Protein AF-0000000065792569 (afdb_homodimer)

Radius of gyration: 38.01 Å; Cα contacts (8 Å, |Δi|>4): 1623; chains: 2; bounding box: 101×122×130 Å

Secondary structure (DSSP, 8-state):
----------------------------------HHHHHTT----SSSS-HHHHHHT---------------------------------------TTSSTT-----------------------------EEE--SS-TTSPPEEE-TTSHHHHHHHHHHHHHHTT--HHHHHHHHHHHHHTT-PPPGGGS-GGG-------HHHHHHHHHHHHHTHHHHS--S-HHHHHHHHHHHBPSSTTPPBPP-HHHHHHHHHHHHHHHHHHHTTS---S--S-S-GGGTTHHHHHHHHHHHHHTTT---HHHHHHHHHHHHHHHHTT-HHHHHHHHHHHHHHHHHHTTTS--SSS-SSHHHHHHHHHHHHHHHHHHHHHHHHTPPPSS----S---SSSSHHHHHHHTSTTS-EETTEETTHHHHHHHHHHHHHHHHHHHHHHHHHHHHHTS--S-GGG-HHHHHHHHHHHHHHHHHHHHHHHHS-GGGSPPBTTSPPTT----PPBP--TTS-HHHHHHHHHHHHHHHHHHHHHHGGG-----GGG-------SSS--HHHHHHHHHHHHHHHHHHHHHHHHHH-SSSTT-HHHHHHHHHHHHHHHHHHHH-TT-THHHHHHHHHHHHHHHHHHHHHTT-TTHHHHHHHHHHHHHHHHHHHHHS--/----------------------------------HHHHHTT----SSSS-HHHHHHT--------------------------------------------------------------------------EEE--SS-TTSPPEEE-TTSHHHHHHHHHHHHHHTT--HHHHHHHHHHHHHTT-PPPGGGS-GGG-------HHHHHHHHHHHHHTHHHHS--S-HHHHHHHHHHHBPSSTTPPBPP-HHHHHHHHHHHHHHHHHHHTTS---S--SSS-GGGTTHHHHHHHHHHHHHTTT---HHHHHHHHHHHHHHHHTT-HHHHHHHHHHHHHHHHHHTTTS--SSS-SSHHHHHHHHHHHHHHHHHHHHHHHHTPPPSS----S----SSSHHHHHHHTSTTS-EETTEETTHHHHHHHHHHHHHHHHHHHHHHHHHHHHHTS--S-GGG-HHHHHHHHHHHHHHHHHHHHHHHHS-GGGSPPBTTSPPTTS---PPBP--TTS-HHHHHHHHHHHHHHHHHHHHHHGGG-----GGG-------SSS--HHHHHHHHHHHHHHHHHHHHHHHHHH-SSSTT-HHHHHHHHHHHHHHHHHHHH-TT-THHHHHHHHHHHHHHHHHHHHHTT-TTHHHHHHHHHHHHHHHHHHHHHS--

GO terms:
  GO:0043455 regulation of secondary metabolic process (P, IMP)

Nearest PDB structures (foldseek):
  8fbj-assembly1_A  TM=2.696E-01  e=1.514E+00  synthetic construct
  8fbj-assembly1_A  TM=2.697E-01  e=1.796E+00  synthetic construct

Solvent-accessible surface area (backbone atoms only — not comparable to full-atom values): 76244 Å² total; per-residue (Å²): 134,90,77,79,81,78,82,79,80,87,82,83,78,87,78,83,74,80,78,76,83,73,79,76,77,83,80,78,83,78,76,83,56,38,53,64,30,57,75,67,72,43,92,46,53,92,47,94,54,17,64,67,29,59,77,68,71,49,86,58,50,63,88,74,87,89,92,78,92,71,88,94,84,92,84,89,82,90,89,84,84,88,88,92,82,85,93,78,85,88,82,88,80,82,86,72,92,70,69,67,102,58,47,92,87,87,72,94,73,83,74,81,75,68,82,71,73,66,72,79,60,77,74,71,84,71,47,64,80,71,54,43,73,43,71,44,78,75,45,78,85,24,49,45,36,40,22,17,52,47,6,60,63,34,51,40,47,52,50,21,50,39,28,32,72,66,68,67,34,48,67,60,17,49,50,52,40,45,54,56,44,50,49,32,52,30,80,53,69,68,57,54,65,76,84,70,58,69,75,78,83,76,54,71,68,55,49,53,52,34,50,54,50,32,66,59,43,53,42,54,64,56,63,57,68,58,66,68,62,49,52,53,52,55,57,68,34,45,50,90,65,92,87,53,60,65,56,89,44,39,49,59,28,34,53,46,14,43,28,36,27,37,46,34,16,39,27,55,60,63,74,42,94,78,68,86,68,87,44,84,33,20,51,56,29,34,42,56,35,40,43,53,20,50,52,48,46,53,54,43,62,85,49,43,44,71,60,59,40,47,32,31,50,48,46,19,51,44,29,42,49,40,20,11,38,58,61,13,51,52,36,40,52,51,26,51,52,50,39,50,39,54,31,48,91,51,78,64,89,74,57,62,82,37,73,66,45,38,44,42,47,40,40,51,49,48,49,54,41,52,36,48,50,52,21,44,49,43,23,44,80,62,86,63,80,87,75,87,64,80,82,54,64,70,68,39,66,36,43,51,53,57,57,66,37,88,84,48,67,69,52,93,92,39,46,60,63,50,56,46,52,53,51,39,54,50,45,53,50,50,51,51,51,50,54,52,29,50,51,46,23,16,55,47,36,52,78,39,93,64,92,48,64,85,78,31,64,68,26,50,35,50,21,45,54,46,48,60,60,50,46,53,59,54,50,50,48,63,67,66,48,57,70,82,57,50,51,48,34,53,85,80,48,65,59,86,52,59,63,84,55,56,70,51,82,62,84,82,51,55,66,59,53,53,42,50,17,52,51,50,45,46,49,50,33,52,52,53,23,41,66,27,50,63,50,43,71,71,67,58,65,90,60,62,67,81,70,63,89,51,90,70,89,66,50,57,46,56,52,28,40,50,51,22,35,38,25,21,46,30,45,36,51,52,51,36,50,41,55,73,72,42,71,75,50,62,46,38,53,63,56,56,52,52,40,50,56,21,46,51,48,35,51,51,46,38,65,62,34,60,84,42,81,62,33,59,60,40,51,52,41,50,52,49,41,40,53,39,28,52,54,40,37,52,23,26,40,74,62,22,60,55,50,39,52,54,51,50,53,48,51,51,52,48,51,51,53,52,66,64,51,78,128,139,84,86,77,88,89,79,82,76,78,87,86,77,90,82,79,81,77,82,75,85,75,78,78,76,82,79,78,83,77,68,80,51,39,52,63,29,55,75,69,70,43,91,44,52,87,47,96,55,18,63,65,30,60,76,68,71,47,86,60,50,61,89,74,86,84,89,82,90,74,87,91,84,91,82,77,91,77,81,90,91,79,88,78,88,81,92,77,84,87,81,87,77,82,86,83,78,88,88,66,92,76,83,77,91,78,72,93,58,86,74,81,78,68,83,74,71,69,69,82,59,75,74,73,83,71,47,64,80,70,54,41,72,45,70,44,80,75,45,78,84,24,48,44,35,40,20,18,50,47,6,61,64,34,49,41,48,53,50,22,49,38,28,32,73,65,68,68,33,49,68,60,18,49,50,52,39,45,53,56,42,49,48,32,51,29,81,52,70,67,57,54,66,74,84,70,59,68,74,78,82,77,52,71,69,57,49,52,52,34,50,53,50,31,65,61,44,54,42,55,65,56,64,59,69,58,66,66,63,49,52,53,51,56,57,67,34,45,50,89,65,92,86,54,60,66,56,89,46,38,47,60,28,33,53,46,15,42,28,37,25,36,45,34,16,41,25,56,61,64,74,43,90,74,68,87,69,84,45,84,32,21,51,55,29,34,42,57,35,39,43,53,18,52,53,48,45,54,54,43,63,86,51,42,45,71,60,58,38,48,31,30,49,48,44,18,51,43,29,42,49,40,21,11,39,57,61,14,52,52,38,40,52,52,27,51,52,50,40,52,41,56,31,47,91,50,78,64,90,74,57,64,82,40,74,65,45,40,42,43,46,41,39,50,48,49,50,53,40,52,37,49,51,51,21,43,49,44,23,45,79,62,84,62,80,86,76,86,65,78,80,54,62,69,70,39,64,39,45,51,53,56,56,64,37,90,83,48,67,68,54,92,93,38,48,59,64,51,57,45,54,51,52,37,54,50,46,54,50,50,51,50,50,51,53,52,28,51,50,48,24,15,56,46,36,54,78,40,93,65,93,49,64,85,78,31,64,69,25,48,38,50,20,45,55,45,48,61,60,50,45,52,59,55,50,52,48,62,68,66,48,55,70,82,55,48,51,51,35,56,86,80,48,66,59,88,52,58,63,84,56,56,71,51,82,62,84,81,51,55,68,58,53,53,42,48,19,52,50,50,45,46,49,50,32,51,52,53,23,40,66,27,50,61,52,43,70,71,67,57,62,90,62,60,66,80,69,63,88,51,91,70,89,64,51,58,44,57,52,28,40,50,51,22,35,38,26,20,46,31,44,36,52,52,52,34,50,42,55,74,74,41,72,74,52,64,47,38,54,62,57,56,51,52,40,50,55,22,46,51,48,35,51,52,45,39,66,62,35,60,85,42,80,62,32,58,59,39,53,50,43,51,52,48,40,40,52,39,26,52,52,41,36,52,23,27,39,73,63,22,60,56,50,38,52,53,51,51,52,49,50,50,52,48,51,51,54,53,66,64,51,77,127

pLDDT: mean 73.78, std 26.46, range [13.7, 98.31]

Structure (mmCIF, N/CA/C/O backbone):
data_AF-0000000065792569-model_v1
#
loop_
_entity.id
_entity.type
_entity.pdbx_description
1 polymer 'Terreic acid cluster-specific transcription factor atF'
#
loop_
_atom_site.group_PDB
_atom_site.id
_atom_site.type_symbol
_atom_site.label_atom_id
_atom_site.label_alt_id
_atom_site.label_comp_id
_atom_site.label_asym_id
_atom_site.label_entity_id
_atom_site.label_seq_id
_atom_site.pdbx_PDB_ins_code
_atom_site.Cartn_x
_atom_site.Cartn_y
_atom_site.Cartn_z
_atom_site.occupancy
_atom_site.B_iso_or_equiv
_atom_site.auth_seq_id
_atom_site.auth_comp_id
_atom_site.auth_asym_id
_atom_site.auth_atom_id
_atom_site.pdbx_PDB_model_num
ATOM 1 N N . MET A 1 1 ? 28.578 -5.18 -49.312 1 19.94 1 MET A N 1
ATOM 2 C CA . MET A 1 1 ? 28.141 -3.828 -49.625 1 19.94 1 MET A CA 1
ATOM 3 C C . MET A 1 1 ? 26.625 -3.783 -49.812 1 19.94 1 MET A C 1
ATOM 5 O O . MET A 1 1 ? 26 -4.816 -50.031 1 19.94 1 MET A O 1
ATOM 9 N N . PHE A 1 2 ? 25.922 -2.504 -49.969 1 20.98 2 PHE A N 1
ATOM 10 C CA . PHE A 1 2 ? 24.656 -1.798 -49.781 1 20.98 2 PHE A CA 1
ATOM 11 C C . PHE A 1 2 ? 23.672 -2.152 -50.875 1 20.98 2 PHE A C 1
ATOM 13 O O . PHE A 1 2 ? 23.734 -1.607 -52 1 20.98 2 PHE A O 1
ATOM 20 N N . ALA A 1 3 ? 23.219 -3.445 -50.969 1 20.72 3 ALA A N 1
ATOM 21 C CA . ALA A 1 3 ? 22.578 -4.105 -52.094 1 20.72 3 ALA A CA 1
ATOM 22 C C . ALA A 1 3 ? 21.203 -3.498 -52.375 1 20.72 3 ALA A C 1
ATOM 24 O O . ALA A 1 3 ? 20.391 -3.322 -51.469 1 20.72 3 ALA A O 1
ATOM 25 N N . THR A 1 4 ? 21.031 -2.635 -53.375 1 19.55 4 THR A N 1
ATOM 26 C CA . THR A 1 4 ? 20.172 -1.611 -53.938 1 19.55 4 THR A CA 1
ATOM 27 C C . THR A 1 4 ? 18.828 -2.209 -54.375 1 19.55 4 THR A C 1
ATOM 29 O O . THR A 1 4 ? 18.734 -2.871 -55.406 1 19.55 4 THR A O 1
ATOM 32 N N . PHE A 1 5 ? 17.969 -2.754 -53.344 1 19.48 5 PHE A N 1
ATOM 33 C CA . PHE A 1 5 ? 16.781 -3.57 -53.531 1 19.48 5 PHE A CA 1
ATOM 34 C C . PHE A 1 5 ? 15.664 -2.75 -54.188 1 19.48 5 PHE A C 1
ATOM 36 O O . PHE A 1 5 ? 15.086 -1.87 -53.531 1 19.48 5 PHE A O 1
ATOM 43 N N . ASN A 1 6 ? 15.617 -2.553 -55.469 1 17.84 6 ASN A N 1
ATOM 44 C CA . ASN A 1 6 ? 14.867 -1.628 -56.312 1 17.84 6 ASN A CA 1
ATOM 45 C C . ASN A 1 6 ? 13.406 -2.061 -56.438 1 17.84 6 ASN A C 1
ATOM 47 O O . ASN A 1 6 ? 13.117 -3.115 -57 1 17.84 6 ASN A O 1
ATOM 51 N N . SER A 1 7 ? 12.484 -1.766 -55.469 1 19.08 7 SER A N 1
ATOM 52 C CA . SER A 1 7 ? 11.062 -2.08 -55.312 1 19.08 7 SER A CA 1
ATOM 53 C C . SER A 1 7 ? 10.234 -1.409 -56.406 1 19.08 7 SER A C 1
ATOM 55 O O . SER A 1 7 ? 10.023 -0.195 -56.375 1 19.08 7 SER A O 1
ATOM 57 N N . SER A 1 8 ? 10.273 -1.88 -57.594 1 18.06 8 SER A N 1
ATOM 58 C CA . SER A 1 8 ? 9.516 -1.286 -58.688 1 18.06 8 SER A CA 1
ATOM 59 C C . SER A 1 8 ? 8.016 -1.491 -58.5 1 18.06 8 SER A C 1
ATOM 61 O O . SER A 1 8 ? 7.57 -2.592 -58.188 1 18.06 8 SER A O 1
ATOM 63 N N . MET A 1 9 ? 7.102 -0.462 -58.344 1 18.52 9 MET A N 1
ATOM 64 C CA . MET A 1 9 ? 5.77 -0.004 -57.969 1 18.52 9 MET A CA 1
ATOM 65 C C . MET A 1 9 ? 4.742 -0.391 -59.031 1 18.52 9 MET A C 1
ATOM 67 O O . MET A 1 9 ? 3.617 0.116 -59.031 1 18.52 9 MET A O 1
ATOM 71 N N . ASP A 1 10 ? 4.926 -1.433 -59.844 1 17.25 10 ASP A N 1
ATOM 72 C CA . ASP A 1 10 ? 4.133 -1.307 -61.062 1 17.25 10 ASP A CA 1
ATOM 73 C C . ASP A 1 10 ? 2.643 -1.438 -60.781 1 17.25 10 ASP A C 1
ATOM 75 O O . ASP A 1 10 ? 2.246 -2.182 -59.875 1 17.25 10 ASP A O 1
ATOM 79 N N . ASN A 1 11 ? 1.707 -0.72 -61.438 1 17.38 11 ASN A N 1
ATOM 80 C CA . ASN A 1 11 ? 0.417 -0.049 -61.562 1 17.38 11 ASN A CA 1
ATOM 81 C C . ASN A 1 11 ? -0.718 -1.049 -61.75 1 17.38 11 ASN A C 1
ATOM 83 O O . ASN A 1 11 ? -1.735 -0.988 -61.062 1 17.38 11 ASN A O 1
ATOM 87 N N . ARG A 1 12 ? -0.943 -1.542 -63.031 1 17.31 12 ARG A N 1
ATOM 88 C CA . ARG A 1 12 ? -2.139 -1.245 -63.812 1 17.31 12 ARG A CA 1
ATOM 89 C C . ARG A 1 12 ? -3.225 -2.287 -63.594 1 17.31 12 ARG A C 1
ATOM 91 O O . ARG A 1 12 ? -4.402 -1.944 -63.469 1 17.31 12 ARG A O 1
ATOM 98 N N . SER A 1 13 ? -3.031 -3.631 -63.969 1 16.39 13 SER A N 1
ATOM 99 C CA . SER A 1 13 ? -3.873 -4.215 -65 1 16.39 13 SER A CA 1
ATOM 100 C C . SER A 1 13 ? -5.16 -4.781 -64.438 1 16.39 13 SER A C 1
ATOM 102 O O . SER A 1 13 ? -6.25 -4.523 -64.938 1 16.39 13 SER A O 1
ATOM 104 N N . SER A 1 14 ? -5.215 -6.047 -63.875 1 16.84 14 SER A N 1
ATOM 105 C CA . SER A 1 14 ? -5.988 -7.098 -64.562 1 16.84 14 SER A CA 1
ATOM 106 C C . SER A 1 14 ? -7.445 -7.07 -64.062 1 16.84 14 SER A C 1
ATOM 108 O O . SER A 1 14 ? -7.738 -6.785 -62.938 1 16.84 14 SER A O 1
ATOM 110 N N . ALA A 1 15 ? -8.445 -7.285 -65 1 20.02 15 ALA A N 1
ATOM 111 C CA . ALA A 1 15 ? -9.828 -7.156 -65.5 1 20.02 15 ALA A CA 1
ATOM 112 C C . ALA A 1 15 ? -10.734 -8.164 -64.812 1 20.02 15 ALA A C 1
ATOM 114 O O . ALA A 1 15 ? -11.883 -8.352 -65.188 1 20.02 15 ALA A O 1
ATOM 115 N N . ASN A 1 16 ? -10.25 -8.859 -63.625 1 18.08 16 ASN A N 1
ATOM 116 C CA . ASN A 1 16 ? -10.891 -10.148 -63.406 1 18.08 16 ASN A CA 1
ATOM 117 C C . ASN A 1 16 ? -12.398 -10 -63.219 1 18.08 16 ASN A C 1
ATOM 119 O O . ASN A 1 16 ? -12.859 -9.062 -62.562 1 18.08 16 ASN A O 1
ATOM 123 N N . SER A 1 17 ? -13.164 -10.789 -63.969 1 20.69 17 SER A N 1
ATOM 124 C CA . SER A 1 17 ? -14.531 -11.055 -64.438 1 20.69 17 SER A CA 1
ATOM 125 C C . SER A 1 17 ? -15.453 -11.32 -63.219 1 20.69 17 SER A C 1
ATOM 127 O O . SER A 1 17 ? -15.023 -11.883 -62.219 1 20.69 17 SER A O 1
ATOM 129 N N . PRO A 1 18 ? -16.672 -10.828 -63.312 1 23.5 18 PRO A N 1
ATOM 130 C CA . PRO A 1 18 ? -17.781 -10.57 -62.375 1 23.5 18 PRO A CA 1
ATOM 131 C C . PRO A 1 18 ? -18.453 -11.852 -61.906 1 23.5 18 PRO A C 1
ATOM 133 O O . PRO A 1 18 ? -19.531 -11.805 -61.312 1 23.5 18 PRO A O 1
ATOM 136 N N . VAL A 1 19 ? -17.656 -12.977 -61.688 1 23.66 19 VAL A N 1
ATOM 137 C CA . VAL A 1 19 ? -18.453 -14.203 -61.656 1 23.66 19 VAL A CA 1
ATOM 138 C C . VAL A 1 19 ? -19.625 -14.062 -60.688 1 23.66 19 VAL A C 1
ATOM 140 O O . VAL A 1 19 ? -19.453 -13.5 -59.594 1 23.66 19 VAL A O 1
ATOM 143 N N . ALA A 1 20 ? -20.828 -14.414 -61.125 1 25.33 20 ALA A N 1
ATOM 144 C CA . ALA A 1 20 ? -22.25 -14.305 -60.781 1 25.33 20 ALA A CA 1
ATOM 145 C C . ALA A 1 20 ? -22.547 -14.992 -59.438 1 25.33 20 ALA A C 1
ATOM 147 O O . ALA A 1 20 ? -22.094 -16.109 -59.219 1 25.33 20 ALA A O 1
ATOM 148 N N . PRO A 1 21 ? -22.891 -14.266 -58.375 1 23.06 21 PRO A N 1
ATOM 149 C CA . PRO A 1 21 ? -23.047 -14.719 -56.969 1 23.06 21 PRO A CA 1
ATOM 150 C C . PRO A 1 21 ? -24.109 -15.805 -56.844 1 23.06 21 PRO A C 1
ATOM 152 O O . PRO A 1 21 ? -25.266 -15.602 -57.219 1 23.06 21 PRO A O 1
ATOM 155 N N . SER A 1 22 ? -23.719 -17.078 -57.156 1 21.92 22 SER A N 1
ATOM 156 C CA . SER A 1 22 ? -24.672 -18.172 -57.125 1 21.92 22 SER A CA 1
ATOM 157 C C . SER A 1 22 ? -25.469 -18.188 -55.844 1 21.92 22 SER A C 1
ATOM 159 O O . SER A 1 22 ? -24.938 -17.844 -54.781 1 21.92 22 SER A O 1
ATOM 161 N N . SER A 1 23 ? -26.812 -18.344 -55.906 1 23.36 23 SER A N 1
ATOM 162 C CA . SER A 1 23 ? -27.922 -18.234 -55 1 23.36 23 SER A CA 1
ATOM 163 C C . SER A 1 23 ? -27.828 -19.266 -53.875 1 23.36 23 SER A C 1
ATOM 165 O O . SER A 1 23 ? -27.875 -20.469 -54.125 1 23.36 23 SER A O 1
ATOM 167 N N . ARG A 1 24 ? -26.969 -19.125 -52.906 1 25.19 24 ARG A N 1
ATOM 168 C CA . ARG A 1 24 ? -26.719 -20.234 -52 1 25.19 24 ARG A CA 1
ATOM 169 C C . ARG A 1 24 ? -28.016 -20.75 -51.406 1 25.19 24 ARG A C 1
ATOM 171 O O . ARG A 1 24 ? -28.859 -19.969 -50.938 1 25.19 24 ARG A O 1
ATOM 178 N N . PRO A 1 25 ? -28.406 -22 -51.656 1 24.66 25 PRO A N 1
ATOM 179 C CA . PRO A 1 25 ? -29.672 -22.641 -51.281 1 24.66 25 PRO A CA 1
ATOM 180 C C . PRO A 1 25 ? -29.969 -22.531 -49.781 1 24.66 25 PRO A C 1
ATOM 182 O O . PRO A 1 25 ? -29.047 -22.344 -48.969 1 24.66 25 PRO A O 1
ATOM 185 N N . LYS A 1 26 ? -31.25 -22.406 -49.375 1 25.08 26 LYS A N 1
ATOM 186 C CA . LYS A 1 26 ? -31.969 -22.188 -48.125 1 25.08 26 LYS A CA 1
ATOM 187 C C . LYS A 1 26 ? -31.641 -23.266 -47.094 1 25.08 26 LYS A C 1
ATOM 189 O O . LYS A 1 26 ? -31.891 -24.453 -47.344 1 25.08 26 LYS A O 1
ATOM 194 N N . ARG A 1 27 ? -30.547 -23.297 -46.375 1 24.81 27 ARG A N 1
ATOM 195 C CA . ARG A 1 27 ? -30.156 -24.406 -45.5 1 24.81 27 ARG A CA 1
ATOM 196 C C . ARG A 1 27 ? -31.297 -24.797 -44.562 1 24.81 27 ARG A C 1
ATOM 198 O O . ARG A 1 27 ? -31.969 -23.922 -44 1 24.81 27 ARG A O 1
ATOM 205 N N . THR A 1 28 ? -31.859 -26.031 -44.625 1 27.84 28 THR A N 1
ATOM 206 C CA . THR A 1 28 ? -32.906 -26.734 -43.875 1 27.84 28 THR A CA 1
ATOM 207 C C . THR A 1 28 ? -32.688 -26.641 -42.375 1 27.84 28 THR A C 1
ATOM 209 O O . THR A 1 28 ? -31.547 -26.703 -41.906 1 27.84 28 THR A O 1
ATOM 212 N N . THR A 1 29 ? -33.719 -26.266 -41.562 1 30.5 29 THR A N 1
ATOM 213 C CA . THR A 1 29 ? -33.969 -25.938 -40.156 1 30.5 29 THR A CA 1
ATOM 214 C C . THR A 1 29 ? -33.625 -27.141 -39.281 1 30.5 29 THR A C 1
ATOM 216 O O . THR A 1 29 ? -34.25 -28.188 -39.375 1 30.5 29 THR A O 1
ATOM 219 N N . VAL A 1 30 ? -32.375 -27.453 -38.969 1 35.5 30 VAL A N 1
ATOM 220 C CA . VAL A 1 30 ? -31.969 -28.625 -38.219 1 35.5 30 VAL A CA 1
ATOM 221 C C . VAL A 1 30 ? -32.781 -28.719 -36.938 1 35.5 30 VAL A C 1
ATOM 223 O O . VAL A 1 30 ? -33.031 -27.703 -36.281 1 35.5 30 VAL A O 1
ATOM 226 N N . ALA A 1 31 ? -33.375 -29.828 -36.688 1 42.56 31 ALA A N 1
ATOM 227 C CA . ALA A 1 31 ? -34.25 -30.391 -35.656 1 42.56 31 ALA A CA 1
ATOM 228 C C . ALA A 1 31 ? -33.656 -30.141 -34.25 1 42.56 31 ALA A C 1
ATOM 230 O O . ALA A 1 31 ? -32.438 -30.047 -34.094 1 42.56 31 ALA A O 1
ATOM 231 N N . ARG A 1 32 ? -34.531 -29.734 -33.312 1 49.5 32 ARG A N 1
ATOM 232 C CA . ARG A 1 32 ? -34.312 -29.297 -31.953 1 49.5 32 ARG A CA 1
ATOM 233 C C . ARG A 1 32 ? -33.625 -30.375 -31.125 1 49.5 32 ARG A C 1
ATOM 235 O O . ARG A 1 32 ? -34.094 -31.516 -31.094 1 49.5 32 ARG A O 1
ATOM 242 N N . ALA A 1 33 ? -32.406 -30.328 -30.703 1 59.56 33 ALA A N 1
ATOM 243 C CA . ALA A 1 33 ? -31.609 -31.25 -29.906 1 59.56 33 ALA A CA 1
ATOM 244 C C . ALA A 1 33 ? -32.281 -31.562 -28.578 1 59.56 33 ALA A C 1
ATOM 246 O O . ALA A 1 33 ? -33.031 -30.734 -28.047 1 59.56 33 ALA A O 1
ATOM 247 N N . CYS A 1 34 ? -32.281 -32.781 -28.078 1 63.69 34 CYS A N 1
ATOM 248 C CA . CYS A 1 34 ? -32.875 -33.188 -26.812 1 63.69 34 CYS A CA 1
ATOM 249 C C . CYS A 1 34 ? -32.219 -32.469 -25.641 1 63.69 34 CYS A C 1
ATOM 251 O O . CYS A 1 34 ? -31.156 -31.891 -25.781 1 63.69 34 CYS A O 1
ATOM 253 N N . ASP A 1 35 ? -32.75 -32.406 -24.484 1 63.09 35 ASP A N 1
ATOM 254 C CA . ASP A 1 35 ? -32.312 -31.625 -23.328 1 63.09 35 ASP A CA 1
ATOM 255 C C . ASP A 1 35 ? -30.891 -31.984 -22.891 1 63.09 35 ASP A C 1
ATOM 257 O O . ASP A 1 35 ? -30.094 -31.109 -22.578 1 63.09 35 ASP A O 1
ATOM 261 N N . TRP A 1 36 ? -30.406 -33.25 -22.906 1 65.69 36 TRP A N 1
ATOM 262 C CA . TRP A 1 36 ? -29.062 -33.688 -22.531 1 65.69 36 TRP A CA 1
ATOM 263 C C . TRP A 1 36 ? -28.047 -33.25 -23.562 1 65.69 36 TRP A C 1
ATOM 265 O O . TRP A 1 36 ? -26.984 -32.719 -23.219 1 65.69 36 TRP A O 1
ATOM 275 N N . CYS A 1 37 ? -28.234 -33.5 -24.766 1 66.44 37 CYS A N 1
ATOM 276 C CA . CYS A 1 37 ? -27.328 -33.062 -25.828 1 66.44 37 CYS A CA 1
ATOM 277 C C . CYS A 1 37 ? -27.172 -31.562 -25.859 1 66.44 37 CYS A C 1
ATOM 279 O O . CYS A 1 37 ? -26.078 -31.047 -26.125 1 66.44 37 CYS A O 1
ATOM 281 N N . ARG A 1 38 ? -28.188 -30.828 -25.516 1 65.69 38 ARG A N 1
ATOM 282 C CA . ARG A 1 38 ? -28.188 -29.375 -25.406 1 65.69 38 ARG A CA 1
ATOM 283 C C . ARG A 1 38 ? -27.312 -28.922 -24.25 1 65.69 38 ARG A C 1
ATOM 285 O O . ARG A 1 38 ? -26.516 -27.984 -24.375 1 65.69 38 ARG A O 1
ATOM 292 N N . LEU A 1 39 ? -27.484 -29.594 -23.188 1 60.34 39 LEU A N 1
ATOM 293 C CA . LEU A 1 39 ? -26.766 -29.234 -21.969 1 60.34 39 LEU A CA 1
ATOM 294 C C . LEU A 1 39 ? -25.281 -29.578 -22.109 1 60.34 39 LEU A C 1
ATOM 296 O O . LEU A 1 39 ? -24.422 -28.859 -21.594 1 60.34 39 LEU A O 1
ATOM 300 N N . ASN A 1 40 ? -24.906 -30.609 -22.906 1 63.25 40 ASN A N 1
ATOM 301 C CA . ASN A 1 40 ? -23.547 -31.109 -23.094 1 63.25 40 ASN A CA 1
ATOM 302 C C . ASN A 1 40 ? -23 -30.719 -24.453 1 63.25 40 ASN A C 1
ATOM 304 O O . ASN A 1 40 ? -21.922 -31.188 -24.859 1 63.25 40 ASN A O 1
ATOM 308 N N . ARG A 1 41 ? -23.781 -29.797 -25.172 1 55.34 41 ARG A N 1
ATOM 309 C CA . ARG A 1 41 ? -23.547 -29.203 -26.484 1 55.34 41 ARG A CA 1
ATOM 310 C C . ARG A 1 41 ? -22.938 -30.203 -27.453 1 55.34 41 ARG A C 1
ATOM 312 O O . ARG A 1 41 ? -22 -29.891 -28.172 1 55.34 41 ARG A O 1
ATOM 319 N N . VAL A 1 42 ? -23.422 -31.422 -27.328 1 67.31 42 VAL A N 1
ATOM 320 C CA . VAL A 1 42 ? -23.062 -32.406 -28.344 1 67.31 42 VAL A CA 1
ATOM 321 C C . VAL A 1 42 ? -24.172 -32.5 -29.391 1 67.31 42 VAL A C 1
ATOM 323 O O . VAL A 1 42 ? -25.312 -32.125 -29.125 1 67.31 42 VAL A O 1
ATOM 326 N N . LYS A 1 43 ? -23.797 -32.75 -30.609 1 65.25 43 LYS A N 1
ATOM 327 C CA . LYS A 1 43 ? -24.719 -32.906 -31.734 1 65.25 43 LYS A CA 1
ATOM 328 C C . LYS A 1 43 ? -25.719 -34 -31.469 1 65.25 43 LYS A C 1
ATOM 330 O O . LYS A 1 43 ? -25.344 -35.156 -31.25 1 65.25 43 LYS A O 1
ATOM 335 N N . CYS A 1 44 ? -27 -33.688 -31.125 1 64.56 44 CYS A N 1
ATOM 336 C CA . CYS A 1 44 ? -28.094 -34.594 -30.891 1 64.56 44 CYS A CA 1
ATOM 337 C C . CYS A 1 44 ? -28.609 -35.188 -32.188 1 64.56 44 CYS A C 1
ATOM 339 O O . CYS A 1 44 ? -28.766 -34.469 -33.188 1 64.56 44 CYS A O 1
ATOM 341 N N . ASP A 1 45 ? -28.594 -36.406 -32.438 1 66 45 ASP A N 1
ATOM 342 C CA . ASP A 1 45 ? -29.219 -37 -33.625 1 66 45 ASP A CA 1
ATOM 343 C C . ASP A 1 45 ? -30.734 -37.031 -33.469 1 66 45 ASP A C 1
ATOM 345 O O . ASP A 1 45 ? -31.266 -36.938 -32.375 1 66 45 ASP A O 1
ATOM 349 N N . ASP A 1 46 ? -31.859 -36.625 -34.219 1 59.38 46 ASP A N 1
ATOM 350 C CA . ASP A 1 46 ? -33.312 -36.469 -34.25 1 59.38 46 ASP A CA 1
ATOM 351 C C . ASP A 1 46 ? -34 -37.719 -33.719 1 59.38 46 ASP A C 1
ATOM 353 O O . ASP A 1 46 ? -35.219 -37.844 -33.844 1 59.38 46 ASP A O 1
ATOM 357 N N . GLY A 1 47 ? -33.312 -38.719 -33.188 1 64.38 47 GLY A N 1
ATOM 358 C CA . GLY A 1 47 ? -33.969 -39.906 -32.688 1 64.38 47 GLY A CA 1
ATOM 359 C C . GLY A 1 47 ? -34.438 -39.812 -31.25 1 64.38 47 GLY A C 1
ATOM 360 O O . GLY A 1 47 ? -33.906 -38.969 -30.5 1 64.38 47 GLY A O 1
ATOM 361 N N . GLN A 1 48 ? -35.688 -40.094 -30.859 1 63.31 48 GLN A N 1
ATOM 362 C CA . GLN A 1 48 ? -36.156 -40.281 -29.484 1 63.31 48 GLN A CA 1
ATOM 363 C C . GLN A 1 48 ? -36.094 -41.75 -29.078 1 63.31 48 GLN A C 1
ATOM 365 O O . GLN A 1 48 ? -36.906 -42.562 -29.516 1 63.31 48 GLN A O 1
ATOM 370 N N . PRO A 1 49 ? -34.938 -42.188 -28.391 1 65 49 PRO A N 1
ATOM 371 C CA . PRO A 1 49 ? -33.875 -41.406 -27.75 1 65 49 PRO A CA 1
ATOM 372 C C . PRO A 1 49 ? -32.688 -41.125 -28.672 1 65 49 PRO A C 1
ATOM 374 O O . PRO A 1 49 ? -32.438 -41.938 -29.594 1 65 49 PRO A O 1
ATOM 377 N N . CYS A 1 50 ? -32.031 -40 -28.578 1 69.38 50 CYS A N 1
ATOM 378 C CA . CYS A 1 50 ? -30.953 -39.688 -29.516 1 69.38 50 CYS A CA 1
ATOM 379 C C . CYS A 1 50 ? -29.781 -40.656 -29.297 1 69.38 50 CYS A C 1
ATOM 381 O O . CYS A 1 50 ? -29.656 -41.25 -28.25 1 69.38 50 CYS A O 1
ATOM 383 N N . LYS A 1 51 ? -29 -41.031 -30.344 1 72.12 51 LYS A N 1
ATOM 384 C CA . LYS A 1 51 ? -27.922 -42 -30.281 1 72.12 51 LYS A CA 1
ATOM 385 C C . LYS A 1 51 ? -27.016 -41.781 -29.078 1 72.12 51 LYS A C 1
ATOM 387 O O . LYS A 1 51 ? -26.516 -42.719 -28.484 1 72.12 51 LYS A O 1
ATOM 392 N N . ASN A 1 52 ? -26.828 -40.531 -28.75 1 70.25 52 ASN A N 1
ATOM 393 C CA . ASN A 1 52 ? -25.969 -40.188 -27.641 1 70.25 52 ASN A CA 1
ATOM 394 C C . ASN A 1 52 ? -26.578 -40.594 -26.297 1 70.25 52 ASN A C 1
ATOM 396 O O . ASN A 1 52 ? -25.906 -41.156 -25.438 1 70.25 52 ASN A O 1
ATOM 400 N N . CYS A 1 53 ? -27.766 -40.25 -26.156 1 69 53 CYS A N 1
ATOM 401 C CA . CYS A 1 53 ? -28.484 -40.688 -24.953 1 69 53 CYS A CA 1
ATOM 402 C C . CYS A 1 53 ? -28.578 -42.188 -24.875 1 69 53 CYS A C 1
ATOM 404 O O . CYS A 1 53 ? -28.438 -42.781 -23.797 1 69 53 CYS A O 1
ATOM 406 N N . ARG A 1 54 ? -28.75 -42.938 -25.984 1 71.19 54 ARG A N 1
ATOM 407 C CA . ARG A 1 54 ? -28.844 -44.406 -26.047 1 71.19 54 ARG A CA 1
ATOM 408 C C . ARG A 1 54 ? -27.531 -45.062 -25.625 1 71.19 54 ARG A C 1
ATOM 410 O O . ARG A 1 54 ? -27.531 -46.031 -24.875 1 71.19 54 ARG A O 1
ATOM 417 N N . THR A 1 55 ? -26.406 -44.562 -26.172 1 68.25 55 THR A N 1
ATOM 418 C CA . THR A 1 55 ? -25.125 -45.188 -25.875 1 68.25 55 THR A CA 1
ATOM 419 C C . THR A 1 55 ? -24.766 -45 -24.406 1 68.25 55 THR A C 1
ATOM 421 O O . THR A 1 55 ? -24.094 -45.844 -23.812 1 68.25 55 THR A O 1
ATOM 424 N N . ARG A 1 56 ? -25.219 -43.906 -23.844 1 60.62 56 ARG A N 1
ATOM 425 C CA . ARG A 1 56 ? -24.797 -43.594 -22.484 1 60.62 56 ARG A CA 1
ATOM 426 C C . ARG A 1 56 ? -25.875 -43.969 -21.469 1 60.62 56 ARG A C 1
ATOM 428 O O . ARG A 1 56 ? -25.656 -43.875 -20.266 1 60.62 56 ARG A O 1
ATOM 435 N N . GLY A 1 57 ? -26.906 -44.469 -21.75 1 65.25 57 GLY A N 1
ATOM 436 C CA . GLY A 1 57 ? -28 -45 -20.969 1 65.25 57 GLY A CA 1
ATOM 437 C C . GLY A 1 57 ? -28.797 -43.906 -20.25 1 65.25 57 GLY A C 1
ATOM 438 O O . GLY A 1 57 ? -29.344 -44.156 -19.172 1 65.25 57 GLY A O 1
ATOM 439 N N . VAL A 1 58 ? -28.672 -42.656 -20.703 1 62.94 58 VAL A N 1
ATOM 440 C CA . VAL A 1 58 ? -29.438 -41.594 -20.031 1 62.94 58 VAL A CA 1
ATOM 441 C C . VAL A 1 58 ? -30.75 -41.375 -20.766 1 62.94 58 VAL A C 1
ATOM 443 O O . VAL A 1 58 ? -30.891 -41.719 -21.938 1 62.94 58 VAL A O 1
ATOM 446 N N . ARG A 1 59 ? -31.781 -40.969 -19.938 1 61.75 59 ARG A N 1
ATOM 447 C CA . ARG A 1 59 ? -33.125 -40.719 -20.453 1 61.75 59 ARG A CA 1
ATOM 448 C C . ARG A 1 59 ? -33.125 -39.469 -21.359 1 61.75 59 ARG A C 1
ATOM 450 O O . ARG A 1 59 ? -32.781 -38.375 -20.938 1 61.75 59 ARG A O 1
ATOM 457 N N . CYS A 1 60 ? -33.469 -39.562 -22.625 1 64.19 60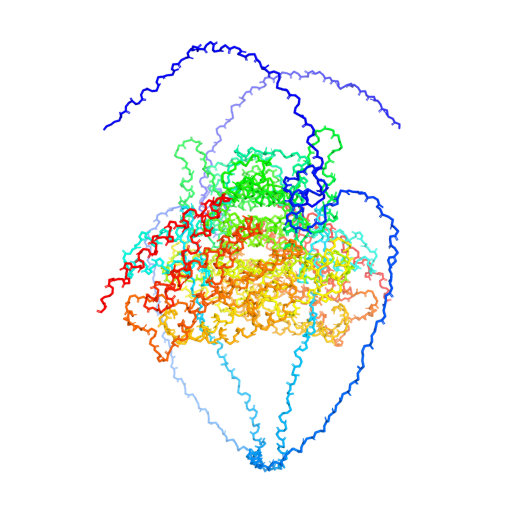 CYS A N 1
ATOM 458 C CA . CYS A 1 60 ? -33.562 -38.562 -23.672 1 64.19 60 CYS A CA 1
ATOM 459 C C . CYS A 1 60 ? -34.906 -37.844 -23.578 1 64.19 60 CYS A C 1
ATOM 461 O O . CYS A 1 60 ? -35.969 -38.406 -23.844 1 64.19 60 CYS A O 1
ATOM 463 N N . ARG A 1 61 ? -35.094 -36.719 -22.594 1 57.88 61 ARG A N 1
ATOM 464 C CA . ARG A 1 61 ? -36.344 -36 -22.5 1 57.88 61 ARG A CA 1
ATOM 465 C C . ARG A 1 61 ? -36.344 -34.719 -23.359 1 57.88 61 ARG A C 1
ATOM 467 O O . ARG A 1 61 ? -35.375 -33.969 -23.328 1 57.88 61 ARG A O 1
ATOM 474 N N . LYS A 1 62 ? -37.125 -34.562 -24.219 1 52.53 62 LYS A N 1
ATOM 475 C CA . LYS A 1 62 ? -37.562 -33.281 -24.797 1 52.53 62 LYS A CA 1
ATOM 476 C C . LYS A 1 62 ? -38.688 -32.656 -23.938 1 52.53 62 LYS A C 1
ATOM 478 O O . LYS A 1 62 ? -39.375 -33.375 -23.219 1 52.53 62 LYS A O 1
ATOM 483 N N . GLY A 1 63 ? -39.125 -31.438 -23.641 1 38.72 63 GLY A N 1
ATOM 484 C CA . GLY A 1 63 ? -39.938 -30.641 -22.734 1 38.72 63 GLY A CA 1
ATOM 485 C C . GLY A 1 63 ? -41.344 -31.188 -22.562 1 38.72 63 GLY A C 1
ATOM 486 O O . GLY A 1 63 ? -42.25 -30.5 -22.078 1 38.72 63 GLY A O 1
ATOM 487 N N . SER A 1 64 ? -41.719 -32.375 -22.516 1 27.11 64 SER A N 1
ATOM 488 C CA . SER A 1 64 ? -43.156 -32.469 -22.281 1 27.11 64 SER A CA 1
ATOM 489 C C . SER A 1 64 ? -43.469 -32.219 -20.812 1 27.11 64 SER A C 1
ATOM 491 O O . SER A 1 64 ? -42.594 -32.344 -19.938 1 27.11 64 SER A O 1
ATOM 493 N N . LYS A 1 65 ? -44.781 -31.594 -20.391 1 29.12 65 LYS A N 1
ATOM 494 C CA . LYS A 1 65 ? -45.625 -31.25 -19.234 1 29.12 65 LYS A CA 1
ATOM 495 C C . LYS A 1 65 ? -45.844 -32.469 -18.344 1 29.12 65 LYS A C 1
ATOM 497 O O . LYS A 1 65 ? -46.562 -32.375 -17.328 1 29.12 65 LYS A O 1
ATOM 502 N N . SER A 1 66 ? -45.469 -33.938 -18.438 1 19.34 66 SER A N 1
ATOM 503 C CA . SER A 1 66 ? -46.312 -35.062 -18.031 1 19.34 66 SER A CA 1
ATOM 504 C C . SER A 1 66 ? -46.438 -35.125 -16.5 1 19.34 66 SER A C 1
ATOM 506 O O . SER A 1 66 ? -45.531 -34.688 -15.789 1 19.34 66 SER A O 1
ATOM 508 N N . GLY A 1 67 ? -47.812 -35.594 -15.719 1 20.02 67 GLY A N 1
ATOM 509 C CA . GLY A 1 67 ? -48.781 -35.875 -14.688 1 20.02 67 GLY A CA 1
ATOM 510 C C . GLY A 1 67 ? -48.312 -36.875 -13.664 1 20.02 67 GLY A C 1
ATOM 511 O O . GLY A 1 67 ? -47.656 -36.531 -12.68 1 20.02 67 GLY A O 1
ATOM 512 N N . GLU A 1 68 ? -49.094 -38.188 -13.477 1 18.45 68 GLU A N 1
ATOM 513 C CA . GLU A 1 68 ? -49.844 -39 -12.531 1 18.45 68 GLU A CA 1
ATOM 514 C C . GLU A 1 68 ? -48.969 -40.062 -11.906 1 18.45 68 GLU A C 1
ATOM 516 O O . GLU A 1 68 ? -49.312 -40.656 -10.875 1 18.45 68 GLU A O 1
ATOM 521 N N . HIS A 1 69 ? -47.875 -40.625 -12.234 1 17 69 HIS A N 1
ATOM 522 C CA . HIS A 1 69 ? -47.875 -42.062 -12.062 1 17 69 HIS A CA 1
ATOM 523 C C . HIS A 1 69 ? -47.719 -42.438 -10.594 1 17 69 HIS A C 1
ATOM 525 O O . HIS A 1 69 ? -46.938 -41.844 -9.867 1 17 69 HIS A O 1
ATOM 531 N N . ASN A 1 70 ? -48.625 -43.5 -10.062 1 17.42 70 ASN A N 1
ATOM 532 C CA . ASN A 1 70 ? -49.188 -44.312 -8.992 1 17.42 70 ASN A CA 1
ATOM 533 C C . ASN A 1 70 ? -48.156 -45.312 -8.484 1 17.42 70 ASN A C 1
ATOM 535 O O . ASN A 1 70 ? -48.469 -46.156 -7.637 1 17.42 70 ASN A O 1
ATOM 539 N N . ARG A 1 71 ? -47.062 -45.5 -8.711 1 16.86 71 ARG A N 1
ATOM 540 C CA . ARG A 1 71 ? -46.812 -46.906 -8.523 1 16.86 71 ARG A CA 1
ATOM 541 C C . ARG A 1 71 ? -47.031 -47.344 -7.074 1 16.86 71 ARG A C 1
ATOM 543 O O . ARG A 1 71 ? -46.938 -46.5 -6.164 1 16.86 71 ARG A O 1
ATOM 550 N N . PRO A 1 72 ? -46.844 -48.875 -6.805 1 16.81 72 PRO A N 1
ATOM 551 C CA . PRO A 1 72 ? -47.281 -50.156 -6.227 1 16.81 72 PRO A CA 1
ATOM 552 C C . PRO A 1 72 ? -46.812 -50.312 -4.777 1 16.81 72 PRO A C 1
ATOM 554 O O . PRO A 1 72 ? -46 -49.531 -4.281 1 16.81 72 PRO A O 1
ATOM 557 N N . SER A 1 73 ? -46.562 -51.75 -4.461 1 15.73 73 SER A N 1
ATOM 558 C CA . SER A 1 73 ? -46.906 -52.812 -3.535 1 15.73 73 SER A CA 1
ATOM 559 C C . SER A 1 73 ? -45.969 -52.844 -2.33 1 15.73 73 SER A C 1
ATOM 561 O O . SER A 1 73 ? -46.406 -52.812 -1.184 1 15.73 73 SER A O 1
ATOM 563 N N . SER A 1 74 ? -45.031 -53.875 -2.336 1 15.31 74 SER A N 1
ATOM 564 C CA . SER A 1 74 ? -44.938 -55.062 -1.524 1 15.31 74 SER A CA 1
ATOM 565 C C . SER A 1 74 ? -44.25 -54.812 -0.187 1 15.31 74 SER A C 1
ATOM 567 O O . SER A 1 74 ? -43.594 -53.781 -0.022 1 15.31 74 SER A O 1
ATOM 569 N N . SER A 1 75 ? -43.875 -56.062 0.51 1 14.97 75 SER A N 1
ATOM 570 C CA . SER A 1 75 ? -44.031 -56.938 1.67 1 14.97 75 SER A CA 1
ATOM 571 C C . SER A 1 75 ? -42.875 -56.75 2.645 1 14.97 75 SER A C 1
ATOM 573 O O . SER A 1 75 ? -43.062 -56.531 3.842 1 14.97 75 SER A O 1
ATOM 575 N N . ALA A 1 76 ? -41.719 -57.5 2.408 1 15.14 76 ALA A N 1
ATOM 576 C CA . ALA A 1 76 ? -41.312 -58.625 3.234 1 15.14 76 ALA A CA 1
ATOM 577 C C . ALA A 1 76 ? -40.656 -58.156 4.535 1 15.14 76 ALA A C 1
ATOM 579 O O . ALA A 1 76 ? -40.281 -56.969 4.652 1 15.14 76 ALA A O 1
ATOM 580 N N . ALA A 1 77 ? -39.75 -59.094 5.129 1 15.19 77 ALA A N 1
ATOM 581 C CA . ALA A 1 77 ? -39.594 -60.062 6.211 1 15.19 77 ALA A CA 1
ATOM 582 C C . ALA A 1 77 ? -38.719 -59.531 7.32 1 15.19 77 ALA A C 1
ATOM 584 O O . ALA A 1 77 ? -39.094 -59.562 8.5 1 15.19 77 ALA A O 1
ATOM 585 N N . ALA A 1 78 ? -37.344 -59.656 7.195 1 14.85 78 ALA A N 1
ATOM 586 C CA . ALA A 1 78 ? -36.594 -60.594 8.039 1 14.85 78 ALA A CA 1
ATOM 587 C C . ALA A 1 78 ? -36.312 -59.969 9.398 1 14.85 78 ALA A C 1
ATOM 589 O O . ALA A 1 78 ? -36.156 -58.75 9.508 1 14.85 78 ALA A O 1
ATOM 590 N N . SER A 1 79 ? -35.938 -60.906 10.461 1 14.34 79 SER A N 1
ATOM 591 C CA . SER A 1 79 ? -35.906 -61.469 11.805 1 14.34 79 SER A CA 1
ATOM 592 C C . SER A 1 79 ? -34.844 -60.781 12.672 1 14.34 79 SER A C 1
ATOM 594 O O . SER A 1 79 ? -34.062 -60 12.18 1 14.34 79 SER A O 1
ATOM 596 N N . GLU A 1 80 ? -33.969 -61.719 13.258 1 14.55 80 GLU A N 1
ATOM 597 C CA . GLU A 1 80 ? -33.781 -62.25 14.602 1 14.55 80 GLU A CA 1
ATOM 598 C C . GLU A 1 80 ? -32.656 -61.5 15.328 1 14.55 80 GLU A C 1
ATOM 600 O O . GLU A 1 80 ? -32.844 -61 16.453 1 14.55 80 GLU A O 1
ATOM 605 N N . ARG A 1 81 ? -31.391 -62.219 15.531 1 14.48 81 ARG A N 1
ATOM 606 C CA . ARG A 1 81 ? -30.922 -62.906 16.734 1 14.48 81 ARG A CA 1
ATOM 607 C C . ARG A 1 81 ? -30.094 -61.969 17.609 1 14.48 81 ARG A C 1
ATOM 609 O O . ARG A 1 81 ? -30.391 -61.781 18.797 1 14.48 81 ARG A O 1
ATOM 616 N N . ALA A 1 82 ? -28.75 -62.375 17.75 1 14.58 82 ALA A N 1
ATOM 617 C CA . ALA A 1 82 ? -28.078 -63.031 18.859 1 14.58 82 ALA A CA 1
ATOM 618 C C . ALA A 1 82 ? -27.422 -62.031 19.797 1 14.58 82 ALA A C 1
ATOM 620 O O . ALA A 1 82 ? -27.203 -60.875 19.422 1 14.58 82 ALA A O 1
ATOM 621 N N . ARG A 1 83 ? -26.172 -62.469 20.469 1 14.38 83 ARG A N 1
ATOM 622 C CA . ARG A 1 83 ? -25.656 -63 21.734 1 14.38 83 ARG A CA 1
ATOM 623 C C . ARG A 1 83 ? -24.844 -61.969 22.484 1 14.38 83 ARG A C 1
ATOM 625 O O . ARG A 1 83 ? -24.5 -60.938 21.922 1 14.38 83 ARG A O 1
ATOM 632 N N . SER A 1 84 ? -23.594 -62.469 22.953 1 14.34 84 SER A N 1
ATOM 633 C CA . SER A 1 84 ? -22.984 -62.812 24.234 1 14.34 84 SER A CA 1
ATOM 634 C C . SER A 1 84 ? -22.203 -61.656 24.812 1 14.34 84 SER A C 1
ATOM 636 O O . SER A 1 84 ? -21.875 -60.688 24.109 1 14.34 84 SER A O 1
ATOM 638 N N . GLN A 1 85 ? -21.266 -62 25.859 1 14.59 85 GLN A N 1
ATOM 639 C CA . GLN A 1 85 ? -20.875 -61.969 27.266 1 14.59 85 GLN A CA 1
ATOM 640 C C . GLN A 1 85 ? -19.688 -61.031 27.484 1 14.59 85 GLN A C 1
ATOM 642 O O . GLN A 1 85 ? -19.719 -60.188 28.375 1 14.59 85 GLN A O 1
ATOM 647 N N . GLY A 1 86 ? -18.406 -61.594 27.391 1 14.07 86 GLY A N 1
ATOM 648 C CA . GLY A 1 86 ? -17.578 -61.906 28.531 1 14.07 86 GLY A CA 1
ATOM 649 C C . GLY A 1 86 ? -16.766 -60.75 29.062 1 14.07 86 GLY A C 1
ATOM 650 O O . GLY A 1 86 ? -17.062 -60.188 30.125 1 14.07 86 GLY A O 1
ATOM 651 N N . ALA A 1 87 ? -15.344 -60.875 29.047 1 15.21 87 ALA A N 1
ATOM 652 C CA . ALA A 1 87 ? -14.359 -61.156 30.094 1 15.21 87 ALA A CA 1
ATOM 653 C C . ALA A 1 87 ? -13.781 -59.844 30.672 1 15.21 87 ALA A C 1
ATOM 655 O O . ALA A 1 87 ? -13.812 -58.812 30.016 1 15.21 87 ALA A O 1
ATOM 656 N N . GLN A 1 88 ? -12.891 -60 31.781 1 14.73 88 GLN A N 1
ATOM 657 C CA . GLN A 1 88 ? -12.422 -59.781 33.156 1 14.73 88 GLN A CA 1
ATOM 658 C C . GLN A 1 88 ? -11.242 -58.812 33.156 1 14.73 88 GLN A C 1
ATOM 660 O O . GLN A 1 88 ? -11.039 -58.062 34.125 1 14.73 88 GLN A O 1
ATOM 665 N N . MET A 1 89 ? -10.297 -58.906 32.25 1 14.87 89 MET A N 1
ATOM 666 C CA . MET A 1 89 ? -9 -59.094 32.906 1 14.87 89 MET A CA 1
ATOM 667 C C . MET A 1 89 ? -8.625 -57.844 33.719 1 14.87 89 MET A C 1
ATOM 669 O O . MET A 1 89 ? -9.117 -56.75 33.438 1 14.87 89 MET A O 1
ATOM 673 N N . GLU A 1 90 ? -7.355 -57.938 34.344 1 15.41 90 GLU A N 1
ATOM 674 C CA . GLU A 1 90 ? -6.59 -57.906 35.594 1 15.41 90 GLU A CA 1
ATOM 675 C C . GLU A 1 90 ? -6.074 -56.531 35.906 1 15.41 90 GLU A C 1
ATOM 677 O O . GLU A 1 90 ? -5.992 -55.656 35.031 1 15.41 90 GLU A O 1
ATOM 682 N N . PRO A 1 91 ? -5.102 -56.594 36.875 1 16.03 91 PRO A N 1
ATOM 683 C CA . PRO A 1 91 ? -4.785 -56.031 38.219 1 16.03 91 PRO A CA 1
ATOM 684 C C . PRO A 1 91 ? -3.934 -54.781 38.156 1 16.03 91 PRO A C 1
ATOM 686 O O . PRO A 1 91 ? -4.172 -53.844 38.906 1 16.03 91 PRO A O 1
ATOM 689 N N . ASN A 1 92 ? -2.766 -54.812 37.438 1 15.77 92 ASN A N 1
ATOM 690 C CA . ASN A 1 92 ? -1.542 -54.719 38.25 1 15.77 92 ASN A CA 1
ATOM 691 C C . ASN A 1 92 ? -1.31 -53.281 38.719 1 15.77 92 ASN A C 1
ATOM 693 O O . ASN A 1 92 ? -1.812 -52.344 38.094 1 15.77 92 ASN A O 1
ATOM 697 N N . GLN A 1 93 ? -0.275 -53.125 39.656 1 15.91 93 GLN A N 1
ATOM 698 C CA . GLN A 1 93 ? 0.247 -52.594 40.906 1 15.91 93 GLN A CA 1
ATOM 699 C C . GLN A 1 93 ? 0.909 -51.219 40.688 1 15.91 93 GLN A C 1
ATOM 701 O O . GLN A 1 93 ? 0.751 -50.312 41.5 1 15.91 93 GLN A O 1
ATOM 706 N N . GLY A 1 94 ? 1.908 -51.156 39.875 1 15.75 94 GLY A N 1
ATOM 707 C CA . GLY A 1 94 ? 3.164 -50.719 40.469 1 15.75 94 GLY A CA 1
ATOM 708 C C . GLY A 1 94 ? 3.16 -49.281 40.875 1 15.75 94 GLY A C 1
ATOM 709 O O . GLY A 1 94 ? 2.209 -48.531 40.594 1 15.75 94 GLY A O 1
ATOM 710 N N . ASN A 1 95 ? 4.383 -48.688 40.875 1 16.5 95 ASN A N 1
ATOM 711 C CA . ASN A 1 95 ? 5.328 -48.031 41.781 1 16.5 95 ASN A CA 1
ATOM 712 C C . ASN A 1 95 ? 5.059 -46.531 41.875 1 16.5 95 ASN A C 1
ATOM 714 O O . ASN A 1 95 ? 4.566 -45.938 40.938 1 16.5 95 ASN A O 1
ATOM 718 N N . ALA A 1 96 ? 5.312 -46.094 43.125 1 16.91 96 ALA A N 1
ATOM 719 C CA . ALA A 1 96 ? 5.195 -45.031 44.125 1 16.91 96 ALA A CA 1
ATOM 720 C C . ALA A 1 96 ? 5.887 -43.781 43.625 1 16.91 96 ALA A C 1
ATOM 722 O O . ALA A 1 96 ? 5.734 -42.688 44.25 1 16.91 96 ALA A O 1
ATOM 723 N N . ARG A 1 97 ? 7.023 -43.844 42.969 1 17.2 97 ARG A N 1
ATOM 724 C CA . ARG A 1 97 ? 8.156 -42.969 43.219 1 17.2 97 ARG A CA 1
ATOM 725 C C . ARG A 1 97 ? 7.812 -41.531 42.844 1 17.2 97 ARG A C 1
ATOM 727 O O . ARG A 1 97 ? 7.98 -41.125 41.688 1 17.2 97 ARG A O 1
ATOM 734 N N . ALA A 1 98 ? 6.668 -41.125 43.156 1 17.89 98 ALA A N 1
ATOM 735 C CA . ALA A 1 98 ? 5.969 -39.844 43.031 1 17.89 98 ALA A CA 1
ATOM 736 C C . ALA A 1 98 ? 6.648 -38.75 43.844 1 17.89 98 ALA A C 1
ATOM 738 O O . ALA A 1 98 ? 6.422 -37.562 43.625 1 17.89 98 ALA A O 1
ATOM 739 N N . GLU A 1 99 ? 7.055 -39.219 45.156 1 17.33 99 GLU A N 1
ATOM 740 C CA . GLU A 1 99 ? 6.816 -38.25 46.219 1 17.33 99 GLU A CA 1
ATOM 741 C C . GLU A 1 99 ? 7.699 -37.031 46.062 1 17.33 99 GLU A C 1
ATOM 743 O O . GLU A 1 99 ? 7.223 -35.906 46.188 1 17.33 99 GLU A O 1
ATOM 748 N N . GLU A 1 100 ? 9.031 -37.312 46.469 1 17.7 100 GLU A N 1
ATOM 749 C CA . GLU A 1 100 ? 9.758 -36.469 47.438 1 17.7 100 GLU A CA 1
ATOM 750 C C . GLU A 1 100 ? 10.125 -35.125 46.844 1 17.7 100 GLU A C 1
ATOM 752 O O . GLU A 1 100 ? 10.109 -34.094 47.531 1 17.7 100 GLU A O 1
ATOM 757 N N . ARG A 1 101 ? 10.953 -35.25 45.844 1 17.03 101 ARG A N 1
ATOM 758 C CA . ARG A 1 101 ? 11.906 -34.125 45.812 1 17.03 101 ARG A CA 1
ATOM 759 C C . ARG A 1 101 ? 11.203 -32.812 45.594 1 17.03 101 ARG A C 1
ATOM 761 O O . ARG A 1 101 ? 10.883 -32.469 44.438 1 17.03 101 ARG A O 1
ATOM 768 N N . GLU A 1 102 ? 9.992 -32.594 46.156 1 17.91 102 GLU A N 1
ATOM 769 C CA . GLU A 1 102 ? 8.969 -31.562 46.281 1 17.91 102 GLU A CA 1
ATOM 770 C C . GLU A 1 102 ? 9.562 -30.25 46.781 1 17.91 102 GLU A C 1
ATOM 772 O O . GLU A 1 102 ? 9.258 -29.172 46.25 1 17.91 102 GLU A O 1
ATOM 777 N N . LYS A 1 103 ? 9.82 -30.375 48.094 1 19.2 103 LYS A N 1
ATOM 778 C CA . LYS A 1 103 ? 9.469 -29.312 49.062 1 19.2 103 LYS A CA 1
ATOM 779 C C . LYS A 1 103 ? 10.43 -28.141 48.938 1 19.2 103 LYS A C 1
ATOM 781 O O . LYS A 1 103 ? 10.047 -27 49.188 1 19.2 103 LYS A O 1
ATOM 786 N N . ALA A 1 104 ? 11.68 -28.375 49.156 1 18.89 104 ALA A N 1
ATOM 787 C CA . ALA A 1 104 ? 12.445 -27.484 50 1 18.89 104 ALA A CA 1
ATOM 788 C C . ALA A 1 104 ? 12.562 -26.094 49.406 1 18.89 104 ALA A C 1
ATOM 790 O O . ALA A 1 104 ? 12.914 -25.938 48.25 1 18.89 104 ALA A O 1
ATOM 791 N N . ALA A 1 105 ? 12.328 -24.859 50.188 1 19.91 105 ALA A N 1
ATOM 792 C CA . ALA A 1 105 ? 11.492 -23.828 50.812 1 19.91 105 ALA A CA 1
ATOM 793 C C . ALA A 1 105 ? 11.766 -22.453 50.188 1 19.91 105 ALA A C 1
ATOM 795 O O . ALA A 1 105 ? 12.805 -22.25 49.562 1 19.91 105 ALA A O 1
ATOM 796 N N . THR A 1 106 ? 11.242 -21.141 50.719 1 20.06 106 THR A N 1
ATOM 797 C CA . THR A 1 106 ? 10.461 -19.906 50.625 1 20.06 106 THR A CA 1
ATOM 798 C C . THR A 1 106 ? 11.375 -18.688 50.5 1 20.06 106 THR A C 1
ATOM 800 O O . THR A 1 106 ? 10.953 -17.641 50.031 1 20.06 106 THR A O 1
ATOM 803 N N . THR A 1 107 ? 12.523 -18.547 51.281 1 19.3 107 THR A N 1
ATOM 804 C CA . THR A 1 107 ? 12.766 -17.344 52.094 1 19.3 107 THR A CA 1
ATOM 805 C C . THR A 1 107 ? 13.234 -16.188 51.188 1 19.3 107 THR A C 1
ATOM 807 O O . THR A 1 107 ? 12.727 -15.078 51.281 1 19.3 107 THR A O 1
ATOM 810 N N . SER A 1 108 ? 14.484 -15.961 51.031 1 19 108 SER A N 1
ATOM 811 C CA . SER A 1 108 ? 15.266 -14.758 51.281 1 19 108 SER A CA 1
ATOM 812 C C . SER A 1 108 ? 15.203 -13.805 50.094 1 19 108 SER A C 1
ATOM 814 O O . SER A 1 108 ? 15.773 -14.086 49.031 1 19 108 SER A O 1
ATOM 816 N N . ARG A 1 109 ? 14.047 -12.914 50.062 1 21.16 109 ARG A N 1
ATOM 817 C CA . ARG A 1 109 ? 13.391 -12.031 49.094 1 21.16 109 ARG A CA 1
ATOM 818 C C . ARG A 1 109 ? 14.18 -10.742 48.906 1 21.16 109 ARG A C 1
ATOM 820 O O . ARG A 1 109 ? 13.781 -9.68 49.375 1 21.16 109 ARG A O 1
ATOM 827 N N . ARG A 1 110 ? 15.391 -10.484 49.312 1 19.12 110 ARG A N 1
ATOM 828 C CA . ARG A 1 110 ? 15.883 -9.109 49.344 1 19.12 110 ARG A CA 1
ATOM 829 C C . ARG A 1 110 ? 15.75 -8.461 47.969 1 19.12 110 ARG A C 1
ATOM 831 O O . ARG A 1 110 ? 16.156 -9.047 46.938 1 19.12 110 ARG A O 1
ATOM 838 N N . ASN A 1 111 ? 14.961 -7.297 47.875 1 20.03 111 ASN A N 1
ATOM 839 C CA . ASN A 1 111 ? 14.352 -6.391 46.906 1 20.03 111 ASN A CA 1
ATOM 840 C C . ASN A 1 111 ? 15.398 -5.566 46.188 1 20.03 111 ASN A C 1
ATOM 842 O O . ASN A 1 111 ? 15.07 -4.582 45.5 1 20.03 111 ASN A O 1
ATOM 846 N N . SER A 1 112 ? 16.656 -5.762 46.281 1 19.94 112 SER A N 1
ATOM 847 C CA . SER A 1 112 ? 17.547 -4.664 45.969 1 19.94 112 SER A CA 1
ATOM 848 C C . SER A 1 112 ? 17.344 -4.203 44.531 1 19.94 112 SER A C 1
ATOM 850 O O . SER A 1 112 ? 17.484 -4.996 43.594 1 19.94 112 SER A O 1
ATOM 852 N N . ARG A 1 113 ? 16.562 -3.068 44.344 1 22.97 113 ARG A N 1
ATOM 853 C CA . ARG A 1 113 ? 16.094 -2.352 43.156 1 22.97 113 ARG A CA 1
ATOM 854 C C . ARG A 1 113 ? 17.266 -1.829 42.312 1 22.97 113 ARG A C 1
ATOM 856 O O . ARG A 1 113 ? 17.922 -0.857 42.719 1 22.97 113 ARG A O 1
ATOM 863 N N . THR A 1 114 ? 18.312 -2.602 42.156 1 23.62 114 THR A N 1
ATOM 864 C CA . THR A 1 114 ? 19.438 -1.943 41.531 1 23.62 114 THR A CA 1
ATOM 865 C C . THR A 1 114 ? 19.016 -1.275 40.219 1 23.62 114 THR A C 1
ATOM 867 O O . THR A 1 114 ? 18.266 -1.865 39.438 1 23.62 114 THR A O 1
ATOM 870 N N . PRO A 1 115 ? 19.156 0.105 40.188 1 26.2 115 PRO A N 1
ATOM 871 C CA . PRO A 1 115 ? 18.797 1.024 39.094 1 26.2 115 PRO A CA 1
ATOM 872 C C . PRO A 1 115 ? 19.328 0.578 37.75 1 26.2 115 PRO A C 1
ATOM 874 O O . PRO A 1 115 ? 20.531 0.498 37.531 1 26.2 115 PRO A O 1
ATOM 877 N N . SER A 1 116 ? 18.969 -0.524 37.281 1 23.44 116 SER A N 1
ATOM 878 C CA . SER A 1 116 ? 19.656 -1.181 36.156 1 23.44 116 SER A CA 1
ATOM 879 C C . SER A 1 116 ? 19.688 -0.283 34.938 1 23.44 116 SER A C 1
ATOM 881 O O . SER A 1 116 ? 18.656 0.221 34.5 1 23.44 116 SER A O 1
ATOM 883 N N . SER A 1 117 ? 20.797 0.409 34.75 1 25.23 117 SER A N 1
ATOM 884 C CA . SER A 1 117 ? 21.281 1.181 33.625 1 25.23 117 SER A CA 1
ATOM 885 C C . SER A 1 117 ? 21.078 0.422 32.312 1 25.23 117 SER A C 1
ATOM 887 O O . SER A 1 117 ? 21.906 -0.415 31.953 1 25.23 117 SER A O 1
ATOM 889 N N . SER A 1 118 ? 20.078 -0.224 32.156 1 26.23 118 SER A N 1
ATOM 890 C CA . SER A 1 118 ? 20.156 -1.09 30.984 1 26.23 118 SER A CA 1
ATOM 891 C C . SER A 1 118 ? 20.438 -0.287 29.719 1 26.23 118 SER A C 1
ATOM 893 O O . SER A 1 118 ? 19.672 0.593 29.359 1 26.23 118 SER A O 1
ATOM 895 N N . PRO A 1 119 ? 21.781 -0.02 29.547 1 27.48 119 PRO A N 1
ATOM 896 C CA . PRO A 1 119 ? 22.156 0.594 28.281 1 27.48 119 PRO A CA 1
ATOM 897 C C . PRO A 1 119 ? 21.422 -0.021 27.094 1 27.48 119 PRO A C 1
ATOM 899 O O . PRO A 1 119 ? 21.438 -1.243 26.922 1 27.48 119 PRO A O 1
ATOM 902 N N . SER A 1 120 ? 20.297 0.397 26.859 1 29.41 120 SER A N 1
ATOM 903 C CA . SER A 1 120 ? 19.594 -0.071 25.672 1 29.41 120 SER A CA 1
ATOM 904 C C . SER A 1 120 ? 20.547 -0.138 24.469 1 29.41 120 SER A C 1
ATOM 906 O O . SER A 1 120 ? 20.969 0.895 23.953 1 29.41 120 SER A O 1
ATOM 908 N N . SER A 1 121 ? 21.562 -1.053 24.594 1 30.22 121 SER A N 1
ATOM 909 C CA . SER A 1 121 ? 22.438 -1.398 23.469 1 30.22 121 SER A CA 1
ATOM 910 C C . SER A 1 121 ? 21.688 -1.358 22.141 1 30.22 121 SER A C 1
ATOM 912 O O . SER A 1 121 ? 20.484 -1.644 22.094 1 30.22 121 SER A O 1
ATOM 914 N N . PRO A 1 122 ? 22.234 -0.704 21.203 1 33.66 122 PRO A N 1
ATOM 915 C CA . PRO A 1 122 ? 21.672 -0.765 19.844 1 33.66 122 PRO A CA 1
ATOM 916 C C . PRO A 1 122 ? 21.219 -2.168 19.469 1 33.66 122 PRO A C 1
ATOM 918 O O . PRO A 1 122 ? 21.953 -3.141 19.656 1 33.66 122 PRO A O 1
ATOM 921 N N . SER A 1 123 ? 20.219 -2.703 19.781 1 38.53 123 SER A N 1
ATOM 922 C CA . SER A 1 123 ? 19.922 -4.074 19.375 1 38.53 123 SER A CA 1
ATOM 923 C C . SER A 1 123 ? 20.625 -4.441 18.078 1 38.53 123 SER A C 1
ATOM 925 O O . SER A 1 123 ? 20.594 -3.684 17.109 1 38.53 123 SER A O 1
ATOM 927 N N . PRO A 1 124 ? 21.703 -5.188 18 1 41.41 124 PRO A N 1
ATOM 928 C CA . PRO A 1 124 ? 22.422 -5.652 16.812 1 41.41 124 PRO A CA 1
ATOM 929 C C . PRO A 1 124 ? 21.5 -5.852 15.602 1 41.41 124 PRO A C 1
ATOM 931 O O . PRO A 1 124 ? 20.344 -6.207 15.766 1 41.41 124 PRO A O 1
ATOM 934 N N . SER A 1 125 ? 21.734 -5.145 14.523 1 53.03 125 SER A N 1
ATOM 935 C CA . SER A 1 125 ? 21.078 -5.227 13.219 1 53.03 125 SER A CA 1
ATOM 936 C C . SER A 1 125 ? 20.734 -6.672 12.867 1 53.03 125 SER A C 1
ATOM 938 O O . SER A 1 125 ? 21.625 -7.508 12.711 1 53.03 125 SER A O 1
ATOM 940 N N . GLN A 1 126 ? 19.672 -7.289 13.414 1 62.66 126 GLN A N 1
ATOM 941 C CA . GLN A 1 126 ? 19.219 -8.664 13.195 1 62.66 126 GLN A CA 1
ATOM 942 C C . GLN A 1 126 ? 19.297 -9.047 11.727 1 62.66 126 GLN A C 1
ATOM 944 O O . GLN A 1 126 ? 18.859 -8.289 10.859 1 62.66 126 GLN A O 1
ATOM 949 N N . TRP A 1 127 ? 20.188 -9.992 11.383 1 73.81 127 TRP A N 1
ATOM 950 C CA . TRP A 1 127 ? 20.281 -10.547 10.039 1 73.81 127 TRP A CA 1
ATOM 951 C C . TRP A 1 127 ? 18.906 -10.914 9.5 1 73.81 127 TRP A C 1
ATOM 953 O O . TRP A 1 127 ? 18.062 -11.445 10.234 1 73.81 127 TRP A O 1
ATOM 963 N N . ARG A 1 128 ? 18.703 -10.391 8.32 1 78.69 128 ARG A N 1
ATOM 964 C CA . ARG A 1 128 ? 17.484 -10.797 7.625 1 78.69 128 ARG A CA 1
ATOM 965 C C . ARG A 1 128 ? 17.812 -11.523 6.324 1 78.69 128 ARG A C 1
ATOM 967 O O . ARG A 1 128 ? 18.734 -11.141 5.605 1 78.69 128 ARG A O 1
ATOM 974 N N . TRP A 1 129 ? 17.172 -12.633 6.098 1 87 129 TRP A N 1
ATOM 975 C CA . TRP A 1 129 ? 17.391 -13.414 4.887 1 87 129 TRP A CA 1
ATOM 976 C C . TRP A 1 129 ? 17.266 -12.539 3.645 1 87 129 TRP A C 1
ATOM 978 O O . TRP A 1 129 ? 16.172 -12.117 3.275 1 87 129 TRP A O 1
ATOM 988 N N . PRO A 1 130 ? 18.375 -12.359 3.062 1 84.62 130 PRO A N 1
ATOM 989 C CA . PRO A 1 130 ? 18.344 -11.438 1.927 1 84.62 130 PRO A CA 1
ATOM 990 C C . PRO A 1 130 ? 17.75 -12.07 0.668 1 84.62 130 PRO A C 1
ATOM 992 O O . PRO A 1 130 ? 17.969 -13.25 0.403 1 84.62 130 PRO A O 1
ATOM 995 N N . GLY A 1 131 ? 17.062 -11.312 -0.141 1 89.94 131 GLY A N 1
ATOM 996 C CA . GLY A 1 131 ? 16.625 -11.703 -1.468 1 89.94 131 GLY A CA 1
ATOM 997 C C . GLY A 1 131 ? 17.641 -11.398 -2.553 1 89.94 131 GLY A C 1
ATOM 998 O O . GLY A 1 131 ? 18.844 -11.484 -2.326 1 89.94 131 GLY A O 1
ATOM 999 N N . ALA A 1 132 ? 17.141 -11.211 -3.756 1 90.31 132 ALA A N 1
ATOM 1000 C CA . ALA A 1 132 ? 18.016 -10.906 -4.891 1 90.31 132 ALA A CA 1
ATOM 1001 C C . ALA A 1 132 ? 17.422 -9.773 -5.738 1 90.31 132 ALA A C 1
ATOM 1003 O O . ALA A 1 132 ? 16.203 -9.664 -5.871 1 90.31 132 ALA A O 1
ATOM 1004 N N . TRP A 1 133 ? 18.312 -8.938 -6.199 1 91.81 133 TRP A N 1
ATOM 1005 C CA . TRP A 1 133 ? 17.953 -7.969 -7.223 1 91.81 133 TRP A CA 1
ATOM 1006 C C . TRP A 1 133 ? 18.109 -8.555 -8.617 1 91.81 133 TRP A C 1
ATOM 1008 O O . TRP A 1 133 ? 19.219 -8.914 -9.023 1 91.81 133 TRP A O 1
ATOM 1018 N N . ILE A 1 134 ? 17.031 -8.648 -9.305 1 91.69 134 ILE A N 1
ATOM 1019 C CA . ILE A 1 134 ? 17.047 -9.312 -10.602 1 91.69 134 ILE A CA 1
ATOM 1020 C C . ILE A 1 134 ? 16.703 -8.312 -11.703 1 91.69 134 ILE A C 1
ATOM 1022 O O . ILE A 1 134 ? 15.711 -7.586 -11.594 1 91.69 134 ILE A O 1
ATOM 1026 N N . VAL A 1 135 ? 17.5 -8.344 -12.68 1 87 135 VAL A N 1
ATOM 1027 C CA . VAL A 1 135 ? 17.312 -7.438 -13.812 1 87 135 VAL A CA 1
ATOM 1028 C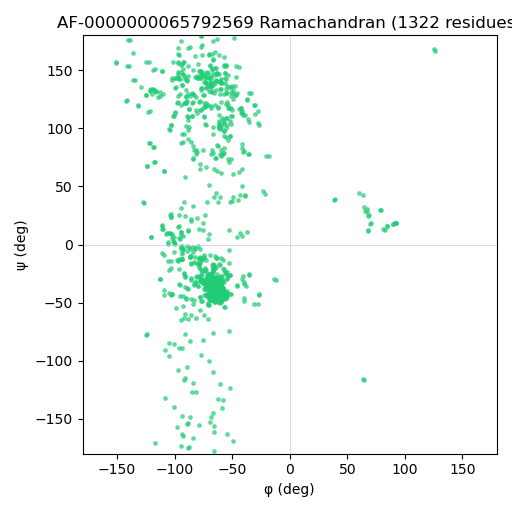 C . VAL A 1 135 ? 16.094 -7.871 -14.625 1 87 135 VAL A C 1
ATOM 1030 O O . VAL A 1 135 ? 15.898 -9.062 -14.867 1 87 135 VAL A O 1
ATOM 1033 N N . ASP A 1 136 ? 15.367 -6.867 -14.945 1 80.5 136 ASP A N 1
ATOM 1034 C CA . ASP A 1 136 ? 14.195 -7.129 -15.781 1 80.5 136 ASP A CA 1
ATOM 1035 C C . ASP A 1 136 ? 14.586 -7.32 -17.234 1 80.5 136 ASP A C 1
ATOM 1037 O O . ASP A 1 136 ? 15.133 -6.41 -17.859 1 80.5 136 ASP A O 1
ATOM 1041 N N . SER A 1 137 ? 14.383 -8.414 -17.75 1 76.69 137 SER A N 1
ATOM 1042 C CA . SER A 1 137 ? 14.773 -8.727 -19.125 1 76.69 137 SER A CA 1
ATOM 1043 C C . SER A 1 137 ? 13.773 -8.141 -20.125 1 76.69 137 SER A C 1
ATOM 1045 O O . SER A 1 137 ? 14.078 -8.016 -21.312 1 76.69 137 SER A O 1
ATOM 1047 N N . VAL A 1 138 ? 12.648 -7.773 -19.656 1 74.88 138 VAL A N 1
ATOM 1048 C CA . VAL A 1 138 ? 11.586 -7.285 -20.531 1 74.88 138 VAL A CA 1
ATOM 1049 C C . VAL A 1 138 ? 11.703 -5.77 -20.703 1 74.88 138 VAL A C 1
ATOM 1051 O O . VAL A 1 138 ? 11.664 -5.254 -21.812 1 74.88 138 VAL A O 1
ATOM 1054 N N . HIS A 1 139 ? 11.898 -5.148 -19.562 1 76.81 139 HIS A N 1
ATOM 1055 C CA . HIS A 1 139 ? 12.039 -3.697 -19.578 1 76.81 139 HIS A CA 1
ATOM 1056 C C . HIS A 1 139 ? 13.492 -3.281 -19.391 1 76.81 139 HIS A C 1
ATOM 1058 O O . HIS A 1 139 ? 13.961 -3.135 -18.25 1 76.81 139 HIS A O 1
ATOM 1064 N N . THR A 1 140 ? 14.148 -2.98 -20.406 1 76.56 140 THR A N 1
ATOM 1065 C CA . THR A 1 140 ? 15.594 -2.771 -20.406 1 76.56 140 THR A CA 1
ATOM 1066 C C . THR A 1 140 ? 15.953 -1.514 -19.625 1 76.56 140 THR A C 1
ATOM 1068 O O . THR A 1 140 ? 17.062 -1.414 -19.078 1 76.56 140 THR A O 1
ATOM 1071 N N . ASN A 1 141 ? 15.039 -0.63 -19.531 1 79.44 141 ASN A N 1
ATOM 1072 C CA . ASN A 1 141 ? 15.352 0.622 -18.844 1 79.44 141 ASN A CA 1
ATOM 1073 C C . ASN A 1 141 ? 14.945 0.578 -17.375 1 79.44 141 ASN A C 1
ATOM 1075 O O . ASN A 1 141 ? 15.102 1.566 -16.656 1 79.44 141 ASN A O 1
ATOM 1079 N N . SER A 1 142 ? 14.625 -0.62 -16.984 1 86.12 142 SER A N 1
ATOM 1080 C CA . SER A 1 142 ? 14.18 -0.755 -15.609 1 86.12 142 SER A CA 1
ATOM 1081 C C . SER A 1 142 ? 15.344 -1.126 -14.688 1 86.12 142 SER A C 1
ATOM 1083 O O . SER A 1 142 ? 16.219 -1.899 -15.078 1 86.12 142 SER A O 1
ATOM 1085 N N . GLU A 1 143 ? 15.383 -0.485 -13.547 1 89.06 143 GLU A N 1
ATOM 1086 C CA . GLU A 1 143 ? 16.312 -0.938 -12.508 1 89.06 143 GLU A CA 1
ATOM 1087 C C . GLU A 1 143 ? 15.938 -2.332 -12.016 1 89.06 143 GLU A C 1
ATOM 1089 O O . GLU A 1 143 ? 14.789 -2.758 -12.141 1 89.06 143 GLU A O 1
ATOM 1094 N N . PRO A 1 144 ? 16.969 -3.072 -11.547 1 90.5 144 PRO A N 1
ATOM 1095 C CA . PRO A 1 144 ? 16.672 -4.406 -11.023 1 90.5 144 PRO A CA 1
ATOM 1096 C C . PRO A 1 144 ? 15.617 -4.375 -9.914 1 90.5 144 PRO A C 1
ATOM 1098 O O . PRO A 1 144 ? 15.609 -3.457 -9.086 1 90.5 144 PRO A O 1
ATOM 1101 N N . ARG A 1 145 ? 14.812 -5.359 -9.938 1 92.44 145 ARG A N 1
ATOM 1102 C CA . ARG A 1 145 ? 13.75 -5.5 -8.945 1 92.44 145 ARG A CA 1
ATOM 1103 C C . ARG A 1 145 ? 14.156 -6.48 -7.848 1 92.44 145 ARG A C 1
ATOM 1105 O O . ARG A 1 145 ? 14.82 -7.48 -8.117 1 92.44 145 ARG A O 1
ATOM 1112 N N . TYR A 1 146 ? 13.742 -6.156 -6.633 1 92.88 146 TYR A N 1
ATOM 1113 C CA . TYR A 1 146 ? 14.055 -7.016 -5.496 1 92.88 146 TYR A CA 1
ATOM 1114 C C . TYR A 1 146 ? 13.039 -8.148 -5.371 1 92.88 146 TYR A C 1
ATOM 1116 O O . TYR A 1 146 ? 11.828 -7.91 -5.422 1 92.88 146 TYR A O 1
ATOM 1124 N N . TYR A 1 147 ? 13.508 -9.375 -5.25 1 94.38 147 TYR A N 1
ATOM 1125 C CA . TYR A 1 147 ? 12.688 -10.555 -4.98 1 94.38 147 TYR A CA 1
ATOM 1126 C C . TYR A 1 147 ? 13.18 -11.297 -3.744 1 94.38 147 TYR A C 1
ATOM 1128 O O . TYR A 1 147 ? 14.359 -11.648 -3.656 1 94.38 147 TYR A O 1
ATOM 1136 N N . GLY A 1 148 ? 12.273 -11.57 -2.822 1 93.38 148 GLY A N 1
ATOM 1137 C CA . GLY A 1 148 ? 12.625 -12.242 -1.58 1 93.38 148 GLY A CA 1
ATOM 1138 C C . GLY A 1 148 ? 12.828 -13.734 -1.749 1 93.38 148 GLY A C 1
ATOM 1139 O O . GLY A 1 148 ? 12.633 -14.273 -2.84 1 93.38 148 GLY A O 1
ATOM 1140 N N . PRO A 1 149 ? 13.148 -14.383 -0.717 1 92.25 149 PRO A N 1
ATOM 1141 C CA . PRO A 1 149 ? 13.539 -15.789 -0.797 1 92.25 149 PRO A CA 1
ATOM 1142 C C . PRO A 1 149 ? 12.375 -16.703 -1.142 1 92.25 149 PRO A C 1
ATOM 1144 O O . PRO A 1 149 ? 12.57 -17.781 -1.716 1 92.25 149 PRO A O 1
ATOM 1147 N N . SER A 1 150 ? 11.258 -16.344 -0.79 1 93.12 150 SER A N 1
ATOM 1148 C CA . SER A 1 150 ? 10.109 -17.203 -1.071 1 93.12 150 SER A CA 1
ATOM 1149 C C . SER A 1 150 ? 9.734 -17.156 -2.547 1 93.12 150 SER A C 1
ATOM 1151 O O . SER A 1 150 ? 8.969 -17.984 -3.027 1 93.12 150 SER A O 1
ATOM 1153 N N . SER A 1 151 ? 10.289 -16.234 -3.312 1 93.81 151 SER A N 1
ATOM 1154 C CA . SER A 1 151 ? 9.867 -16.016 -4.691 1 93.81 151 SER A CA 1
ATOM 1155 C C . SER A 1 151 ? 10.43 -17.078 -5.621 1 93.81 151 SER A C 1
ATOM 1157 O O . SER A 1 151 ? 11.523 -17.594 -5.395 1 93.81 151 SER A O 1
ATOM 1159 N N . PHE A 1 152 ? 9.672 -17.359 -6.645 1 90.81 152 PHE A N 1
ATOM 1160 C CA . PHE A 1 152 ? 10.164 -18.328 -7.613 1 90.81 152 PHE A CA 1
ATOM 1161 C C . PHE A 1 152 ? 11.273 -17.719 -8.469 1 90.81 152 PHE A C 1
ATOM 1163 O O . PHE A 1 152 ? 12.156 -18.438 -8.945 1 90.81 152 PHE A O 1
ATOM 1170 N N . LEU A 1 153 ? 11.297 -16.375 -8.555 1 93.5 153 LEU A N 1
ATOM 1171 C CA . LEU A 1 153 ? 12.367 -15.734 -9.312 1 93.5 153 LEU A CA 1
ATOM 1172 C C . LEU A 1 153 ? 13.688 -15.805 -8.547 1 93.5 153 LEU A C 1
ATOM 1174 O O . LEU A 1 153 ? 14.75 -15.93 -9.148 1 93.5 153 LEU A O 1
ATOM 1178 N N . HIS A 1 154 ? 13.578 -15.672 -7.254 1 93.69 154 HIS A N 1
ATOM 1179 C CA . HIS A 1 154 ? 14.773 -15.859 -6.441 1 93.69 154 HIS A CA 1
ATOM 1180 C C . HIS A 1 154 ? 15.352 -17.266 -6.617 1 93.69 154 HIS A C 1
ATOM 1182 O O . HIS A 1 154 ? 16.562 -17.422 -6.754 1 93.69 154 HIS A O 1
ATOM 1188 N N . PHE A 1 155 ? 14.562 -18.234 -6.641 1 94.38 155 PHE A N 1
ATOM 1189 C CA . PHE A 1 155 ? 14.984 -19.609 -6.844 1 94.38 155 PHE A CA 1
ATOM 1190 C C . PHE A 1 155 ? 15.578 -19.797 -8.234 1 94.38 155 PHE A C 1
ATOM 1192 O O . PHE A 1 155 ? 16.625 -20.438 -8.383 1 94.38 155 PHE A O 1
ATOM 1199 N N . THR A 1 156 ? 14.906 -19.234 -9.234 1 94.44 156 THR A N 1
ATOM 1200 C CA . THR A 1 156 ? 15.391 -19.312 -10.609 1 94.44 156 THR A CA 1
ATOM 1201 C C . THR A 1 156 ? 16.766 -18.656 -10.734 1 94.44 156 THR A C 1
ATOM 1203 O O . THR A 1 156 ? 17.625 -19.156 -11.453 1 94.44 156 THR A O 1
ATOM 1206 N N . ASN A 1 157 ? 16.906 -17.578 -10.094 1 93.75 157 ASN A N 1
ATOM 1207 C CA . ASN A 1 157 ? 18.203 -16.891 -10.117 1 93.75 157 ASN A CA 1
ATOM 1208 C C . ASN A 1 157 ? 19.297 -17.75 -9.492 1 93.75 157 ASN A C 1
ATOM 1210 O O . ASN A 1 157 ? 20.438 -17.75 -9.969 1 93.75 157 ASN A O 1
ATOM 1214 N N . ARG A 1 158 ? 19 -18.406 -8.461 1 91.88 158 ARG A N 1
ATOM 1215 C CA . ARG A 1 158 ? 19.953 -19.312 -7.848 1 91.88 158 ARG A CA 1
ATOM 1216 C C . ARG A 1 158 ? 20.312 -20.438 -8.805 1 91.88 158 ARG A C 1
ATOM 1218 O O . ARG A 1 158 ? 21.484 -20.844 -8.883 1 91.88 158 ARG A O 1
ATOM 1225 N N . LEU A 1 159 ? 19.344 -20.953 -9.484 1 92.44 159 LEU A N 1
ATOM 1226 C CA . LEU A 1 159 ? 19.594 -22 -10.469 1 92.44 159 LEU A CA 1
ATOM 1227 C C . LEU A 1 159 ? 20.469 -21.469 -11.609 1 92.44 159 LEU A C 1
ATOM 1229 O O . LEU A 1 159 ? 21.359 -22.156 -12.086 1 92.44 159 LEU A O 1
ATOM 1233 N N . ARG A 1 160 ? 20.172 -20.266 -12.023 1 92.81 160 ARG A N 1
ATOM 1234 C CA . ARG A 1 160 ? 20.969 -19.625 -13.07 1 92.81 160 ARG A CA 1
ATOM 1235 C C . ARG A 1 160 ? 22.438 -19.516 -12.664 1 92.81 160 ARG A C 1
ATOM 1237 O O . ARG A 1 160 ? 23.328 -19.828 -13.461 1 92.81 160 ARG A O 1
ATOM 1244 N N . ILE A 1 161 ? 22.656 -19.094 -11.453 1 90.56 161 ILE A N 1
ATOM 1245 C CA . ILE A 1 161 ? 24.016 -18.953 -10.938 1 90.56 161 ILE A CA 1
ATOM 1246 C C . ILE A 1 161 ? 24.703 -20.328 -10.906 1 90.56 161 ILE A C 1
ATOM 1248 O O . ILE A 1 161 ? 25.859 -20.453 -11.289 1 90.56 161 ILE A O 1
ATOM 1252 N N . TYR A 1 162 ? 24.016 -21.328 -10.547 1 88.81 162 TYR A N 1
ATOM 1253 C CA . TYR A 1 162 ? 24.547 -22.672 -10.5 1 88.81 162 TYR A CA 1
ATOM 1254 C C . TYR A 1 162 ? 24.922 -23.172 -11.891 1 88.81 162 TYR A C 1
ATOM 1256 O O . TYR A 1 162 ? 25.984 -23.766 -12.094 1 88.81 162 TYR A O 1
ATOM 1264 N N . LEU A 1 163 ? 24.062 -22.953 -12.805 1 89.88 163 LEU A N 1
ATOM 1265 C CA . LEU A 1 163 ? 24.297 -23.375 -14.18 1 89.88 163 LEU A CA 1
ATOM 1266 C C . LEU A 1 163 ? 25.5 -22.656 -14.766 1 89.88 163 LEU A C 1
ATOM 1268 O O . LEU A 1 163 ? 26.266 -23.25 -15.531 1 89.88 163 LEU A O 1
ATOM 1272 N N . ASP A 1 164 ? 25.656 -21.469 -14.367 1 89.94 164 ASP A N 1
ATOM 1273 C CA . ASP A 1 164 ? 26.75 -20.656 -14.867 1 89.94 164 ASP A CA 1
ATOM 1274 C C . ASP A 1 164 ? 28.078 -21.047 -14.203 1 89.94 164 ASP A C 1
ATOM 1276 O O . ASP A 1 164 ? 29.031 -21.422 -14.891 1 89.94 164 ASP A O 1
ATOM 1280 N N . GLU A 1 165 ? 28.062 -21.141 -12.914 1 86.56 165 GLU A N 1
ATOM 1281 C CA . GLU A 1 165 ? 29.297 -21.297 -12.156 1 86.56 165 GLU A CA 1
ATOM 1282 C C . GLU A 1 165 ? 29.688 -22.766 -12.008 1 86.56 165 GLU A C 1
ATOM 1284 O O . GLU A 1 165 ? 30.859 -23.109 -12.055 1 86.56 165 GLU A O 1
ATOM 1289 N N . SER A 1 166 ? 28.75 -23.609 -11.82 1 81 166 SER A N 1
ATOM 1290 C CA . SER A 1 166 ? 29.062 -25 -11.5 1 81 166 SER A CA 1
ATOM 1291 C C . SER A 1 166 ? 29.062 -25.875 -12.75 1 81 166 SER A C 1
ATOM 1293 O O . SER A 1 166 ? 29.844 -26.812 -12.867 1 81 166 SER A O 1
ATOM 1295 N N . LEU A 1 167 ? 28.172 -25.562 -13.695 1 84.88 167 LEU A N 1
ATOM 1296 C CA . LEU A 1 167 ? 28.031 -26.438 -14.852 1 84.88 167 LEU A CA 1
ATOM 1297 C C . LEU A 1 167 ? 28.578 -25.766 -16.109 1 84.88 167 LEU A C 1
ATOM 1299 O O . LEU A 1 167 ? 28.672 -26.391 -17.172 1 84.88 167 LEU A O 1
ATOM 1303 N N . GLY A 1 168 ? 28.922 -24.469 -16.031 1 86.75 168 GLY A N 1
ATOM 1304 C CA . GLY A 1 168 ? 29.484 -23.75 -17.156 1 86.75 168 GLY A CA 1
ATOM 1305 C C . GLY A 1 168 ? 28.484 -23.562 -18.297 1 86.75 168 GLY A C 1
ATOM 1306 O O . GLY A 1 168 ? 28.859 -23.656 -19.469 1 86.75 168 GLY A O 1
ATOM 1307 N N . GLN A 1 169 ? 27.25 -23.469 -17.938 1 90.75 169 GLN A N 1
ATOM 1308 C CA . GLN A 1 169 ? 26.203 -23.281 -18.938 1 90.75 169 GLN A CA 1
ATOM 1309 C C . GLN A 1 169 ? 25.484 -21.953 -18.734 1 90.75 169 GLN A C 1
ATOM 1311 O O . GLN A 1 169 ? 24.281 -21.922 -18.469 1 90.75 169 GLN A O 1
ATOM 1316 N N . PRO A 1 170 ? 26.078 -20.859 -19 1 91.81 170 PRO A N 1
ATOM 1317 C CA . PRO A 1 170 ? 25.469 -19.547 -18.734 1 91.81 170 PRO A CA 1
ATOM 1318 C C . PRO A 1 170 ? 24.297 -19.25 -19.656 1 91.81 170 PRO A C 1
ATOM 1320 O O . PRO A 1 170 ? 23.328 -18.594 -19.234 1 91.81 170 PRO A O 1
ATOM 1323 N N . GLN A 1 171 ? 24.344 -19.719 -20.875 1 92.12 171 GLN A N 1
ATOM 1324 C CA . GLN A 1 171 ? 23.281 -19.438 -21.828 1 92.12 171 GLN A CA 1
ATOM 1325 C C . GLN A 1 171 ? 21.969 -20.078 -21.375 1 92.12 171 GLN A C 1
ATOM 1327 O O . GLN A 1 171 ? 20.906 -19.469 -21.469 1 92.12 171 GLN A O 1
ATOM 1332 N N . LEU A 1 172 ? 22.156 -21.266 -20.922 1 91.5 172 LEU A N 1
ATOM 1333 C CA . LEU A 1 172 ? 20.984 -21.984 -20.453 1 91.5 172 LEU A CA 1
ATOM 1334 C C . LEU A 1 172 ? 20.406 -21.312 -19.203 1 91.5 172 LEU A C 1
ATOM 1336 O O . LEU A 1 172 ? 19.188 -21.203 -19.062 1 91.5 172 LEU A O 1
ATOM 1340 N N . GLY A 1 173 ? 21.266 -20.922 -18.344 1 91.88 173 GLY A N 1
ATOM 1341 C CA . GLY A 1 173 ? 20.844 -20.203 -17.156 1 91.88 173 GLY A CA 1
ATOM 1342 C C . GLY A 1 173 ? 20.141 -18.891 -17.469 1 91.88 173 GLY A C 1
ATOM 1343 O O . GLY A 1 173 ? 19.109 -18.578 -16.875 1 91.88 173 GLY A O 1
ATOM 1344 N N . ASN A 1 174 ? 20.594 -18.188 -18.344 1 91.75 174 ASN A N 1
ATOM 1345 C CA . ASN A 1 174 ? 20 -16.922 -18.75 1 91.75 174 ASN A CA 1
ATOM 1346 C C . ASN A 1 174 ? 18.656 -17.109 -19.438 1 91.75 174 ASN A C 1
ATOM 1348 O O . ASN A 1 174 ? 17.734 -16.328 -19.234 1 91.75 174 ASN A O 1
ATOM 1352 N N . ALA A 1 175 ? 18.625 -18.156 -20.219 1 90.62 175 ALA A N 1
ATOM 1353 C CA . ALA A 1 175 ? 17.359 -18.469 -20.891 1 90.62 175 ALA A CA 1
ATOM 1354 C C . ALA A 1 175 ? 16.266 -18.812 -19.875 1 90.62 175 ALA A C 1
ATOM 1356 O O . ALA A 1 175 ? 15.117 -18.406 -20.016 1 90.62 175 ALA A O 1
ATOM 1357 N N . LEU A 1 176 ? 16.656 -19.562 -18.922 1 92.69 176 LEU A N 1
ATOM 1358 C CA . LEU A 1 176 ? 15.734 -19.953 -17.859 1 92.69 176 LEU A CA 1
ATOM 1359 C C . LEU A 1 176 ? 15.219 -18.734 -17.109 1 92.69 176 LEU A C 1
ATOM 1361 O O . LEU A 1 176 ? 14.016 -18.594 -16.906 1 92.69 176 LEU A O 1
ATOM 1365 N N . LEU A 1 177 ? 16.109 -17.906 -16.734 1 92.5 177 LEU A N 1
ATOM 1366 C CA . LEU A 1 177 ? 15.758 -16.719 -15.977 1 92.5 177 LEU A CA 1
ATOM 1367 C C . LEU A 1 177 ? 14.914 -15.766 -16.828 1 92.5 177 LEU A C 1
ATOM 1369 O O . LEU A 1 177 ? 13.922 -15.211 -16.344 1 92.5 177 LEU A O 1
ATOM 1373 N N . SER A 1 178 ? 15.297 -15.586 -18.031 1 89.5 178 SER A N 1
ATOM 1374 C CA . SER A 1 178 ? 14.586 -14.68 -18.922 1 89.5 178 SER A CA 1
ATOM 1375 C C . SER A 1 178 ? 13.148 -15.141 -19.141 1 89.5 178 SER A C 1
ATOM 1377 O O . SER A 1 178 ? 12.219 -14.328 -19.109 1 89.5 178 SER A O 1
ATOM 1379 N N . PHE A 1 179 ? 13 -16.391 -19.344 1 89.5 179 PHE A N 1
ATOM 1380 C CA . PHE A 1 179 ? 11.664 -16.938 -19.547 1 89.5 179 PHE A CA 1
ATOM 1381 C C . PHE A 1 179 ? 10.805 -16.766 -18.297 1 89.5 179 PHE A C 1
ATOM 1383 O O . PHE A 1 179 ? 9.656 -16.328 -18.375 1 89.5 179 PHE A O 1
ATOM 1390 N N . THR A 1 180 ? 11.359 -17.109 -17.203 1 88.69 180 THR A N 1
ATOM 1391 C CA . THR A 1 180 ? 10.617 -17 -15.953 1 88.69 180 THR A CA 1
ATOM 1392 C C . THR A 1 180 ? 10.25 -15.547 -15.672 1 88.69 180 THR A C 1
ATOM 1394 O O . THR A 1 180 ? 9.156 -15.258 -15.18 1 88.69 180 THR A O 1
ATOM 1397 N N . CYS A 1 181 ? 11.133 -14.648 -15.984 1 85.81 181 CYS A N 1
ATOM 1398 C CA . CYS A 1 181 ? 10.883 -13.219 -15.805 1 85.81 181 CYS A CA 1
ATOM 1399 C C . CYS A 1 181 ? 9.727 -12.75 -16.672 1 85.81 181 CYS A C 1
ATOM 1401 O O . CYS A 1 181 ? 8.93 -11.914 -16.266 1 85.81 181 CYS A O 1
ATOM 1403 N N . SER A 1 182 ? 9.672 -13.273 -17.797 1 83.44 182 SER A N 1
ATOM 1404 C CA . SER A 1 182 ? 8.625 -12.875 -18.734 1 83.44 182 SER A CA 1
ATOM 1405 C C . SER A 1 182 ? 7.25 -13.312 -18.25 1 83.44 182 SER A C 1
ATOM 1407 O O . SER A 1 182 ? 6.23 -12.766 -18.672 1 83.44 182 SER A O 1
ATOM 1409 N N . ARG A 1 183 ? 7.258 -14.203 -17.359 1 79.31 183 ARG A N 1
ATOM 1410 C CA . ARG A 1 183 ? 6 -14.68 -16.797 1 79.31 183 ARG A CA 1
ATOM 1411 C C . ARG A 1 183 ? 5.543 -13.805 -15.641 1 79.31 183 ARG A C 1
ATOM 1413 O O . ARG A 1 183 ? 4.387 -13.867 -15.219 1 79.31 183 ARG A O 1
ATOM 1420 N N . VAL A 1 184 ? 6.449 -12.906 -15.188 1 77.31 184 VAL A N 1
ATOM 1421 C CA . VAL A 1 184 ? 6.148 -12.062 -14.031 1 77.31 184 VAL A CA 1
ATOM 1422 C C . VAL A 1 184 ? 6.027 -10.609 -14.469 1 77.31 184 VAL A C 1
ATOM 1424 O O . VAL A 1 184 ? 5.289 -9.828 -13.859 1 77.31 184 VAL A O 1
ATOM 1427 N N . SER A 1 185 ? 6.734 -10.242 -15.492 1 72.88 185 SER A N 1
ATOM 1428 C CA . SER A 1 185 ? 6.871 -8.82 -15.805 1 72.88 185 SER A CA 1
ATOM 1429 C C . SER A 1 185 ? 6.492 -8.531 -17.25 1 72.88 185 SER A C 1
ATOM 1431 O O . SER A 1 185 ? 7.105 -7.688 -17.906 1 72.88 185 SER A O 1
ATOM 1433 N N . SER A 1 186 ? 5.504 -9.273 -17.656 1 68.31 186 SER A N 1
ATOM 1434 C CA . SER A 1 186 ? 5.051 -8.914 -19 1 68.31 186 SER A CA 1
ATOM 1435 C C . SER A 1 186 ? 4.488 -7.5 -19.047 1 68.31 186 SER A C 1
ATOM 1437 O O . SER A 1 186 ? 4.004 -6.992 -18.031 1 68.31 186 SER A O 1
ATOM 1439 N N . PRO A 1 187 ? 4.77 -6.848 -20.094 1 63.19 187 PRO A N 1
ATOM 1440 C CA . PRO A 1 187 ? 4.254 -5.48 -20.156 1 63.19 187 PRO A CA 1
ATOM 1441 C C . PRO A 1 187 ? 2.74 -5.414 -19.953 1 63.19 187 PRO A C 1
ATOM 1443 O O . PRO A 1 187 ? 2 -6.215 -20.531 1 63.19 187 PRO A O 1
ATOM 1446 N N . SER A 1 188 ? 2.438 -4.504 -19.047 1 63.44 188 SER A N 1
ATOM 1447 C CA . SER A 1 188 ? 1.01 -4.312 -18.812 1 63.44 188 SER A CA 1
ATOM 1448 C C . SER A 1 188 ? 0.335 -3.645 -20 1 63.44 188 SER A C 1
ATOM 1450 O O . SER A 1 188 ? 0.966 -2.871 -20.734 1 63.44 188 SER A O 1
ATOM 1452 N N . PRO A 1 189 ? -0.839 -4.051 -20.25 1 58.5 189 PRO A N 1
ATOM 1453 C CA . PRO A 1 189 ? -1.551 -3.471 -21.391 1 58.5 189 PRO A CA 1
ATOM 1454 C C . PRO A 1 189 ? -1.594 -1.944 -21.344 1 58.5 189 PRO A C 1
ATOM 1456 O O . PRO A 1 189 ? -1.789 -1.299 -22.375 1 58.5 189 PRO A O 1
ATOM 1459 N N . ASN A 1 190 ? -1.541 -1.261 -20.188 1 56.38 190 ASN A N 1
ATOM 1460 C CA . ASN A 1 190 ? -1.586 0.197 -20.141 1 56.38 190 ASN A CA 1
ATOM 1461 C C . ASN A 1 190 ? -0.381 0.815 -20.844 1 56.38 190 ASN A C 1
ATOM 1463 O O . ASN A 1 190 ? -0.386 2.008 -21.156 1 56.38 190 ASN A O 1
ATOM 1467 N N . ALA A 1 191 ? 0.655 0.139 -20.922 1 50.81 191 ALA A N 1
ATOM 1468 C CA . ALA A 1 191 ? 1.899 0.633 -21.5 1 50.81 191 ALA A CA 1
ATOM 1469 C C . ALA A 1 191 ? 1.762 0.82 -23.016 1 50.81 191 ALA A C 1
ATOM 1471 O O . ALA A 1 191 ? 2.605 1.462 -23.641 1 50.81 191 ALA A O 1
ATOM 1472 N N . MET A 1 192 ? 0.595 0.312 -23.531 1 50.66 192 MET A N 1
ATOM 1473 C CA . MET A 1 192 ? 0.538 0.407 -24.984 1 50.66 192 MET A CA 1
ATOM 1474 C C . MET A 1 192 ? -0.101 1.722 -25.422 1 50.66 192 MET A C 1
ATOM 1476 O O . MET A 1 192 ? -0.957 2.264 -24.719 1 50.66 192 MET A O 1
ATOM 1480 N N . ASP A 1 193 ? 0.507 2.467 -26.25 1 51.34 193 ASP A N 1
ATOM 1481 C CA . ASP A 1 193 ? 0.228 3.77 -26.844 1 51.34 193 ASP A CA 1
ATOM 1482 C C . ASP A 1 193 ? -1.249 3.902 -27.203 1 51.34 193 ASP A C 1
ATOM 1484 O O . ASP A 1 193 ? -1.84 2.98 -27.766 1 51.34 193 ASP A O 1
ATOM 1488 N N . ASP A 1 194 ? -2.033 4.785 -26.5 1 50.25 194 ASP A N 1
ATOM 1489 C CA . ASP A 1 194 ? -3.402 5.215 -26.766 1 50.25 194 ASP A CA 1
ATOM 1490 C C . ASP A 1 194 ? -3.736 5.102 -28.25 1 50.25 194 ASP A C 1
ATOM 1492 O O . ASP A 1 194 ? -4.898 4.906 -28.625 1 50.25 194 ASP A O 1
ATOM 1496 N N . ALA A 1 195 ? -2.857 5.48 -29.062 1 47.06 195 ALA A N 1
ATOM 1497 C CA . ALA A 1 195 ? -3.145 5.691 -30.484 1 47.06 195 ALA A CA 1
ATOM 1498 C C . ALA A 1 195 ? -3.609 4.398 -31.141 1 47.06 195 ALA A C 1
ATOM 1500 O O . ALA A 1 195 ? -4.324 4.434 -32.156 1 47.06 195 ALA A O 1
ATOM 1501 N N . ASP A 1 196 ? -3.129 3.373 -30.656 1 47.94 196 ASP A N 1
ATOM 1502 C CA . ASP A 1 196 ? -3.402 2.166 -31.438 1 47.94 196 ASP A CA 1
ATOM 1503 C C . ASP A 1 196 ? -4.641 1.445 -30.906 1 47.94 196 ASP A C 1
ATOM 1505 O O . ASP A 1 196 ? -4.953 0.335 -31.344 1 47.94 196 ASP A O 1
ATOM 1509 N N . LEU A 1 197 ? -5.188 1.979 -29.891 1 52.62 197 LEU A N 1
ATOM 1510 C CA . LEU A 1 197 ? -6.246 1.173 -29.297 1 52.62 197 LEU A CA 1
ATOM 1511 C C . LEU A 1 197 ? -7.555 1.342 -30.062 1 52.62 197 LEU A C 1
ATOM 1513 O O . LEU A 1 197 ? -8.172 2.408 -30.016 1 52.62 197 LEU A O 1
ATOM 1517 N N . THR A 1 198 ? -7.633 0.694 -31.031 1 55.09 198 THR A N 1
ATOM 1518 C CA . THR A 1 198 ? -8.953 0.537 -31.641 1 55.09 198 THR A CA 1
ATOM 1519 C C . THR A 1 198 ? -9.945 -0.045 -30.641 1 55.09 198 THR A C 1
ATOM 1521 O O . THR A 1 198 ? -9.75 -1.159 -30.141 1 55.09 198 THR A O 1
ATOM 1524 N N . GLU A 1 199 ? -10.641 0.812 -29.984 1 64 199 GLU A N 1
ATOM 1525 C CA . GLU A 1 199 ? -11.695 0.368 -29.062 1 64 199 GLU A CA 1
ATOM 1526 C C . GLU A 1 199 ? -12.688 -0.546 -29.781 1 64 199 GLU A C 1
ATOM 1528 O O . GLU A 1 199 ? -13.219 -0.195 -30.844 1 64 199 GLU A O 1
ATOM 1533 N N . GLY A 1 200 ? -12.656 -1.83 -29.469 1 68 200 GLY A N 1
ATOM 1534 C CA . GLY A 1 200 ? -13.656 -2.734 -30.016 1 68 200 GLY A CA 1
ATOM 1535 C C . GLY A 1 200 ? -15.039 -2.502 -29.453 1 68 200 GLY A C 1
ATOM 1536 O O . GLY A 1 200 ? -15.227 -1.652 -28.578 1 68 200 GLY A O 1
ATOM 1537 N N . THR A 1 201 ? -16.062 -2.859 -30.25 1 77.69 201 THR A N 1
ATOM 1538 C CA . THR A 1 201 ? -17.438 -2.818 -29.75 1 77.69 201 THR A CA 1
ATOM 1539 C C . THR A 1 201 ? -18.016 -4.227 -29.641 1 77.69 201 THR A C 1
ATOM 1541 O O . THR A 1 201 ? -17.797 -5.066 -30.516 1 77.69 201 THR A O 1
ATOM 1544 N N . LEU A 1 202 ? -18.531 -4.531 -28.484 1 85.75 202 LEU A N 1
ATOM 1545 C CA . LEU A 1 202 ? -19.25 -5.793 -28.281 1 85.75 202 LEU A CA 1
ATOM 1546 C C . LEU A 1 202 ? -20.75 -5.59 -28.375 1 85.75 202 LEU A C 1
ATOM 1548 O O . LEU A 1 202 ? -21.281 -4.578 -27.891 1 85.75 202 LEU A O 1
ATOM 1552 N N . THR A 1 203 ? -21.359 -6.527 -29.109 1 86.62 203 THR A N 1
ATOM 1553 C CA . THR A 1 203 ? -22.812 -6.508 -29.109 1 86.62 203 THR A CA 1
ATOM 1554 C C . THR A 1 203 ? -23.359 -6.938 -27.75 1 86.62 203 THR A C 1
ATOM 1556 O O . THR A 1 203 ? -22.641 -7.535 -26.953 1 86.62 203 THR A O 1
ATOM 1559 N N . ARG A 1 204 ? -24.625 -6.633 -27.531 1 89.94 204 ARG A N 1
ATOM 1560 C CA . ARG A 1 204 ? -25.266 -6.996 -26.281 1 89.94 204 ARG A CA 1
ATOM 1561 C C . ARG A 1 204 ? -25.25 -8.508 -26.062 1 89.94 204 ARG A C 1
ATOM 1563 O O . ARG A 1 204 ? -25.016 -8.984 -24.953 1 89.94 204 ARG A O 1
ATOM 1570 N N . GLN A 1 205 ? -25.453 -9.258 -27.109 1 88.62 205 GLN A N 1
ATOM 1571 C CA . GLN A 1 205 ? -25.453 -10.711 -27.031 1 88.62 205 GLN A CA 1
ATOM 1572 C C . GLN A 1 205 ? -24.078 -11.25 -26.641 1 88.62 205 GLN A C 1
ATOM 1574 O O . GLN A 1 205 ? -23.969 -12.18 -25.844 1 88.62 205 GLN A O 1
ATOM 1579 N N . GLN A 1 206 ? -23.141 -10.68 -27.172 1 89.5 206 GLN A N 1
ATOM 1580 C CA . GLN A 1 206 ? -21.781 -11.094 -26.859 1 89.5 206 GLN A CA 1
ATOM 1581 C C . GLN A 1 206 ? -21.438 -10.789 -25.391 1 89.5 206 GLN A C 1
ATOM 1583 O O . GLN A 1 206 ? -20.844 -11.617 -24.703 1 89.5 206 GLN A O 1
ATOM 1588 N N . GLU A 1 207 ? -21.812 -9.609 -24.938 1 93.69 207 GLU A N 1
ATOM 1589 C CA . GLU A 1 207 ? -21.531 -9.242 -23.562 1 93.69 207 GLU A CA 1
ATOM 1590 C C . GLU A 1 207 ? -22.266 -10.156 -22.578 1 93.69 207 GLU A C 1
ATOM 1592 O O . GLU A 1 207 ? -21.703 -10.57 -21.562 1 93.69 207 GLU A O 1
ATOM 1597 N N . GLU A 1 208 ? -23.469 -10.438 -22.938 1 93.19 208 GLU A N 1
ATOM 1598 C CA . GLU A 1 208 ? -24.25 -11.289 -22.047 1 93.19 208 GLU A CA 1
ATOM 1599 C C . GLU A 1 208 ? -23.688 -12.703 -22.016 1 93.19 208 GLU A C 1
ATOM 1601 O O . GLU A 1 208 ? -23.75 -13.375 -20.969 1 93.19 208 GLU A O 1
ATOM 1606 N N . TYR A 1 209 ? -23.203 -13.156 -23.109 1 91.5 209 TYR A N 1
ATOM 1607 C CA . TYR A 1 209 ? -22.516 -14.438 -23.109 1 91.5 209 TYR A CA 1
ATOM 1608 C C . TYR A 1 209 ? -21.297 -14.414 -22.172 1 91.5 209 TYR A C 1
ATOM 1610 O O . TYR A 1 209 ? -21.109 -15.328 -21.375 1 91.5 209 TYR A O 1
ATOM 1618 N N . LEU A 1 210 ? -20.516 -13.391 -22.297 1 93.75 210 LEU A N 1
ATOM 1619 C CA . LEU A 1 210 ? -19.328 -13.25 -21.469 1 93.75 210 LEU A CA 1
ATOM 1620 C C . LEU A 1 210 ? -19.719 -13.156 -19.984 1 93.75 210 LEU A C 1
ATOM 1622 O O . LEU A 1 210 ? -19.047 -13.742 -19.125 1 93.75 210 LEU A O 1
ATOM 1626 N N . LEU A 1 211 ? -20.75 -12.43 -19.719 1 95.56 211 LEU A N 1
ATOM 1627 C CA . LEU A 1 211 ? -21.203 -12.305 -18.344 1 95.56 211 LEU A CA 1
ATOM 1628 C C . LEU A 1 211 ? -21.672 -13.648 -17.797 1 95.56 211 LEU A C 1
ATOM 1630 O O . LEU A 1 211 ? -21.5 -13.938 -16.625 1 95.56 211 LEU A O 1
ATOM 1634 N N . SER A 1 212 ? -22.25 -14.445 -18.656 1 92.88 212 SER A N 1
ATOM 1635 C CA . SER A 1 212 ? -22.656 -15.781 -18.219 1 92.88 212 SER A CA 1
ATOM 1636 C C . SER A 1 212 ? -21.453 -16.625 -17.812 1 92.88 212 SER A C 1
ATOM 1638 O O . SER A 1 212 ? -21.516 -17.406 -16.875 1 92.88 212 SER A O 1
ATOM 1640 N N . LEU A 1 213 ? -20.391 -16.453 -18.516 1 91.06 213 LEU A N 1
ATOM 1641 C CA . LEU A 1 213 ? -19.156 -17.125 -18.156 1 91.06 213 LEU A CA 1
ATOM 1642 C C . LEU A 1 213 ? -18.625 -16.625 -16.812 1 91.06 213 LEU A C 1
ATOM 1644 O O . LEU A 1 213 ? -18.109 -17.422 -16.016 1 91.06 213 LEU A O 1
ATOM 1648 N N . TYR A 1 214 ? -18.797 -15.375 -16.562 1 94.94 214 TYR A N 1
ATOM 1649 C CA . TYR A 1 214 ? -18.344 -14.797 -15.305 1 94.94 214 TYR A CA 1
ATOM 1650 C C . TYR A 1 214 ? -19.016 -15.469 -14.117 1 94.94 214 TYR A C 1
ATOM 1652 O O . TYR A 1 214 ? -18.359 -15.867 -13.156 1 94.94 214 TYR A O 1
ATOM 1660 N N . TRP A 1 215 ? -20.328 -15.578 -14.227 1 92.44 215 TRP A N 1
ATOM 1661 C CA . TRP A 1 215 ? -21.109 -16.094 -13.117 1 92.44 215 TRP A CA 1
ATOM 1662 C C . TRP A 1 215 ? -20.797 -17.562 -12.859 1 92.44 215 TRP A C 1
ATOM 1664 O O . TRP A 1 215 ? -20.875 -18.031 -11.719 1 92.44 215 TRP A O 1
ATOM 1674 N N . GLN A 1 216 ? -20.234 -18.266 -13.859 1 87.69 216 GLN A N 1
ATOM 1675 C CA . GLN A 1 216 ? -19.969 -19.688 -13.734 1 87.69 216 GLN A CA 1
ATOM 1676 C C . GLN A 1 216 ? -18.516 -19.953 -13.344 1 87.69 216 GLN A C 1
ATOM 1678 O O . GLN A 1 216 ? -18.172 -21.047 -12.898 1 87.69 216 GLN A O 1
ATOM 1683 N N . SER A 1 217 ? -17.766 -18.938 -13.469 1 91.31 217 SER A N 1
ATOM 1684 C CA . SER A 1 217 ? -16.328 -19.188 -13.266 1 91.31 217 SER A CA 1
ATOM 1685 C C . SER A 1 217 ? -15.766 -18.266 -12.195 1 91.31 217 SER A C 1
ATOM 1687 O O . SER A 1 217 ? -15.797 -18.594 -11.008 1 91.31 217 SER A O 1
ATOM 1689 N N . TYR A 1 218 ? -15.516 -17 -12.531 1 93.25 218 TYR A N 1
ATOM 1690 C CA . TYR A 1 218 ? -14.758 -16.125 -11.648 1 93.25 218 TYR A CA 1
ATOM 1691 C C . TYR A 1 218 ? -15.594 -15.711 -10.438 1 93.25 218 TYR A C 1
ATOM 1693 O O . TYR A 1 218 ? -15.055 -15.516 -9.344 1 93.25 218 TYR A O 1
ATOM 1701 N N . HIS A 1 219 ? -16.828 -15.586 -10.625 1 93.38 219 HIS A N 1
ATOM 1702 C CA . HIS A 1 219 ? -17.688 -15.18 -9.516 1 93.38 219 HIS A CA 1
ATOM 1703 C C . HIS A 1 219 ? -17.641 -16.203 -8.383 1 93.38 219 HIS A C 1
ATOM 1705 O O . HIS A 1 219 ? -17.734 -15.836 -7.207 1 93.38 219 HIS A O 1
ATOM 1711 N N . THR A 1 220 ? -17.438 -17.438 -8.711 1 90.69 220 THR A N 1
ATOM 1712 C CA . THR A 1 220 ? -17.453 -18.5 -7.707 1 90.69 220 THR A CA 1
ATOM 1713 C C . THR A 1 220 ? -16.094 -18.594 -7.012 1 90.69 220 THR A C 1
ATOM 1715 O O . THR A 1 220 ? -15.977 -19.219 -5.949 1 90.69 220 THR A O 1
ATOM 1718 N N . ILE A 1 221 ? -15.125 -18.016 -7.543 1 92.81 221 ILE A N 1
ATOM 1719 C CA . ILE A 1 221 ? -13.781 -18.094 -6.984 1 92.81 221 ILE A CA 1
ATOM 1720 C C . ILE A 1 221 ? -13.461 -16.797 -6.238 1 92.81 221 ILE A C 1
ATOM 1722 O O . ILE A 1 221 ? -12.844 -16.828 -5.172 1 92.81 221 ILE A O 1
ATOM 1726 N N . ILE A 1 222 ? -13.844 -15.68 -6.859 1 94.12 222 ILE A N 1
ATOM 1727 C CA . ILE A 1 222 ? -13.664 -14.352 -6.281 1 94.12 222 ILE A CA 1
ATOM 1728 C C . ILE A 1 222 ? -15.023 -13.695 -6.074 1 94.12 222 ILE A C 1
ATOM 1730 O O . ILE A 1 222 ? -15.438 -12.859 -6.883 1 94.12 222 ILE A O 1
ATOM 1734 N N . PRO A 1 223 ? -15.633 -14.031 -4.945 1 92.56 223 PRO A N 1
ATOM 1735 C CA . PRO A 1 223 ? -17.016 -13.586 -4.723 1 92.56 223 PRO A CA 1
ATOM 1736 C C . PRO A 1 223 ? -17.094 -12.172 -4.168 1 92.56 223 PRO A C 1
ATOM 1738 O O . PRO A 1 223 ? -17.578 -11.969 -3.049 1 92.56 223 PRO A O 1
ATOM 1741 N N . ILE A 1 224 ? -16.859 -11.172 -4.98 1 95.38 224 ILE A N 1
ATOM 1742 C CA . ILE A 1 224 ? -16.781 -9.812 -4.449 1 95.38 224 ILE A CA 1
ATOM 1743 C C . ILE A 1 224 ? -17.844 -8.938 -5.109 1 95.38 224 ILE A C 1
ATOM 1745 O O . ILE A 1 224 ? -17.828 -7.715 -4.945 1 95.38 224 ILE A O 1
ATOM 1749 N N . VAL A 1 225 ? -18.672 -9.547 -5.887 1 94.25 225 VAL A N 1
ATOM 1750 C CA . VAL A 1 225 ? -19.734 -8.797 -6.566 1 94.25 225 VAL A CA 1
ATOM 1751 C C . VAL A 1 225 ? -21.094 -9.367 -6.184 1 94.25 225 VAL A C 1
ATOM 1753 O O . VAL A 1 225 ? -21.266 -10.586 -6.125 1 94.25 225 VAL A O 1
ATOM 1756 N N . ASP A 1 226 ? -21.969 -8.461 -5.844 1 90.5 226 ASP A N 1
ATOM 1757 C CA . ASP A 1 226 ? -23.359 -8.859 -5.695 1 90.5 226 ASP A CA 1
ATOM 1758 C C . ASP A 1 226 ? -24.047 -8.984 -7.055 1 90.5 226 ASP A C 1
ATOM 1760 O O . ASP A 1 226 ? -24.141 -8.008 -7.801 1 90.5 226 ASP A O 1
ATOM 1764 N N . ALA A 1 227 ? -24.594 -10.141 -7.348 1 91.19 227 ALA A N 1
ATOM 1765 C CA . ALA A 1 227 ? -25.109 -10.445 -8.68 1 91.19 227 ALA A CA 1
ATOM 1766 C C . ALA A 1 227 ? -26.297 -9.547 -9.031 1 91.19 227 ALA A C 1
ATOM 1768 O O . ALA A 1 227 ? -26.391 -9.047 -10.148 1 91.19 227 ALA A O 1
ATOM 1769 N N . ASP A 1 228 ? -27.125 -9.32 -8.078 1 89.56 228 ASP A N 1
ATOM 1770 C CA . ASP A 1 228 ? -28.312 -8.531 -8.336 1 89.56 228 ASP A CA 1
ATOM 1771 C C . ASP A 1 228 ? -27.953 -7.066 -8.602 1 89.56 228 ASP A C 1
ATOM 1773 O O . ASP A 1 228 ? -28.453 -6.465 -9.555 1 89.56 228 ASP A O 1
ATOM 1777 N N . ASP A 1 229 ? -27.109 -6.594 -7.793 1 90.44 229 ASP A N 1
ATOM 1778 C CA . ASP A 1 229 ? -26.688 -5.207 -7.949 1 90.44 229 ASP A CA 1
ATOM 1779 C C . ASP A 1 229 ? -25.938 -5.004 -9.266 1 90.44 229 ASP A C 1
ATOM 1781 O O . ASP A 1 229 ? -26.125 -3.992 -9.945 1 90.44 229 ASP A O 1
ATOM 1785 N N . PHE A 1 230 ? -25.125 -5.91 -9.609 1 95 230 PHE A N 1
ATOM 1786 C CA . PHE A 1 230 ? -24.344 -5.828 -10.836 1 95 230 PHE A CA 1
ATOM 1787 C C . PHE A 1 230 ? -25.25 -5.879 -12.062 1 95 230 PHE A C 1
ATOM 1789 O O . PHE A 1 230 ? -25.078 -5.09 -12.992 1 95 230 PHE A O 1
ATOM 1796 N N . CYS A 1 231 ? -26.172 -6.789 -12.039 1 95 231 CYS A N 1
ATOM 1797 C CA . CYS A 1 231 ? -27.062 -6.945 -13.18 1 95 231 CYS A CA 1
ATOM 1798 C C . CYS A 1 231 ? -27.953 -5.711 -13.352 1 95 231 CYS A C 1
ATOM 1800 O O . CYS A 1 231 ? -28.219 -5.289 -14.469 1 95 231 CYS A O 1
ATOM 1802 N N . ALA A 1 232 ? -28.391 -5.164 -12.227 1 94.44 232 ALA A N 1
ATOM 1803 C CA . ALA A 1 232 ? -29.172 -3.934 -12.297 1 94.44 232 ALA A CA 1
ATOM 1804 C C . ALA A 1 232 ? -28.344 -2.789 -12.883 1 94.44 232 ALA A C 1
ATOM 1806 O O . ALA A 1 232 ? -28.844 -2.031 -13.719 1 94.44 232 ALA A O 1
ATOM 1807 N N . HIS A 1 233 ? -27.156 -2.719 -12.453 1 95.12 233 HIS A N 1
ATOM 1808 C CA . HIS A 1 233 ? -26.25 -1.702 -12.977 1 95.12 233 HIS A CA 1
ATOM 1809 C C . HIS A 1 233 ? -26 -1.899 -14.469 1 95.12 233 HIS A C 1
ATOM 1811 O O . HIS A 1 233 ? -26.078 -0.946 -15.25 1 95.12 233 HIS A O 1
ATOM 1817 N N . TYR A 1 234 ? -25.797 -3.105 -14.883 1 96.19 234 TYR A N 1
ATOM 1818 C CA . TYR A 1 234 ? -25.547 -3.43 -16.281 1 96.19 234 TYR A CA 1
ATOM 1819 C C . TYR A 1 234 ? -26.734 -3.064 -17.156 1 96.19 234 TYR A C 1
ATOM 1821 O O . TYR A 1 234 ? -26.578 -2.475 -18.234 1 96.19 234 TYR A O 1
ATOM 1829 N N . ARG A 1 235 ? -27.891 -3.355 -16.688 1 93.94 235 ARG A N 1
ATOM 1830 C CA . ARG A 1 235 ? -29.109 -3.043 -17.438 1 93.94 235 ARG A CA 1
ATOM 1831 C C . ARG A 1 235 ? -29.297 -1.536 -17.578 1 93.94 235 ARG A C 1
ATOM 1833 O O . ARG A 1 235 ? -29.75 -1.054 -18.625 1 93.94 235 ARG A O 1
ATOM 1840 N N . SER A 1 236 ? -28.844 -0.837 -16.562 1 94.38 236 SER A N 1
ATOM 1841 C CA . SER A 1 236 ? -29.031 0.61 -16.562 1 94.38 236 SER A CA 1
ATOM 1842 C C . SER A 1 236 ? -28.094 1.289 -17.562 1 94.38 236 SER A C 1
ATOM 1844 O O . SER A 1 236 ? -28.328 2.436 -17.953 1 94.38 236 SER A O 1
ATOM 1846 N N . LEU A 1 237 ? -27.062 0.623 -17.922 1 94.25 237 LEU A N 1
ATOM 1847 C CA . LEU A 1 237 ? -26.062 1.209 -18.812 1 94.25 237 LEU A CA 1
ATOM 1848 C C . LEU A 1 237 ? -26.562 1.185 -20.266 1 94.25 237 LEU A C 1
ATOM 1850 O O . LEU A 1 237 ? -26.016 1.878 -21.125 1 94.25 237 LEU A O 1
ATOM 1854 N N . TRP A 1 238 ? -27.484 0.335 -20.5 1 91.56 238 TRP A N 1
ATOM 1855 C CA . TRP A 1 238 ? -27.969 0.198 -21.875 1 91.56 238 TRP A CA 1
ATOM 1856 C C . TRP A 1 238 ? -29.125 1.158 -22.125 1 91.56 238 TRP A C 1
ATOM 1858 O O . TRP A 1 238 ? -30.047 1.274 -21.312 1 91.56 238 TRP A O 1
ATOM 1868 N N . GLU A 1 239 ? -28.875 1.987 -23.172 1 82.5 239 GLU A N 1
ATOM 1869 C CA . GLU A 1 239 ? -29.953 2.873 -23.594 1 82.5 239 GLU A CA 1
ATOM 1870 C C . GLU A 1 239 ? -31.062 2.094 -24.297 1 82.5 239 GLU A C 1
ATOM 1872 O O . GLU A 1 239 ? -30.812 1.042 -24.891 1 82.5 239 GLU A O 1
ATOM 1877 N N . PRO A 1 240 ? -32.25 2.684 -24.078 1 76.62 240 PRO A N 1
ATOM 1878 C CA . PRO A 1 240 ? -33.344 2.021 -24.797 1 76.62 240 PRO A CA 1
ATOM 1879 C C . PRO A 1 240 ? -33.25 2.191 -26.312 1 76.62 240 PRO A C 1
ATOM 1881 O O . PRO A 1 240 ? -32.781 3.232 -26.797 1 76.62 240 PRO A O 1
ATOM 1884 N N . GLY A 1 241 ? -33.469 1.211 -27.188 1 66.81 241 GLY A N 1
ATOM 1885 C CA . GLY A 1 241 ? -33.594 1.288 -28.641 1 66.81 241 GLY A CA 1
ATOM 1886 C C . GLY A 1 241 ? -32.656 0.348 -29.359 1 66.81 241 GLY A C 1
ATOM 1887 O O . GLY A 1 241 ? -31.766 -0.235 -28.75 1 66.81 241 GLY A O 1
ATOM 1888 N N . GLN A 1 242 ? -32.938 0.192 -30.672 1 63.81 242 GLN A N 1
ATOM 1889 C CA . GLN A 1 242 ? -32.188 -0.633 -31.594 1 63.81 242 GLN A CA 1
ATOM 1890 C C . GLN A 1 242 ? -30.828 0.018 -31.922 1 63.81 242 GLN A C 1
ATOM 1892 O O . GLN A 1 242 ? -30.781 1.192 -32.281 1 63.81 242 GLN A O 1
ATOM 1897 N N . GLY A 1 243 ? -29.578 -0.613 -31.688 1 63.31 243 GLY A N 1
ATOM 1898 C CA . GLY A 1 243 ? -28.234 -0.114 -31.938 1 63.31 243 GLY A CA 1
ATOM 1899 C C . GLY A 1 243 ? -27.641 0.603 -30.75 1 63.31 243 GLY A C 1
ATOM 1900 O O . GLY A 1 243 ? -26.688 1.372 -30.891 1 63.31 243 GLY A O 1
ATOM 1901 N N . ALA A 1 244 ? -28.234 0.311 -29.688 1 70.44 244 ALA A N 1
ATOM 1902 C CA . ALA A 1 244 ? -27.844 1.026 -28.484 1 70.44 244 ALA A CA 1
ATOM 1903 C C . ALA A 1 244 ? -26.438 0.611 -28.031 1 70.44 244 ALA A C 1
ATOM 1905 O O . ALA A 1 244 ? -26.047 -0.54 -28.219 1 70.44 244 ALA A O 1
ATOM 1906 N N . THR A 1 245 ? -25.719 1.621 -27.781 1 80.94 245 THR A N 1
ATOM 1907 C CA . THR A 1 245 ? -24.391 1.39 -27.219 1 80.94 245 THR A CA 1
ATOM 1908 C C . THR A 1 245 ? -24.422 1.514 -25.688 1 80.94 245 THR A C 1
ATOM 1910 O O . THR A 1 245 ? -25.266 2.221 -25.141 1 80.94 245 THR A O 1
ATOM 1913 N N . ARG A 1 246 ? -23.672 0.679 -25.062 1 90.31 246 ARG A N 1
ATOM 1914 C CA . ARG A 1 246 ? -23.609 0.689 -23.609 1 90.31 246 ARG A CA 1
ATOM 1915 C C . ARG A 1 246 ? -22.734 1.832 -23.109 1 90.31 246 ARG A C 1
ATOM 1917 O O . ARG A 1 246 ? -21.641 2.076 -23.656 1 90.31 246 ARG A O 1
ATOM 1924 N N . ARG A 1 247 ? -23.188 2.512 -22.156 1 90.94 247 ARG A N 1
ATOM 1925 C CA . ARG A 1 247 ? -22.344 3.5 -21.5 1 90.94 247 ARG A CA 1
ATOM 1926 C C . ARG A 1 247 ? -21.141 2.84 -20.828 1 90.94 247 ARG A C 1
ATOM 1928 O O . ARG A 1 247 ? -21.25 1.734 -20.297 1 90.94 247 ARG A O 1
ATOM 1935 N N . PRO A 1 248 ? -20.062 3.564 -20.828 1 89.94 248 PRO A N 1
ATOM 1936 C CA . PRO A 1 248 ? -18.859 2.967 -20.25 1 89.94 248 PRO A CA 1
ATOM 1937 C C . PRO A 1 248 ? -18.969 2.807 -18.734 1 89.94 248 PRO A C 1
ATOM 1939 O O . PRO A 1 248 ? -19.547 3.654 -18.047 1 89.94 248 PRO A O 1
ATOM 1942 N N . SER A 1 249 ? -18.516 1.665 -18.281 1 95.5 249 SER A N 1
ATOM 1943 C CA . SER A 1 249 ? -18.406 1.348 -16.859 1 95.5 249 SER A CA 1
ATOM 1944 C C . SER A 1 249 ? -17.125 0.561 -16.562 1 95.5 249 SER A C 1
ATOM 1946 O O . SER A 1 249 ? -16.906 -0.499 -17.141 1 95.5 249 SER A O 1
ATOM 1948 N N . ALA A 1 250 ? -16.391 1.113 -15.672 1 96.12 250 ALA A N 1
ATOM 1949 C CA . ALA A 1 250 ? -15.117 0.475 -15.367 1 96.12 250 ALA A CA 1
ATOM 1950 C C . ALA A 1 250 ? -15.32 -0.949 -14.859 1 96.12 250 ALA A C 1
ATOM 1952 O O . ALA A 1 250 ? -14.625 -1.874 -15.281 1 96.12 250 ALA A O 1
ATOM 1953 N N . LEU A 1 251 ? -16.281 -1.153 -14.008 1 97.25 251 LEU A N 1
ATOM 1954 C CA . LEU A 1 251 ? -16.516 -2.459 -13.398 1 97.25 251 LEU A CA 1
ATOM 1955 C C . LEU A 1 251 ? -16.969 -3.469 -14.453 1 97.25 251 LEU A C 1
ATOM 1957 O O . LEU A 1 251 ? -16.453 -4.59 -14.5 1 97.25 251 LEU A O 1
ATOM 1961 N N . VAL A 1 252 ? -17.891 -3.082 -15.289 1 97.62 252 VAL A N 1
ATOM 1962 C CA . VAL A 1 252 ? -18.391 -3.988 -16.312 1 97.62 252 VAL A CA 1
ATOM 1963 C C . VAL A 1 252 ? -17.281 -4.293 -17.328 1 97.62 252 VAL A C 1
ATOM 1965 O O . VAL A 1 252 ? -17.109 -5.445 -17.734 1 97.62 252 VAL A O 1
ATOM 1968 N N . ASP A 1 253 ? -16.516 -3.303 -17.672 1 96.25 253 ASP A N 1
ATOM 1969 C CA . ASP A 1 253 ? -15.453 -3.477 -18.656 1 96.25 253 ASP A CA 1
ATOM 1970 C C . ASP A 1 253 ? -14.414 -4.484 -18.156 1 96.25 253 ASP A C 1
ATOM 1972 O O . ASP A 1 253 ? -13.953 -5.336 -18.922 1 96.25 253 ASP A O 1
ATOM 1976 N N . ILE A 1 254 ? -14.031 -4.402 -16.922 1 97.12 254 ILE A N 1
ATOM 1977 C CA . ILE A 1 254 ? -12.977 -5.281 -16.438 1 97.12 254 ILE A CA 1
ATOM 1978 C C . ILE A 1 254 ? -13.508 -6.711 -16.312 1 97.12 254 ILE A C 1
ATOM 1980 O O . ILE A 1 254 ? -12.766 -7.672 -16.531 1 97.12 254 ILE A O 1
ATOM 1984 N N . VAL A 1 255 ? -14.773 -6.828 -15.922 1 97.69 255 VAL A N 1
ATOM 1985 C CA . VAL A 1 255 ? -15.375 -8.156 -15.844 1 97.69 255 VAL A CA 1
ATOM 1986 C C . VAL A 1 255 ? -15.422 -8.781 -17.234 1 97.69 255 VAL A C 1
ATOM 1988 O O . VAL A 1 255 ? -15.102 -9.961 -17.406 1 97.69 255 VAL A O 1
ATOM 1991 N N . LEU A 1 256 ? -15.781 -7.977 -18.188 1 96.19 256 LEU A N 1
ATOM 1992 C CA . LEU A 1 256 ? -15.805 -8.453 -19.562 1 96.19 256 LEU A CA 1
ATOM 1993 C C . LEU A 1 256 ? -14.406 -8.812 -20.047 1 96.19 256 LEU A C 1
ATOM 1995 O O . LEU A 1 256 ? -14.219 -9.812 -20.75 1 96.19 256 LEU A O 1
ATOM 1999 N N . ALA A 1 257 ? -13.414 -8.008 -19.688 1 94.38 257 ALA A N 1
ATOM 2000 C CA . ALA A 1 257 ? -12.031 -8.297 -20.062 1 94.38 257 ALA A CA 1
ATOM 2001 C C . ALA A 1 257 ? -11.57 -9.633 -19.5 1 94.38 257 ALA A C 1
ATOM 2003 O O . ALA A 1 257 ? -10.938 -10.43 -20.188 1 94.38 257 ALA A O 1
ATOM 2004 N N . LEU A 1 258 ? -11.906 -9.906 -18.297 1 94.56 258 LEU A N 1
ATOM 2005 C CA . LEU A 1 258 ? -11.555 -11.156 -17.625 1 94.56 258 LEU A CA 1
ATOM 2006 C C . LEU A 1 258 ? -12.18 -12.352 -18.344 1 94.56 258 LEU A C 1
ATOM 2008 O O . LEU A 1 258 ? -11.516 -13.375 -18.531 1 94.56 258 LEU A O 1
ATOM 2012 N N . CYS A 1 259 ? -13.398 -12.148 -18.688 1 93.75 259 CYS A N 1
ATOM 2013 C CA . CYS A 1 259 ? -14.117 -13.25 -19.328 1 93.75 259 CYS A CA 1
ATOM 2014 C C . CYS A 1 259 ? -13.648 -13.445 -20.766 1 93.75 259 CYS A C 1
ATOM 2016 O O . CYS A 1 259 ? -13.688 -14.562 -21.281 1 93.75 259 CYS A O 1
ATOM 2018 N N . MET A 1 260 ? -13.281 -12.398 -21.359 1 91.31 260 MET A N 1
ATOM 2019 C CA . MET A 1 260 ? -12.695 -12.539 -22.688 1 91.31 260 MET A CA 1
ATOM 2020 C C . MET A 1 260 ? -11.391 -13.336 -22.609 1 91.31 260 MET A C 1
ATOM 2022 O O . MET A 1 260 ? -11.117 -14.164 -23.484 1 91.31 260 MET A O 1
ATOM 2026 N N . GLN A 1 261 ? -10.625 -13.062 -21.625 1 89.19 261 GLN A N 1
ATOM 2027 C CA . GLN A 1 261 ? -9.406 -13.828 -21.391 1 89.19 261 GLN A CA 1
ATOM 2028 C C . GLN A 1 261 ? -9.719 -15.305 -21.172 1 89.19 261 GLN A C 1
ATOM 2030 O O . GLN A 1 261 ? -9.031 -16.172 -21.703 1 89.19 261 GLN A O 1
ATOM 2035 N N . TYR A 1 262 ? -10.719 -15.555 -20.469 1 88.38 262 TYR A N 1
ATOM 2036 C CA . TYR A 1 262 ? -11.164 -16.906 -20.156 1 88.38 262 TYR A CA 1
ATOM 2037 C C . TYR A 1 262 ? -11.672 -17.609 -21.422 1 88.38 262 TYR A C 1
ATOM 2039 O O . TYR A 1 262 ? -11.352 -18.781 -21.656 1 88.38 262 TYR A O 1
ATOM 2047 N N . SER A 1 263 ? -12.344 -16.922 -22.219 1 86.44 263 SER A N 1
ATOM 2048 C CA . SER A 1 263 ? -12.984 -17.469 -23.406 1 86.44 263 SER A CA 1
ATOM 2049 C C . SER A 1 263 ? -11.969 -17.688 -24.531 1 86.44 263 SER A C 1
ATOM 2051 O O . SER A 1 263 ? -12.156 -18.547 -25.391 1 86.44 263 SER A O 1
ATOM 2053 N N . ALA A 1 264 ? -10.984 -16.875 -24.562 1 82.38 264 ALA A N 1
ATOM 2054 C CA . ALA A 1 264 ? -9.977 -16.953 -25.625 1 82.38 264 ALA A CA 1
ATOM 2055 C C . ALA A 1 264 ? -9.305 -18.328 -25.625 1 82.38 264 ALA A C 1
ATOM 2057 O O . ALA A 1 264 ? -9 -18.875 -26.688 1 82.38 264 ALA A O 1
ATOM 2058 N N . ALA A 1 265 ? -9.133 -18.812 -24.516 1 76.56 265 ALA A N 1
ATOM 2059 C CA . ALA A 1 265 ? -8.547 -20.141 -24.422 1 76.56 265 ALA A CA 1
ATOM 2060 C C . ALA A 1 265 ? -9.477 -21.203 -25.016 1 76.56 265 ALA A C 1
ATOM 2062 O O . ALA A 1 265 ? -9.031 -22.141 -25.672 1 76.56 265 ALA A O 1
ATOM 2063 N N . LEU A 1 266 ? -10.719 -20.938 -24.859 1 74.69 266 LEU A N 1
ATOM 2064 C CA . LEU A 1 266 ? -11.719 -21.875 -25.375 1 74.69 266 LEU A CA 1
ATOM 2065 C C . LEU A 1 266 ? -11.859 -21.75 -26.891 1 74.69 266 LEU A C 1
ATOM 2067 O O . LEU A 1 266 ? -12.102 -22.75 -27.578 1 74.69 266 LEU A O 1
ATOM 2071 N N . MET A 1 267 ? -11.602 -20.578 -27.344 1 73.69 267 MET A N 1
ATOM 2072 C CA . MET A 1 267 ? -11.703 -20.328 -28.781 1 73.69 267 MET A CA 1
ATOM 2073 C C . MET A 1 267 ? -10.492 -20.875 -29.516 1 73.69 267 MET A C 1
ATOM 2075 O O . MET A 1 267 ? -10.625 -21.422 -30.625 1 73.69 267 MET A O 1
ATOM 2079 N N . ALA A 1 268 ? -9.414 -20.625 -28.984 1 67.19 268 ALA A N 1
ATOM 2080 C CA . ALA A 1 268 ? -8.172 -21.078 -29.609 1 67.19 268 ALA A CA 1
ATOM 2081 C C . ALA A 1 268 ? -8.195 -22.594 -29.859 1 67.19 268 ALA A C 1
ATOM 2083 O O . ALA A 1 268 ? -7.633 -23.078 -30.844 1 67.19 268 ALA A O 1
ATOM 2084 N N . SER A 1 269 ? -8.914 -23.219 -29.016 1 64.38 269 SER A N 1
ATOM 2085 C CA . SER A 1 269 ? -9.016 -24.672 -29.172 1 64.38 269 SER A CA 1
ATOM 2086 C C . SER A 1 269 ? -10.07 -25.031 -30.219 1 64.38 269 SER A C 1
ATOM 2088 O O . SER A 1 269 ? -10.133 -26.188 -30.672 1 64.38 269 SER A O 1
ATOM 2090 N N . GLY A 1 270 ? -10.703 -23.938 -30.672 1 60.81 270 GLY A N 1
ATOM 2091 C CA . GLY A 1 270 ? -11.773 -24.172 -31.625 1 60.81 270 GLY A CA 1
ATOM 2092 C C . GLY A 1 270 ? -13.094 -24.547 -30.969 1 60.81 270 GLY A C 1
ATOM 2093 O O . GLY A 1 270 ? -14.062 -24.875 -31.656 1 60.81 270 GLY A O 1
ATOM 2094 N N . ASP A 1 271 ? -13.164 -24.375 -29.766 1 52.28 271 ASP A N 1
ATOM 2095 C CA . ASP A 1 271 ? -14.359 -24.797 -29.047 1 52.28 271 ASP A CA 1
ATOM 2096 C C . ASP A 1 271 ? -15.484 -23.781 -29.219 1 52.28 271 ASP A C 1
ATOM 2098 O O . ASP A 1 271 ? -16.672 -24.156 -29.188 1 52.28 271 ASP A O 1
ATOM 2102 N N . ILE A 1 272 ? -15.047 -22.469 -29.266 1 56.91 272 ILE A N 1
ATOM 2103 C CA . ILE A 1 272 ? -16.047 -21.422 -29.391 1 56.91 272 ILE A CA 1
ATOM 2104 C C . ILE A 1 272 ? -15.648 -20.453 -30.5 1 56.91 272 ILE A C 1
ATOM 2106 O O . ILE A 1 272 ? -14.477 -20.109 -30.641 1 56.91 272 ILE A O 1
ATOM 2110 N N . GLU A 1 273 ? -16.438 -20.25 -31.562 1 55.84 273 GLU A N 1
ATOM 2111 C CA . GLU A 1 273 ? -16.203 -19.281 -32.625 1 55.84 273 GLU A CA 1
ATOM 2112 C C . GLU A 1 273 ? -16.859 -17.938 -32.312 1 55.84 273 GLU A C 1
ATOM 2114 O O . GLU A 1 273 ? -18 -17.688 -32.719 1 55.84 273 GLU A O 1
ATOM 2119 N N . LEU A 1 274 ? -16.484 -17.406 -31.25 1 54.09 274 LEU A N 1
ATOM 2120 C CA . LEU A 1 274 ? -17.359 -16.281 -30.906 1 54.09 274 LEU A CA 1
ATOM 2121 C C . LEU A 1 274 ? -16.719 -14.953 -31.344 1 54.09 274 LEU A C 1
ATOM 2123 O O . LEU A 1 274 ? -17.422 -14.055 -31.812 1 54.09 274 LEU A O 1
ATOM 2127 N N . MET A 1 275 ? -15.547 -14.625 -30.969 1 58.94 275 MET A N 1
ATOM 2128 C CA . MET A 1 275 ? -15.039 -13.266 -31.125 1 58.94 275 MET A CA 1
ATOM 2129 C C . MET A 1 275 ? -13.68 -13.258 -31.812 1 58.94 275 MET A C 1
ATOM 2131 O O . MET A 1 275 ? -12.969 -14.266 -31.797 1 58.94 275 MET A O 1
ATOM 2135 N N . ASP A 1 276 ? -13.57 -12.336 -32.75 1 52.38 276 ASP A N 1
ATOM 2136 C CA . ASP A 1 276 ? -12.25 -12.141 -33.375 1 52.38 276 ASP A CA 1
ATOM 2137 C C . ASP A 1 276 ? -11.203 -11.82 -32.281 1 52.38 276 ASP A C 1
ATOM 2139 O O . ASP A 1 276 ? -11.352 -10.859 -31.531 1 52.38 276 ASP A O 1
ATOM 2143 N N . LEU A 1 277 ? -10.555 -12.859 -31.953 1 55.59 277 LEU A N 1
ATOM 2144 C CA . LEU A 1 277 ? -9.492 -12.633 -30.984 1 55.59 277 LEU A CA 1
ATOM 2145 C C . LEU A 1 277 ? -8.438 -11.672 -31.547 1 55.59 277 LEU A C 1
ATOM 2147 O O . LEU A 1 277 ? -7.938 -11.875 -32.656 1 55.59 277 LEU A O 1
ATOM 2151 N N . GLU A 1 278 ? -8.398 -10.477 -31.156 1 52.03 278 GLU A N 1
ATOM 2152 C CA . GLU A 1 278 ? -7.422 -9.484 -31.594 1 52.03 278 GLU A CA 1
ATOM 2153 C C . GLU A 1 278 ? -5.996 -10 -31.438 1 52.03 278 GLU A C 1
ATOM 2155 O O . GLU A 1 278 ? -5.105 -9.641 -32.219 1 52.03 278 GLU A O 1
ATOM 2160 N N . SER A 1 279 ? -5.75 -10.648 -30.297 1 54.84 279 SER A N 1
ATOM 2161 C CA . SER A 1 279 ? -4.367 -11.047 -30.031 1 54.84 279 SER A CA 1
ATOM 2162 C C . SER A 1 279 ? -4.215 -12.562 -30.062 1 54.84 279 SER A C 1
ATOM 2164 O O . SER A 1 279 ? -5.125 -13.289 -29.656 1 54.84 279 SER A O 1
ATOM 2166 N N . ASN A 1 280 ? -3.221 -12.914 -30.781 1 56.97 280 ASN A N 1
ATOM 2167 C CA . ASN A 1 280 ? -2.854 -14.328 -30.812 1 56.97 280 ASN A CA 1
ATOM 2168 C C . ASN A 1 280 ? -2.494 -14.852 -29.438 1 56.97 280 ASN A C 1
ATOM 2170 O O . ASN A 1 280 ? -2.363 -16.062 -29.234 1 56.97 280 ASN A O 1
ATOM 2174 N N . ASP A 1 281 ? -2.338 -13.961 -28.516 1 67.38 281 ASP A N 1
ATOM 2175 C CA . ASP A 1 281 ? -2.035 -14.406 -27.156 1 67.38 281 ASP A CA 1
ATOM 2176 C C . ASP A 1 281 ? -3.283 -14.367 -26.266 1 67.38 281 ASP A C 1
ATOM 2178 O O . ASP A 1 281 ? -3.822 -13.297 -26 1 67.38 281 ASP A O 1
ATOM 2182 N N . THR A 1 282 ? -3.73 -15.539 -25.922 1 76.81 282 THR A N 1
ATOM 2183 C CA . THR A 1 282 ? -4.938 -15.703 -25.125 1 76.81 282 THR A CA 1
ATOM 2184 C C . THR A 1 282 ? -4.824 -14.922 -23.812 1 76.81 282 THR A C 1
ATOM 2186 O O . THR A 1 282 ? -5.828 -14.438 -23.281 1 76.81 282 THR A O 1
ATOM 2189 N N . ASN A 1 283 ? -3.594 -14.688 -23.406 1 76.62 283 ASN A N 1
ATOM 2190 C CA . ASN A 1 283 ? -3.404 -14.008 -22.125 1 76.62 283 ASN A CA 1
ATOM 2191 C C . ASN A 1 283 ? -3.68 -12.508 -22.234 1 76.62 283 ASN A C 1
ATOM 2193 O O . ASN A 1 283 ? -4.02 -11.859 -21.25 1 76.62 283 ASN A O 1
ATOM 2197 N N . ALA A 1 284 ? -3.588 -12.008 -23.422 1 76.38 284 ALA A N 1
ATOM 2198 C CA . ALA A 1 284 ? -3.758 -10.57 -23.609 1 76.38 284 ALA A CA 1
ATOM 2199 C C . ALA A 1 284 ? -5.141 -10.25 -24.172 1 76.38 284 ALA A C 1
ATOM 2201 O O . ALA A 1 284 ? -5.422 -9.102 -24.531 1 76.38 284 ALA A O 1
ATOM 2202 N N . SER A 1 285 ? -5.965 -11.281 -24.203 1 84.81 285 SER A N 1
ATOM 2203 C CA . SER A 1 285 ? -7.32 -11.039 -24.688 1 84.81 285 SER A CA 1
ATOM 2204 C C . SER A 1 285 ? -8.078 -10.102 -23.766 1 84.81 285 SER A C 1
ATOM 2206 O O . SER A 1 285 ? -7.945 -10.188 -22.547 1 84.81 285 SER A O 1
ATOM 2208 N N . GLY A 1 286 ? -8.852 -9.211 -24.328 1 88.62 286 GLY A N 1
ATOM 2209 C CA . GLY A 1 286 ? -9.617 -8.25 -23.562 1 88.62 286 GLY A CA 1
ATOM 2210 C C . GLY A 1 286 ? -8.812 -7.016 -23.188 1 88.62 286 GLY A C 1
ATOM 2211 O O . GLY A 1 286 ? -9.234 -6.238 -22.328 1 88.62 286 GLY A O 1
ATOM 2212 N N . HIS A 1 287 ? -7.758 -6.84 -23.812 1 86.81 287 HIS A N 1
ATOM 2213 C CA . HIS A 1 287 ? -6.836 -5.754 -23.484 1 86.81 287 HIS A CA 1
ATOM 2214 C C . HIS A 1 287 ? -7.496 -4.395 -23.688 1 86.81 287 HIS A C 1
ATOM 2216 O O . HIS A 1 287 ? -7.297 -3.477 -22.891 1 86.81 287 HIS A O 1
ATOM 2222 N N . TRP A 1 288 ? -8.211 -4.266 -24.75 1 86.31 288 TRP A N 1
ATOM 2223 C CA . TRP A 1 288 ? -8.82 -2.967 -25.016 1 86.31 288 TRP A CA 1
ATOM 2224 C C . TRP A 1 288 ? -9.867 -2.629 -23.953 1 86.31 288 TRP A C 1
ATOM 2226 O O . TRP A 1 288 ? -10.039 -1.461 -23.594 1 86.31 288 TRP A O 1
ATOM 2236 N N . LEU A 1 289 ? -10.609 -3.619 -23.453 1 91.5 289 LEU A N 1
ATOM 2237 C CA . LEU A 1 289 ? -11.555 -3.406 -22.359 1 91.5 289 LEU A CA 1
ATOM 2238 C C . LEU A 1 289 ? -10.828 -3.021 -21.078 1 91.5 289 LEU A C 1
ATOM 2240 O O . LEU A 1 289 ? -11.289 -2.154 -20.328 1 91.5 289 LEU A O 1
ATOM 2244 N N . TYR A 1 290 ? -9.688 -3.689 -20.938 1 92.62 290 TYR A N 1
ATOM 2245 C CA . TYR A 1 290 ? -8.875 -3.355 -19.766 1 92.62 290 TYR A CA 1
ATOM 2246 C C . TYR A 1 290 ? -8.383 -1.913 -19.844 1 92.62 290 TYR A C 1
ATOM 2248 O O . TYR A 1 290 ? -8.438 -1.187 -18.844 1 92.62 290 TYR A O 1
ATOM 2256 N N . GLN A 1 291 ? -7.988 -1.467 -20.938 1 88 291 GLN A N 1
ATOM 2257 C CA . GLN A 1 291 ? -7.496 -0.104 -21.109 1 88 291 GLN A CA 1
ATOM 2258 C C . GLN A 1 291 ? -8.609 0.915 -20.891 1 88 291 GLN A C 1
ATOM 2260 O O . GLN A 1 291 ? -8.391 1.952 -20.266 1 88 291 GLN A O 1
ATOM 2265 N N . ARG A 1 292 ? -9.703 0.639 -21.453 1 89.62 292 ARG A N 1
ATOM 2266 C CA . ARG A 1 292 ? -10.836 1.529 -21.234 1 89.62 292 ARG A CA 1
ATOM 2267 C C . ARG A 1 292 ? -11.188 1.613 -19.75 1 89.62 292 ARG A C 1
ATOM 2269 O O . ARG A 1 292 ? -11.492 2.693 -19.234 1 89.62 292 ARG A O 1
ATOM 2276 N N . CYS A 1 293 ? -11.18 0.456 -19.109 1 93.44 293 CYS A N 1
ATOM 2277 C CA . CYS A 1 293 ? -11.422 0.398 -17.672 1 93.44 293 CYS A CA 1
ATOM 2278 C C . CYS A 1 293 ? -10.438 1.28 -16.922 1 93.44 293 CYS A C 1
ATOM 2280 O O . CYS A 1 293 ? -10.828 2.053 -16.031 1 93.44 293 CYS A O 1
ATOM 2282 N N . GLN A 1 294 ? -9.172 1.229 -17.266 1 89.19 294 GLN A N 1
ATOM 2283 C CA . GLN A 1 294 ? -8.133 1.992 -16.594 1 89.19 294 GLN A CA 1
ATOM 2284 C C . GLN A 1 294 ? -8.312 3.492 -16.812 1 89.19 294 GLN A C 1
ATOM 2286 O O . GLN A 1 294 ? -8.07 4.293 -15.906 1 89.19 294 GLN A O 1
ATOM 2291 N N . ARG A 1 295 ? -8.711 3.863 -17.906 1 85.5 295 ARG A N 1
ATOM 2292 C CA . ARG A 1 295 ? -8.961 5.27 -18.188 1 85.5 295 ARG A CA 1
ATOM 2293 C C . ARG A 1 295 ? -10.109 5.801 -17.344 1 85.5 295 ARG A C 1
ATOM 2295 O O . ARG A 1 295 ? -10.047 6.926 -16.828 1 85.5 295 ARG A O 1
ATOM 2302 N N . LEU A 1 296 ? -11.117 5.039 -17.25 1 89.38 296 LEU A N 1
ATOM 2303 C CA . LEU A 1 296 ? -12.258 5.441 -16.422 1 89.38 296 LEU A CA 1
ATOM 2304 C C . LEU A 1 296 ? -11.859 5.559 -14.961 1 89.38 296 LEU A C 1
ATOM 2306 O O . LEU A 1 296 ? -12.312 6.469 -14.266 1 89.38 296 LEU A O 1
ATOM 2310 N N . LEU A 1 297 ? -11.016 4.617 -14.531 1 88.88 297 LEU A N 1
ATOM 2311 C CA . LEU A 1 297 ? -10.539 4.656 -13.156 1 88.88 297 LEU A CA 1
ATOM 2312 C C . LEU A 1 297 ? -9.719 5.91 -12.891 1 88.88 297 LEU A C 1
ATOM 2314 O O . LEU A 1 297 ? -9.789 6.496 -11.812 1 88.88 297 LEU A O 1
ATOM 2318 N N . LEU A 1 298 ? -8.969 6.281 -13.82 1 81.19 298 LEU A N 1
ATOM 2319 C CA . LEU A 1 298 ? -8.141 7.477 -13.68 1 81.19 298 LEU A CA 1
ATOM 2320 C C . LEU A 1 298 ? -9.008 8.727 -13.562 1 81.19 298 LEU A C 1
ATOM 2322 O O . LEU A 1 298 ? -8.695 9.633 -12.789 1 81.19 298 LEU A O 1
ATOM 2326 N N . LYS A 1 299 ? -10.047 8.703 -14.234 1 78.69 299 LYS A N 1
ATOM 2327 C CA . LYS A 1 299 ? -10.969 9.836 -14.195 1 78.69 299 LYS A CA 1
ATOM 2328 C C . LYS A 1 299 ? -11.672 9.93 -12.844 1 78.69 299 LYS A C 1
ATOM 2330 O O . LYS A 1 299 ? -11.938 11.031 -12.359 1 78.69 299 LYS A O 1
ATOM 2335 N N . ASP A 1 300 ? -11.906 8.781 -12.25 1 80.31 300 ASP A N 1
ATOM 2336 C CA . ASP A 1 300 ? -12.656 8.727 -10.992 1 80.31 300 ASP A CA 1
ATOM 2337 C C . ASP A 1 300 ? -11.719 8.5 -9.812 1 80.31 300 ASP A C 1
ATOM 2339 O O . ASP A 1 300 ? -12.125 7.949 -8.781 1 80.31 300 ASP A O 1
ATOM 2343 N N . GLN A 1 301 ? -10.547 8.859 -9.922 1 78.44 301 GLN A N 1
ATOM 2344 C CA . GLN A 1 301 ? -9.539 8.461 -8.938 1 78.44 301 GLN A CA 1
ATOM 2345 C C . GLN A 1 301 ? -9.82 9.094 -7.582 1 78.44 301 GLN A C 1
ATOM 2347 O O . GLN A 1 301 ? -9.453 8.539 -6.543 1 78.44 301 GLN A O 1
ATOM 2352 N N . ASP A 1 302 ? -10.523 10.195 -7.531 1 78.31 302 ASP A N 1
ATOM 2353 C CA . ASP A 1 302 ? -10.766 10.883 -6.27 1 78.31 302 ASP A CA 1
ATOM 2354 C C . ASP A 1 302 ? -12.086 10.445 -5.645 1 78.31 302 ASP A C 1
ATOM 2356 O O . ASP A 1 302 ? -12.383 10.781 -4.496 1 78.31 302 ASP A O 1
ATOM 2360 N N . THR A 1 303 ? -12.781 9.656 -6.426 1 83 303 THR A N 1
ATOM 2361 C CA . THR A 1 303 ? -14.055 9.164 -5.906 1 83 303 THR A CA 1
ATOM 2362 C C . THR A 1 303 ? -13.891 7.77 -5.305 1 83 303 THR A C 1
ATOM 2364 O O . THR A 1 303 ? -13.289 6.887 -5.922 1 83 303 THR A O 1
ATOM 2367 N N . LEU A 1 304 ? -14.352 7.707 -4.129 1 88.44 304 LEU A N 1
ATOM 2368 C CA . LEU A 1 304 ? -14.281 6.438 -3.412 1 88.44 304 LEU A CA 1
ATOM 2369 C C . LEU A 1 304 ? -15.594 5.672 -3.527 1 88.44 304 LEU A C 1
ATOM 2371 O O . LEU A 1 304 ? -16.672 6.219 -3.26 1 88.44 304 LEU A O 1
ATOM 2375 N N . SER A 1 305 ? -15.547 4.465 -4.043 1 92.19 305 SER A N 1
ATOM 2376 C CA . SER A 1 305 ? -16.734 3.619 -4.109 1 92.19 305 SER A CA 1
ATOM 2377 C C . SER A 1 305 ? -16.359 2.143 -4.043 1 92.19 305 SER A C 1
ATOM 2379 O O . SER A 1 305 ? -15.234 1.767 -4.355 1 92.19 305 SER A O 1
ATOM 2381 N N . LEU A 1 306 ? -17.312 1.386 -3.623 1 93.31 306 LEU A N 1
ATOM 2382 C CA . LEU A 1 306 ? -17.109 -0.059 -3.598 1 93.31 306 LEU A CA 1
ATOM 2383 C C . LEU A 1 306 ? -16.875 -0.599 -5.004 1 93.31 306 LEU A C 1
ATOM 2385 O O . LEU A 1 306 ? -16.078 -1.524 -5.191 1 93.31 306 LEU A O 1
ATOM 2389 N N . ALA A 1 307 ? -17.531 -0.045 -5.98 1 94.44 307 ALA A N 1
ATOM 2390 C CA . ALA A 1 307 ? -17.391 -0.463 -7.375 1 94.44 307 ALA A CA 1
ATOM 2391 C C . ALA A 1 307 ? -15.961 -0.25 -7.867 1 94.44 307 ALA A C 1
ATOM 2393 O O . ALA A 1 307 ? -15.414 -1.09 -8.586 1 94.44 307 ALA A O 1
ATOM 2394 N N . THR A 1 308 ? -15.43 0.881 -7.512 1 94.94 308 THR A N 1
ATOM 2395 C CA . THR A 1 308 ? -14.047 1.166 -7.887 1 94.94 308 THR A CA 1
ATOM 2396 C C . THR A 1 308 ? -13.094 0.147 -7.262 1 94.94 308 THR A C 1
ATOM 2398 O O . THR A 1 308 ? -12.156 -0.314 -7.914 1 94.94 308 THR A O 1
ATOM 2401 N N . LEU A 1 309 ? -13.359 -0.154 -6.031 1 96.69 309 LEU A N 1
ATOM 2402 C CA . LEU A 1 309 ? -12.547 -1.154 -5.348 1 96.69 309 LEU A CA 1
ATOM 2403 C C . LEU A 1 309 ? -12.656 -2.51 -6.035 1 96.69 309 LEU A C 1
ATOM 2405 O O . LEU A 1 309 ? -11.648 -3.172 -6.281 1 96.69 309 LEU A O 1
ATOM 2409 N N . GLN A 1 310 ? -13.828 -2.904 -6.309 1 97.5 310 GLN A N 1
ATOM 2410 C CA . GLN A 1 310 ? -14.062 -4.16 -7.012 1 97.5 310 GLN A CA 1
ATOM 2411 C C . GLN A 1 310 ? -13.352 -4.172 -8.367 1 97.5 310 GLN A C 1
ATOM 2413 O O . GLN A 1 310 ? -12.812 -5.199 -8.781 1 97.5 310 GLN A O 1
ATOM 2418 N N . THR A 1 311 ? -13.375 -3.068 -9.016 1 97.75 311 THR A N 1
ATOM 2419 C CA . THR A 1 311 ? -12.703 -2.93 -10.305 1 97.75 311 THR A CA 1
ATOM 2420 C C . THR A 1 311 ? -11.203 -3.145 -10.164 1 97.75 311 THR A C 1
ATOM 2422 O O . THR A 1 311 ? -10.594 -3.84 -10.977 1 97.75 311 THR A O 1
ATOM 2425 N N . TYR A 1 312 ? -10.602 -2.615 -9.172 1 96.94 312 TYR A N 1
ATOM 2426 C CA . TYR A 1 312 ? -9.18 -2.809 -8.93 1 96.94 312 TYR A CA 1
ATOM 2427 C C . TYR A 1 312 ? -8.867 -4.277 -8.672 1 96.94 312 TYR A C 1
ATOM 2429 O O . TYR A 1 312 ? -7.875 -4.805 -9.18 1 96.94 312 TYR A O 1
ATOM 2437 N N . ILE A 1 313 ? -9.633 -4.895 -7.922 1 98.31 313 ILE A N 1
ATOM 2438 C CA . ILE A 1 313 ? -9.391 -6.289 -7.578 1 98.31 313 ILE A CA 1
ATOM 2439 C C . ILE A 1 313 ? -9.445 -7.152 -8.836 1 98.31 313 ILE A C 1
ATOM 2441 O O . ILE A 1 313 ? -8.547 -7.969 -9.078 1 98.31 313 ILE A O 1
ATOM 2445 N N . HIS A 1 314 ? -10.484 -6.918 -9.617 1 98.19 314 HIS A N 1
ATOM 2446 C CA . HIS A 1 314 ? -10.602 -7.68 -10.852 1 98.19 314 HIS A CA 1
ATOM 2447 C C . HIS A 1 314 ? -9.477 -7.34 -11.82 1 98.19 314 HIS A C 1
ATOM 2449 O O . HIS A 1 314 ? -9.016 -8.203 -12.578 1 98.19 314 HIS A O 1
ATOM 2455 N N . SER A 1 315 ? -9.047 -6.094 -11.789 1 96.69 315 SER A N 1
ATOM 2456 C CA . SER A 1 315 ? -7.902 -5.715 -12.609 1 96.69 315 SER A CA 1
ATOM 2457 C C . SER A 1 315 ? -6.645 -6.469 -12.188 1 96.69 315 SER A C 1
ATOM 2459 O O . SER A 1 315 ? -5.852 -6.891 -13.031 1 96.69 315 SER A O 1
ATOM 2461 N N . ALA A 1 316 ? -6.48 -6.617 -10.938 1 96.75 316 ALA A N 1
ATOM 2462 C CA . ALA A 1 316 ? -5.336 -7.367 -10.43 1 96.75 316 ALA A CA 1
ATOM 2463 C C . ALA A 1 316 ? -5.379 -8.82 -10.898 1 96.75 316 ALA A C 1
ATOM 2465 O O . ALA A 1 316 ? -4.352 -9.375 -11.297 1 96.75 316 ALA A O 1
ATOM 2466 N N . VAL A 1 317 ? -6.555 -9.383 -10.883 1 96.44 317 VAL A N 1
ATOM 2467 C CA . VAL A 1 317 ? -6.711 -10.766 -11.312 1 96.44 317 VAL A CA 1
ATOM 2468 C C . VAL A 1 317 ? -6.441 -10.875 -12.812 1 96.44 317 VAL A C 1
ATOM 2470 O O . VAL A 1 317 ? -5.77 -11.805 -13.266 1 96.44 317 VAL A O 1
ATOM 2473 N N . TYR A 1 318 ? -6.973 -9.953 -13.555 1 95.19 318 TYR A N 1
ATOM 2474 C CA . TYR A 1 318 ? -6.742 -9.93 -14.992 1 95.19 318 TYR A CA 1
ATOM 2475 C C . TYR A 1 318 ? -5.25 -9.883 -15.305 1 95.19 318 TYR A C 1
ATOM 2477 O O . TYR A 1 318 ? -4.766 -10.633 -16.156 1 95.19 318 TYR A O 1
ATOM 2485 N N . LEU A 1 319 ? -4.574 -9.008 -14.625 1 93.81 319 LEU A N 1
ATOM 2486 C CA . LEU A 1 319 ? -3.143 -8.852 -14.844 1 93.81 319 LEU A CA 1
ATOM 2487 C C . LEU A 1 319 ? -2.383 -10.102 -14.414 1 93.81 319 LEU A C 1
ATOM 2489 O O . LEU A 1 319 ? -1.436 -10.516 -15.086 1 93.81 319 LEU A O 1
ATOM 2493 N N . MET A 1 320 ? -2.729 -10.625 -13.305 1 93.25 320 MET A N 1
ATOM 2494 C CA . MET A 1 320 ? -2.102 -11.859 -12.844 1 93.25 320 MET A CA 1
ATOM 2495 C C . MET A 1 320 ? -2.221 -12.961 -13.891 1 93.25 320 MET A C 1
ATOM 2497 O O . MET A 1 320 ? -1.255 -13.68 -14.156 1 93.25 320 MET A O 1
ATOM 2501 N N . ASN A 1 321 ? -3.391 -13 -14.5 1 91.31 321 ASN A N 1
ATOM 2502 C CA . ASN A 1 321 ? -3.635 -14 -15.539 1 91.31 321 ASN A CA 1
ATOM 2503 C C . ASN A 1 321 ? -2.842 -13.695 -16.812 1 91.31 321 ASN A C 1
ATOM 2505 O O . ASN A 1 321 ? -2.541 -14.602 -17.578 1 91.31 321 ASN A O 1
ATOM 2509 N N . ALA A 1 322 ? -2.504 -12.484 -17.031 1 87.88 322 ALA A N 1
ATOM 2510 C CA . ALA A 1 322 ? -1.762 -12.055 -18.219 1 87.88 322 ALA A CA 1
ATOM 2511 C C . ALA A 1 322 ? -0.257 -12.148 -17.984 1 87.88 322 ALA A C 1
ATOM 2513 O O . ALA A 1 322 ? 0.531 -11.562 -18.719 1 87.88 322 ALA A O 1
ATOM 2514 N N . SER A 1 323 ? 0.183 -12.773 -16.938 1 87.19 323 SER A N 1
ATOM 2515 C CA . SER A 1 323 ? 1.589 -12.938 -16.594 1 87.19 323 SER A CA 1
ATOM 2516 C C . SER A 1 323 ? 2.23 -11.602 -16.234 1 87.19 323 SER A C 1
ATOM 2518 O O . SER A 1 323 ? 3.4 -11.367 -16.531 1 87.19 323 SER A O 1
ATOM 2520 N N . CYS A 1 324 ? 1.44 -10.727 -15.75 1 90.38 324 CYS A N 1
ATOM 2521 C CA . CYS A 1 324 ? 1.913 -9.438 -15.25 1 90.38 324 CYS A CA 1
ATOM 2522 C C . CYS A 1 324 ? 1.807 -9.367 -13.734 1 90.38 324 CYS A C 1
ATOM 2524 O O . CYS A 1 324 ? 1.167 -8.461 -13.195 1 90.38 324 CYS A O 1
ATOM 2526 N N . LEU A 1 325 ? 2.547 -10.219 -13.125 1 92.81 325 LEU A N 1
ATOM 2527 C CA . LEU A 1 325 ? 2.389 -10.375 -11.68 1 92.81 325 LEU A CA 1
ATOM 2528 C C . LEU A 1 325 ? 2.85 -9.125 -10.945 1 92.81 325 LEU A C 1
ATOM 2530 O O . LEU A 1 325 ? 2.24 -8.719 -9.953 1 92.81 325 LEU A O 1
ATOM 2534 N N . ASN A 1 326 ? 3.906 -8.492 -11.367 1 91.94 326 ASN A N 1
ATOM 2535 C CA . ASN A 1 326 ? 4.375 -7.273 -10.719 1 91.94 326 ASN A CA 1
ATOM 2536 C C . ASN A 1 326 ? 3.342 -6.152 -10.828 1 91.94 326 ASN A C 1
ATOM 2538 O O . ASN A 1 326 ? 3.07 -5.461 -9.844 1 91.94 326 ASN A O 1
ATOM 2542 N N . ALA A 1 327 ? 2.822 -5.988 -12.031 1 92.25 327 ALA A N 1
ATOM 2543 C CA . ALA A 1 327 ? 1.771 -4.992 -12.211 1 92.25 327 ALA A CA 1
ATOM 2544 C C . ALA A 1 327 ? 0.539 -5.332 -11.383 1 92.25 327 ALA A C 1
ATOM 2546 O O . ALA A 1 327 ? -0.122 -4.438 -10.844 1 92.25 327 ALA A O 1
ATOM 2547 N N . SER A 1 328 ? 0.216 -6.621 -11.406 1 95.25 328 SER A N 1
ATOM 2548 C CA . SER A 1 328 ? -0.906 -7.082 -10.602 1 95.25 328 SER A CA 1
ATOM 2549 C C . SER A 1 328 ? -0.719 -6.711 -9.133 1 95.25 328 SER A C 1
ATOM 2551 O O . SER A 1 328 ? -1.656 -6.25 -8.477 1 95.25 328 SER A O 1
ATOM 2553 N N . HIS A 1 329 ? 0.445 -6.906 -8.617 1 95.69 329 HIS A N 1
ATOM 2554 C CA . HIS A 1 329 ? 0.759 -6.602 -7.227 1 95.69 329 HIS A CA 1
ATOM 2555 C C . HIS A 1 329 ? 0.637 -5.105 -6.953 1 95.69 329 HIS A C 1
ATOM 2557 O O . HIS A 1 329 ? 0.188 -4.699 -5.879 1 95.69 329 HIS A O 1
ATOM 2563 N N . ARG A 1 330 ? 1.025 -4.293 -7.84 1 93.25 330 ARG A N 1
ATOM 2564 C CA . ARG A 1 330 ? 0.882 -2.844 -7.715 1 93.25 330 ARG A CA 1
ATOM 2565 C C . ARG A 1 330 ? -0.587 -2.447 -7.617 1 93.25 330 ARG A C 1
ATOM 2567 O O . ARG A 1 330 ? -0.963 -1.647 -6.758 1 93.25 330 ARG A O 1
ATOM 2574 N N . VAL A 1 331 ? -1.366 -2.992 -8.5 1 95.06 331 VAL A N 1
ATOM 2575 C CA . VAL A 1 331 ? -2.793 -2.686 -8.508 1 95.06 331 VAL A CA 1
ATOM 2576 C C . VAL A 1 331 ? -3.432 -3.176 -7.211 1 95.06 331 VAL A C 1
ATOM 2578 O O . VAL A 1 331 ? -4.336 -2.531 -6.672 1 95.06 331 VAL A O 1
ATOM 2581 N N . LEU A 1 332 ? -2.963 -4.305 -6.785 1 97.5 332 LEU A N 1
ATOM 2582 C CA . LEU A 1 332 ? -3.467 -4.828 -5.52 1 97.5 332 LEU A CA 1
ATOM 2583 C C . LEU A 1 332 ? -3.17 -3.863 -4.379 1 97.5 332 LEU A C 1
ATOM 2585 O O . LEU A 1 332 ? -3.994 -3.688 -3.477 1 97.5 332 LEU A O 1
ATOM 2589 N N . SER A 1 333 ? -2.016 -3.287 -4.387 1 96.25 333 SER A N 1
ATOM 2590 C CA . SER A 1 333 ? -1.657 -2.311 -3.363 1 96.25 333 SER A CA 1
ATOM 2591 C C . SER A 1 333 ? -2.617 -1.126 -3.371 1 96.25 333 SER A C 1
ATOM 2593 O O . SER A 1 333 ? -3.025 -0.643 -2.311 1 96.25 333 SER A O 1
ATOM 2595 N N . ILE A 1 334 ? -2.955 -0.685 -4.496 1 94.44 334 ILE A N 1
ATOM 2596 C CA . ILE A 1 334 ? -3.908 0.41 -4.633 1 94.44 334 ILE A CA 1
ATOM 2597 C C . ILE A 1 334 ? -5.273 -0.025 -4.109 1 94.44 334 ILE A C 1
ATOM 2599 O O . ILE A 1 334 ? -5.957 0.744 -3.428 1 94.44 334 ILE A O 1
ATOM 2603 N N . ALA A 1 335 ? -5.641 -1.22 -4.461 1 97.38 335 ALA A N 1
ATOM 2604 C CA . ALA A 1 335 ? -6.918 -1.754 -3.996 1 97.38 335 ALA A CA 1
ATOM 2605 C C . ALA A 1 335 ? -6.973 -1.789 -2.471 1 97.38 335 ALA A C 1
ATOM 2607 O O . ALA A 1 335 ? -7.984 -1.418 -1.872 1 97.38 335 ALA A O 1
ATOM 2608 N N . ILE A 1 336 ? -5.949 -2.219 -1.86 1 96.81 336 ILE A N 1
ATOM 2609 C CA . ILE A 1 336 ? -5.898 -2.324 -0.406 1 96.81 336 ILE A CA 1
ATOM 2610 C C . ILE A 1 336 ? -5.988 -0.933 0.215 1 96.81 336 ILE A C 1
ATOM 2612 O O . ILE A 1 336 ? -6.688 -0.733 1.211 1 96.81 336 ILE A O 1
ATOM 2616 N N . HIS A 1 337 ? -5.277 0.006 -0.339 1 95.94 337 HIS A N 1
ATOM 2617 C CA . HIS A 1 337 ? -5.379 1.38 0.14 1 95.94 337 HIS A CA 1
ATOM 2618 C C . HIS A 1 337 ? -6.812 1.895 0.038 1 95.94 337 HIS A C 1
ATOM 2620 O O . HIS A 1 337 ? -7.309 2.549 0.958 1 95.94 337 HIS A O 1
ATOM 2626 N N . THR A 1 338 ? -7.43 1.619 -1.073 1 95.19 338 THR A N 1
ATOM 2627 C CA . THR A 1 338 ? -8.812 2.027 -1.292 1 95.19 338 THR A CA 1
ATOM 2628 C C . THR A 1 338 ? -9.734 1.385 -0.26 1 95.19 338 THR A C 1
ATOM 2630 O O . THR A 1 338 ? -10.625 2.045 0.282 1 95.19 338 THR A O 1
ATOM 2633 N N . ALA A 1 339 ? -9.531 0.133 -0.031 1 96.25 339 ALA A N 1
ATOM 2634 C CA . ALA A 1 339 ? -10.344 -0.592 0.943 1 96.25 339 ALA A CA 1
ATOM 2635 C C . ALA A 1 339 ? -10.188 0.01 2.338 1 96.25 339 ALA A C 1
ATOM 2637 O O . ALA A 1 339 ? -11.172 0.14 3.072 1 96.25 339 ALA A O 1
ATOM 2638 N N . THR A 1 340 ? -9.016 0.369 2.695 1 93.75 340 THR A N 1
ATOM 2639 C CA . THR A 1 340 ? -8.758 0.962 4.004 1 93.75 340 THR A CA 1
ATOM 2640 C C . THR A 1 340 ? -9.406 2.338 4.109 1 93.75 340 THR A C 1
ATOM 2642 O O . THR A 1 340 ? -9.922 2.703 5.168 1 93.75 340 THR A O 1
ATOM 2645 N N . SER A 1 341 ? -9.336 3.045 3.041 1 93.19 341 SER A N 1
ATOM 2646 C CA . SER A 1 341 ? -9.969 4.359 3.018 1 93.19 341 SER A CA 1
ATOM 2647 C C . SER A 1 341 ? -11.477 4.25 3.166 1 93.19 341 SER A C 1
ATOM 2649 O O . SER A 1 341 ? -12.117 5.133 3.734 1 93.19 341 SER A O 1
ATOM 2651 N N . LEU A 1 342 ? -12.039 3.125 2.672 1 93 342 LEU A N 1
ATOM 2652 C CA . LEU A 1 342 ? -13.469 2.861 2.797 1 93 342 LEU A CA 1
ATOM 2653 C C . LEU A 1 342 ? -13.805 2.352 4.191 1 93 342 LEU A C 1
ATOM 2655 O O . LEU A 1 342 ? -14.977 2.285 4.566 1 93 342 LEU A O 1
ATOM 2659 N N . GLY A 1 343 ? -12.836 1.982 4.984 1 91.81 343 GLY A N 1
ATOM 2660 C CA . GLY A 1 343 ? -13.023 1.52 6.352 1 91.81 343 GLY A CA 1
ATOM 2661 C C . GLY A 1 343 ? -13.484 0.076 6.43 1 91.81 343 GLY A C 1
ATOM 2662 O O . GLY A 1 343 ? -14.195 -0.304 7.367 1 91.81 343 GLY A O 1
ATOM 2663 N N . LEU A 1 344 ? -13.086 -0.755 5.434 1 90.19 344 LEU A N 1
ATOM 2664 C CA . LEU A 1 344 ? -13.57 -2.131 5.383 1 90.19 344 LEU A CA 1
ATOM 2665 C C . LEU A 1 344 ? -13.039 -2.936 6.566 1 90.19 344 LEU A C 1
ATOM 2667 O O . LEU A 1 344 ? -13.703 -3.863 7.035 1 90.19 344 LEU A O 1
ATOM 2671 N N . PRO A 1 345 ? -11.859 -2.668 7.086 1 84.25 345 PRO A N 1
ATOM 2672 C CA . PRO A 1 345 ? -11.383 -3.439 8.234 1 84.25 345 PRO A CA 1
ATOM 2673 C C . PRO A 1 345 ? -12.219 -3.199 9.492 1 84.25 345 PRO A C 1
ATOM 2675 O O . PRO A 1 345 ? -12.141 -3.969 10.453 1 84.25 345 PRO A O 1
ATOM 2678 N N . HIS A 1 346 ? -12.93 -2.105 9.375 1 81.56 346 HIS A N 1
ATOM 2679 C CA . HIS A 1 346 ? -13.68 -1.713 10.562 1 81.56 346 HIS A CA 1
ATOM 2680 C C . HIS A 1 346 ? -15.156 -2.074 10.422 1 81.56 346 HIS A C 1
ATOM 2682 O O . HIS A 1 346 ? -15.672 -2.172 9.305 1 81.56 346 HIS A O 1
ATOM 2688 N N . SER A 1 347 ? -15.773 -2.525 11.539 1 66.25 347 SER A N 1
ATOM 2689 C CA . SER A 1 347 ? -17.219 -2.764 11.531 1 66.25 347 SER A CA 1
ATOM 2690 C C . SER A 1 347 ? -17.984 -1.505 11.914 1 66.25 347 SER A C 1
ATOM 2692 O O . SER A 1 347 ? -17.797 -0.961 13 1 66.25 347 SER A O 1
ATOM 2694 N N . PRO A 1 348 ? -18.672 -0.951 10.828 1 57.28 348 PRO A N 1
ATOM 2695 C CA . PRO A 1 348 ? -19.422 0.248 11.211 1 57.28 348 PRO A CA 1
ATOM 2696 C C . PRO A 1 348 ? -20.5 -0.037 12.258 1 57.28 348 PRO A C 1
ATOM 2698 O O . PRO A 1 348 ? -21.078 -1.126 12.273 1 57.28 348 PRO A O 1
ATOM 2701 N N . GLU A 1 349 ? -20.484 0.484 13.422 1 53.62 349 GLU A N 1
ATOM 2702 C CA . GLU A 1 349 ? -21.516 0.29 14.43 1 53.62 349 GLU A CA 1
ATOM 2703 C C . GLU A 1 349 ? -22.906 0.261 13.797 1 53.62 349 GLU A C 1
ATOM 2705 O O . GLU A 1 349 ? -23.781 -0.503 14.227 1 53.62 349 GLU A O 1
ATOM 2710 N N . GLY A 1 350 ? -23.156 1.072 12.727 1 49.06 350 GLY A N 1
ATOM 2711 C CA . GLY A 1 350 ? -24.531 1.265 12.266 1 49.06 350 GLY A CA 1
ATOM 2712 C 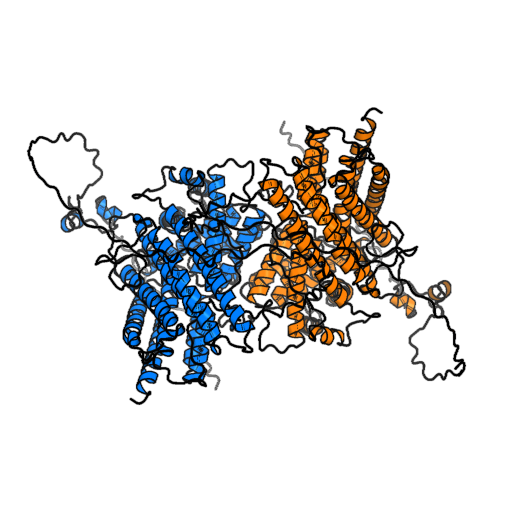C . GLY A 1 350 ? -24.844 0.471 11.016 1 49.06 350 GLY A C 1
ATOM 2713 O O . GLY A 1 350 ? -25.969 0.55 10.492 1 49.06 350 GLY A O 1
ATOM 2714 N N . HIS A 1 351 ? -23.969 0.06 10.477 1 48.19 351 HIS A N 1
ATOM 2715 C CA . HIS A 1 351 ? -24.391 -0.594 9.242 1 48.19 351 HIS A CA 1
ATOM 2716 C C . HIS A 1 351 ? -25.062 -1.931 9.531 1 48.19 351 HIS A C 1
ATOM 2718 O O . HIS A 1 351 ? -24.5 -2.773 10.234 1 48.19 351 HIS A O 1
ATOM 2724 N N . PRO A 1 352 ? -26.375 -1.867 9.422 1 52.09 352 PRO A N 1
ATOM 2725 C CA . PRO A 1 352 ? -27.031 -3.164 9.562 1 52.09 352 PRO A CA 1
ATOM 2726 C C . PRO A 1 352 ? -26.234 -4.309 8.938 1 52.09 352 PRO A C 1
ATOM 2728 O O . PRO A 1 352 ? -25.672 -4.152 7.859 1 52.09 352 PRO A O 1
ATOM 2731 N N . ARG A 1 353 ? -25.984 -5.254 9.734 1 57.25 353 ARG A N 1
ATOM 2732 C CA . ARG A 1 353 ? -25.406 -6.559 9.414 1 57.25 353 ARG A CA 1
ATOM 2733 C C . ARG A 1 353 ? -26.141 -7.203 8.242 1 57.25 353 ARG A C 1
ATOM 2735 O O . ARG A 1 353 ? -26.859 -8.188 8.414 1 57.25 353 ARG A O 1
ATOM 2742 N N . GLY A 1 354 ? -26.484 -6.301 7.184 1 63.75 354 GLY A N 1
ATOM 2743 C CA . GLY A 1 354 ? -27.172 -6.82 6.016 1 63.75 354 GLY A CA 1
ATOM 2744 C C . GLY A 1 354 ? -26.234 -7.316 4.934 1 63.75 354 GLY A C 1
ATOM 2745 O O . GLY A 1 354 ? -25.047 -7.574 5.199 1 63.75 354 GLY A O 1
ATOM 2746 N N . PRO A 1 355 ? -26.75 -7.703 3.826 1 71.12 355 PRO A N 1
ATOM 2747 C CA . PRO A 1 355 ? -26 -8.25 2.693 1 71.12 355 PRO A CA 1
ATOM 2748 C C . PRO A 1 355 ? -24.844 -7.359 2.264 1 71.12 355 PRO A C 1
ATOM 2750 O O . PRO A 1 355 ? -23.797 -7.859 1.821 1 71.12 355 PRO A O 1
ATOM 2753 N N . GLN A 1 356 ? -25 -6.148 2.543 1 77.75 356 GLN A N 1
ATOM 2754 C CA . GLN A 1 356 ? -23.938 -5.227 2.148 1 77.75 356 GLN A CA 1
ATOM 2755 C C . GLN A 1 356 ? -22.734 -5.348 3.078 1 77.75 356 GLN A C 1
ATOM 2757 O O . GLN A 1 356 ? -21.578 -5.199 2.641 1 77.75 356 GLN A O 1
ATOM 2762 N N . HIS A 1 357 ? -23.047 -5.621 4.254 1 81.25 357 HIS A N 1
ATOM 2763 C CA . HIS A 1 357 ? -21.969 -5.816 5.211 1 81.25 357 HIS A CA 1
ATOM 2764 C C . HIS A 1 357 ? -21.172 -7.082 4.898 1 81.25 357 HIS A C 1
ATOM 2766 O O . HIS A 1 357 ? -19.938 -7.082 4.957 1 81.25 357 HIS A O 1
ATOM 2772 N N . ALA A 1 358 ? -21.859 -8.133 4.547 1 82 358 ALA A N 1
ATOM 2773 C CA . ALA A 1 358 ? -21.203 -9.391 4.191 1 82 358 ALA A CA 1
ATOM 2774 C C . ALA A 1 358 ? -20.328 -9.219 2.957 1 82 358 ALA A C 1
ATOM 2776 O O . ALA A 1 358 ? -19.234 -9.789 2.885 1 82 358 ALA A O 1
ATOM 2777 N N . LEU A 1 359 ? -20.844 -8.508 2.041 1 87.94 359 LEU A N 1
ATOM 2778 C CA . LEU A 1 359 ? -20.078 -8.25 0.823 1 87.94 359 LEU A CA 1
ATOM 2779 C C . LEU A 1 359 ? -18.797 -7.496 1.135 1 87.94 359 LEU A C 1
ATOM 2781 O O . LEU A 1 359 ? -17.734 -7.828 0.604 1 87.94 359 LEU A O 1
ATOM 2785 N N . ARG A 1 360 ? -18.875 -6.504 1.986 1 88.69 360 ARG A N 1
ATOM 2786 C CA . ARG A 1 360 ? -17.719 -5.711 2.375 1 88.69 360 ARG A CA 1
ATOM 2787 C C . ARG A 1 360 ? -16.672 -6.578 3.068 1 88.69 360 ARG A C 1
ATOM 2789 O O . ARG A 1 360 ? -15.477 -6.441 2.812 1 88.69 360 ARG A O 1
ATOM 2796 N N . GLN A 1 361 ? -17.109 -7.426 3.863 1 86.88 361 GLN A N 1
ATOM 2797 C CA . GLN A 1 361 ? -16.203 -8.336 4.543 1 86.88 361 GLN A CA 1
ATOM 2798 C C . GLN A 1 361 ? -15.531 -9.289 3.551 1 86.88 361 GLN A C 1
ATOM 2800 O O . GLN A 1 361 ? -14.336 -9.562 3.648 1 86.88 361 GLN A O 1
ATOM 2805 N N . ARG A 1 362 ? -16.281 -9.797 2.674 1 89.69 362 ARG A N 1
ATOM 2806 C CA . ARG A 1 362 ? -15.742 -10.711 1.665 1 89.69 362 ARG A CA 1
ATOM 2807 C C . ARG A 1 362 ? -14.68 -10.016 0.814 1 89.69 362 ARG A C 1
ATOM 2809 O O . ARG A 1 362 ? -13.664 -10.625 0.459 1 89.69 362 ARG A O 1
ATOM 2816 N N . ILE A 1 363 ? -15.008 -8.812 0.5 1 94.12 363 ILE A N 1
ATOM 2817 C CA . ILE A 1 363 ? -14.047 -8.055 -0.292 1 94.12 363 ILE A CA 1
ATOM 2818 C C . ILE A 1 363 ? -12.742 -7.895 0.488 1 94.12 363 ILE A C 1
ATOM 2820 O O . ILE A 1 363 ? -11.656 -8.133 -0.047 1 94.12 363 ILE A O 1
ATOM 2824 N N . TRP A 1 364 ? -12.852 -7.551 1.763 1 93.19 364 TRP A N 1
ATOM 2825 C CA . TRP A 1 364 ? -11.68 -7.355 2.602 1 93.19 364 TRP A CA 1
ATOM 2826 C C . TRP A 1 364 ? -10.852 -8.641 2.688 1 93.19 364 TRP A C 1
ATOM 2828 O O . TRP A 1 364 ? -9.633 -8.609 2.514 1 93.19 364 TRP A O 1
ATOM 2838 N N . TRP A 1 365 ? -11.492 -9.727 2.822 1 92.5 365 TRP A N 1
ATOM 2839 C CA . TRP A 1 365 ? -10.797 -11 2.99 1 92.5 365 TRP A CA 1
ATOM 2840 C C . TRP A 1 365 ? -10.25 -11.5 1.658 1 92.5 365 TRP A C 1
ATOM 2842 O O . TRP A 1 365 ? -9.227 -12.188 1.62 1 92.5 365 TRP A O 1
ATOM 2852 N N . THR A 1 366 ? -10.938 -11.188 0.602 1 95.69 366 THR A N 1
ATOM 2853 C CA . THR A 1 366 ? -10.391 -11.508 -0.712 1 95.69 366 THR A CA 1
ATOM 2854 C C . THR A 1 366 ? -9.07 -10.781 -0.934 1 95.69 366 THR A C 1
ATOM 2856 O O . THR A 1 366 ? -8.125 -11.352 -1.49 1 95.69 366 THR A O 1
ATOM 2859 N N . LEU A 1 367 ? -9.023 -9.539 -0.453 1 97.06 367 LEU A N 1
ATOM 2860 C CA . LEU A 1 367 ? -7.777 -8.789 -0.542 1 97.06 367 LEU A CA 1
ATOM 2861 C C . LEU A 1 367 ? -6.68 -9.461 0.275 1 97.06 367 LEU A C 1
ATOM 2863 O O . LEU A 1 367 ? -5.535 -9.562 -0.177 1 97.06 367 LEU A O 1
ATOM 2867 N N . PHE A 1 368 ? -7.02 -9.969 1.465 1 95.25 368 PHE A N 1
ATOM 2868 C CA . PHE A 1 368 ? -6.059 -10.68 2.303 1 95.25 368 PHE A CA 1
ATOM 2869 C C . PHE A 1 368 ? -5.543 -11.93 1.602 1 95.25 368 PHE A C 1
ATOM 2871 O O . PHE A 1 368 ? -4.344 -12.203 1.611 1 95.25 368 PHE A O 1
ATOM 2878 N N . PHE A 1 369 ? -6.496 -12.602 0.907 1 95.69 369 PHE A N 1
ATOM 2879 C CA . PHE A 1 369 ? -6.141 -13.82 0.189 1 95.69 369 PHE A CA 1
ATOM 2880 C C . PHE A 1 369 ? -5.18 -13.516 -0.954 1 95.69 369 PHE A C 1
ATOM 2882 O O . PHE A 1 369 ? -4.129 -14.148 -1.073 1 95.69 369 PHE A O 1
ATOM 2889 N N . LEU A 1 370 ? -5.496 -12.562 -1.756 1 97.62 370 LEU A N 1
ATOM 2890 C CA . LEU A 1 370 ? -4.688 -12.219 -2.918 1 97.62 370 LEU A CA 1
ATOM 2891 C C . LEU A 1 370 ? -3.324 -11.68 -2.49 1 97.62 370 LEU A C 1
ATOM 2893 O O . LEU A 1 370 ? -2.305 -12.008 -3.102 1 97.62 370 LEU A O 1
ATOM 2897 N N . ASP A 1 371 ? -3.316 -10.844 -1.448 1 97 371 ASP A N 1
ATOM 2898 C CA . ASP A 1 371 ? -2.059 -10.32 -0.924 1 97 371 ASP A CA 1
ATOM 2899 C C . ASP A 1 371 ? -1.152 -11.445 -0.44 1 97 371 ASP A C 1
ATOM 2901 O O . ASP A 1 371 ? 0.034 -11.484 -0.772 1 97 371 ASP A O 1
ATOM 2905 N N . SER A 1 372 ? -1.721 -12.328 0.319 1 96.25 372 SER A N 1
ATOM 2906 C CA . SER A 1 372 ? -0.947 -13.445 0.856 1 96.25 372 SER A CA 1
ATOM 2907 C C . SER A 1 372 ? -0.343 -14.289 -0.261 1 96.25 372 SER A C 1
ATOM 2909 O O . SER A 1 372 ? 0.821 -14.68 -0.186 1 96.25 372 SER A O 1
ATOM 2911 N N . LYS A 1 373 ? -1.134 -14.492 -1.219 1 96 373 LYS A N 1
ATOM 2912 C CA . LYS A 1 373 ? -0.687 -15.336 -2.324 1 96 373 LYS A CA 1
ATOM 2913 C C . LYS A 1 373 ? 0.372 -14.625 -3.162 1 96 373 LYS A C 1
ATOM 2915 O O . LYS A 1 373 ? 1.463 -15.164 -3.375 1 96 373 LYS A O 1
ATOM 2920 N N . MET A 1 374 ? 0.124 -13.445 -3.6 1 96.19 374 MET A N 1
ATOM 2921 C CA . MET A 1 374 ? 1.002 -12.742 -4.531 1 96.19 374 MET A CA 1
ATOM 2922 C C . MET A 1 374 ? 2.297 -12.32 -3.844 1 96.19 374 MET A C 1
ATOM 2924 O O . MET A 1 374 ? 3.379 -12.445 -4.418 1 96.19 374 MET A O 1
ATOM 2928 N N . SER A 1 375 ? 2.139 -11.781 -2.631 1 96.69 375 SER A N 1
ATOM 2929 C CA . SER A 1 375 ? 3.332 -11.359 -1.9 1 96.69 375 SER A CA 1
ATOM 2930 C C . SER A 1 375 ? 4.246 -12.547 -1.61 1 96.69 375 SER A C 1
ATOM 2932 O O . SER A 1 375 ? 5.469 -12.422 -1.667 1 96.69 375 SER A O 1
ATOM 2934 N N . PHE A 1 376 ? 3.668 -13.695 -1.31 1 96.12 376 PHE A N 1
ATOM 2935 C CA . PHE A 1 376 ? 4.426 -14.922 -1.085 1 96.12 376 PHE A CA 1
A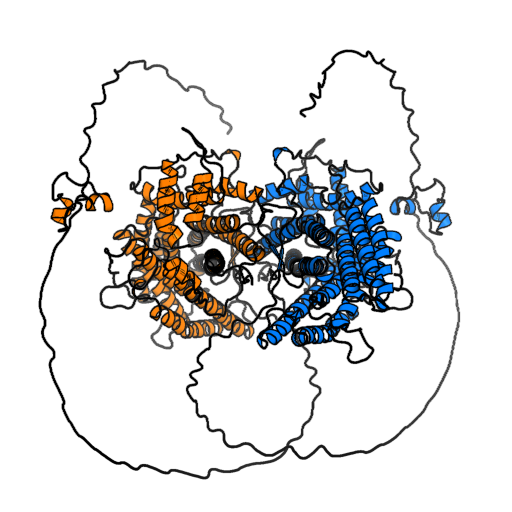TOM 2936 C C . PHE A 1 376 ? 5.168 -15.336 -2.35 1 96.12 376 PHE A C 1
ATOM 2938 O O . PHE A 1 376 ? 6.359 -15.656 -2.299 1 96.12 376 PHE A O 1
ATOM 2945 N N . GLU A 1 377 ? 4.496 -15.281 -3.479 1 95 377 GLU A N 1
ATOM 2946 C CA . GLU A 1 377 ? 5.059 -15.703 -4.758 1 95 377 GLU A CA 1
ATOM 2947 C C . GLU A 1 377 ? 6.16 -14.75 -5.219 1 95 377 GLU A C 1
ATOM 2949 O O . GLU A 1 377 ? 7.117 -15.172 -5.875 1 95 377 GLU A O 1
ATOM 2954 N N . LEU A 1 378 ? 6.059 -13.523 -4.875 1 95 378 LEU A N 1
ATOM 2955 C CA . LEU A 1 378 ? 7.016 -12.516 -5.312 1 95 378 LEU A CA 1
ATOM 2956 C C . LEU A 1 378 ? 8.117 -12.32 -4.273 1 95 378 LEU A C 1
ATOM 2958 O O . LEU A 1 378 ? 9.141 -11.703 -4.555 1 95 378 LEU A O 1
ATOM 2962 N N . GLY A 1 379 ? 7.859 -12.875 -3.096 1 94.88 379 GLY A N 1
ATOM 2963 C CA . GLY A 1 379 ? 8.805 -12.656 -2.012 1 94.88 379 GLY A CA 1
ATOM 2964 C C . GLY A 1 379 ? 8.82 -11.219 -1.521 1 94.88 379 GLY A C 1
ATOM 2965 O O . GLY A 1 379 ? 9.867 -10.695 -1.14 1 94.88 379 GLY A O 1
ATOM 2966 N N . GLN A 1 380 ? 7.754 -10.57 -1.712 1 94.25 380 GLN A N 1
ATOM 2967 C CA . GLN A 1 380 ? 7.609 -9.195 -1.231 1 94.25 380 GLN A CA 1
ATOM 2968 C C . GLN A 1 380 ? 6.969 -9.164 0.153 1 94.25 380 GLN A C 1
ATOM 2970 O O . GLN A 1 380 ? 6.305 -10.125 0.559 1 94.25 380 GLN A O 1
ATOM 2975 N N . PRO A 1 381 ? 7.219 -8.016 0.903 1 90.19 381 PRO A N 1
ATOM 2976 C CA . PRO A 1 381 ? 6.477 -7.891 2.16 1 90.19 381 PRO A CA 1
ATOM 2977 C C . PRO A 1 381 ? 4.965 -7.867 1.954 1 90.19 381 PRO A C 1
ATOM 2979 O O . PRO A 1 381 ? 4.48 -7.277 0.985 1 90.19 381 PRO A O 1
ATOM 2982 N N . TYR A 1 382 ? 4.328 -8.547 2.848 1 94 382 TYR A N 1
ATOM 2983 C CA . TYR A 1 382 ? 2.873 -8.539 2.76 1 94 382 TYR A CA 1
ATOM 2984 C C . TYR A 1 382 ? 2.322 -7.129 2.904 1 94 382 TYR A C 1
ATOM 2986 O O . TYR A 1 382 ? 2.818 -6.34 3.713 1 94 382 TYR A O 1
ATOM 2994 N N . LEU A 1 383 ? 1.335 -6.793 2.145 1 94.12 383 LEU A N 1
ATOM 2995 C CA . LEU A 1 383 ? 0.745 -5.457 2.123 1 94.12 383 LEU A CA 1
ATOM 2996 C C . LEU A 1 383 ? -0.226 -5.273 3.283 1 94.12 383 LEU A C 1
ATOM 2998 O O . LEU A 1 383 ? -0.451 -4.152 3.738 1 94.12 383 LEU A O 1
ATOM 3002 N N . MET A 1 384 ? -0.784 -6.344 3.723 1 92.88 384 MET A N 1
ATOM 3003 C CA . MET A 1 384 ? -1.739 -6.316 4.824 1 92.88 384 MET A CA 1
ATOM 3004 C C . MET A 1 384 ? -1.153 -6.977 6.07 1 92.88 384 MET A C 1
ATOM 3006 O O . MET A 1 384 ? -0.322 -7.879 5.965 1 92.88 384 MET A O 1
ATOM 3010 N N . PRO A 1 385 ? -1.59 -6.477 7.223 1 85.12 385 PRO A N 1
ATOM 3011 C CA . PRO A 1 385 ? -1.109 -7.121 8.445 1 85.12 385 PRO A CA 1
ATOM 3012 C C . PRO A 1 385 ? -1.625 -8.547 8.602 1 85.12 385 PRO A C 1
ATOM 3014 O O . PRO A 1 385 ? -2.621 -8.922 7.98 1 85.12 385 PRO A O 1
ATOM 3017 N N . GLU A 1 386 ? -0.818 -9.234 9.445 1 82.44 386 GLU A N 1
ATOM 3018 C CA . GLU A 1 386 ? -1.222 -10.609 9.711 1 82.44 386 GLU A CA 1
ATOM 3019 C C . GLU A 1 386 ? -2.506 -10.664 10.531 1 82.44 386 GLU A C 1
ATOM 3021 O O . GLU A 1 386 ? -2.748 -9.789 11.367 1 82.44 386 GLU A O 1
ATOM 3026 N N . TYR A 1 387 ? -3.281 -11.516 10.188 1 69.44 387 TYR A N 1
ATOM 3027 C CA . TYR A 1 387 ? -4.523 -11.734 10.914 1 69.44 387 TYR A CA 1
ATOM 3028 C C . TYR A 1 387 ? -4.391 -12.914 11.875 1 69.44 387 TYR A C 1
ATOM 3030 O O . TYR A 1 387 ? -3.986 -14.008 11.477 1 69.44 387 TYR A O 1
ATOM 3038 N N . HIS A 1 388 ? -4.453 -12.656 13.094 1 57.53 388 HIS A N 1
ATOM 3039 C CA . HIS A 1 388 ? -4.262 -13.719 14.078 1 57.53 388 HIS A CA 1
ATOM 3040 C C . HIS A 1 388 ? -5.598 -14.305 14.523 1 57.53 388 HIS A C 1
ATOM 3042 O O . HIS A 1 388 ? -5.637 -15.375 15.133 1 57.53 388 HIS A O 1
ATOM 3048 N N . GLY A 1 389 ? -6.613 -13.789 14.062 1 55.59 389 GLY A N 1
ATOM 3049 C CA . GLY A 1 389 ? -7.879 -14.352 14.5 1 55.59 389 GLY A CA 1
ATOM 3050 C C . GLY A 1 389 ? -8.453 -15.367 13.531 1 55.59 389 GLY A C 1
ATOM 3051 O O . GLY A 1 389 ? -7.832 -15.68 12.508 1 55.59 389 GLY A O 1
ATOM 3052 N N . THR A 1 390 ? -9.328 -16.266 14.062 1 50.38 390 THR A N 1
ATOM 3053 C CA . THR A 1 390 ? -10.07 -17.172 13.195 1 50.38 390 THR A CA 1
ATOM 3054 C C . THR A 1 390 ? -10.969 -16.406 12.242 1 50.38 390 THR A C 1
ATOM 3056 O O . THR A 1 390 ? -11.734 -15.531 12.672 1 50.38 390 THR A O 1
ATOM 3059 N N . VAL A 1 391 ? -10.414 -16.375 11.047 1 52.16 391 VAL A N 1
ATOM 3060 C CA . VAL A 1 391 ? -11.312 -15.789 10.055 1 52.16 391 VAL A CA 1
ATOM 3061 C C . VAL A 1 391 ? -12.656 -16.516 10.086 1 52.16 391 VAL A C 1
ATOM 3063 O O . VAL A 1 391 ? -12.727 -17.719 9.828 1 52.16 391 VAL A O 1
ATOM 3066 N N . ASP A 1 392 ? -13.492 -16.359 11.023 1 49.59 392 ASP A N 1
ATOM 3067 C CA . ASP A 1 392 ? -14.781 -17.031 10.969 1 49.59 392 ASP A CA 1
ATOM 3068 C C . ASP A 1 392 ? -15.734 -16.297 10.008 1 49.59 392 ASP A C 1
ATOM 3070 O O . ASP A 1 392 ? -16.453 -15.391 10.414 1 49.59 392 ASP A O 1
ATOM 3074 N N . LEU A 1 393 ? -15.398 -16.406 8.812 1 52.78 393 LEU A N 1
ATOM 3075 C CA . LEU A 1 393 ? -16.312 -15.805 7.844 1 52.78 393 LEU A CA 1
ATOM 3076 C C . LEU A 1 393 ? -17.688 -16.469 7.918 1 52.78 393 LEU A C 1
ATOM 3078 O O . LEU A 1 393 ? -18.672 -15.898 7.445 1 52.78 393 LEU A O 1
ATOM 3082 N N . SER A 1 394 ? -17.672 -17.797 8.211 1 48.5 394 SER A N 1
ATOM 3083 C CA . SER A 1 394 ? -18.891 -18.594 8.25 1 48.5 394 SER A CA 1
ATOM 3084 C C . SER A 1 394 ? -19.844 -18.094 9.344 1 48.5 394 SER A C 1
ATOM 3086 O O . SER A 1 394 ? -21.062 -18.156 9.18 1 48.5 394 SER A O 1
ATOM 3088 N N . GLY A 1 395 ? -19.188 -17.938 10.531 1 43.22 395 GLY A N 1
ATOM 3089 C CA . GLY A 1 395 ? -20.062 -17.562 11.625 1 43.22 395 GLY A CA 1
ATOM 3090 C C . GLY A 1 395 ? -20.688 -16.188 11.445 1 43.22 395 GLY A C 1
ATOM 3091 O O . GLY A 1 395 ? -21.469 -15.75 12.281 1 43.22 395 GLY A O 1
ATOM 3092 N N . SER A 1 396 ? -19.875 -15.492 10.773 1 42.53 396 SER A N 1
ATOM 3093 C CA . SER A 1 396 ? -20.625 -14.25 10.633 1 42.53 396 SER A CA 1
ATOM 3094 C C . SER A 1 396 ? -22.016 -14.508 10.055 1 42.53 396 SER A C 1
ATOM 3096 O O . SER A 1 396 ? -22.156 -15.133 9 1 42.53 396 SER A O 1
ATOM 3098 N N . LEU A 1 397 ? -22.859 -14.719 10.859 1 41.06 397 LEU A N 1
ATOM 3099 C CA . LEU A 1 397 ? -24.297 -14.812 10.625 1 41.06 397 LEU A CA 1
ATOM 3100 C C . LEU A 1 397 ? -24.656 -14.32 9.227 1 41.06 397 LEU A C 1
ATOM 3102 O O . LEU A 1 397 ? -25.562 -14.844 8.594 1 41.06 397 LEU A O 1
ATOM 3106 N N . GLU A 1 398 ? -23.938 -13.453 8.75 1 42.78 398 GLU A N 1
ATOM 3107 C CA . GLU A 1 398 ? -24.312 -12.688 7.566 1 42.78 398 GLU A CA 1
ATOM 3108 C C . GLU A 1 398 ? -23.984 -13.461 6.289 1 42.78 398 GLU A C 1
ATOM 3110 O O . GLU A 1 398 ? -24.703 -13.359 5.297 1 42.78 398 GLU A O 1
ATOM 3115 N N . LEU A 1 399 ? -22.938 -14.227 6.262 1 45.56 399 LEU A N 1
ATOM 3116 C CA . LEU A 1 399 ? -22.719 -15.031 5.062 1 45.56 399 LEU A CA 1
ATOM 3117 C C . LEU A 1 399 ? -23.781 -16.125 4.934 1 45.56 399 LEU A C 1
ATOM 3119 O O . LEU A 1 399 ? -24.141 -16.516 3.822 1 45.56 399 LEU A O 1
ATOM 3123 N N . ARG A 1 400 ? -24.25 -16.547 6.02 1 42.38 400 ARG A N 1
ATOM 3124 C CA . ARG A 1 400 ? -25.359 -17.5 5.98 1 42.38 400 ARG A CA 1
ATOM 3125 C C . ARG A 1 400 ? -26.562 -16.906 5.25 1 42.38 400 ARG A C 1
ATOM 3127 O O . ARG A 1 400 ? -27.312 -17.625 4.598 1 42.38 400 ARG A O 1
ATOM 3134 N N . ILE A 1 401 ? -26.703 -15.656 5.484 1 42.03 401 ILE A N 1
ATOM 3135 C CA . ILE A 1 401 ? -27.844 -15.031 4.824 1 42.03 401 ILE A CA 1
ATOM 3136 C C . ILE A 1 401 ? -27.641 -15.07 3.311 1 42.03 401 ILE A C 1
ATOM 3138 O O . ILE A 1 401 ? -28.594 -15.297 2.557 1 42.03 401 ILE A O 1
ATOM 3142 N N . ILE A 1 402 ? -26.422 -14.773 2.889 1 44.25 402 ILE A N 1
ATOM 3143 C CA . ILE A 1 402 ? -26.203 -14.789 1.446 1 44.25 402 ILE A CA 1
ATOM 3144 C C . ILE A 1 402 ? -26.359 -16.219 0.917 1 44.25 402 ILE A C 1
ATOM 3146 O O . ILE A 1 402 ? -26.875 -16.422 -0.184 1 44.25 402 ILE A O 1
ATOM 3150 N N . GLU A 1 403 ? -25.906 -17.219 1.65 1 44.97 403 GLU A N 1
ATOM 3151 C CA . GLU A 1 403 ? -26.078 -18.609 1.27 1 44.97 403 GLU A CA 1
ATOM 3152 C C . GLU A 1 403 ? -27.562 -18.969 1.131 1 44.97 403 GLU A C 1
ATOM 3154 O O . GLU A 1 403 ? -27.922 -19.828 0.336 1 44.97 403 GLU A O 1
ATOM 3159 N N . ASN A 1 404 ? -28.312 -18.344 1.869 1 40.81 404 ASN A N 1
ATOM 3160 C CA . ASN A 1 404 ? -29.719 -18.703 1.788 1 40.81 404 ASN A CA 1
ATOM 3161 C C . ASN A 1 404 ? -30.422 -17.969 0.646 1 40.81 404 ASN A C 1
ATOM 3163 O O . ASN A 1 404 ? -31.641 -18.016 0.522 1 40.81 404 ASN A O 1
ATOM 3167 N N . CYS A 1 405 ? -29.672 -17.062 0.045 1 39.5 405 CYS A N 1
ATOM 3168 C CA . CYS A 1 405 ? -30.297 -16.531 -1.153 1 39.5 405 CYS A CA 1
ATOM 3169 C C . CYS A 1 405 ? -30.406 -17.594 -2.238 1 39.5 405 CYS A C 1
ATOM 3171 O O . CYS A 1 405 ? -29.5 -18.422 -2.393 1 39.5 405 CYS A O 1
ATOM 3173 N N . ARG A 1 406 ? -31.531 -17.766 -2.873 1 42.94 406 ARG A N 1
ATOM 3174 C CA . ARG A 1 406 ? -32.062 -18.703 -3.846 1 42.94 406 ARG A CA 1
ATOM 3175 C C . ARG A 1 406 ? -31.047 -19.031 -4.918 1 42.94 406 ARG A C 1
ATOM 3177 O O . ARG A 1 406 ? -31.141 -20.062 -5.59 1 42.94 406 ARG A O 1
ATOM 3184 N N . SER A 1 407 ? -30.172 -18.078 -5.199 1 46.38 407 SER A N 1
ATOM 3185 C CA . SER A 1 407 ? -29.328 -18.312 -6.363 1 46.38 407 SER A CA 1
ATOM 3186 C C . SER A 1 407 ? -28.078 -19.109 -5.992 1 46.38 407 SER A C 1
ATOM 3188 O O . SER A 1 407 ? -27.172 -19.25 -6.805 1 46.38 407 SER A O 1
ATOM 3190 N N . VAL A 1 408 ? -27.922 -19.375 -4.68 1 53.75 408 VAL A N 1
ATOM 3191 C CA . VAL A 1 408 ? -26.672 -20.016 -4.289 1 53.75 408 VAL A CA 1
ATOM 3192 C C . VAL A 1 408 ? -26.828 -21.531 -4.41 1 53.75 408 VAL A C 1
ATOM 3194 O O . VAL A 1 408 ? -27.672 -22.141 -3.752 1 53.75 408 VAL A O 1
ATOM 3197 N N . SER A 1 409 ? -26.328 -22.188 -5.461 1 62.09 409 SER A N 1
ATOM 3198 C CA . SER A 1 409 ? -26.312 -23.625 -5.711 1 62.09 409 SER A CA 1
ATOM 3199 C C . SER A 1 409 ? -25.656 -24.375 -4.566 1 62.09 409 SER A C 1
ATOM 3201 O O . SER A 1 409 ? -24.609 -23.953 -4.062 1 62.09 409 SER A O 1
ATOM 3203 N N . THR A 1 410 ? -26.422 -24.984 -3.648 1 66.69 410 THR A N 1
ATOM 3204 C CA . THR A 1 410 ? -25.938 -25.828 -2.568 1 66.69 410 THR A CA 1
ATOM 3205 C C . THR A 1 410 ? -25.656 -27.234 -3.072 1 66.69 410 THR A C 1
ATOM 3207 O O . THR A 1 410 ? -26.281 -27.703 -4.027 1 66.69 410 THR A O 1
ATOM 3210 N N . PHE A 1 411 ? -24.484 -27.703 -2.816 1 71.81 411 PHE A N 1
ATOM 3211 C CA . PHE A 1 411 ? -24.156 -29.109 -3.078 1 71.81 411 PHE A CA 1
ATOM 3212 C C . PHE A 1 411 ? -23.703 -29.797 -1.802 1 71.81 411 PHE A C 1
ATOM 3214 O O . PHE A 1 411 ? -22.656 -29.469 -1.248 1 71.81 411 PHE A O 1
ATOM 3221 N N . GLY A 1 412 ? -24.484 -30.734 -1.404 1 68.62 412 GLY A N 1
ATOM 3222 C CA . GLY A 1 412 ? -24.141 -31.438 -0.175 1 68.62 412 GLY A CA 1
ATOM 3223 C C . GLY A 1 412 ? -24.156 -30.531 1.046 1 68.62 412 GLY A C 1
ATOM 3224 O O . GLY A 1 412 ? -25.156 -29.875 1.332 1 68.62 412 GLY A O 1
ATOM 3225 N N . ASP A 1 413 ? -22.922 -30.422 1.59 1 70.38 413 ASP A N 1
ATOM 3226 C CA . ASP A 1 413 ? -22.766 -29.719 2.861 1 70.38 413 ASP A CA 1
ATOM 3227 C C . ASP A 1 413 ? -22.156 -28.344 2.652 1 70.38 413 ASP A C 1
ATOM 3229 O O . ASP A 1 413 ? -21.766 -27.672 3.613 1 70.38 413 ASP A O 1
ATOM 3233 N N . ILE A 1 414 ? -22.125 -28.031 1.285 1 82.06 414 ILE A N 1
ATOM 3234 C CA . ILE A 1 414 ? -21.375 -26.781 1.168 1 82.06 414 ILE A CA 1
ATOM 3235 C C . ILE A 1 414 ? -22.047 -25.875 0.127 1 82.06 414 ILE A C 1
ATOM 3237 O O . ILE A 1 414 ? -22.828 -26.359 -0.707 1 82.06 414 ILE A O 1
ATOM 3241 N N . THR A 1 415 ? -21.828 -24.625 0.323 1 83.06 415 THR A N 1
ATOM 3242 C CA . THR A 1 415 ? -22.125 -23.656 -0.724 1 83.06 415 THR A CA 1
ATOM 3243 C C . THR A 1 415 ? -20.859 -23.312 -1.51 1 83.06 415 THR A C 1
ATOM 3245 O O . THR A 1 415 ? -19.75 -23.672 -1.103 1 83.06 415 THR A O 1
ATOM 3248 N N . TRP A 1 416 ? -21.062 -22.719 -2.645 1 86.44 416 TRP A N 1
ATOM 3249 C CA . TRP A 1 416 ? -19.922 -22.391 -3.484 1 86.44 416 TRP A CA 1
ATOM 3250 C C . TRP A 1 416 ? -19.016 -21.375 -2.791 1 86.44 416 TRP A C 1
ATOM 3252 O O . TRP A 1 416 ? -17.859 -21.203 -3.182 1 86.44 416 TRP A O 1
ATOM 3262 N N . LEU A 1 417 ? -19.406 -20.75 -1.714 1 87.31 417 LEU A N 1
ATOM 3263 C CA . LEU A 1 417 ? -18.625 -19.766 -0.98 1 87.31 417 LEU A CA 1
ATOM 3264 C C . LEU A 1 417 ? -17.609 -20.438 -0.078 1 87.31 417 LEU A C 1
ATOM 3266 O O . LEU A 1 417 ? -16.672 -19.797 0.394 1 87.31 417 LEU A O 1
ATOM 3270 N N . ARG A 1 418 ? -17.812 -21.688 0.162 1 88.81 418 ARG A N 1
ATOM 3271 C CA . ARG A 1 418 ? -16.938 -22.406 1.086 1 88.81 418 ARG A CA 1
ATOM 3272 C C . ARG A 1 418 ? -15.516 -22.484 0.541 1 88.81 418 ARG A C 1
ATOM 3274 O O . ARG A 1 418 ? -14.547 -22.453 1.306 1 88.81 418 ARG A O 1
ATOM 3281 N N . TYR A 1 419 ? -15.453 -22.547 -0.74 1 93.19 419 TYR A N 1
ATOM 3282 C CA . TYR A 1 419 ? -14.141 -22.547 -1.38 1 93.19 419 TYR A CA 1
ATOM 3283 C C . TYR A 1 419 ? -13.312 -21.344 -0.94 1 93.19 419 TYR A C 1
ATOM 3285 O O . TYR A 1 419 ? -12.148 -21.5 -0.579 1 93.19 419 TYR A O 1
ATOM 3293 N N . HIS A 1 420 ? -13.938 -20.25 -0.937 1 91.69 420 HIS A N 1
ATOM 3294 C CA . HIS A 1 420 ? -13.266 -19.016 -0.578 1 91.69 420 HIS A CA 1
ATOM 3295 C C . HIS A 1 420 ? -12.805 -19.031 0.875 1 91.69 420 HIS A C 1
ATOM 3297 O O . HIS A 1 420 ? -11.688 -18.609 1.183 1 91.69 420 HIS A O 1
ATOM 3303 N N . ASP A 1 421 ? -13.547 -19.547 1.667 1 89.25 421 ASP A N 1
ATOM 3304 C CA . ASP A 1 421 ? -13.203 -19.641 3.084 1 89.25 421 ASP A CA 1
ATOM 3305 C C . ASP A 1 421 ? -11.977 -20.516 3.295 1 89.25 421 ASP A C 1
ATOM 3307 O O . ASP A 1 421 ? -11.094 -20.172 4.086 1 89.25 421 ASP A O 1
ATOM 3311 N N . GLU A 1 422 ? -11.984 -21.562 2.658 1 93.69 422 GLU A N 1
ATOM 3312 C CA . GLU A 1 422 ? -10.883 -22.5 2.822 1 93.69 422 GLU A CA 1
ATOM 3313 C C . GLU A 1 422 ? -9.586 -21.938 2.254 1 93.69 422 GLU A C 1
ATOM 3315 O O . GLU A 1 422 ? -8.5 -22.188 2.785 1 93.69 422 GLU A O 1
ATOM 3320 N N . CYS A 1 423 ? -9.742 -21.203 1.146 1 95 423 CYS A N 1
ATOM 3321 C CA . CYS A 1 423 ? -8.562 -20.547 0.602 1 95 423 CYS A CA 1
ATOM 3322 C C . CYS A 1 423 ? -7.969 -19.578 1.616 1 95 423 CYS A C 1
ATOM 3324 O O . CYS A 1 423 ? -6.746 -19.5 1.773 1 95 423 CYS A O 1
ATOM 3326 N N . LEU A 1 424 ? -8.82 -18.922 2.287 1 92.62 424 LEU A N 1
ATOM 3327 C CA . LEU A 1 424 ? -8.391 -17.953 3.281 1 92.62 424 LEU A CA 1
ATOM 3328 C C . LEU A 1 424 ? -7.684 -18.625 4.449 1 92.62 424 LEU A C 1
ATOM 3330 O O . LEU A 1 424 ? -6.621 -18.188 4.883 1 92.62 424 LEU A O 1
ATOM 3334 N N . LYS A 1 425 ? -8.25 -19.594 4.918 1 91.88 425 LYS A N 1
ATOM 3335 C CA . LYS A 1 425 ? -7.668 -20.328 6.039 1 91.88 425 LYS A CA 1
ATOM 3336 C C . LYS A 1 425 ? -6.305 -20.906 5.668 1 91.88 425 LYS A C 1
ATOM 3338 O O . LYS A 1 425 ? -5.352 -20.812 6.445 1 91.88 425 LYS A O 1
ATOM 3343 N N . LEU A 1 426 ? -6.273 -21.484 4.555 1 95.81 426 LEU A N 1
ATOM 3344 C CA . LEU A 1 426 ? -5.039 -22.094 4.082 1 95.81 426 LEU A CA 1
ATOM 3345 C C . LEU A 1 426 ? -3.93 -21.062 3.941 1 95.81 426 LEU A C 1
ATOM 3347 O O . LEU A 1 426 ? -2.824 -21.25 4.453 1 95.81 426 LEU A O 1
ATOM 3351 N N . THR A 1 427 ? -4.25 -20 3.283 1 95.19 427 THR A N 1
ATOM 3352 C CA . THR A 1 427 ? -3.234 -19 3.008 1 95.19 427 THR A CA 1
ATOM 3353 C C . THR A 1 427 ? -2.807 -18.297 4.293 1 95.19 427 THR A C 1
ATOM 3355 O O . THR A 1 427 ? -1.644 -17.906 4.441 1 95.19 427 THR A O 1
ATOM 3358 N N . SER A 1 428 ? -3.715 -18.078 5.191 1 93.19 428 SER A N 1
ATOM 3359 C CA . SER A 1 428 ? -3.371 -17.484 6.48 1 93.19 428 SER A CA 1
ATOM 3360 C C . SER A 1 428 ? -2.361 -18.359 7.23 1 93.19 428 SER A C 1
ATOM 3362 O O . SER A 1 428 ? -1.394 -17.844 7.793 1 93.19 428 SER A O 1
ATOM 3364 N N . LYS A 1 429 ? -2.543 -19.641 7.184 1 93.44 429 LYS A N 1
ATOM 3365 C CA . LYS A 1 429 ? -1.637 -20.562 7.855 1 93.44 429 LYS A CA 1
ATOM 3366 C C . LYS A 1 429 ? -0.266 -20.562 7.184 1 93.44 429 LYS A C 1
ATOM 3368 O O . LYS A 1 429 ? 0.763 -20.547 7.863 1 93.44 429 LYS A O 1
ATOM 3373 N N . VAL A 1 430 ? -0.318 -20.625 5.914 1 96.25 430 VAL A N 1
ATOM 3374 C CA . VAL A 1 430 ? 0.936 -20.656 5.168 1 96.25 430 VAL A CA 1
ATOM 3375 C C . VAL A 1 430 ? 1.724 -19.375 5.418 1 96.25 430 VAL A C 1
ATOM 3377 O O . VAL A 1 430 ? 2.943 -19.406 5.598 1 96.25 430 VAL A O 1
ATOM 3380 N N . ARG A 1 431 ? 1.03 -18.281 5.367 1 95.44 431 ARG A N 1
ATOM 3381 C CA . ARG A 1 431 ? 1.665 -17 5.641 1 95.44 431 ARG A CA 1
ATOM 3382 C C . ARG A 1 431 ? 2.334 -16.984 7.008 1 95.44 431 ARG A C 1
ATOM 3384 O O . ARG A 1 431 ? 3.482 -16.562 7.145 1 95.44 431 ARG A O 1
ATOM 3391 N N . HIS A 1 432 ? 1.685 -17.453 7.969 1 93.31 432 HIS A N 1
ATOM 3392 C CA . HIS A 1 432 ? 2.223 -17.516 9.32 1 93.31 432 HIS A CA 1
ATOM 3393 C C . HIS A 1 432 ? 3.443 -18.422 9.391 1 93.31 432 HIS A C 1
ATOM 3395 O O . HIS A 1 432 ? 4.469 -18.047 9.969 1 93.31 432 HIS A O 1
ATOM 3401 N N . ILE A 1 433 ? 3.318 -19.547 8.836 1 95.56 433 ILE A N 1
ATOM 3402 C CA . ILE A 1 433 ? 4.398 -20.531 8.852 1 95.56 433 ILE A CA 1
ATOM 3403 C C . ILE A 1 433 ? 5.629 -19.953 8.156 1 95.56 433 ILE A C 1
ATOM 3405 O O . ILE A 1 433 ? 6.746 -20.062 8.672 1 95.56 433 ILE A O 1
ATOM 3409 N N . SER A 1 434 ? 5.398 -19.406 7.059 1 95.06 434 SER A N 1
ATOM 3410 C CA . SER A 1 434 ? 6.5 -18.812 6.301 1 95.06 434 SER A CA 1
ATOM 3411 C C . SER A 1 434 ? 7.211 -17.734 7.098 1 95.06 434 SER A C 1
ATOM 3413 O O . SER A 1 434 ? 8.438 -17.719 7.176 1 95.06 434 SER A O 1
ATOM 3415 N N . ASN A 1 435 ? 6.465 -16.844 7.684 1 92.38 435 ASN A N 1
ATOM 3416 C CA . ASN A 1 435 ? 7.039 -15.75 8.461 1 92.38 435 ASN A CA 1
ATOM 3417 C C . ASN A 1 435 ? 7.871 -16.281 9.633 1 92.38 435 ASN A C 1
ATOM 3419 O O . ASN A 1 435 ? 8.992 -15.82 9.852 1 92.38 435 ASN A O 1
ATOM 3423 N N . VAL A 1 436 ? 7.367 -17.172 10.328 1 93.75 436 VAL A N 1
ATOM 3424 C CA . VAL A 1 436 ? 8.039 -17.703 11.508 1 93.75 436 VAL A CA 1
ATOM 3425 C C . VAL A 1 436 ? 9.281 -18.484 11.086 1 93.75 436 VAL A C 1
ATOM 3427 O O . VAL A 1 436 ? 10.328 -18.406 11.734 1 93.75 436 VAL A O 1
ATOM 3430 N N . ALA A 1 437 ? 9.164 -19.25 10.047 1 94.38 437 ALA A N 1
ATOM 3431 C CA . ALA A 1 437 ? 10.312 -20.016 9.562 1 94.38 437 ALA A CA 1
ATOM 3432 C C . ALA A 1 437 ? 11.469 -19.078 9.18 1 94.38 437 ALA A C 1
ATOM 3434 O O . ALA A 1 437 ? 12.625 -19.344 9.516 1 94.38 437 ALA A O 1
ATOM 3435 N N . PHE A 1 438 ? 11.188 -18.078 8.516 1 92.06 438 PHE A N 1
ATOM 3436 C CA . PHE A 1 438 ? 12.211 -17.109 8.109 1 92.06 438 PHE A CA 1
ATOM 3437 C C . PHE A 1 438 ? 12.812 -16.406 9.32 1 92.06 438 PHE A C 1
ATOM 3439 O O . PHE A 1 438 ? 14.016 -16.141 9.359 1 92.06 438 PHE A O 1
ATOM 3446 N N . GLU A 1 439 ? 11.992 -16.094 10.234 1 89.81 439 GLU A N 1
ATOM 3447 C CA . GLU A 1 439 ? 12.477 -15.477 11.469 1 89.81 439 GLU A CA 1
ATOM 3448 C C . GLU A 1 439 ? 13.445 -16.391 12.211 1 89.81 439 GLU A C 1
ATOM 3450 O O . GLU A 1 439 ? 14.484 -15.945 12.695 1 89.81 439 GLU A O 1
ATOM 3455 N N . LYS A 1 440 ? 13.117 -17.609 12.258 1 90.88 440 LYS A N 1
ATOM 3456 C CA . LYS A 1 440 ? 13.969 -18.578 12.938 1 90.88 440 LYS A CA 1
ATOM 3457 C C . LYS A 1 440 ? 15.305 -18.734 12.219 1 90.88 440 LYS A C 1
ATOM 3459 O O . LYS A 1 440 ? 16.359 -18.828 12.859 1 90.88 440 LYS A O 1
ATOM 3464 N N . SER A 1 441 ? 15.227 -18.797 10.977 1 90.5 441 SER A N 1
ATOM 3465 C CA . SER A 1 441 ? 16.453 -18.891 10.188 1 90.5 441 SER A CA 1
ATOM 3466 C C . SER A 1 441 ? 17.312 -17.641 10.359 1 90.5 441 SER A C 1
ATOM 3468 O O . SER A 1 441 ? 18.531 -17.734 10.469 1 90.5 441 SER A O 1
ATOM 3470 N N . SER A 1 442 ? 16.672 -16.516 10.359 1 87.69 442 SER A N 1
ATOM 3471 C CA . SER A 1 442 ? 17.391 -15.258 10.508 1 87.69 442 SER A CA 1
ATOM 3472 C C . SER A 1 442 ? 18.031 -15.141 11.891 1 87.69 442 SER A C 1
ATOM 3474 O O . SER A 1 442 ? 19.141 -14.648 12.031 1 87.69 442 SER A O 1
ATOM 3476 N N . GLU A 1 443 ? 17.359 -15.555 12.859 1 87.25 443 GLU A N 1
ATOM 3477 C CA . GLU A 1 443 ? 17.891 -15.547 14.219 1 87.25 443 GLU A CA 1
ATOM 3478 C C . GLU A 1 443 ? 19.109 -16.453 14.344 1 87.25 443 GLU A C 1
ATOM 3480 O O . GLU A 1 443 ? 20.094 -16.094 15 1 87.25 443 GLU A O 1
ATOM 3485 N N . ALA A 1 444 ? 18.969 -17.594 13.75 1 87.94 444 ALA A N 1
ATOM 3486 C CA . ALA A 1 444 ? 20.078 -18.547 13.789 1 87.94 444 ALA A CA 1
ATOM 3487 C C . ALA A 1 444 ? 21.297 -17.984 13.062 1 87.94 444 ALA A C 1
ATOM 3489 O O . ALA A 1 444 ? 22.422 -18.203 13.484 1 87.94 444 ALA A O 1
ATOM 3490 N N . MET A 1 445 ? 21.031 -17.281 12.07 1 88.5 445 MET A N 1
ATOM 3491 C CA . MET A 1 445 ? 22.109 -16.719 11.273 1 88.5 445 MET A CA 1
ATOM 3492 C C . MET A 1 445 ? 22.781 -15.562 12.008 1 88.5 445 MET A C 1
ATOM 3494 O O . MET A 1 445 ? 23.984 -15.32 11.828 1 88.5 445 MET A O 1
ATOM 3498 N N . SER A 1 446 ? 21.984 -14.82 12.664 1 83.12 446 SER A N 1
ATOM 3499 C CA . SER A 1 446 ? 22.531 -13.68 13.406 1 83.12 446 SER A CA 1
ATOM 3500 C C . SER A 1 446 ? 23.578 -14.125 14.414 1 83.12 446 SER A C 1
ATOM 3502 O O . SER A 1 446 ? 24.453 -13.344 14.789 1 83.12 446 SER A O 1
ATOM 3504 N N . ARG A 1 447 ? 23.562 -15.305 14.773 1 78.25 447 ARG A N 1
ATOM 3505 C CA . ARG A 1 447 ? 24.516 -15.859 15.734 1 78.25 447 ARG A CA 1
ATOM 3506 C C . ARG A 1 447 ? 25.797 -16.312 15.039 1 78.25 447 ARG A C 1
ATOM 3508 O O . ARG A 1 447 ? 26.797 -16.594 15.703 1 78.25 447 ARG A O 1
ATOM 3515 N N . HIS A 1 448 ? 25.578 -16.266 13.742 1 77.69 448 HIS A N 1
ATOM 3516 C CA . HIS A 1 448 ? 26.719 -16.719 12.969 1 77.69 448 HIS A CA 1
ATOM 3517 C C . HIS A 1 448 ? 27.266 -15.594 12.086 1 77.69 448 HIS A C 1
ATOM 3519 O O . HIS A 1 448 ? 26.547 -14.633 11.773 1 77.69 448 HIS A O 1
ATOM 3525 N N . SER A 1 449 ? 28.484 -15.562 11.773 1 67 449 SER A N 1
ATOM 3526 C CA . SER A 1 449 ? 29.125 -14.492 11.016 1 67 449 SER A CA 1
ATOM 3527 C C . SER A 1 449 ? 28.984 -14.727 9.508 1 67 449 SER A C 1
ATOM 3529 O O . SER A 1 449 ? 29.453 -13.914 8.703 1 67 449 SER A O 1
ATOM 3531 N N . GLY A 1 450 ? 28.078 -15.5 9.133 1 67.31 450 GLY A N 1
ATOM 3532 C CA . GLY A 1 450 ? 28.062 -15.758 7.699 1 67.31 450 GLY A CA 1
ATOM 3533 C C . GLY A 1 450 ? 27.141 -14.836 6.934 1 67.31 450 GLY A C 1
ATOM 3534 O O . GLY A 1 450 ? 26.266 -14.195 7.527 1 67.31 450 GLY A O 1
ATOM 3535 N N . THR A 1 451 ? 27.5 -14.672 5.578 1 70.81 451 THR A N 1
ATOM 3536 C CA . THR A 1 451 ? 26.734 -13.766 4.734 1 70.81 451 THR A CA 1
ATOM 3537 C C . THR A 1 451 ? 25.594 -14.5 4.039 1 70.81 451 THR A C 1
ATOM 3539 O O . THR A 1 451 ? 24.562 -13.898 3.723 1 70.81 451 THR A O 1
ATOM 3542 N N . SER A 1 452 ? 25.844 -15.789 3.83 1 81.12 452 SER A N 1
ATOM 3543 C CA . SER A 1 452 ? 24.844 -16.547 3.107 1 81.12 452 SER A CA 1
ATOM 3544 C C . SER A 1 452 ? 24.281 -17.688 3.965 1 81.12 452 SER A C 1
ATOM 3546 O O . SER A 1 452 ? 25.031 -18.406 4.605 1 81.12 452 SER A O 1
ATOM 3548 N N . ILE A 1 453 ? 23.062 -17.828 3.979 1 86.62 453 ILE A N 1
ATOM 3549 C CA . ILE A 1 453 ? 22.406 -18.844 4.781 1 86.62 453 ILE A CA 1
ATOM 3550 C C . ILE A 1 453 ? 22.734 -20.234 4.234 1 86.62 453 ILE A C 1
ATOM 3552 O O . ILE A 1 453 ? 22.734 -21.219 4.977 1 86.62 453 ILE A O 1
ATOM 3556 N N . TYR A 1 454 ? 23.031 -20.281 3.004 1 84.81 454 TYR A N 1
ATOM 3557 C CA . TYR A 1 454 ? 23.266 -21.562 2.355 1 84.81 454 TYR A CA 1
ATOM 3558 C C . TYR A 1 454 ? 24.656 -22.094 2.697 1 84.81 454 TYR A C 1
ATOM 3560 O O . TYR A 1 454 ? 24.938 -23.281 2.48 1 84.81 454 TYR A O 1
ATOM 3568 N N . GLU A 1 455 ? 25.438 -21.234 3.293 1 82.25 455 GLU A N 1
ATOM 3569 C CA . GLU A 1 455 ? 26.75 -21.656 3.783 1 82.25 455 GLU A CA 1
ATOM 3570 C C . GLU A 1 455 ? 26.688 -22.094 5.246 1 82.25 455 GLU A C 1
ATOM 3572 O O . GLU A 1 455 ? 27.656 -22.609 5.793 1 82.25 455 GLU A O 1
ATOM 3577 N N . ASN A 1 456 ? 25.578 -21.938 5.754 1 84.5 456 ASN A N 1
ATOM 3578 C CA . ASN A 1 456 ? 25.375 -22.297 7.152 1 84.5 456 ASN A CA 1
ATOM 3579 C C . ASN A 1 456 ? 24.266 -23.344 7.305 1 84.5 456 ASN A C 1
ATOM 3581 O O . ASN A 1 456 ? 23.141 -23 7.652 1 84.5 456 ASN A O 1
ATOM 3585 N N . PRO A 1 457 ? 24.594 -24.562 7.215 1 81.88 457 PRO A N 1
ATOM 3586 C CA . PRO A 1 457 ? 23.594 -25.625 7.254 1 81.88 457 PRO A CA 1
ATOM 3587 C C . PRO A 1 457 ? 22.797 -25.641 8.555 1 81.88 457 PRO A C 1
ATOM 3589 O O . PRO A 1 457 ? 21.625 -26.016 8.562 1 81.88 457 PRO A O 1
ATOM 3592 N N . SER A 1 458 ? 23.406 -25.203 9.617 1 83.25 458 SER A N 1
ATOM 3593 C CA . SER A 1 458 ? 22.719 -25.219 10.898 1 83.25 458 SER A CA 1
ATOM 3594 C C . SER A 1 458 ? 21.562 -24.219 10.914 1 83.25 458 SER A C 1
ATOM 3596 O O . SER A 1 458 ? 20.5 -24.5 11.477 1 83.25 458 SER A O 1
ATOM 3598 N N . ALA A 1 459 ? 21.797 -23.109 10.312 1 87 459 ALA A N 1
ATOM 3599 C CA . ALA A 1 459 ? 20.75 -22.094 10.234 1 87 459 ALA A CA 1
ATOM 3600 C C . ALA A 1 459 ? 19.609 -22.562 9.336 1 87 459 ALA A C 1
ATOM 3602 O O . ALA A 1 459 ? 18.438 -22.312 9.641 1 87 459 ALA A O 1
ATOM 3603 N N . LEU A 1 460 ? 19.938 -23.172 8.273 1 88.12 460 LEU A N 1
ATOM 3604 C CA . LEU A 1 460 ? 18.922 -23.719 7.375 1 88.12 460 LEU A CA 1
ATOM 3605 C C . LEU A 1 460 ? 18.125 -24.812 8.062 1 88.12 460 LEU A C 1
ATOM 3607 O O . LEU A 1 460 ? 16.906 -24.906 7.871 1 88.12 460 LEU A O 1
ATOM 3611 N N . GLU A 1 461 ? 18.812 -25.578 8.875 1 88.25 461 GLU A N 1
ATOM 3612 C CA . GLU A 1 461 ? 18.172 -26.688 9.562 1 88.25 461 GLU A CA 1
ATOM 3613 C C . GLU A 1 461 ? 17.141 -26.219 10.578 1 88.25 461 GLU A C 1
ATOM 3615 O O . GLU A 1 461 ? 16.125 -26.859 10.789 1 88.25 461 GLU A O 1
ATOM 3620 N N . LYS A 1 462 ? 17.406 -25.141 11.133 1 89.81 462 LYS A N 1
ATOM 3621 C CA . LYS A 1 462 ? 16.453 -24.594 12.086 1 89.81 462 LYS A CA 1
ATOM 3622 C C . LYS A 1 462 ? 15.133 -24.234 11.398 1 89.81 462 LYS A C 1
ATOM 3624 O O . LYS A 1 462 ? 14.055 -24.484 11.953 1 89.81 462 LYS A O 1
ATOM 3629 N N . GLY A 1 463 ? 15.266 -23.672 10.234 1 91.88 463 GLY A N 1
ATOM 3630 C CA . GLY A 1 463 ? 14.07 -23.359 9.469 1 91.88 463 GLY A CA 1
ATOM 3631 C C . GLY A 1 463 ? 13.328 -24.594 8.992 1 91.88 463 GLY A C 1
ATOM 3632 O O . GLY A 1 463 ? 12.102 -24.656 9.109 1 91.88 463 GLY A O 1
ATOM 3633 N N . VAL A 1 464 ? 13.984 -25.562 8.586 1 91.94 464 VAL A N 1
ATOM 3634 C CA . VAL A 1 464 ? 13.398 -26.781 8.062 1 91.94 464 VAL A CA 1
ATOM 3635 C C . VAL A 1 464 ? 12.719 -27.562 9.195 1 91.94 464 VAL A C 1
ATOM 3637 O O . VAL A 1 464 ? 11.633 -28.109 9.016 1 91.94 464 VAL A O 1
ATOM 3640 N N . SER A 1 465 ? 13.391 -27.578 10.312 1 91.44 465 SER A N 1
ATOM 3641 C CA . SER A 1 465 ? 12.82 -28.266 11.461 1 91.44 465 SER A CA 1
ATOM 3642 C C . SER A 1 465 ? 11.492 -27.641 11.875 1 91.44 465 SER A C 1
ATOM 3644 O O . SER A 1 465 ? 10.539 -28.344 12.211 1 91.44 465 SER A O 1
ATOM 3646 N N . TYR A 1 466 ? 11.484 -26.406 11.812 1 94 466 TYR A N 1
ATOM 3647 C CA . TYR A 1 466 ? 10.234 -25.719 12.117 1 94 466 TYR A CA 1
ATOM 3648 C C . TYR A 1 466 ? 9.172 -26.016 11.062 1 94 466 TYR A C 1
ATOM 3650 O O . TYR A 1 466 ? 8 -26.219 11.391 1 94 466 TYR A O 1
ATOM 3658 N N . LEU A 1 467 ? 9.547 -26 9.828 1 93.56 467 LEU A N 1
ATOM 3659 C CA . LEU A 1 467 ? 8.609 -26.281 8.75 1 93.56 467 LEU A CA 1
ATOM 3660 C C . LEU A 1 467 ? 7.977 -27.656 8.93 1 93.56 467 LEU A C 1
ATOM 3662 O O . LEU A 1 467 ? 6.762 -27.812 8.789 1 93.56 467 LEU A O 1
ATOM 3666 N N . HIS A 1 468 ? 8.766 -28.578 9.281 1 90.75 468 HIS A N 1
ATOM 3667 C CA . HIS A 1 468 ? 8.266 -29.938 9.461 1 90.75 468 HIS A CA 1
ATOM 3668 C C . HIS A 1 468 ? 7.262 -30.016 10.602 1 90.75 468 HIS A C 1
ATOM 3670 O O . HIS A 1 468 ? 6.234 -30.688 10.492 1 90.75 468 HIS A O 1
ATOM 3676 N N . LYS A 1 469 ? 7.574 -29.297 11.586 1 91.88 469 LYS A N 1
ATOM 3677 C CA . LYS A 1 469 ? 6.66 -29.266 12.727 1 91.88 469 LYS A CA 1
ATOM 3678 C C . LYS A 1 469 ? 5.355 -28.562 12.359 1 91.88 469 LYS A C 1
ATOM 3680 O O . LYS A 1 469 ? 4.277 -28.969 12.797 1 91.88 469 LYS A O 1
ATOM 3685 N N . SER A 1 470 ? 5.512 -27.594 11.586 1 94.19 470 SER A N 1
ATOM 3686 C CA . SER A 1 470 ? 4.363 -26.75 11.258 1 94.19 470 SER A CA 1
ATOM 3687 C C . SER A 1 470 ? 3.453 -27.438 10.242 1 94.19 470 SER A C 1
ATOM 3689 O O . SER A 1 470 ? 2.316 -27 10.031 1 94.19 470 SER A O 1
ATOM 3691 N N . MET A 1 471 ? 3.893 -28.531 9.602 1 92.12 471 MET A N 1
ATOM 3692 C CA . MET A 1 471 ? 3.084 -29.234 8.617 1 92.12 471 MET A CA 1
ATOM 3693 C C . MET A 1 471 ? 1.867 -29.891 9.273 1 92.12 471 MET A C 1
ATOM 3695 O O . MET A 1 471 ? 0.856 -30.125 8.617 1 92.12 471 MET A O 1
ATOM 3699 N N . GLU A 1 472 ? 1.988 -30.062 10.523 1 92.75 472 GLU A N 1
ATOM 3700 C CA . GLU A 1 472 ? 0.852 -30.625 11.25 1 92.75 472 GLU A CA 1
ATOM 3701 C C . GLU A 1 472 ? -0.352 -29.688 11.188 1 92.75 472 GLU A C 1
ATOM 3703 O O . GLU A 1 472 ? -1.494 -30.141 11.102 1 92.75 472 GLU A O 1
ATOM 3708 N N . ALA A 1 473 ? -0.018 -28.453 11.273 1 93.31 473 ALA A N 1
ATOM 3709 C CA . ALA A 1 473 ? -1.095 -27.469 11.188 1 93.31 473 ALA A CA 1
ATOM 3710 C C . ALA A 1 473 ? -1.774 -27.516 9.828 1 93.31 473 ALA A C 1
ATOM 3712 O O . ALA A 1 473 ? -2.992 -27.344 9.727 1 93.31 473 ALA A O 1
ATOM 3713 N N . LEU A 1 474 ? -1.064 -27.719 8.781 1 95.44 474 LEU A N 1
ATOM 3714 C CA . LEU A 1 474 ? -1.621 -27.797 7.438 1 95.44 474 LEU A CA 1
ATOM 3715 C C . LEU A 1 474 ? -2.373 -29.109 7.23 1 95.44 474 LEU A C 1
ATOM 3717 O O . LEU A 1 474 ? -3.387 -29.141 6.531 1 95.44 474 LEU A O 1
ATOM 3721 N N . GLN A 1 475 ? -1.883 -30.125 7.855 1 93.44 475 GLN A N 1
ATOM 3722 C CA . GLN A 1 475 ? -2.598 -31.391 7.801 1 93.44 475 GLN A CA 1
ATOM 3723 C C . GLN A 1 475 ? -3.922 -31.312 8.555 1 93.44 475 GLN A C 1
ATOM 3725 O O . GLN A 1 475 ? -4.922 -31.891 8.133 1 93.44 475 GLN A O 1
ATOM 3730 N N . ALA A 1 476 ? -3.834 -30.609 9.633 1 93.25 476 ALA A N 1
ATOM 3731 C CA . ALA A 1 476 ? -5.074 -30.391 10.367 1 93.25 476 ALA A CA 1
ATOM 3732 C C . ALA A 1 476 ? -6.094 -29.641 9.516 1 93.25 476 ALA A C 1
ATOM 3734 O O . ALA A 1 476 ? -7.281 -29.969 9.523 1 93.25 476 ALA A O 1
ATOM 3735 N N . TRP A 1 477 ? -5.688 -28.672 8.812 1 94.38 477 TRP A N 1
ATOM 3736 C CA . TRP A 1 477 ? -6.559 -27.953 7.898 1 94.38 477 TRP A CA 1
ATOM 3737 C C . TRP A 1 477 ? -7.133 -28.891 6.836 1 94.38 477 TRP A C 1
ATOM 3739 O O . TRP A 1 477 ? -8.32 -28.828 6.531 1 94.38 477 TRP A O 1
ATOM 3749 N N . SER A 1 478 ? -6.277 -29.734 6.27 1 95.06 478 SER A N 1
ATOM 3750 C CA . SER A 1 478 ? -6.719 -30.656 5.219 1 95.06 478 SER A CA 1
ATOM 3751 C C . SER A 1 478 ? -7.805 -31.594 5.727 1 95.06 478 SER A C 1
ATOM 3753 O O . SER A 1 478 ? -8.703 -31.969 4.977 1 95.06 478 SER A O 1
ATOM 3755 N N . ARG A 1 479 ? -7.715 -31.859 6.984 1 92.62 479 ARG A N 1
ATOM 3756 C CA . ARG A 1 479 ? -8.703 -32.75 7.582 1 92.62 479 ARG A CA 1
ATOM 3757 C C . ARG A 1 479 ? -10.016 -32 7.84 1 92.62 479 ARG A C 1
ATOM 3759 O O . ARG A 1 479 ? -11.094 -32.625 7.789 1 92.62 479 ARG A O 1
ATOM 3766 N N . GLU A 1 480 ? -9.891 -30.734 8.047 1 91.56 480 GLU A N 1
ATOM 3767 C CA . GLU A 1 480 ? -11.062 -29.938 8.398 1 91.56 480 GLU A CA 1
ATOM 3768 C C . GLU A 1 480 ? -11.812 -29.484 7.145 1 91.56 480 GLU A C 1
ATOM 3770 O O . GLU A 1 480 ? -12.969 -29.062 7.223 1 91.56 480 GLU A O 1
ATOM 3775 N N . VAL A 1 481 ? -11.156 -29.562 6.02 1 94.56 481 VAL A N 1
ATOM 3776 C CA . VAL A 1 481 ? -11.828 -29.203 4.773 1 94.56 481 VAL A CA 1
ATOM 3777 C C . VAL A 1 481 ? -13.047 -30.094 4.559 1 94.56 481 VAL A C 1
ATOM 3779 O O . VAL A 1 481 ? -12.969 -31.312 4.734 1 94.56 481 VAL A O 1
ATOM 3782 N N . PRO A 1 482 ? -14.109 -29.484 4.219 1 92.44 482 PRO A N 1
ATOM 3783 C CA . PRO A 1 482 ? -15.297 -30.297 3.967 1 92.44 482 PRO A CA 1
ATOM 3784 C C . PRO A 1 482 ? -15.07 -31.375 2.904 1 92.44 482 PRO A C 1
ATOM 3786 O O . PRO A 1 482 ? -14.398 -31.109 1.901 1 92.44 482 PRO A O 1
ATOM 3789 N N . THR A 1 483 ? -15.727 -32.469 3.049 1 90.56 483 THR A N 1
ATOM 3790 C CA . THR A 1 483 ? -15.531 -33.625 2.166 1 90.56 483 THR A CA 1
ATOM 3791 C C . THR A 1 483 ? -15.945 -33.281 0.738 1 90.56 483 THR A C 1
ATOM 3793 O O . THR A 1 483 ? -15.336 -33.75 -0.222 1 90.56 483 THR A O 1
ATOM 3796 N N . SER A 1 484 ? -16.953 -32.5 0.654 1 90 484 SER A N 1
ATOM 3797 C CA . SER A 1 484 ? -17.469 -32.156 -0.667 1 90 484 SER A CA 1
ATOM 3798 C C . SER A 1 484 ? -16.438 -31.344 -1.459 1 90 484 SER A C 1
ATOM 3800 O O . SER A 1 484 ? -16.5 -31.281 -2.689 1 90 484 SER A O 1
ATOM 3802 N N . LEU A 1 485 ? -15.477 -30.734 -0.778 1 93.44 485 LEU A N 1
ATOM 3803 C CA . LEU A 1 485 ? -14.5 -29.891 -1.439 1 93.44 485 LEU A CA 1
ATOM 3804 C C . LEU A 1 485 ? -13.18 -30.625 -1.647 1 93.44 485 LEU A C 1
ATOM 3806 O O . LEU A 1 485 ? -12.227 -30.062 -2.184 1 93.44 485 LEU A O 1
ATOM 3810 N N . LYS A 1 486 ? -13.219 -31.891 -1.313 1 93.06 486 LYS A N 1
ATOM 3811 C CA . LYS A 1 486 ? -12.008 -32.688 -1.463 1 93.06 486 LYS A CA 1
ATOM 3812 C C . LYS A 1 486 ? -12.016 -33.469 -2.781 1 93.06 486 LYS A C 1
ATOM 3814 O O . LYS A 1 486 ? -13.078 -33.875 -3.26 1 93.06 486 LYS A O 1
ATOM 3819 N N . LEU A 1 487 ? -10.844 -33.562 -3.338 1 91.12 487 LEU A N 1
ATOM 3820 C CA . LEU A 1 487 ? -10.68 -34.344 -4.551 1 91.12 487 LEU A CA 1
ATOM 3821 C C . LEU A 1 487 ? -10.477 -35.844 -4.215 1 91.12 487 LEU A C 1
ATOM 3823 O O . LEU A 1 487 ? -9.523 -36.188 -3.514 1 91.12 487 LEU A O 1
ATOM 3827 N N . ALA A 1 488 ? -11.289 -36.625 -4.711 1 88.19 488 ALA A N 1
ATOM 3828 C CA . ALA A 1 488 ? -11.195 -38.062 -4.449 1 88.19 488 ALA A CA 1
ATOM 3829 C C . ALA A 1 488 ? -10.148 -38.688 -5.352 1 88.19 488 ALA A C 1
ATOM 3831 O O . ALA A 1 488 ? -9.953 -38.281 -6.492 1 88.19 488 ALA A O 1
ATOM 3832 N N . ARG A 1 489 ? -9.477 -39.656 -4.82 1 90.12 489 ARG A N 1
ATOM 3833 C CA . ARG A 1 489 ? -8.469 -40.406 -5.551 1 90.12 489 ARG A CA 1
ATOM 3834 C C . ARG A 1 489 ? -8.773 -41.906 -5.523 1 90.12 489 ARG A C 1
ATOM 3836 O O . ARG A 1 489 ? -9.438 -42.375 -4.605 1 90.12 489 ARG A O 1
ATOM 3843 N N . LYS A 1 490 ? -8.195 -42.469 -6.52 1 86.5 490 LYS A N 1
ATOM 3844 C CA . LYS A 1 490 ? -8.328 -43.938 -6.555 1 86.5 490 LYS A CA 1
ATOM 3845 C C . LYS A 1 490 ? -7.469 -44.594 -5.477 1 86.5 490 LYS A C 1
ATOM 3847 O O . LYS A 1 490 ? -6.336 -44.156 -5.238 1 86.5 490 LYS A O 1
ATOM 3852 N N . GLY A 1 491 ? -7.961 -45.656 -4.758 1 81.44 491 GLY A N 1
ATOM 3853 C CA . GLY A 1 491 ? -7.203 -46.406 -3.777 1 81.44 491 GLY A CA 1
ATOM 3854 C C . GLY A 1 491 ? -7.301 -45.844 -2.375 1 81.44 491 GLY A C 1
ATOM 3855 O O . GLY A 1 491 ? -6.477 -46.156 -1.515 1 81.44 491 GLY A O 1
ATOM 3856 N N . ASN A 1 492 ? -8.141 -45.125 -2.105 1 79.44 492 ASN A N 1
ATOM 3857 C CA . ASN A 1 492 ? -8.422 -44.562 -0.787 1 79.44 492 ASN A CA 1
ATOM 3858 C C . ASN A 1 492 ? -7.254 -43.75 -0.266 1 79.44 492 ASN A C 1
ATOM 3860 O O . ASN A 1 492 ? -6.832 -43.906 0.878 1 79.44 492 ASN A O 1
ATOM 3864 N N . VAL A 1 493 ? -6.707 -42.969 -1.098 1 86.19 493 VAL A N 1
ATOM 3865 C CA . VAL A 1 493 ? -5.621 -42.094 -0.721 1 86.19 493 VAL A CA 1
ATOM 3866 C C . VAL A 1 493 ? -6.191 -40.75 -0.278 1 86.19 493 VAL A C 1
ATOM 3868 O O . VAL A 1 493 ? -7.176 -40.25 -0.847 1 86.19 493 VAL A O 1
ATOM 3871 N N . SER A 1 494 ? -5.562 -40.25 0.694 1 88.25 494 SER A N 1
ATOM 3872 C CA . SER A 1 494 ? -6.059 -39.031 1.296 1 88.25 494 SER A CA 1
ATOM 3873 C C . SER A 1 494 ? -5.906 -37.844 0.342 1 88.25 494 SER A C 1
ATOM 3875 O O . SER A 1 494 ? -4.895 -37.719 -0.352 1 88.25 494 SER A O 1
ATOM 3877 N N . PRO A 1 495 ? -6.938 -37.062 0.287 1 91 495 PRO A N 1
ATOM 3878 C CA . PRO A 1 495 ? -6.793 -35.812 -0.476 1 91 495 PRO A CA 1
ATOM 3879 C C . PRO A 1 495 ? -5.652 -34.938 0.035 1 91 495 PRO A C 1
ATOM 3881 O O . PRO A 1 495 ? -5.258 -35.031 1.199 1 91 495 PRO A O 1
ATOM 3884 N N . PHE A 1 496 ? -5.105 -34.125 -0.817 1 93.88 496 PHE A N 1
ATOM 3885 C CA . PHE A 1 496 ? -4.031 -33.188 -0.495 1 93.88 496 PHE A CA 1
ATOM 3886 C C . PHE A 1 496 ? -2.74 -33.938 -0.183 1 93.88 496 PHE A C 1
ATOM 3888 O O . PHE A 1 496 ? -1.789 -33.344 0.344 1 93.88 496 PHE A O 1
ATOM 3895 N N . SER A 1 497 ? -2.699 -35.188 -0.469 1 91.25 497 SER A N 1
ATOM 3896 C CA . SER A 1 497 ? -1.474 -35.938 -0.308 1 91.25 497 SER A CA 1
ATOM 3897 C C . SER A 1 497 ? -0.603 -35.875 -1.557 1 91.25 497 SER A C 1
ATOM 3899 O O . SER A 1 497 ? -1.036 -35.344 -2.592 1 91.25 497 SER A O 1
ATOM 3901 N N . THR A 1 498 ? 0.567 -36.312 -1.479 1 91.38 498 THR A N 1
ATOM 3902 C CA . THR A 1 498 ? 1.484 -36.281 -2.613 1 91.38 498 THR A CA 1
ATOM 3903 C C . THR A 1 498 ? 1.496 -37.594 -3.361 1 91.38 498 THR A C 1
ATOM 3905 O O . THR A 1 498 ? 2.385 -37.844 -4.176 1 91.38 498 THR A O 1
ATOM 3908 N N . ALA A 1 499 ? 0.502 -38.312 -3.059 1 86.06 499 ALA A N 1
ATOM 3909 C CA . ALA A 1 499 ? 0.382 -39.594 -3.752 1 86.06 499 ALA A CA 1
ATOM 3910 C C . ALA A 1 499 ? 0.079 -39.406 -5.234 1 86.06 499 ALA A C 1
ATOM 3912 O O . ALA A 1 499 ? -0.599 -38.438 -5.609 1 86.06 499 ALA A O 1
ATOM 3913 N N . ARG A 1 500 ? 0.495 -40.312 -6.059 1 82.44 500 ARG A N 1
ATOM 3914 C CA . ARG A 1 500 ? 0.386 -40.156 -7.504 1 82.44 500 ARG A CA 1
ATOM 3915 C C . ARG A 1 500 ? -0.771 -41 -8.062 1 82.44 500 ARG A C 1
ATOM 3917 O O . ARG A 1 500 ? -0.859 -41.188 -9.273 1 82.44 500 ARG A O 1
ATOM 3924 N N . CYS A 1 501 ? -1.617 -41.219 -7.152 1 87.38 501 CYS A N 1
ATOM 3925 C CA . CYS A 1 501 ? -2.793 -41.969 -7.602 1 87.38 501 CYS A CA 1
ATOM 3926 C C . CYS A 1 501 ? -3.703 -41.062 -8.445 1 87.38 501 CYS A C 1
ATOM 3928 O O . CYS A 1 501 ? -3.842 -39.875 -8.172 1 87.38 501 CYS A O 1
ATOM 3930 N N . PRO A 1 502 ? -4.297 -41.719 -9.461 1 90.12 502 PRO A N 1
ATOM 3931 C CA . PRO A 1 502 ? -5.18 -40.938 -10.336 1 90.12 502 PRO A CA 1
ATOM 3932 C C . PRO A 1 502 ? -6.398 -40.375 -9.594 1 90.12 502 PRO A C 1
ATOM 3934 O O . PRO A 1 502 ? -6.922 -41.031 -8.688 1 90.12 502 PRO A O 1
ATOM 3937 N N . LEU A 1 503 ? -6.805 -39.25 -10.031 1 91 503 LEU A N 1
ATOM 3938 C CA . LEU A 1 503 ? -7.988 -38.594 -9.477 1 91 503 LEU A CA 1
ATOM 3939 C C . LEU A 1 503 ? -9.266 -39.281 -9.961 1 91 503 LEU A C 1
ATOM 3941 O O . LEU A 1 503 ? -9.305 -39.812 -11.07 1 91 503 LEU A O 1
ATOM 3945 N N . GLU A 1 504 ? -10.203 -39.281 -9.062 1 88.19 504 GLU A N 1
ATOM 3946 C CA . GLU A 1 504 ? -11.531 -39.75 -9.469 1 88.19 504 GLU A CA 1
ATOM 3947 C C . GLU A 1 504 ? -12.391 -38.594 -9.969 1 88.19 504 GLU A C 1
ATOM 3949 O O . GLU A 1 504 ? -12.562 -37.594 -9.273 1 88.19 504 GLU A O 1
ATOM 3954 N N . ASN A 1 505 ? -12.805 -38.719 -11.141 1 79.31 505 ASN A N 1
ATOM 3955 C CA . ASN A 1 505 ? -13.641 -37.656 -11.703 1 79.31 505 ASN A CA 1
ATOM 3956 C C . ASN A 1 505 ? -15.094 -37.781 -11.242 1 79.31 505 ASN A C 1
ATOM 3958 O O . ASN A 1 505 ? -15.703 -38.844 -11.406 1 79.31 505 ASN A O 1
ATOM 3962 N N . ASP A 1 506 ? -15.539 -36.844 -10.469 1 80.25 506 ASP A N 1
ATOM 3963 C CA . ASP A 1 506 ? -16.953 -36.781 -10.078 1 80.25 506 ASP A CA 1
ATOM 3964 C C . ASP A 1 506 ? -17.781 -36.031 -11.125 1 80.25 506 ASP A C 1
ATOM 3966 O O . ASP A 1 506 ? -18.094 -34.844 -10.945 1 80.25 506 ASP A O 1
ATOM 3970 N N . VAL A 1 507 ? -18.266 -36.75 -12.109 1 79.44 507 VAL A N 1
ATOM 3971 C CA . VAL A 1 507 ? -18.922 -36.125 -13.258 1 79.44 507 VAL A CA 1
ATOM 3972 C C . VAL A 1 507 ? -20.312 -35.625 -12.852 1 79.44 507 VAL A C 1
ATOM 3974 O O . VAL A 1 507 ? -20.875 -34.75 -13.516 1 79.44 507 VAL A O 1
ATOM 3977 N N . TYR A 1 508 ? -20.719 -36 -11.664 1 81.38 508 TYR A N 1
ATOM 3978 C CA . TYR A 1 508 ? -22.062 -35.656 -11.266 1 81.38 508 TYR A CA 1
ATOM 3979 C C . TYR A 1 508 ? -22.062 -34.375 -10.445 1 81.38 508 TYR A C 1
ATOM 3981 O O . TYR A 1 508 ? -23.109 -33.75 -10.219 1 81.38 508 TYR A O 1
ATOM 3989 N N . ALA A 1 509 ? -20.938 -34 -10.07 1 87.31 509 ALA A N 1
ATOM 3990 C CA . ALA A 1 509 ? -20.859 -32.719 -9.336 1 87.31 509 ALA A CA 1
ATOM 3991 C C . ALA A 1 509 ? -20.953 -31.547 -10.281 1 87.31 509 ALA A C 1
ATOM 3993 O O . ALA A 1 509 ? -20.531 -31.609 -11.438 1 87.31 509 ALA A O 1
ATOM 3994 N N . PRO A 1 510 ? -21.656 -30.484 -9.766 1 87.88 510 PRO A N 1
ATOM 3995 C CA . PRO A 1 510 ? -21.703 -29.297 -10.602 1 87.88 510 PRO A CA 1
ATOM 3996 C C . PRO A 1 510 ? -20.312 -28.797 -10.992 1 87.88 510 PRO A C 1
ATOM 3998 O O . PRO A 1 510 ? -19.344 -29 -10.258 1 87.88 510 PRO A O 1
ATOM 4001 N N . LEU A 1 511 ? -20.25 -28.125 -12.102 1 87 511 LEU A N 1
ATOM 4002 C CA . LEU A 1 511 ? -18.969 -27.703 -12.68 1 87 511 LEU A CA 1
ATOM 4003 C C . LEU A 1 511 ? -18.219 -26.797 -11.719 1 87 511 LEU A C 1
ATOM 4005 O O . LEU A 1 511 ? -16.984 -26.875 -11.625 1 87 511 LEU A O 1
ATOM 4009 N N . TRP A 1 512 ? -18.953 -25.891 -11.117 1 88.44 512 TRP A N 1
ATOM 4010 C CA . TRP A 1 512 ? -18.281 -24.984 -10.188 1 88.44 512 TRP A CA 1
ATOM 4011 C C . TRP A 1 512 ? -17.578 -25.766 -9.078 1 88.44 512 TRP A C 1
ATOM 4013 O O . TRP A 1 512 ? -16.484 -25.391 -8.648 1 88.44 512 TRP A O 1
ATOM 4023 N N . LEU A 1 513 ? -18.125 -26.797 -8.609 1 92.12 513 LEU A N 1
ATOM 4024 C CA . LEU A 1 513 ? -17.562 -27.609 -7.527 1 92.12 513 LEU A CA 1
ATOM 4025 C C . LEU A 1 513 ? -16.359 -28.406 -8.016 1 92.12 513 LEU A C 1
ATOM 4027 O O . LEU A 1 513 ? -15.352 -28.5 -7.309 1 92.12 513 LEU A O 1
ATOM 4031 N N . GLN A 1 514 ? -16.484 -29.016 -9.188 1 92.94 514 GLN A N 1
ATOM 4032 C CA . GLN A 1 514 ? -15.352 -29.734 -9.766 1 92.94 514 GLN A CA 1
ATOM 4033 C C . GLN A 1 514 ? -14.133 -28.844 -9.898 1 92.94 514 GLN A C 1
ATOM 4035 O O . GLN A 1 514 ? -13.016 -29.234 -9.539 1 92.94 514 GLN A O 1
ATOM 4040 N N . ARG A 1 515 ? -14.391 -27.719 -10.352 1 93.12 515 ARG A N 1
ATOM 4041 C CA . ARG A 1 515 ? -13.305 -26.766 -10.539 1 93.12 515 ARG A CA 1
ATOM 4042 C C . ARG A 1 515 ? -12.711 -26.344 -9.195 1 93.12 515 ARG A C 1
ATOM 4044 O O . ARG A 1 515 ? -11.492 -26.281 -9.039 1 93.12 515 ARG A O 1
ATOM 4051 N N . GLN A 1 516 ? -13.586 -26.016 -8.258 1 94.56 516 GLN A N 1
ATOM 4052 C CA . GLN A 1 516 ? -13.125 -25.578 -6.941 1 94.56 516 GLN A CA 1
ATOM 4053 C C . GLN A 1 516 ? -12.305 -26.672 -6.258 1 94.56 516 GLN A C 1
ATOM 4055 O O . GLN A 1 516 ? -11.297 -26.375 -5.605 1 94.56 516 GLN A O 1
ATOM 4060 N N . ARG A 1 517 ? -12.656 -27.922 -6.445 1 95.06 517 ARG A N 1
ATOM 4061 C CA . ARG A 1 517 ? -11.906 -29.031 -5.883 1 95.06 517 ARG A CA 1
ATOM 4062 C C . ARG A 1 517 ? -10.484 -29.078 -6.43 1 95.06 517 ARG A C 1
ATOM 4064 O O . ARG A 1 517 ? -9.523 -29.188 -5.664 1 95.06 517 ARG A O 1
ATOM 4071 N N . VAL A 1 518 ? -10.398 -28.969 -7.68 1 95.75 518 VAL A N 1
ATOM 4072 C CA . VAL A 1 518 ? -9.109 -29.047 -8.352 1 95.75 518 VAL A CA 1
ATOM 4073 C C . VAL A 1 518 ? -8.25 -27.828 -7.973 1 95.75 518 VAL A C 1
ATOM 4075 O O . VAL A 1 518 ? -7.078 -27.984 -7.625 1 95.75 518 VAL A O 1
ATOM 4078 N N . LEU A 1 519 ? -8.852 -26.672 -8.008 1 96.31 519 LEU A N 1
ATOM 4079 C CA . LEU A 1 519 ? -8.117 -25.453 -7.742 1 96.31 519 LEU A CA 1
ATOM 4080 C C . LEU A 1 519 ? -7.641 -25.391 -6.297 1 96.31 519 LEU A C 1
ATOM 4082 O O . LEU A 1 519 ? -6.543 -24.906 -6.012 1 96.31 519 LEU A O 1
ATOM 4086 N N . LEU A 1 520 ? -8.406 -25.844 -5.383 1 97.06 520 LEU A N 1
ATOM 4087 C CA . LEU A 1 520 ? -8.023 -25.828 -3.975 1 97.06 520 LEU A CA 1
ATOM 4088 C C . LEU A 1 520 ? -6.828 -26.734 -3.725 1 97.06 520 LEU A C 1
ATOM 4090 O O . LEU A 1 520 ? -5.898 -26.359 -3.004 1 97.06 520 LEU A O 1
ATOM 4094 N N . GLU A 1 521 ? -6.871 -27.906 -4.258 1 96.94 521 GLU A N 1
ATOM 4095 C CA . GLU A 1 521 ? -5.758 -28.828 -4.055 1 96.94 521 GLU A CA 1
ATOM 4096 C C . GLU A 1 521 ? -4.488 -28.312 -4.734 1 96.94 521 GLU A C 1
ATOM 4098 O O . GLU A 1 521 ? -3.393 -28.438 -4.188 1 96.94 521 GLU A O 1
ATOM 4103 N N . LEU A 1 522 ? -4.676 -27.781 -5.926 1 97.25 522 LEU A N 1
ATOM 4104 C CA . LEU A 1 522 ? -3.521 -27.203 -6.602 1 97.25 522 LEU A CA 1
ATOM 4105 C C . LEU A 1 522 ? -2.924 -26.062 -5.781 1 97.25 522 LEU A C 1
ATOM 4107 O O . LEU A 1 522 ? -1.701 -25.922 -5.691 1 97.25 522 LEU A O 1
ATOM 4111 N N . LEU A 1 523 ? -3.781 -25.25 -5.246 1 97.75 523 LEU A N 1
ATOM 4112 C CA . LEU A 1 523 ? -3.312 -24.172 -4.391 1 97.75 523 LEU A CA 1
ATOM 4113 C C . LEU A 1 523 ? -2.527 -24.719 -3.201 1 97.75 523 LEU A C 1
ATOM 4115 O O . LEU A 1 523 ? -1.465 -24.188 -2.859 1 97.75 523 LEU A O 1
ATOM 4119 N N . TYR A 1 524 ? -3.035 -25.734 -2.596 1 97.62 524 TYR A N 1
ATOM 4120 C CA . TYR A 1 524 ? -2.375 -26.375 -1.456 1 97.62 524 TYR A CA 1
ATOM 4121 C C . TYR A 1 524 ? -0.964 -26.812 -1.822 1 97.62 524 TYR A C 1
ATOM 4123 O O . TYR A 1 524 ? 0.002 -26.469 -1.141 1 97.62 524 TYR A O 1
ATOM 4131 N N . HIS A 1 525 ? -0.829 -27.547 -2.832 1 97.5 525 HIS A N 1
ATOM 4132 C CA . HIS A 1 525 ? 0.468 -28.094 -3.232 1 97.5 525 HIS A CA 1
ATOM 4133 C C . HIS A 1 525 ? 1.424 -26.969 -3.635 1 97.5 525 HIS A C 1
ATOM 4135 O O . HIS A 1 525 ? 2.619 -27.031 -3.338 1 97.5 525 HIS A O 1
ATOM 4141 N N . ASN A 1 526 ? 0.907 -26 -4.312 1 97.19 526 ASN A N 1
ATOM 4142 C CA . ASN A 1 526 ? 1.75 -24.891 -4.73 1 97.19 526 ASN A CA 1
ATOM 4143 C C . ASN A 1 526 ? 2.309 -24.125 -3.531 1 97.19 526 ASN A C 1
ATOM 4145 O O . ASN A 1 526 ? 3.488 -23.766 -3.512 1 97.19 526 ASN A O 1
ATOM 4149 N N . LEU A 1 527 ? 1.464 -23.891 -2.576 1 97.56 527 LEU A N 1
ATOM 4150 C CA . LEU A 1 527 ? 1.879 -23.156 -1.391 1 97.56 527 LEU A CA 1
ATOM 4151 C C . LEU A 1 527 ? 2.891 -23.953 -0.575 1 97.56 527 LEU A C 1
ATOM 4153 O O . LEU A 1 527 ? 3.898 -23.406 -0.12 1 97.56 527 LEU A O 1
ATOM 4157 N N . VAL A 1 528 ? 2.625 -25.188 -0.446 1 97.12 528 VAL A N 1
ATOM 4158 C CA . VAL A 1 528 ? 3.531 -26.016 0.338 1 97.12 528 VAL A CA 1
ATOM 4159 C C . VAL A 1 528 ? 4.871 -26.141 -0.384 1 97.12 528 VAL A C 1
ATOM 4161 O O . VAL A 1 528 ? 5.93 -26.094 0.245 1 97.12 528 VAL A O 1
ATOM 4164 N N . MET A 1 529 ? 4.797 -26.344 -1.646 1 96.25 529 MET A N 1
ATOM 4165 C CA . MET A 1 529 ? 6.016 -26.344 -2.449 1 96.25 529 MET A CA 1
ATOM 4166 C C . MET A 1 529 ? 6.805 -25.047 -2.246 1 96.25 529 MET A C 1
ATOM 4168 O O . MET A 1 529 ? 8.023 -25.078 -2.061 1 96.25 529 MET A O 1
ATOM 4172 N N . GLY A 1 530 ? 6.109 -23.938 -2.199 1 95.25 530 GLY A N 1
ATOM 4173 C CA . GLY A 1 530 ? 6.73 -22.641 -2.01 1 95.25 530 GLY A CA 1
ATOM 4174 C C . GLY A 1 530 ? 7.363 -22.469 -0.641 1 95.25 530 GLY A C 1
ATOM 4175 O O . GLY A 1 530 ? 8.352 -21.75 -0.49 1 95.25 530 GLY A O 1
ATOM 4176 N N . LEU A 1 531 ? 6.848 -23.156 0.323 1 96.25 531 LEU A N 1
ATOM 4177 C CA . LEU A 1 531 ? 7.391 -23.109 1.676 1 96.25 531 LEU A CA 1
ATOM 4178 C C . LEU A 1 531 ? 8.75 -23.797 1.746 1 96.25 531 LEU A C 1
ATOM 4180 O O . LEU A 1 531 ? 9.648 -23.328 2.443 1 96.25 531 LEU A O 1
ATOM 4184 N N . TYR A 1 532 ? 8.938 -24.844 1.012 1 94.75 532 TYR A N 1
ATOM 4185 C CA . TYR A 1 532 ? 10.133 -25.672 1.126 1 94.75 532 TYR A CA 1
ATOM 4186 C C . TYR A 1 532 ? 11.211 -25.203 0.155 1 94.75 532 TYR A C 1
ATOM 4188 O O . TYR A 1 532 ? 12.406 -25.406 0.394 1 94.75 532 TYR A O 1
ATOM 4196 N N . ARG A 1 533 ? 10.883 -24.594 -0.83 1 92.88 533 ARG A N 1
ATOM 4197 C CA . ARG A 1 533 ? 11.773 -24.266 -1.941 1 92.88 533 ARG A CA 1
ATOM 4198 C C . ARG A 1 533 ? 12.953 -23.438 -1.469 1 92.88 533 ARG A C 1
ATOM 4200 O O . ARG A 1 533 ? 14.094 -23.672 -1.875 1 92.88 533 ARG A O 1
ATOM 4207 N N . PRO A 1 534 ? 12.781 -22.438 -0.602 1 92.56 534 PRO A N 1
ATOM 4208 C CA . PRO A 1 534 ? 13.922 -21.609 -0.17 1 92.56 534 PRO A CA 1
ATOM 4209 C C . PRO A 1 534 ? 15 -22.422 0.542 1 92.56 534 PRO A C 1
ATOM 4211 O O . PRO A 1 534 ? 16.156 -22 0.599 1 92.56 534 PRO A O 1
ATOM 4214 N N . TYR A 1 535 ? 14.68 -23.562 0.964 1 91.56 535 TYR A N 1
ATOM 4215 C CA . TYR A 1 535 ? 15.602 -24.328 1.792 1 91.56 535 TYR A CA 1
ATOM 4216 C C . TYR A 1 535 ? 16.312 -25.406 0.968 1 91.56 535 TYR A C 1
ATOM 4218 O O . TYR A 1 535 ? 17.078 -26.203 1.508 1 91.56 535 TYR A O 1
ATOM 4226 N N . ILE A 1 536 ? 16.031 -25.406 -0.293 1 88 536 ILE A N 1
ATOM 4227 C CA . ILE A 1 536 ? 16.781 -26.266 -1.193 1 88 536 ILE A CA 1
ATOM 4228 C C . ILE A 1 536 ? 18.203 -25.719 -1.369 1 88 536 ILE A C 1
ATOM 4230 O O . ILE A 1 536 ? 18.375 -24.594 -1.81 1 88 536 ILE A O 1
ATOM 4234 N N . ARG A 1 537 ? 19.156 -26.469 -1.027 1 84.56 537 ARG A N 1
ATOM 4235 C CA . ARG A 1 537 ? 20.547 -26.031 -1.129 1 84.56 537 ARG A CA 1
ATOM 4236 C C . ARG A 1 537 ? 21.094 -26.281 -2.529 1 84.56 537 ARG A C 1
ATOM 4238 O O . ARG A 1 537 ? 21.172 -27.422 -2.979 1 84.56 537 ARG A O 1
ATOM 4245 N N . VAL A 1 538 ? 21.328 -25.281 -3.252 1 76.38 538 VAL A N 1
ATOM 4246 C CA . VAL A 1 538 ? 21.969 -25.359 -4.562 1 76.38 538 VAL A CA 1
ATOM 4247 C C . VAL A 1 538 ? 23.469 -25.172 -4.426 1 76.38 538 VAL A C 1
ATOM 4249 O O . VAL A 1 538 ? 23.922 -24.203 -3.807 1 76.38 538 VAL A O 1
ATOM 4252 N N . ALA A 1 539 ? 24.375 -26.266 -4.176 1 56 539 ALA A N 1
ATOM 4253 C CA . ALA A 1 539 ? 25.797 -26.344 -3.85 1 56 539 ALA A CA 1
ATOM 4254 C C . ALA A 1 539 ? 26.578 -25.266 -4.59 1 56 539 ALA A C 1
ATOM 4256 O O . ALA A 1 539 ? 26.422 -25.094 -5.801 1 56 539 ALA A O 1
ATOM 4257 N N . ASP A 1 540 ? 27.047 -24.266 -3.969 1 47.53 540 ASP A N 1
ATOM 4258 C CA . ASP A 1 540 ? 28.172 -23.531 -4.52 1 47.53 540 ASP A CA 1
ATOM 4259 C C . ASP A 1 540 ? 29.375 -24.453 -4.762 1 47.53 540 ASP A C 1
ATOM 4261 O O . ASP A 1 540 ? 29.516 -25.469 -4.078 1 47.53 540 ASP A O 1
ATOM 4265 N N . GLN A 1 541 ? 30.016 -24.5 -5.883 1 41.41 541 GLN A N 1
ATOM 4266 C CA . GLN A 1 541 ? 31.172 -25.328 -6.211 1 41.41 541 GLN A CA 1
ATOM 4267 C C . GLN A 1 541 ? 32.031 -25.578 -4.977 1 41.41 541 GLN A C 1
ATOM 4269 O O . GLN A 1 541 ? 32.75 -26.594 -4.906 1 41.41 541 GLN A O 1
ATOM 4274 N N . SER A 1 542 ? 32.406 -24.562 -4.242 1 36.66 542 SER A N 1
ATOM 4275 C CA . SER A 1 542 ? 33.562 -24.938 -3.402 1 36.66 542 SER A CA 1
ATOM 4276 C C . SER A 1 542 ? 33.188 -26.094 -2.473 1 36.66 542 SER A C 1
ATOM 4278 O O . SER A 1 542 ? 34.062 -26.656 -1.806 1 36.66 542 SER A O 1
ATOM 4280 N N . ALA A 1 543 ? 32.031 -26.203 -2.045 1 36.28 543 ALA A N 1
ATOM 4281 C CA . ALA A 1 543 ? 31.734 -27.312 -1.136 1 36.28 543 ALA A CA 1
ATOM 4282 C C . ALA A 1 543 ? 31.188 -28.516 -1.893 1 36.28 543 ALA A C 1
ATOM 4284 O O . ALA A 1 543 ? 29.969 -28.734 -1.905 1 36.28 543 ALA A O 1
ATOM 4285 N N . VAL A 1 544 ? 31.516 -28.766 -3.008 1 35.62 544 VAL A N 1
ATOM 4286 C CA . VAL A 1 544 ? 31.234 -30.016 -3.703 1 35.62 544 VAL A CA 1
ATOM 4287 C C . VAL A 1 544 ? 31.453 -31.203 -2.758 1 35.62 544 VAL A C 1
ATOM 4289 O O . VAL A 1 544 ? 32.531 -31.812 -2.758 1 35.62 544 VAL A O 1
ATOM 4292 N N . THR A 1 545 ? 31.688 -31.156 -1.557 1 32.31 545 THR A N 1
ATOM 4293 C CA . THR A 1 545 ? 31.719 -32.5 -0.986 1 32.31 545 THR A CA 1
ATOM 4294 C C . THR A 1 545 ? 30.453 -33.281 -1.364 1 32.31 545 THR A C 1
ATOM 4296 O O . THR A 1 545 ? 29.344 -32.75 -1.287 1 32.31 545 THR A O 1
ATOM 4299 N N . SER A 1 546 ? 30.578 -34.281 -2.314 1 33.34 546 SER A N 1
ATOM 4300 C CA . SER A 1 546 ? 29.719 -35.375 -2.727 1 33.34 546 SER A CA 1
ATOM 4301 C C . SER A 1 546 ? 28.734 -35.75 -1.618 1 33.34 546 SER A C 1
ATOM 4303 O O . SER A 1 546 ? 29.016 -36.594 -0.791 1 33.34 546 SER A O 1
ATOM 4305 N N . HIS A 1 547 ? 28.094 -34.969 -0.981 1 33.62 547 HIS A N 1
ATOM 4306 C CA . HIS A 1 547 ? 27.266 -35.625 0.02 1 33.62 547 HIS A CA 1
ATOM 4307 C C . HIS A 1 547 ? 26.156 -36.438 -0.636 1 33.62 547 HIS A C 1
ATOM 4309 O O . HIS A 1 547 ? 25.25 -35.875 -1.244 1 33.62 547 HIS A O 1
ATOM 4315 N N . ALA A 1 548 ? 26.484 -37.625 -1.166 1 33.91 548 ALA A N 1
ATOM 4316 C CA . ALA A 1 548 ? 25.5 -38.656 -1.407 1 33.91 548 ALA A CA 1
ATOM 4317 C C . ALA A 1 548 ? 24.359 -38.594 -0.405 1 33.91 548 ALA A C 1
ATOM 4319 O O . ALA A 1 548 ? 24.578 -38.344 0.783 1 33.91 548 ALA A O 1
ATOM 4320 N N . ILE A 1 549 ? 23.234 -38.281 -0.771 1 38.12 549 ILE A N 1
ATOM 4321 C CA . ILE A 1 549 ? 22.109 -38.594 0.107 1 38.12 549 ILE A CA 1
ATOM 4322 C C . ILE A 1 549 ? 22.328 -39.969 0.771 1 38.12 549 ILE A C 1
ATOM 4324 O O . ILE A 1 549 ? 22.125 -41 0.147 1 38.12 549 ILE A O 1
ATOM 4328 N N . GLY A 1 550 ? 23.609 -40.406 1.318 1 32.44 550 GLY A N 1
ATOM 4329 C CA . GLY A 1 550 ? 23.797 -41.688 1.998 1 32.44 550 GLY A CA 1
ATOM 4330 C C . GLY A 1 550 ? 22.719 -41.969 3.029 1 32.44 550 GLY A C 1
ATOM 4331 O O . GLY A 1 550 ? 21.938 -41.094 3.391 1 32.44 550 GLY A O 1
ATOM 4332 N N . PRO A 1 551 ? 22.484 -43.438 3.293 1 33.06 551 PRO A N 1
ATOM 4333 C CA . PRO A 1 551 ? 21.547 -43.875 4.324 1 33.06 551 PRO A CA 1
ATOM 4334 C C . PRO A 1 551 ? 21.609 -43.031 5.586 1 33.06 551 PRO A C 1
ATOM 4336 O O . PRO A 1 551 ? 20.844 -43.25 6.531 1 33.06 551 PRO A O 1
ATOM 4339 N N . THR A 1 552 ? 22.781 -42.75 6.078 1 32.5 552 THR A N 1
ATOM 4340 C CA . THR A 1 552 ? 22.844 -42.25 7.449 1 32.5 552 THR A CA 1
ATOM 4341 C C . THR A 1 552 ? 22.031 -40.969 7.609 1 32.5 552 THR A C 1
ATOM 4343 O O . THR A 1 552 ? 21.047 -40.969 8.352 1 32.5 552 THR A O 1
ATOM 4346 N N . ALA A 1 553 ? 22.719 -39.938 8.508 1 35.28 553 ALA A N 1
ATOM 4347 C CA . ALA A 1 553 ? 22.062 -38.75 9.039 1 35.28 553 ALA A CA 1
ATOM 4348 C C . ALA A 1 553 ? 21.547 -37.844 7.914 1 35.28 553 ALA A C 1
ATOM 4350 O O . ALA A 1 553 ? 22.312 -37.188 7.238 1 35.28 553 ALA A O 1
ATOM 4351 N N . SER A 1 554 ? 20.656 -38.062 6.969 1 42.19 554 SER A N 1
ATOM 4352 C CA . SER A 1 554 ? 19.75 -37.5 5.984 1 42.19 554 SER A CA 1
ATOM 4353 C C . SER A 1 554 ? 19.469 -36.031 6.285 1 42.19 554 SER A C 1
ATOM 4355 O O . SER A 1 554 ? 18.844 -35.688 7.297 1 42.19 554 SER A O 1
ATOM 4357 N N . HIS A 1 555 ? 20.328 -35.188 6.02 1 52.28 555 HIS A N 1
ATOM 4358 C CA . HIS A 1 555 ? 20.328 -33.75 6.293 1 52.28 555 HIS A CA 1
ATOM 4359 C C . HIS A 1 555 ? 18.953 -33.156 5.984 1 52.28 555 HIS A C 1
ATOM 4361 O O . HIS A 1 555 ? 18.312 -33.531 4.996 1 52.28 555 HIS A O 1
ATOM 4367 N N . THR A 1 556 ? 18.359 -32.656 7.008 1 56.47 556 THR A N 1
ATOM 4368 C CA . THR A 1 556 ? 17.078 -31.969 7.074 1 56.47 556 THR A CA 1
ATOM 4369 C C . THR A 1 556 ? 16.859 -31.125 5.82 1 56.47 556 THR A C 1
ATOM 4371 O O . THR A 1 556 ? 15.727 -31.016 5.34 1 56.47 556 THR A O 1
ATOM 4374 N N . SER A 1 557 ? 18 -30.75 5.234 1 59.56 557 SER A N 1
ATOM 4375 C CA . SER A 1 557 ? 17.828 -29.969 4.016 1 59.56 557 SER A CA 1
ATOM 4376 C C . SER A 1 557 ? 17.453 -30.859 2.832 1 59.56 557 SER A C 1
ATOM 4378 O O . SER A 1 557 ? 16.703 -30.438 1.953 1 59.56 557 SER A O 1
ATOM 4380 N N . ASP A 1 558 ? 17.844 -32.125 2.918 1 72.75 558 ASP A N 1
ATOM 4381 C CA . ASP A 1 558 ? 17.469 -33.094 1.874 1 72.75 558 ASP A CA 1
ATOM 4382 C C . ASP A 1 558 ? 15.992 -33.438 1.97 1 72.75 558 ASP A C 1
ATOM 4384 O O . ASP A 1 558 ? 15.328 -33.656 0.95 1 72.75 558 ASP A O 1
ATOM 4388 N N . SER A 1 559 ? 15.617 -33.344 3.174 1 80.94 559 SER A N 1
ATOM 4389 C CA . SER A 1 559 ? 14.195 -33.625 3.383 1 80.94 559 SER A CA 1
ATOM 4390 C C . SER A 1 559 ? 13.32 -32.531 2.789 1 80.94 559 SER A C 1
ATOM 4392 O O . SER A 1 559 ? 12.266 -32.812 2.215 1 80.94 559 SER A O 1
ATOM 4394 N N . SER A 1 560 ? 13.844 -31.344 2.812 1 84.81 560 SER A N 1
ATOM 4395 C CA . SER A 1 560 ? 13.078 -30.234 2.248 1 84.81 560 SER A CA 1
ATOM 4396 C C . SER A 1 560 ? 12.992 -30.344 0.729 1 84.81 560 SER A C 1
ATOM 4398 O O . SER A 1 560 ? 11.953 -30.047 0.141 1 84.81 560 SER A O 1
ATOM 4400 N N . SER A 1 561 ? 14.078 -30.734 0.19 1 88.56 561 SER A N 1
ATOM 4401 C CA . SER A 1 561 ? 14.109 -30.891 -1.26 1 88.56 561 SER A CA 1
ATOM 4402 C C . SER A 1 561 ? 13.133 -31.969 -1.713 1 88.56 561 SER A C 1
ATOM 4404 O O . SER A 1 561 ? 12.438 -31.812 -2.719 1 88.56 561 SER A O 1
ATOM 4406 N N . LEU A 1 562 ? 13.117 -33 -0.96 1 91.56 562 LEU A N 1
ATOM 4407 C CA . LEU A 1 562 ? 12.227 -34.094 -1.308 1 91.56 562 LEU A CA 1
ATOM 4408 C C . LEU A 1 562 ? 10.766 -33.688 -1.131 1 91.56 562 LEU A C 1
ATOM 4410 O O . LEU A 1 562 ? 9.914 -34.062 -1.938 1 91.56 562 LEU A O 1
ATOM 4414 N N . CYS A 1 563 ? 10.523 -33 -0.099 1 92.69 563 CYS A N 1
ATOM 4415 C CA . CYS A 1 563 ? 9.164 -32.531 0.132 1 92.69 563 CYS A CA 1
ATOM 4416 C C . CYS A 1 563 ? 8.711 -31.594 -0.985 1 92.69 563 CYS A C 1
ATOM 4418 O O . CYS A 1 563 ? 7.598 -31.734 -1.501 1 92.69 563 CYS A O 1
ATOM 4420 N N . ALA A 1 564 ? 9.562 -30.688 -1.353 1 94.75 564 ALA A N 1
ATOM 4421 C CA . ALA A 1 564 ? 9.25 -29.781 -2.453 1 94.75 564 ALA A CA 1
ATOM 4422 C C . ALA A 1 564 ? 9.023 -30.547 -3.75 1 94.75 564 ALA A C 1
ATOM 4424 O O . ALA A 1 564 ? 8.086 -30.25 -4.5 1 94.75 564 ALA A O 1
ATOM 4425 N N . LEU A 1 565 ? 9.828 -31.562 -3.994 1 95.12 565 LEU A N 1
ATOM 4426 C CA . LEU A 1 565 ? 9.719 -32.375 -5.191 1 95.12 565 LEU A CA 1
ATOM 4427 C C . LEU A 1 565 ? 8.383 -33.125 -5.23 1 95.12 565 LEU A C 1
ATOM 4429 O O . LEU A 1 565 ? 7.715 -33.156 -6.27 1 95.12 565 LEU A O 1
ATOM 4433 N N . ASN A 1 566 ? 8.055 -33.656 -4.109 1 95.75 566 ASN A N 1
ATOM 4434 C CA . ASN A 1 566 ? 6.82 -34.438 -4.055 1 95.75 566 ASN A CA 1
ATOM 4435 C C . ASN A 1 566 ? 5.602 -33.562 -4.371 1 95.75 566 ASN A C 1
ATOM 4437 O O . ASN A 1 566 ? 4.711 -34 -5.109 1 95.75 566 ASN A O 1
ATOM 4441 N N . HIS A 1 567 ? 5.559 -32.438 -3.83 1 96.88 567 HIS A N 1
ATOM 4442 C CA . HIS A 1 567 ? 4.441 -31.547 -4.109 1 96.88 567 HIS A CA 1
ATOM 4443 C C . HIS A 1 567 ? 4.484 -31.047 -5.551 1 96.88 567 HIS A C 1
ATOM 4445 O O . HIS A 1 567 ? 3.441 -30.828 -6.168 1 96.88 567 HIS A O 1
ATOM 4451 N N . ALA A 1 568 ? 5.664 -30.828 -6.082 1 97.56 568 ALA A N 1
ATOM 4452 C CA . ALA A 1 568 ? 5.805 -30.438 -7.484 1 97.56 568 ALA A CA 1
ATOM 4453 C C . ALA A 1 568 ? 5.273 -31.516 -8.414 1 97.56 568 ALA A C 1
ATOM 4455 O O . ALA A 1 568 ? 4.512 -31.234 -9.344 1 97.56 568 ALA A O 1
ATOM 4456 N N . MET A 1 569 ? 5.652 -32.75 -8.133 1 97.19 569 MET A N 1
ATOM 4457 C CA . MET A 1 569 ? 5.207 -33.875 -8.953 1 97.19 569 MET A CA 1
ATOM 4458 C C . MET A 1 569 ? 3.697 -34.062 -8.844 1 97.19 569 MET A C 1
ATOM 4460 O O . MET A 1 569 ? 3.031 -34.375 -9.828 1 97.19 569 MET A O 1
ATOM 4464 N N . ALA A 1 570 ? 3.213 -33.844 -7.602 1 96.5 570 ALA A N 1
ATOM 4465 C CA . ALA A 1 570 ? 1.767 -33.938 -7.422 1 96.5 570 ALA A CA 1
ATOM 4466 C C . ALA A 1 570 ? 1.049 -32.906 -8.281 1 96.5 570 ALA A C 1
ATOM 4468 O O . ALA A 1 570 ? 0.037 -33.188 -8.914 1 96.5 570 ALA A O 1
ATOM 4469 N N . THR A 1 571 ? 1.517 -31.688 -8.32 1 97.56 571 THR A N 1
ATOM 4470 C CA . THR A 1 571 ? 0.937 -30.609 -9.109 1 97.56 571 THR A CA 1
ATOM 4471 C C . THR A 1 571 ? 0.939 -30.984 -10.594 1 97.56 571 THR A C 1
ATOM 4473 O O . THR A 1 571 ? -0.078 -30.828 -11.273 1 97.56 571 THR A O 1
ATOM 4476 N N . ILE A 1 572 ? 2.061 -31.453 -11.086 1 97.88 572 ILE A N 1
ATOM 4477 C CA . ILE A 1 572 ? 2.219 -31.781 -12.492 1 97.88 572 ILE A CA 1
ATOM 4478 C C . ILE A 1 572 ? 1.25 -32.906 -12.875 1 97.88 572 ILE A C 1
ATOM 4480 O O . ILE A 1 572 ? 0.571 -32.812 -13.898 1 97.88 572 ILE A O 1
ATOM 4484 N N . ASN A 1 573 ? 1.157 -33.875 -12.016 1 96.44 573 ASN A N 1
ATOM 4485 C CA . ASN A 1 573 ? 0.291 -35 -12.305 1 96.44 573 ASN A CA 1
ATOM 4486 C C . ASN A 1 573 ? -1.182 -34.594 -12.297 1 96.44 573 ASN A C 1
ATOM 4488 O O . ASN A 1 573 ? -1.956 -35.062 -13.148 1 96.44 573 ASN A O 1
ATOM 4492 N N . ILE A 1 574 ? -1.6 -33.812 -11.352 1 96.12 574 ILE A N 1
ATOM 4493 C CA . ILE A 1 574 ? -2.988 -33.375 -11.258 1 96.12 574 ILE A CA 1
ATOM 4494 C C . ILE A 1 574 ? -3.352 -32.562 -12.484 1 96.12 574 ILE A C 1
ATOM 4496 O O . ILE A 1 574 ? -4.387 -32.781 -13.117 1 96.12 574 ILE A O 1
ATOM 4500 N N . VAL A 1 575 ? -2.525 -31.625 -12.852 1 97.19 575 VAL A N 1
ATOM 4501 C CA . VAL A 1 575 ? -2.811 -30.75 -13.977 1 97.19 575 VAL A CA 1
ATOM 4502 C C . VAL A 1 575 ? -2.904 -31.562 -15.258 1 97.19 575 VAL A C 1
ATOM 4504 O O . VAL A 1 575 ? -3.824 -31.375 -16.062 1 97.19 575 VAL A O 1
ATOM 4507 N N . TYR A 1 576 ? -1.975 -32.469 -15.414 1 96.81 576 TYR A N 1
ATOM 4508 C CA . TYR A 1 576 ? -1.957 -33.281 -16.625 1 96.81 576 TYR A CA 1
ATOM 4509 C C . TYR A 1 576 ? -3.232 -34.094 -16.734 1 96.81 576 TYR A C 1
ATOM 4511 O O . TYR A 1 576 ? -3.861 -34.125 -17.797 1 96.81 576 TYR A O 1
ATOM 4519 N N . GLN A 1 577 ? -3.584 -34.75 -15.695 1 95.81 577 GLN A N 1
ATOM 4520 C CA . GLN A 1 577 ? -4.777 -35.594 -15.727 1 95.81 577 GLN A CA 1
ATOM 4521 C C . GLN A 1 577 ? -6.023 -34.781 -16.016 1 95.81 577 GLN A C 1
ATOM 4523 O O . GLN A 1 577 ? -6.855 -35.156 -16.844 1 95.81 577 GLN A O 1
ATOM 4528 N N . VAL A 1 578 ? -6.16 -33.656 -15.328 1 95.12 578 VAL A N 1
ATOM 4529 C CA . VAL A 1 578 ? -7.352 -32.844 -15.477 1 95.12 578 VAL A CA 1
ATOM 4530 C C . VAL A 1 578 ? -7.406 -32.25 -16.891 1 95.12 578 VAL A C 1
ATOM 4532 O O . VAL A 1 578 ? -8.477 -32.156 -17.5 1 95.12 578 VAL A O 1
ATOM 4535 N N . LEU A 1 579 ? -6.289 -31.859 -17.438 1 94.31 579 LEU A N 1
ATOM 4536 C CA . LEU A 1 579 ? -6.238 -31.297 -18.797 1 94.31 579 LEU A CA 1
ATOM 4537 C C . LEU A 1 579 ? -6.617 -32.344 -19.828 1 94.31 579 LEU A C 1
ATOM 4539 O O . LEU A 1 579 ? -7.207 -32.031 -20.859 1 94.31 579 LEU A O 1
ATOM 4543 N N . THR A 1 580 ? -6.285 -33.562 -19.562 1 93.56 580 THR A N 1
ATOM 4544 C CA . THR A 1 580 ? -6.492 -34.625 -20.531 1 93.56 580 THR A CA 1
ATOM 4545 C C . THR A 1 580 ? -7.902 -35.188 -20.422 1 93.56 580 THR A C 1
ATOM 4547 O O . THR A 1 580 ? -8.5 -35.594 -21.422 1 93.56 580 THR A O 1
ATOM 4550 N N . GLU A 1 581 ? -8.406 -35.125 -19.203 1 92.25 581 GLU A N 1
ATOM 4551 C CA . GLU A 1 581 ? -9.664 -35.812 -18.969 1 92.25 581 GLU A CA 1
ATOM 4552 C C . GLU A 1 581 ? -10.836 -34.844 -18.922 1 92.25 581 GLU A C 1
ATOM 4554 O O . GLU A 1 581 ? -11.992 -35.25 -19.047 1 92.25 581 GLU A O 1
ATOM 4559 N N . THR A 1 582 ? -10.516 -33.594 -18.672 1 90 582 THR A N 1
ATOM 4560 C CA . THR A 1 582 ? -11.594 -32.625 -18.516 1 90 582 THR A CA 1
ATOM 4561 C C . THR A 1 582 ? -11.227 -31.312 -19.172 1 90 582 THR A C 1
ATOM 4563 O O . THR A 1 582 ? -10.102 -31.141 -19.656 1 90 582 THR A O 1
ATOM 4566 N N . ASP A 1 583 ? -12.18 -30.375 -19.156 1 84.38 583 ASP A N 1
ATOM 4567 C CA . ASP A 1 583 ? -11.938 -29.031 -19.688 1 84.38 583 ASP A CA 1
ATOM 4568 C C . ASP A 1 583 ? -11.922 -28 -18.562 1 84.38 583 ASP A C 1
ATOM 4570 O O . ASP A 1 583 ? -11.984 -26.797 -18.828 1 84.38 583 ASP A O 1
ATOM 4574 N N . ILE A 1 584 ? -11.797 -28.422 -17.453 1 88.25 584 ILE A N 1
ATOM 4575 C CA . ILE A 1 584 ? -11.945 -27.594 -16.266 1 88.25 584 ILE A CA 1
ATOM 4576 C C . ILE A 1 584 ? -10.789 -26.578 -16.203 1 88.25 584 ILE A C 1
ATOM 4578 O O . ILE A 1 584 ? -10.984 -25.438 -15.812 1 88.25 584 ILE A O 1
ATOM 4582 N N . LEU A 1 585 ? -9.609 -26.984 -16.609 1 90.94 585 LEU A N 1
ATOM 4583 C CA . LEU A 1 585 ? -8.422 -26.156 -16.406 1 90.94 585 LEU A CA 1
ATOM 4584 C C . LEU A 1 585 ? -7.977 -25.516 -17.719 1 90.94 585 LEU A C 1
ATOM 4586 O O . LEU A 1 585 ? -7.031 -24.719 -17.734 1 90.94 585 LEU A O 1
ATOM 4590 N N . ASN A 1 586 ? -8.68 -25.734 -18.766 1 83.44 586 ASN A N 1
ATOM 4591 C CA . ASN A 1 586 ? -8.219 -25.297 -20.078 1 83.44 586 ASN A CA 1
ATOM 4592 C C . ASN A 1 586 ? -8.117 -23.781 -20.172 1 83.44 586 ASN A C 1
ATOM 4594 O O . ASN A 1 586 ? -7.238 -23.266 -20.859 1 83.44 586 ASN A O 1
ATOM 4598 N N . SER A 1 587 ? -8.938 -23.156 -19.406 1 83.88 587 SER A N 1
ATOM 4599 C CA . SER A 1 587 ? -8.977 -21.703 -19.5 1 83.88 587 SER A CA 1
ATOM 4600 C C . SER A 1 587 ? -8.422 -21.047 -18.25 1 83.88 587 SER A C 1
ATOM 4602 O O . SER A 1 587 ? -8.57 -19.844 -18.047 1 83.88 587 SER A O 1
ATOM 4604 N N . TRP A 1 588 ? -7.762 -21.828 -17.438 1 88.44 588 TRP A N 1
ATOM 4605 C CA . TRP A 1 588 ? -7.27 -21.281 -16.172 1 88.44 588 TRP A CA 1
ATOM 4606 C C . TRP A 1 588 ? -5.773 -21 -16.25 1 88.44 588 TRP A C 1
ATOM 4608 O O . TRP A 1 588 ? -4.953 -21.891 -16.016 1 88.44 588 TRP A O 1
ATOM 4618 N N . ASN A 1 589 ? -5.418 -19.812 -16.391 1 86.62 589 ASN A N 1
ATOM 4619 C CA . ASN A 1 589 ? -4.039 -19.375 -16.578 1 86.62 589 ASN A CA 1
ATOM 4620 C C . ASN A 1 589 ? -3.164 -19.75 -15.391 1 86.62 589 ASN A C 1
ATOM 4622 O O . ASN A 1 589 ? -1.975 -20.031 -15.555 1 86.62 589 ASN A O 1
ATOM 4626 N N . ARG A 1 590 ? -3.711 -19.844 -14.297 1 89.25 590 ARG A N 1
ATOM 4627 C CA . ARG A 1 590 ? -2.947 -20.156 -13.094 1 89.25 590 ARG A CA 1
ATOM 4628 C C . ARG A 1 590 ? -2.451 -21.594 -13.117 1 89.25 590 ARG A C 1
ATOM 4630 O O . ARG A 1 590 ? -1.42 -21.906 -12.523 1 89.25 590 ARG A O 1
ATOM 4637 N N . ALA A 1 591 ? -3.182 -22.406 -13.82 1 93.12 591 ALA A N 1
ATOM 4638 C CA . ALA A 1 591 ? -2.744 -23.797 -13.945 1 93.12 591 ALA A CA 1
ATOM 4639 C C . ALA A 1 591 ? -1.421 -23.891 -14.703 1 93.12 591 ALA A C 1
ATOM 4641 O O . ALA A 1 591 ? -0.554 -24.688 -14.352 1 93.12 591 ALA A O 1
ATOM 4642 N N . PHE A 1 592 ? -1.314 -23.141 -15.688 1 92.69 592 PHE A N 1
ATOM 4643 C CA . PHE A 1 592 ? -0.055 -23.078 -16.422 1 92.69 592 PHE A CA 1
ATOM 4644 C C . PHE A 1 592 ? 1.08 -22.625 -15.516 1 92.69 592 PHE A C 1
ATOM 4646 O O . PHE A 1 592 ? 2.164 -23.203 -15.523 1 92.69 592 PHE A O 1
ATOM 4653 N N . GLN A 1 593 ? 0.82 -21.594 -14.758 1 92.44 593 GLN A N 1
ATOM 4654 C CA . GLN A 1 593 ? 1.845 -21.047 -13.875 1 92.44 593 GLN A CA 1
ATOM 4655 C C . GLN A 1 593 ? 2.244 -22.062 -12.805 1 92.44 593 GLN A C 1
ATOM 4657 O O . GLN A 1 593 ? 3.424 -22.188 -12.469 1 92.44 593 GLN A O 1
ATOM 4662 N N . TYR A 1 594 ? 1.279 -22.734 -12.266 1 95.38 594 TYR A N 1
ATOM 4663 C CA . TYR A 1 594 ? 1.573 -23.766 -11.273 1 95.38 594 TYR A CA 1
ATOM 4664 C C . TYR A 1 594 ? 2.43 -24.875 -11.883 1 95.38 594 TYR A C 1
ATOM 4666 O O . TYR A 1 594 ? 3.334 -25.391 -11.227 1 95.38 594 TYR A O 1
ATOM 4674 N N . THR A 1 595 ? 2.131 -25.172 -13.102 1 96.81 595 THR A N 1
ATOM 4675 C CA . THR A 1 595 ? 2.891 -26.219 -13.773 1 96.81 595 THR A CA 1
ATOM 4676 C C . THR A 1 595 ? 4.336 -25.781 -14 1 96.81 595 THR A C 1
ATOM 4678 O O . THR A 1 595 ? 5.266 -26.562 -13.797 1 96.81 595 THR A O 1
ATOM 4681 N N . TRP A 1 596 ? 4.461 -24.594 -14.406 1 95.75 596 TRP A N 1
ATOM 4682 C CA . TRP A 1 596 ? 5.812 -24.078 -14.625 1 95.75 596 TRP A CA 1
ATOM 4683 C C . TRP A 1 596 ? 6.59 -24.031 -13.312 1 95.75 596 TRP A C 1
ATOM 4685 O O . TRP A 1 596 ? 7.754 -24.438 -13.258 1 95.75 596 TRP A O 1
ATOM 4695 N N . ASP A 1 597 ? 5.992 -23.531 -12.266 1 95.19 597 ASP A N 1
ATOM 4696 C CA . ASP A 1 597 ? 6.625 -23.453 -10.953 1 95.19 597 ASP A CA 1
ATOM 4697 C C . ASP A 1 597 ? 7.043 -24.844 -10.477 1 95.19 597 ASP A C 1
ATOM 4699 O O . ASP A 1 597 ? 8.133 -25.016 -9.922 1 95.19 597 ASP A O 1
ATOM 4703 N N . ALA A 1 598 ? 6.176 -25.734 -10.695 1 97.56 598 ALA A N 1
ATOM 4704 C CA . ALA A 1 598 ? 6.465 -27.125 -10.32 1 97.56 598 ALA A CA 1
ATOM 4705 C C . ALA A 1 598 ? 7.609 -27.688 -11.148 1 97.56 598 ALA A C 1
ATOM 4707 O O . ALA A 1 598 ? 8.5 -28.359 -10.625 1 97.56 598 ALA A O 1
ATOM 4708 N N . THR A 1 599 ? 7.59 -27.422 -12.406 1 97.25 599 THR A N 1
ATOM 4709 C CA . THR A 1 599 ? 8.641 -27.891 -13.305 1 97.25 599 THR A CA 1
ATOM 4710 C C . THR A 1 599 ? 10 -27.344 -12.883 1 97.25 599 THR A C 1
ATOM 4712 O O . THR A 1 599 ? 10.992 -28.078 -12.859 1 97.25 599 THR A O 1
ATOM 4715 N N . LEU A 1 600 ? 9.992 -26.125 -12.555 1 94.62 600 LEU A N 1
ATOM 4716 C CA . LEU A 1 600 ? 11.227 -25.484 -12.094 1 94.62 600 LEU A CA 1
ATOM 4717 C C . LEU A 1 600 ? 11.758 -26.188 -10.844 1 94.62 600 LEU A C 1
ATOM 4719 O O . LEU A 1 600 ? 12.969 -26.375 -10.703 1 94.62 600 LEU A O 1
ATOM 4723 N N . THR A 1 601 ? 10.883 -26.469 -9.977 1 95.5 601 THR A N 1
ATOM 4724 C CA . THR A 1 601 ? 11.258 -27.125 -8.727 1 95.5 601 THR A CA 1
ATOM 4725 C C . THR A 1 601 ? 11.812 -28.531 -9 1 95.5 601 THR A C 1
ATOM 4727 O O . THR A 1 601 ? 12.797 -28.938 -8.383 1 95.5 601 THR A O 1
ATOM 4730 N N . VAL A 1 602 ? 11.234 -29.234 -9.953 1 96 602 VAL A N 1
ATOM 4731 C CA . VAL A 1 602 ? 11.695 -30.562 -10.328 1 96 602 VAL A CA 1
ATOM 4732 C C . VAL A 1 602 ? 13.086 -30.469 -10.953 1 96 602 VAL A C 1
ATOM 4734 O O . VAL A 1 602 ? 13.984 -31.25 -10.625 1 96 602 VAL A O 1
ATOM 4737 N N . LEU A 1 603 ? 13.242 -29.531 -11.812 1 92.5 603 LEU A N 1
ATOM 4738 C CA . LEU A 1 603 ? 14.531 -29.328 -12.461 1 92.5 603 LEU A CA 1
ATOM 4739 C C . LEU A 1 603 ? 15.602 -28.953 -11.438 1 92.5 603 LEU A C 1
ATOM 4741 O O . LEU A 1 603 ? 16.734 -29.438 -11.516 1 92.5 603 LEU A O 1
ATOM 4745 N N . GLY A 1 604 ? 15.211 -28.078 -10.555 1 91 604 GLY A N 1
ATOM 4746 C CA . GLY A 1 604 ? 16.141 -27.719 -9.492 1 91 604 GLY A CA 1
ATOM 4747 C C . GLY A 1 604 ? 16.578 -28.906 -8.656 1 91 604 GLY A C 1
ATOM 4748 O O . GLY A 1 604 ? 17.75 -29.031 -8.312 1 91 604 GLY A O 1
ATOM 4749 N N . PHE A 1 605 ? 15.672 -29.75 -8.359 1 90.62 605 PHE A N 1
ATOM 4750 C CA . PHE A 1 605 ? 15.977 -30.953 -7.602 1 90.62 605 PHE A CA 1
ATOM 4751 C C . PHE A 1 605 ? 16.953 -31.844 -8.367 1 90.62 605 PHE A C 1
ATOM 4753 O O . PHE A 1 605 ? 17.922 -32.344 -7.797 1 90.62 605 PHE A O 1
ATOM 4760 N N . ARG A 1 606 ? 16.719 -32.031 -9.641 1 89.94 606 ARG A N 1
ATOM 4761 C CA . ARG A 1 606 ? 17.562 -32.875 -10.461 1 89.94 606 ARG A CA 1
ATOM 4762 C C . ARG A 1 606 ? 18.969 -32.312 -10.578 1 89.94 606 ARG A C 1
ATOM 4764 O O . ARG A 1 606 ? 19.938 -33.062 -10.656 1 89.94 606 ARG A O 1
ATOM 4771 N N . LEU A 1 607 ? 19.031 -31.078 -10.602 1 85.75 607 LEU A N 1
ATOM 4772 C CA . LEU A 1 607 ? 20.328 -30.422 -10.703 1 85.75 607 LEU A CA 1
ATOM 4773 C C . LEU A 1 607 ? 21.141 -30.594 -9.422 1 85.75 607 LEU A C 1
ATOM 4775 O O . LEU A 1 607 ? 22.344 -30.812 -9.469 1 85.75 607 LEU A O 1
ATOM 4779 N N . VAL A 1 608 ? 20.453 -30.5 -8.32 1 81.62 608 VAL A N 1
ATOM 4780 C CA . VAL A 1 608 ? 21.125 -30.516 -7.023 1 81.62 608 VAL A CA 1
ATOM 4781 C C . VAL A 1 608 ? 21.406 -31.953 -6.609 1 81.62 608 VAL A C 1
ATOM 4783 O O . VAL A 1 608 ? 22.406 -32.25 -5.953 1 81.62 608 VAL A O 1
ATOM 4786 N N . HIS A 1 609 ? 20.453 -32.875 -7.047 1 82.94 609 HIS A N 1
ATOM 4787 C CA . HIS A 1 609 ? 20.562 -34.281 -6.648 1 82.94 609 HIS A CA 1
ATOM 4788 C C . HIS A 1 609 ? 20.594 -35.188 -7.863 1 82.94 609 HIS A C 1
ATOM 4790 O O . HIS A 1 609 ? 19.719 -36.062 -8.016 1 82.94 609 HIS A O 1
ATOM 4796 N N . PRO A 1 610 ? 21.609 -35.094 -8.578 1 77.94 610 PRO A N 1
ATOM 4797 C CA . PRO A 1 610 ? 21.641 -35.906 -9.797 1 77.94 610 PRO A CA 1
ATOM 4798 C C . PRO A 1 610 ? 21.688 -37.406 -9.516 1 77.94 610 PRO A C 1
ATOM 4800 O O . PRO A 1 610 ? 21.172 -38.219 -10.305 1 77.94 610 PRO A O 1
ATOM 4803 N N . GLY A 1 611 ? 22.25 -37.844 -8.453 1 75.5 611 GLY A N 1
ATOM 4804 C CA . GLY A 1 611 ? 22.406 -39.25 -8.148 1 75.5 611 GLY A CA 1
ATOM 4805 C C . GLY A 1 611 ? 21.297 -39.781 -7.258 1 75.5 611 GLY A C 1
ATOM 4806 O O . GLY A 1 611 ? 21.328 -40.969 -6.863 1 75.5 611 GLY A O 1
ATOM 4807 N N . CYS A 1 612 ? 20.344 -38.969 -6.977 1 81.25 612 CYS A N 1
ATOM 4808 C CA . CYS A 1 612 ? 19.266 -39.375 -6.09 1 81.25 612 CYS A CA 1
ATOM 4809 C C . CYS A 1 612 ? 18.312 -40.344 -6.801 1 81.25 612 CYS A C 1
ATOM 4811 O O . CYS A 1 612 ? 18.016 -40.156 -7.988 1 81.25 612 CYS A O 1
ATOM 4813 N N . PRO A 1 613 ? 17.859 -41.375 -6.086 1 82.38 613 PRO A N 1
ATOM 4814 C CA . PRO A 1 613 ? 16.938 -42.312 -6.688 1 82.38 613 PRO A CA 1
ATOM 4815 C C . PRO A 1 613 ? 15.648 -41.656 -7.184 1 82.38 613 PRO A C 1
ATOM 4817 O O . PRO A 1 613 ? 15.016 -42.156 -8.117 1 82.38 613 PRO A O 1
ATOM 4820 N N . HIS A 1 614 ? 15.305 -40.625 -6.594 1 87.06 614 HIS A N 1
ATOM 4821 C CA . HIS A 1 614 ? 14.078 -39.969 -6.969 1 87.06 614 HIS A CA 1
ATOM 4822 C C . HIS A 1 614 ? 14.266 -39.125 -8.234 1 87.06 614 HIS A C 1
ATOM 4824 O O . HIS A 1 614 ? 13.305 -38.594 -8.781 1 87.06 614 HIS A O 1
ATOM 4830 N N . SER A 1 615 ? 15.414 -39.125 -8.703 1 84.44 615 SER A N 1
ATOM 4831 C CA . SER A 1 615 ? 15.711 -38.344 -9.906 1 84.44 615 SER A CA 1
ATOM 4832 C C . SER A 1 615 ? 15.047 -38.938 -11.133 1 84.44 615 SER A C 1
ATOM 4834 O O . SER A 1 615 ? 14.703 -38.25 -12.078 1 84.44 615 SER A O 1
ATOM 4836 N N . PHE A 1 616 ? 14.875 -40.281 -11.039 1 85.56 616 PHE A N 1
ATOM 4837 C CA . PHE A 1 616 ? 14.203 -40.906 -12.164 1 85.56 616 PHE A CA 1
ATOM 4838 C C . PHE A 1 616 ? 12.742 -40.5 -12.227 1 85.56 616 PHE A C 1
ATOM 4840 O O . PHE A 1 616 ? 12.227 -40.156 -13.305 1 85.56 616 PHE A O 1
ATOM 4847 N N . SER A 1 617 ? 12.148 -40.531 -11.055 1 90.62 617 SER A N 1
ATOM 4848 C CA . SER A 1 617 ? 10.766 -40.094 -10.984 1 90.62 617 SER A CA 1
ATOM 4849 C C . SER A 1 617 ? 10.641 -38.625 -11.359 1 90.62 617 SER A C 1
ATOM 4851 O O . SER A 1 617 ? 9.656 -38.188 -11.969 1 90.62 617 SER A O 1
ATOM 4853 N N . ALA A 1 618 ? 11.625 -37.875 -11.016 1 93.62 618 ALA A N 1
ATOM 4854 C CA . ALA A 1 618 ? 11.656 -36.469 -11.344 1 93.62 618 ALA A CA 1
ATOM 4855 C C . ALA A 1 618 ? 11.766 -36.25 -12.852 1 93.62 618 ALA A C 1
ATOM 4857 O O . ALA A 1 618 ? 11.109 -35.375 -13.414 1 93.62 618 ALA A O 1
ATOM 4858 N N . ARG A 1 619 ? 12.539 -37.031 -13.492 1 93.25 619 ARG A N 1
ATOM 4859 C CA . ARG A 1 619 ? 12.695 -36.938 -14.945 1 93.25 619 ARG A CA 1
ATOM 4860 C C . ARG A 1 619 ? 11.383 -37.281 -15.656 1 93.25 619 ARG A C 1
ATOM 4862 O O . ARG A 1 619 ? 11.023 -36.625 -16.625 1 93.25 619 ARG A O 1
ATOM 4869 N N . ARG A 1 620 ? 10.75 -38.25 -15.141 1 94.5 620 ARG A N 1
ATOM 4870 C CA . ARG A 1 620 ? 9.445 -38.594 -15.695 1 94.5 620 ARG A CA 1
ATOM 4871 C C . ARG A 1 620 ? 8.453 -37.469 -15.516 1 94.5 620 ARG A C 1
ATOM 4873 O O . ARG A 1 620 ? 7.625 -37.219 -16.391 1 94.5 620 ARG A O 1
ATOM 4880 N N . ALA A 1 621 ? 8.523 -36.875 -14.414 1 96.19 621 ALA A N 1
ATOM 4881 C CA . ALA A 1 621 ? 7.633 -35.75 -14.133 1 96.19 621 ALA A CA 1
ATOM 4882 C C . ALA A 1 621 ? 7.844 -34.625 -15.133 1 96.19 621 ALA A C 1
ATOM 4884 O O . ALA A 1 621 ? 6.887 -33.969 -15.547 1 96.19 621 ALA A O 1
ATOM 4885 N N . THR A 1 622 ? 9.102 -34.312 -15.5 1 96.81 622 THR A N 1
ATOM 4886 C CA . THR A 1 622 ? 9.359 -33.281 -16.484 1 96.81 622 THR A CA 1
ATOM 4887 C C . THR A 1 622 ? 8.781 -33.656 -17.844 1 96.81 622 THR A C 1
ATOM 4889 O O . THR A 1 622 ? 8.328 -32.781 -18.594 1 96.81 622 THR A O 1
ATOM 4892 N N . ALA A 1 623 ? 8.781 -34.906 -18.125 1 96.69 623 ALA A N 1
ATOM 4893 C CA . ALA A 1 623 ? 8.188 -35.344 -19.375 1 96.69 623 ALA A CA 1
ATOM 4894 C C . ALA A 1 623 ? 6.676 -35.125 -19.375 1 96.69 623 ALA A C 1
ATOM 4896 O O . ALA A 1 623 ? 6.109 -34.688 -20.375 1 96.69 623 ALA A O 1
ATOM 4897 N N . ILE A 1 624 ? 6.098 -35.438 -18.266 1 97.19 624 ILE A N 1
ATOM 4898 C CA . ILE A 1 624 ? 4.66 -35.25 -18.125 1 97.19 624 ILE A CA 1
ATOM 4899 C C . ILE A 1 624 ? 4.344 -33.75 -18.203 1 97.19 624 ILE A C 1
ATOM 4901 O O . ILE A 1 624 ? 3.346 -33.344 -18.812 1 97.19 624 ILE A O 1
ATOM 4905 N N . ALA A 1 625 ? 5.152 -32.938 -17.594 1 98.06 625 ALA A N 1
ATOM 4906 C CA . ALA A 1 625 ? 4.973 -31.484 -17.672 1 98.06 625 ALA A CA 1
ATOM 4907 C C . ALA A 1 625 ? 5.012 -31 -19.109 1 98.06 625 ALA A C 1
ATOM 4909 O O . ALA A 1 625 ? 4.215 -30.156 -19.5 1 98.06 625 ALA A O 1
ATOM 4910 N N . ASN A 1 626 ? 5.91 -31.531 -19.875 1 97.44 626 ASN A N 1
ATOM 4911 C CA . ASN A 1 626 ? 6.02 -31.156 -21.281 1 97.44 626 ASN A CA 1
ATOM 4912 C C . ASN A 1 626 ? 4.758 -31.5 -22.047 1 97.44 626 ASN A C 1
ATOM 4914 O O . ASN A 1 626 ? 4.348 -30.766 -22.953 1 97.44 626 ASN A O 1
ATOM 4918 N N . GLU A 1 627 ? 4.195 -32.594 -21.688 1 97.25 627 GLU A N 1
ATOM 4919 C CA . GLU A 1 627 ? 2.926 -32.938 -22.312 1 97.25 627 GLU A CA 1
ATOM 4920 C C . GLU A 1 627 ? 1.83 -31.953 -21.953 1 97.25 627 GLU A C 1
ATOM 4922 O O . GLU A 1 627 ? 0.993 -31.609 -22.797 1 97.25 627 GLU A O 1
ATOM 4927 N N . SER A 1 628 ? 1.802 -31.562 -20.75 1 96.81 628 SER A N 1
ATOM 4928 C CA . SER A 1 628 ? 0.85 -30.531 -20.328 1 96.81 628 SER A CA 1
ATOM 4929 C C . SER A 1 628 ? 1.077 -29.219 -21.078 1 96.81 628 SER A C 1
ATOM 4931 O O . SER A 1 628 ? 0.121 -28.562 -21.484 1 96.81 628 SER A O 1
ATOM 4933 N N . PHE A 1 629 ? 2.352 -28.812 -21.25 1 96.06 629 PHE A N 1
ATOM 4934 C CA . PHE A 1 629 ? 2.668 -27.594 -21.969 1 96.06 629 PHE A CA 1
ATOM 4935 C C . PHE A 1 629 ? 2.201 -27.688 -23.422 1 96.06 629 PHE A C 1
ATOM 4937 O O . PHE A 1 629 ? 1.77 -26.688 -24.016 1 96.06 629 PHE A O 1
ATOM 4944 N N . LYS A 1 630 ? 2.305 -28.844 -23.969 1 94.69 630 LYS A N 1
ATOM 4945 C CA . LYS A 1 630 ? 1.804 -29.047 -25.312 1 94.69 630 LYS A CA 1
ATOM 4946 C C . LYS A 1 630 ? 0.304 -28.781 -25.406 1 94.69 630 LYS A C 1
ATOM 4948 O O . LYS A 1 630 ? -0.168 -28.141 -26.344 1 94.69 630 LYS A O 1
ATOM 4953 N N . ILE A 1 631 ? -0.398 -29.266 -24.391 1 93.12 631 ILE A N 1
ATOM 4954 C CA . ILE A 1 631 ? -1.838 -29.047 -24.344 1 93.12 631 ILE A CA 1
ATOM 4955 C C . ILE A 1 631 ? -2.123 -27.562 -24.188 1 93.12 631 ILE A C 1
ATOM 4957 O O . ILE A 1 631 ? -2.975 -27 -24.891 1 93.12 631 ILE A O 1
ATOM 4961 N N . PHE A 1 632 ? -1.424 -26.922 -23.312 1 91.88 632 PHE A N 1
ATOM 4962 C CA . PHE A 1 632 ? -1.595 -25.484 -23.109 1 91.88 632 PHE A CA 1
ATOM 4963 C C . PHE A 1 632 ? -1.313 -24.719 -24.406 1 91.88 632 PHE A C 1
ATOM 4965 O O . PHE A 1 632 ? -1.966 -23.719 -24.688 1 91.88 632 PHE A O 1
ATOM 4972 N N . SER A 1 633 ? -0.287 -25.141 -25.125 1 89.75 633 SER A N 1
ATOM 4973 C CA . SER A 1 633 ? 0.049 -24.5 -26.391 1 89.75 633 SER A CA 1
ATOM 4974 C C . SER A 1 633 ? -1.111 -24.578 -27.375 1 89.75 633 SER A C 1
ATOM 4976 O O . SER A 1 633 ? -1.354 -23.641 -28.125 1 89.75 633 SER A O 1
ATOM 4978 N N . GLN A 1 634 ? -1.843 -25.594 -27.297 1 86.69 634 GLN A N 1
ATOM 4979 C CA . GLN A 1 634 ? -3.004 -25.781 -28.172 1 86.69 634 GLN A CA 1
ATOM 4980 C C . GLN A 1 634 ? -4.121 -24.797 -27.797 1 86.69 634 GLN A C 1
ATOM 4982 O O . GLN A 1 634 ? -4.918 -24.422 -28.656 1 86.69 634 GLN A O 1
ATOM 4987 N N . TYR A 1 635 ? -4.094 -24.453 -26.562 1 85.12 635 TYR A N 1
ATOM 4988 C CA . TYR A 1 635 ? -5.121 -23.516 -26.094 1 85.12 635 TYR A CA 1
ATOM 4989 C C . TYR A 1 635 ? -4.637 -22.078 -26.188 1 85.12 635 TYR A C 1
ATOM 4991 O O . TYR A 1 635 ? -5.258 -21.172 -25.641 1 85.12 635 TYR A O 1
ATOM 4999 N N . GLY A 1 636 ? -3.49 -21.891 -26.797 1 80.19 636 GLY A N 1
ATOM 5000 C CA . GLY A 1 636 ? -3.062 -20.562 -27.172 1 80.19 636 GLY A CA 1
ATOM 5001 C C . GLY A 1 636 ? -2.223 -19.875 -26.109 1 80.19 636 GLY A C 1
ATOM 5002 O O . GLY A 1 636 ? -2.051 -18.656 -26.141 1 80.19 636 GLY A O 1
ATOM 5003 N N . TYR A 1 637 ? -1.698 -20.609 -25.219 1 84.88 637 TYR A N 1
ATOM 5004 C CA . TYR A 1 637 ? -0.824 -20 -24.219 1 84.88 637 TYR A CA 1
ATOM 5005 C C . TYR A 1 637 ? 0.535 -19.656 -24.828 1 84.88 637 TYR A C 1
ATOM 5007 O O . TYR A 1 637 ? 1.294 -20.547 -25.203 1 84.88 637 TYR A O 1
ATOM 5015 N N . SER A 1 638 ? 0.91 -18.422 -25.016 1 78.12 638 SER A N 1
ATOM 5016 C CA . SER A 1 638 ? 2.111 -17.969 -25.703 1 78.12 638 SER A CA 1
ATOM 5017 C C . SER A 1 638 ? 3.373 -18.484 -25.016 1 78.12 638 SER A C 1
ATOM 5019 O O . SER A 1 638 ? 4.371 -18.766 -25.688 1 78.12 638 SER A O 1
ATOM 5021 N N . GLY A 1 639 ? 3.461 -18.703 -23.781 1 85.81 639 GLY A N 1
ATOM 5022 C CA . GLY A 1 639 ? 4.664 -19.125 -23.078 1 85.81 639 GLY A CA 1
ATOM 5023 C C . GLY A 1 639 ? 4.84 -20.641 -23.047 1 85.81 639 GLY A C 1
ATOM 5024 O O . GLY A 1 639 ? 5.895 -21.141 -22.641 1 85.81 639 GLY A O 1
ATOM 5025 N N . ALA A 1 640 ? 3.893 -21.391 -23.594 1 90.62 640 ALA A N 1
ATOM 5026 C CA . ALA A 1 640 ? 3.902 -22.844 -23.453 1 90.62 640 ALA A CA 1
ATOM 5027 C C . ALA A 1 640 ? 5 -23.469 -24.312 1 90.62 640 ALA A C 1
ATOM 5029 O O . ALA A 1 640 ? 5.703 -24.375 -23.859 1 90.62 640 ALA A O 1
ATOM 5030 N N . ALA A 1 641 ? 5.137 -22.984 -25.516 1 91.06 641 ALA A N 1
ATOM 5031 C CA . ALA A 1 641 ? 6.16 -23.531 -26.406 1 91.06 641 ALA A CA 1
ATOM 5032 C C . ALA A 1 641 ? 7.559 -23.266 -25.844 1 91.06 641 ALA A C 1
ATOM 5034 O O . ALA A 1 641 ? 8.43 -24.141 -25.906 1 91.06 641 ALA A O 1
ATOM 5035 N N . GLN A 1 642 ? 7.777 -22.141 -25.391 1 91.19 642 GLN A N 1
ATOM 5036 C CA . GLN A 1 642 ? 9.078 -21.797 -24.812 1 91.19 642 GLN A CA 1
ATOM 5037 C C . GLN A 1 642 ? 9.352 -22.594 -23.547 1 91.19 642 GLN A C 1
ATOM 5039 O O . GLN A 1 642 ? 10.492 -22.969 -23.266 1 91.19 642 GLN A O 1
ATOM 5044 N N . ALA A 1 643 ? 8.328 -22.797 -22.781 1 94.19 643 ALA A N 1
ATOM 5045 C CA . ALA A 1 643 ? 8.477 -23.609 -21.578 1 94.19 643 ALA A CA 1
ATOM 5046 C C . ALA A 1 643 ? 8.953 -25.016 -21.922 1 94.19 643 ALA A C 1
ATOM 5048 O O . ALA A 1 643 ? 9.836 -25.562 -21.25 1 94.19 643 ALA A O 1
ATOM 5049 N N . MET A 1 644 ? 8.43 -25.562 -22.984 1 95.38 644 MET A N 1
ATOM 5050 C CA . MET A 1 644 ? 8.828 -26.891 -23.438 1 95.38 644 MET A CA 1
ATOM 5051 C C . MET A 1 644 ? 10.289 -26.906 -23.859 1 95.38 644 MET A C 1
ATOM 5053 O O . MET A 1 644 ? 11.039 -27.828 -23.5 1 95.38 644 MET A O 1
ATOM 5057 N N . THR A 1 645 ? 10.664 -25.875 -24.562 1 93.62 645 THR A N 1
ATOM 5058 C CA . THR A 1 645 ? 12.023 -25.812 -25.078 1 93.62 645 THR A CA 1
ATOM 5059 C C . THR A 1 645 ? 13.031 -25.688 -23.938 1 93.62 645 THR A C 1
ATOM 5061 O O . THR A 1 645 ? 14.031 -26.406 -23.922 1 93.62 645 THR A O 1
ATOM 5064 N N . VAL A 1 646 ? 12.734 -24.828 -23.016 1 92.88 646 VAL A N 1
ATOM 5065 C CA . VAL A 1 646 ? 13.633 -24.609 -21.891 1 92.88 646 VAL A CA 1
ATOM 5066 C C . VAL A 1 646 ? 13.734 -25.875 -21.047 1 92.88 646 VAL A C 1
ATOM 5068 O O . VAL A 1 646 ? 14.82 -26.25 -20.609 1 92.88 646 VAL A O 1
ATOM 5071 N N . THR A 1 647 ? 12.609 -26.547 -20.859 1 95.44 647 THR A N 1
ATOM 5072 C CA . THR A 1 647 ? 12.578 -27.766 -20.062 1 95.44 647 THR A CA 1
ATOM 5073 C C . THR A 1 647 ? 13.391 -28.875 -20.734 1 95.44 647 THR A C 1
ATOM 5075 O O . THR A 1 647 ? 14.172 -29.562 -20.078 1 95.44 647 THR A O 1
ATOM 5078 N N . ARG A 1 648 ? 13.273 -29 -21.984 1 94.88 648 ARG A N 1
ATOM 5079 C CA . ARG A 1 648 ? 13.984 -30.031 -22.734 1 94.88 648 ARG A CA 1
ATOM 5080 C C . ARG A 1 648 ? 15.492 -29.781 -22.719 1 94.88 648 ARG A C 1
ATOM 5082 O O . ARG A 1 648 ? 16.281 -30.703 -22.562 1 94.88 648 ARG A O 1
ATOM 5089 N N . GLU A 1 649 ? 15.828 -28.578 -22.906 1 93.25 649 GLU A N 1
ATOM 5090 C CA . GLU A 1 649 ? 17.25 -28.234 -22.922 1 93.25 649 GLU A CA 1
ATOM 5091 C C . GLU A 1 649 ? 17.891 -28.469 -21.547 1 93.25 649 GLU A C 1
ATOM 5093 O O . GLU A 1 649 ? 19.016 -28.938 -21.469 1 93.25 649 GLU A O 1
ATOM 5098 N N . LEU A 1 650 ? 17.172 -28.156 -20.594 1 92.5 650 LEU A N 1
ATOM 5099 C CA . LEU A 1 650 ? 17.688 -28.359 -19.234 1 92.5 650 LEU A CA 1
ATOM 5100 C C . LEU A 1 650 ? 17.781 -29.844 -18.922 1 92.5 650 LEU A C 1
ATOM 5102 O O . LEU A 1 650 ? 18.75 -30.297 -18.297 1 92.5 650 LEU A O 1
ATOM 5106 N N . ASP A 1 651 ? 16.781 -30.562 -19.344 1 91.5 651 ASP A N 1
ATOM 5107 C CA . ASP A 1 651 ? 16.797 -32 -19.141 1 91.5 651 ASP A CA 1
ATOM 5108 C C . ASP A 1 651 ? 18.016 -32.656 -19.812 1 91.5 651 ASP A C 1
ATOM 5110 O O . ASP A 1 651 ? 18.672 -33.5 -19.219 1 91.5 651 ASP A O 1
ATOM 5114 N N . ARG A 1 652 ? 18.234 -32.188 -20.938 1 89.88 652 ARG A N 1
ATOM 5115 C CA . ARG A 1 652 ? 19.375 -32.688 -21.672 1 89.88 652 ARG A CA 1
ATOM 5116 C C . ARG A 1 652 ? 20.688 -32.344 -20.969 1 89.88 652 ARG A C 1
ATOM 5118 O O . ARG A 1 652 ? 21.578 -33.188 -20.875 1 89.88 652 ARG A O 1
ATOM 5125 N N . SER A 1 653 ? 20.781 -31.188 -20.516 1 88.06 653 SER A N 1
ATOM 5126 C CA . SER A 1 653 ? 21.984 -30.734 -19.844 1 88.06 653 SER A CA 1
ATOM 5127 C C . SER A 1 653 ? 22.219 -31.5 -18.547 1 88.06 653 SER A C 1
ATOM 5129 O O . SER A 1 653 ? 23.359 -31.797 -18.188 1 88.06 653 SER A O 1
ATOM 5131 N N . ILE A 1 654 ? 21.172 -31.719 -17.828 1 86.38 654 ILE A N 1
ATOM 5132 C CA . ILE A 1 654 ? 21.266 -32.469 -16.562 1 86.38 654 ILE A CA 1
ATOM 5133 C C . ILE A 1 654 ? 21.688 -33.906 -16.844 1 86.38 654 ILE A C 1
ATOM 5135 O O . ILE A 1 654 ? 22.531 -34.469 -16.156 1 86.38 654 ILE A O 1
ATOM 5139 N N . ASP A 1 655 ? 21.141 -34.469 -17.859 1 87.19 655 ASP A N 1
ATOM 5140 C CA . ASP A 1 655 ? 21.484 -35.844 -18.219 1 87.19 655 ASP A CA 1
ATOM 5141 C C . ASP A 1 655 ? 22.953 -35.969 -18.625 1 87.19 655 ASP A C 1
ATOM 5143 O O . ASP A 1 655 ? 23.609 -36.938 -18.297 1 87.19 655 ASP A O 1
ATOM 5147 N N . LEU A 1 656 ? 23.375 -34.969 -19.297 1 84.44 656 LEU A N 1
ATOM 5148 C CA . LEU A 1 656 ? 24.766 -34.969 -19.703 1 84.44 656 LEU A CA 1
ATOM 5149 C C . LEU A 1 656 ? 25.688 -34.812 -18.5 1 84.44 656 LEU A C 1
ATOM 5151 O O . LEU A 1 656 ? 26.766 -35.438 -18.453 1 84.44 656 LEU A O 1
ATOM 5155 N N . ALA A 1 657 ? 25.312 -34.062 -17.594 1 77.75 657 ALA A N 1
ATOM 5156 C CA . ALA A 1 657 ? 26.125 -33.875 -16.391 1 77.75 657 ALA A CA 1
ATOM 5157 C C . ALA A 1 657 ? 26.172 -35.156 -15.555 1 77.75 657 ALA A C 1
ATOM 5159 O O . ALA A 1 657 ? 27.188 -35.469 -14.953 1 77.75 657 ALA A O 1
ATOM 5160 N N . VAL A 1 658 ? 25.094 -35.844 -15.477 1 77.75 658 VAL A N 1
ATOM 5161 C CA . VAL A 1 658 ? 25 -37.094 -14.719 1 77.75 658 VAL A CA 1
ATOM 5162 C C . VAL A 1 658 ? 25.844 -38.188 -15.398 1 77.75 658 VAL A C 1
ATOM 5164 O O . VAL A 1 658 ? 26.484 -39 -14.727 1 77.75 658 VAL A O 1
ATOM 5167 N N . SER A 1 659 ? 25.828 -38.188 -16.672 1 76.81 659 SER A N 1
ATOM 5168 C CA . SER A 1 659 ? 26.609 -39.188 -17.406 1 76.81 659 SER A CA 1
ATOM 5169 C C . SER A 1 659 ? 28.094 -38.938 -17.266 1 76.81 659 SER A C 1
ATOM 5171 O O . SER A 1 659 ? 28.906 -39.875 -17.375 1 76.81 659 SER A O 1
ATOM 5173 N N . ARG A 1 660 ? 28.516 -37.719 -17.203 1 62.91 660 ARG A N 1
ATOM 5174 C CA . ARG A 1 660 ? 29.938 -37.375 -17.062 1 62.91 660 ARG A CA 1
ATOM 5175 C C . ARG A 1 660 ? 30.438 -37.719 -15.664 1 62.91 660 ARG A C 1
ATOM 5177 O O . ARG A 1 660 ? 31.656 -37.781 -15.43 1 62.91 660 ARG A O 1
ATOM 5184 N N . GLU A 1 661 ? 29.688 -37.719 -14.688 1 56.5 661 GLU A N 1
ATOM 5185 C CA . GLU A 1 661 ? 30.172 -38.156 -13.383 1 56.5 661 GLU A CA 1
ATOM 5186 C C . GLU A 1 661 ? 30.609 -39.594 -13.414 1 56.5 661 GLU A C 1
ATOM 5188 O O . GLU A 1 661 ? 29.859 -40.469 -13.852 1 56.5 661 GLU A O 1
ATOM 5193 N N . PRO A 1 662 ? 32 -39.875 -13.516 1 46.72 662 PRO A N 1
ATOM 5194 C CA . PRO A 1 662 ? 32.562 -41.219 -13.555 1 46.72 662 PRO A CA 1
ATOM 5195 C C . PRO A 1 662 ? 31.891 -42.156 -12.562 1 46.72 662 PRO A C 1
ATOM 5197 O O . PRO A 1 662 ? 31.609 -41.781 -11.422 1 46.72 662 PRO A O 1
ATOM 5200 N N . GLY A 1 663 ? 31.172 -43.219 -13.031 1 34.34 663 GLY A N 1
ATOM 5201 C CA . GLY A 1 663 ? 31.016 -44.344 -12.141 1 34.34 663 GLY A CA 1
ATOM 5202 C C . GLY A 1 663 ? 32.312 -44.75 -11.438 1 34.34 663 GLY A C 1
ATOM 5203 O O . GLY A 1 663 ? 33.406 -44.531 -11.961 1 34.34 663 GLY A O 1
ATOM 5204 N N . MET B 1 1 ? -45.375 30.281 -17.141 1 18.02 1 MET B N 1
ATOM 5205 C CA . MET B 1 1 ? -45.562 31.5 -17.938 1 18.02 1 MET B CA 1
ATOM 5206 C C . MET B 1 1 ? -44.312 31.797 -18.766 1 18.02 1 MET B C 1
ATOM 5208 O O . MET B 1 1 ? -43.25 32 -18.219 1 18.02 1 MET B O 1
ATOM 5212 N N . PHE B 1 2 ? -44.125 31.359 -20.172 1 20.17 2 PHE B N 1
ATOM 5213 C CA . PHE B 1 2 ? -43.188 30.906 -21.172 1 20.17 2 PHE B CA 1
ATOM 5214 C C . PHE B 1 2 ? -42.625 32.062 -21.953 1 20.17 2 PHE B C 1
ATOM 5216 O O . PHE B 1 2 ? -42.125 31.906 -23.078 1 20.17 2 PHE B O 1
ATOM 5223 N N . ALA B 1 3 ? -42.656 33.281 -21.266 1 17.72 3 ALA B N 1
ATOM 5224 C CA . ALA B 1 3 ? -42.625 34.438 -22.172 1 17.72 3 ALA B CA 1
ATOM 5225 C C . ALA B 1 3 ? -41.344 34.438 -23 1 17.72 3 ALA B C 1
ATOM 5227 O O . ALA B 1 3 ? -40.281 33.969 -22.531 1 17.72 3 ALA B O 1
ATOM 5228 N N . THR B 1 4 ? -41.25 34.781 -24.312 1 18.98 4 THR B N 1
ATOM 5229 C CA . THR B 1 4 ? -40.75 34.781 -25.688 1 18.98 4 THR B CA 1
ATOM 5230 C C . THR B 1 4 ? -39.562 35.75 -25.828 1 18.98 4 THR B C 1
ATOM 5232 O O . THR B 1 4 ? -38.625 35.469 -26.578 1 18.98 4 THR B O 1
ATOM 5235 N N . PHE B 1 5 ? -39.656 37.031 -25.281 1 16.86 5 PHE B N 1
ATOM 5236 C CA . PHE B 1 5 ? -39.375 38.125 -26.188 1 16.86 5 PHE B CA 1
ATOM 5237 C C . PHE B 1 5 ? -37.875 38.125 -26.578 1 16.86 5 PHE B C 1
ATOM 5239 O O . PHE B 1 5 ? -37.062 37.5 -25.906 1 16.86 5 PHE B O 1
ATOM 5246 N N . ASN B 1 6 ? -37.094 39.344 -26.891 1 17.03 6 ASN B N 1
ATOM 5247 C CA . ASN B 1 6 ? -36.906 40.312 -27.953 1 17.03 6 ASN B CA 1
ATOM 5248 C C . ASN B 1 6 ? -35.406 40.625 -28.156 1 17.03 6 ASN B C 1
ATOM 5250 O O . ASN B 1 6 ? -34.625 40.469 -27.234 1 17.03 6 ASN B O 1
ATOM 5254 N N . SER B 1 7 ? -34.938 41.281 -29.312 1 18.19 7 SER B N 1
ATOM 5255 C CA . SER B 1 7 ? -34.031 41.438 -30.438 1 18.19 7 SER B CA 1
ATOM 5256 C C . SER B 1 7 ? -32.875 42.344 -30.078 1 18.19 7 SER B C 1
ATOM 5258 O O . SER B 1 7 ? -31.75 42.188 -30.578 1 18.19 7 SER B O 1
ATOM 5260 N N . SER B 1 8 ? -32.938 43.562 -29.391 1 17.34 8 SER B N 1
ATOM 5261 C CA . SER B 1 8 ? -32.594 44.781 -30.109 1 17.34 8 SER B CA 1
ATOM 5262 C C . SER B 1 8 ? -31.109 45.094 -29.938 1 17.34 8 SER B C 1
ATOM 5264 O O . SER B 1 8 ? -30.734 45.844 -29.031 1 17.34 8 SER B O 1
ATOM 5266 N N . MET B 1 9 ? -30.25 44.156 -29.906 1 17.19 9 MET B N 1
ATOM 5267 C CA . MET B 1 9 ? -28.922 44.562 -29.453 1 17.19 9 MET B CA 1
ATOM 5268 C C . MET B 1 9 ? -28.266 45.5 -30.453 1 17.19 9 MET B C 1
ATOM 5270 O O . MET B 1 9 ? -27.984 45.125 -31.594 1 17.19 9 MET B O 1
ATOM 5274 N N . ASP B 1 10 ? -28.359 46.781 -30.281 1 16.16 10 ASP B N 1
ATOM 5275 C CA . ASP B 1 10 ? -28.156 48 -31.047 1 16.16 10 ASP B CA 1
ATOM 5276 C C . ASP B 1 10 ? -26.703 48.156 -31.5 1 16.16 10 ASP B C 1
ATOM 5278 O O . ASP B 1 10 ? -25.812 47.469 -30.984 1 16.16 10 ASP B O 1
ATOM 5282 N N . ASN B 1 11 ? -26.109 49.406 -31.297 1 15.88 11 ASN B N 1
ATOM 5283 C CA . ASN B 1 11 ? -25.625 50.5 -32.125 1 15.88 11 ASN B CA 1
ATOM 5284 C C . ASN B 1 11 ? -24.125 50.406 -32.344 1 15.88 11 ASN B C 1
ATOM 5286 O O . ASN B 1 11 ? -23.406 49.844 -31.531 1 15.88 11 ASN B O 1
ATOM 5290 N N . ARG B 1 12 ? -23.625 51.312 -33.344 1 17.2 12 ARG B N 1
ATOM 5291 C CA . ARG B 1 12 ? -22.812 51.406 -34.531 1 17.2 12 ARG B CA 1
ATOM 5292 C C . ARG B 1 12 ? -21.344 51.719 -34.188 1 17.2 12 ARG B C 1
ATOM 5294 O O . ARG B 1 12 ? -20.438 51.031 -34.688 1 17.2 12 ARG B O 1
ATOM 5301 N N . SER B 1 13 ? -20.953 53.094 -33.812 1 16.09 13 SER B N 1
ATOM 5302 C CA . SER B 1 13 ? -20.188 53.906 -34.719 1 16.09 13 SER B CA 1
ATOM 5303 C C . SER B 1 13 ? -18.688 53.812 -34.438 1 16.09 13 SER B C 1
ATOM 5305 O O . SER B 1 13 ? -17.875 53.781 -35.375 1 16.09 13 SER B O 1
ATOM 5307 N N . SER B 1 14 ? -18.219 54.281 -33.25 1 15.8 14 SER B N 1
ATOM 5308 C CA . SER B 1 14 ? -17.219 55.375 -33.25 1 15.8 14 SER B CA 1
ATOM 5309 C C . SER B 1 14 ? -15.844 54.844 -33.656 1 15.8 14 SER B C 1
ATOM 5311 O O . SER B 1 14 ? -15.398 53.812 -33.125 1 15.8 14 SER B O 1
ATOM 5313 N N . ALA B 1 15 ? -15.211 55.5 -34.625 1 17.55 15 ALA B N 1
ATOM 5314 C CA . ALA B 1 15 ? -14.188 55.438 -35.688 1 17.55 15 ALA B CA 1
ATOM 5315 C C . ALA B 1 15 ? -12.805 55.25 -35.062 1 17.55 15 ALA B C 1
ATOM 5317 O O . ALA B 1 15 ? -12.617 55.406 -33.875 1 17.55 15 ALA B O 1
ATOM 5318 N N . ASN B 1 16 ? -11.68 55.875 -35.688 1 17.52 16 ASN B N 1
ATOM 5319 C CA . ASN B 1 16 ? -10.438 55.562 -36.406 1 17.52 16 ASN B CA 1
ATOM 5320 C C . ASN B 1 16 ? -9.211 55.875 -35.531 1 17.52 16 ASN B C 1
ATOM 5322 O O . ASN B 1 16 ? -8.156 55.25 -35.719 1 17.52 16 ASN B O 1
ATOM 5326 N N . SER B 1 17 ? -9.109 57 -34.688 1 19.16 17 SER B N 1
ATOM 5327 C CA . SER B 1 17 ? -7.973 57.844 -35.062 1 19.16 17 SER B CA 1
ATOM 5328 C C . SER B 1 17 ? -6.652 57.188 -34.656 1 19.16 17 SER B C 1
ATOM 5330 O O . SER B 1 17 ? -6.582 56.5 -33.625 1 19.16 17 SER B O 1
ATOM 5332 N N . PRO B 1 18 ? -5.562 57.438 -35.469 1 21.78 18 PRO B N 1
ATOM 5333 C CA . PRO B 1 18 ? -4.246 56.875 -35.781 1 21.78 18 PRO B CA 1
ATOM 5334 C C . PRO B 1 18 ? -3.221 57.156 -34.656 1 21.78 18 PRO B C 1
ATOM 5336 O O . PRO B 1 18 ? -2.037 56.844 -34.844 1 21.78 18 PRO B O 1
ATOM 5339 N N . VAL B 1 19 ? -3.621 57.5 -33.406 1 22.42 19 VAL B N 1
ATOM 5340 C CA . VAL B 1 19 ? -2.619 58.344 -32.781 1 22.42 19 VAL B CA 1
ATOM 5341 C C . VAL B 1 19 ? -1.261 57.656 -32.812 1 22.42 19 VAL B C 1
ATOM 5343 O O . VAL B 1 19 ? -1.179 56.438 -32.594 1 22.42 19 VAL B O 1
ATOM 5346 N N . ALA B 1 20 ? -0.169 58.438 -33.156 1 23.94 20 ALA B N 1
ATOM 5347 C CA . ALA B 1 20 ? 1.23 58.438 -33.562 1 23.94 20 ALA B CA 1
ATOM 5348 C C . ALA B 1 20 ? 2.111 57.75 -32.531 1 23.94 20 ALA B C 1
ATOM 5350 O O . ALA B 1 20 ? 1.832 57.844 -31.328 1 23.94 20 ALA B O 1
ATOM 5351 N N . PRO B 1 21 ? 3.129 56.906 -32.938 1 22.58 21 PRO B N 1
ATOM 5352 C CA . PRO B 1 21 ? 3.994 55.906 -32.312 1 22.58 21 PRO B CA 1
ATOM 5353 C C . PRO B 1 21 ? 5.02 56.531 -31.359 1 22.58 21 PRO B C 1
ATOM 5355 O O . PRO B 1 21 ? 6.004 57.125 -31.797 1 22.58 21 PRO B O 1
ATOM 5358 N N . SER B 1 22 ? 4.562 57.438 -30.359 1 21.17 22 SER B N 1
ATOM 5359 C CA . SER B 1 22 ? 5.645 58.219 -29.781 1 21.17 22 SER B CA 1
ATOM 5360 C C . SER B 1 22 ? 6.781 57.344 -29.281 1 21.17 22 SER B C 1
ATOM 5362 O O . SER B 1 22 ? 6.543 56.219 -28.844 1 21.17 22 SER B O 1
ATOM 5364 N N . SER B 1 23 ? 8.07 57.781 -29.609 1 22.25 23 SER B N 1
ATOM 5365 C CA . SER B 1 23 ? 9.438 57.25 -29.547 1 22.25 23 SER B CA 1
ATOM 5366 C C . SER B 1 23 ? 9.844 56.969 -28.094 1 22.25 23 SER B C 1
ATOM 5368 O O . SER B 1 23 ? 9.852 57.875 -27.266 1 22.25 23 SER B O 1
ATOM 5370 N N . ARG B 1 24 ? 9.516 55.844 -27.547 1 23.94 24 ARG B N 1
ATOM 5371 C CA . ARG B 1 24 ? 9.719 55.656 -26.125 1 23.94 24 ARG B CA 1
ATOM 5372 C C . ARG B 1 24 ? 11.188 55.875 -25.734 1 23.94 24 ARG B C 1
ATOM 5374 O O . ARG B 1 24 ? 12.078 55.281 -26.359 1 23.94 24 ARG B O 1
ATOM 5381 N N . PRO B 1 25 ? 11.5 57.031 -25.094 1 23.52 25 PRO B N 1
ATOM 5382 C CA . PRO B 1 25 ? 12.883 57.375 -24.75 1 23.52 25 PRO B CA 1
ATOM 5383 C C . PRO B 1 25 ? 13.641 56.219 -24.094 1 23.52 25 PRO B C 1
ATOM 5385 O O . PRO B 1 25 ? 13.023 55.344 -23.5 1 23.52 25 PRO B O 1
ATOM 5388 N N . LYS B 1 26 ? 14.969 56.125 -24.422 1 24.69 26 LYS B N 1
ATOM 5389 C CA . LYS B 1 26 ? 16.047 55.188 -24.109 1 24.69 26 LYS B CA 1
ATOM 5390 C C . LYS B 1 26 ? 16.266 55.062 -22.609 1 24.69 26 LYS B C 1
ATOM 5392 O O . LYS B 1 26 ? 16.562 56.062 -21.938 1 24.69 26 LYS B O 1
ATOM 5397 N N . ARG B 1 27 ? 15.484 54.312 -21.812 1 24.03 27 ARG B N 1
ATOM 5398 C CA . ARG B 1 27 ? 15.617 54.312 -20.359 1 24.03 27 ARG B CA 1
ATOM 5399 C C . ARG B 1 27 ? 17.062 54.094 -19.938 1 24.03 27 ARG B C 1
ATOM 5401 O O . ARG B 1 27 ? 17.75 53.25 -20.516 1 24.03 27 ARG B O 1
ATOM 5408 N N . THR B 1 28 ? 17.766 55.062 -19.266 1 27.14 28 THR B N 1
ATOM 5409 C CA . THR B 1 28 ? 19.078 55.188 -18.656 1 27.14 28 THR B CA 1
ATOM 5410 C C . THR B 1 28 ? 19.406 53.969 -17.812 1 27.14 28 THR B C 1
ATOM 5412 O O . THR B 1 28 ? 18.531 53.438 -17.141 1 27.14 28 THR B O 1
ATOM 5415 N N . THR B 1 29 ? 20.656 53.375 -18.031 1 29.89 29 THR B N 1
ATOM 5416 C CA . THR B 1 29 ? 21.359 52.188 -17.547 1 29.89 29 THR B CA 1
ATOM 5417 C C . THR B 1 29 ? 21.531 52.25 -16.031 1 29.89 29 THR B C 1
ATOM 5419 O O . THR B 1 29 ? 22.219 53.125 -15.5 1 29.89 29 THR B O 1
ATOM 5422 N N . VAL B 1 30 ? 20.531 52 -15.195 1 34.59 30 VAL B N 1
ATOM 5423 C CA . VAL B 1 30 ? 20.594 52.125 -13.742 1 34.59 30 VAL B CA 1
ATOM 5424 C C . VAL B 1 30 ? 21.828 51.406 -13.203 1 34.59 30 VAL B C 1
ATOM 5426 O O . VAL B 1 30 ? 22.172 50.312 -13.656 1 34.59 30 VAL B O 1
ATOM 5429 N N . ALA B 1 31 ? 22.641 52.125 -12.445 1 41.97 31 ALA B N 1
ATOM 5430 C CA . ALA B 1 31 ? 23.891 51.906 -11.703 1 41.97 31 ALA B CA 1
ATOM 5431 C C . ALA B 1 31 ? 23.828 50.656 -10.859 1 41.97 31 ALA B C 1
ATOM 5433 O O . ALA B 1 31 ? 22.766 50.25 -10.406 1 41.97 31 ALA B O 1
ATOM 5434 N N . ARG B 1 32 ? 24.953 49.875 -10.906 1 49.25 32 ARG B N 1
ATOM 5435 C CA . ARG B 1 32 ? 25.219 48.562 -10.328 1 49.25 32 ARG B CA 1
ATOM 5436 C C . ARG B 1 32 ? 25.031 48.562 -8.812 1 49.25 32 ARG B C 1
ATOM 5438 O O . ARG B 1 32 ? 25.625 49.406 -8.125 1 49.25 32 ARG B O 1
ATOM 5445 N N . ALA B 1 33 ? 24.094 48.031 -8.203 1 58.88 33 ALA B N 1
ATOM 5446 C CA . ALA B 1 33 ? 23.766 47.938 -6.781 1 58.88 33 ALA B CA 1
ATOM 5447 C C . ALA B 1 33 ? 24.906 47.344 -5.988 1 58.88 33 ALA B C 1
ATOM 5449 O O . ALA B 1 33 ? 25.688 46.531 -6.523 1 58.88 33 ALA B O 1
ATOM 5450 N N . CYS B 1 34 ? 25.312 47.875 -4.852 1 63.38 34 CYS B N 1
ATOM 5451 C CA . CYS B 1 34 ? 26.391 47.375 -3.996 1 63.38 34 CYS B CA 1
ATOM 5452 C C . CYS B 1 34 ? 26.141 45.938 -3.566 1 63.38 34 CYS B C 1
ATOM 5454 O O . CYS B 1 34 ? 25.016 45.438 -3.695 1 63.38 34 CYS B O 1
ATOM 5456 N N . ASP B 1 35 ? 27.031 45.188 -3.129 1 62.31 35 ASP B N 1
ATOM 5457 C CA . ASP B 1 35 ? 26.969 43.75 -2.84 1 62.31 35 ASP B CA 1
ATOM 5458 C C . ASP B 1 35 ? 25.875 43.469 -1.82 1 62.31 35 ASP B C 1
ATOM 5460 O O . ASP B 1 35 ? 25.125 42.469 -1.968 1 62.31 35 ASP B O 1
ATOM 5464 N N . TRP B 1 36 ? 25.594 44.25 -0.769 1 65.38 36 TRP B N 1
ATOM 5465 C CA . TRP B 1 36 ? 24.547 44.062 0.235 1 65.38 36 TRP B CA 1
ATOM 5466 C C . TRP B 1 36 ? 23.172 44.312 -0.352 1 65.38 36 TRP B C 1
ATOM 5468 O O . TRP B 1 36 ? 22.234 43.531 -0.15 1 65.38 36 TRP B O 1
ATOM 5478 N N . CYS B 1 37 ? 22.938 45.344 -0.991 1 66.31 37 CYS B N 1
ATOM 5479 C CA . CYS B 1 37 ? 21.656 45.656 -1.619 1 66.31 37 CYS B CA 1
ATOM 5480 C C . CYS B 1 37 ? 21.281 44.625 -2.66 1 66.31 37 CYS B C 1
ATOM 5482 O O . CYS B 1 37 ? 20.109 44.25 -2.793 1 66.31 37 CYS B O 1
ATOM 5484 N N . ARG B 1 38 ? 22.234 44.062 -3.328 1 66.12 38 ARG B N 1
ATOM 5485 C CA . ARG B 1 38 ? 22.062 42.969 -4.293 1 66.12 38 ARG B CA 1
ATOM 5486 C C . ARG B 1 38 ? 21.625 41.688 -3.605 1 66.12 38 ARG B C 1
ATOM 5488 O O . ARG B 1 38 ? 20.719 41 -4.078 1 66.12 38 ARG B O 1
ATOM 5495 N N . LEU B 1 39 ? 22.281 41.438 -2.543 1 60.19 39 LEU B N 1
ATOM 5496 C CA . LEU B 1 39 ? 22 40.188 -1.808 1 60.19 39 LEU B CA 1
ATOM 5497 C C . LEU B 1 39 ? 20.641 40.281 -1.12 1 60.19 39 LEU B C 1
ATOM 5499 O O . LEU B 1 39 ? 19.938 39.281 -1.011 1 60.19 39 LEU B O 1
ATOM 5503 N N . ASN B 1 40 ? 20.156 41.5 -0.751 1 62.38 40 ASN B N 1
ATOM 5504 C CA . ASN B 1 40 ? 18.906 41.719 -0.033 1 62.38 40 ASN B CA 1
ATOM 5505 C C . ASN B 1 40 ? 17.828 42.312 -0.946 1 62.38 40 ASN B C 1
ATOM 5507 O O . ASN B 1 40 ? 16.766 42.719 -0.479 1 62.38 40 ASN B O 1
ATOM 5511 N N . ARG B 1 41 ? 18.172 42.344 -2.309 1 54.47 41 ARG B N 1
ATOM 5512 C CA . ARG B 1 41 ? 17.391 42.812 -3.453 1 54.47 41 ARG B CA 1
ATOM 5513 C C . ARG B 1 41 ? 16.625 44.062 -3.109 1 54.47 41 ARG B C 1
ATOM 5515 O O . ARG B 1 41 ? 15.445 44.188 -3.447 1 54.47 41 ARG B O 1
ATOM 5522 N N . VAL B 1 42 ? 17.281 44.906 -2.348 1 66.56 42 VAL B N 1
ATOM 5523 C CA . VAL B 1 42 ? 16.719 46.25 -2.135 1 66.56 42 VAL B CA 1
ATOM 5524 C C . VAL B 1 42 ? 17.375 47.219 -3.107 1 66.56 42 VAL B C 1
ATOM 5526 O O . VAL B 1 42 ? 18.469 47 -3.609 1 66.56 42 VAL B O 1
ATOM 5529 N N . LYS B 1 43 ? 16.625 48.219 -3.506 1 65.06 43 LYS B N 1
ATOM 5530 C CA . LYS B 1 43 ? 17.109 49.25 -4.414 1 65.06 43 LYS B CA 1
ATOM 5531 C C . LYS B 1 43 ? 18.281 50 -3.818 1 65.06 43 LYS B C 1
ATOM 5533 O O . LYS B 1 43 ? 18.188 50.531 -2.713 1 65.06 43 LYS B O 1
ATOM 5538 N N . CYS B 1 44 ? 19.531 49.781 -4.277 1 64.44 44 CYS B N 1
ATOM 5539 C CA . CYS B 1 44 ? 20.781 50.438 -3.863 1 64.44 44 CYS B CA 1
ATOM 5540 C C . CYS B 1 44 ? 20.875 51.844 -4.445 1 64.44 44 CYS B C 1
ATOM 5542 O O . CYS B 1 44 ? 20.562 52.062 -5.617 1 64.44 44 CYS B O 1
ATOM 5544 N N . ASP B 1 45 ? 20.922 52.906 -3.73 1 66.06 45 ASP B N 1
ATOM 5545 C CA . ASP B 1 45 ? 21.172 54.219 -4.27 1 66.06 45 ASP B CA 1
ATOM 5546 C C . ASP B 1 45 ? 22.641 54.375 -4.656 1 66.06 45 ASP B C 1
ATOM 5548 O O . ASP B 1 45 ? 23.516 53.688 -4.133 1 66.06 45 ASP B O 1
ATOM 5552 N N . ASP B 1 46 ? 23.328 54.625 -5.789 1 59.25 46 ASP B N 1
ATOM 5553 C CA . ASP B 1 46 ? 24.625 54.75 -6.426 1 59.25 46 ASP B CA 1
ATOM 5554 C C . ASP B 1 46 ? 25.641 55.406 -5.477 1 59.25 46 ASP B C 1
ATOM 5556 O O . ASP B 1 46 ? 26.734 55.781 -5.895 1 59.25 46 ASP B O 1
ATOM 5560 N N . GLY B 1 47 ? 25.375 55.594 -4.203 1 64.31 47 GLY B N 1
ATOM 5561 C CA . GLY B 1 47 ? 26.328 56.188 -3.301 1 64.31 47 GLY B CA 1
ATOM 5562 C C . GLY B 1 47 ? 27.266 55.188 -2.656 1 64.31 47 GLY B C 1
ATOM 5563 O O . GLY B 1 47 ? 26.953 54 -2.607 1 64.31 47 GLY B O 1
ATOM 5564 N N . GLN B 1 48 ? 28.609 55.344 -2.652 1 63.12 48 GLN B N 1
ATOM 5565 C CA . GLN B 1 48 ? 29.578 54.594 -1.845 1 63.12 48 GLN B CA 1
ATOM 5566 C C . GLN B 1 48 ? 29.875 55.344 -0.539 1 63.12 48 GLN B C 1
ATOM 5568 O O . GLN B 1 48 ? 30.594 56.344 -0.531 1 63.12 48 GLN B O 1
ATOM 5573 N N . PRO B 1 49 ? 29.125 54.969 0.611 1 64.81 49 PRO B N 1
ATOM 5574 C CA . PRO B 1 49 ? 28.25 53.812 0.842 1 64.81 49 PRO B CA 1
ATOM 5575 C C . PRO B 1 49 ? 26.797 54.094 0.481 1 64.81 49 PRO B C 1
ATOM 5577 O O . PRO B 1 49 ? 26.344 55.219 0.558 1 64.81 49 PRO B O 1
ATOM 5580 N N . CYS B 1 50 ? 26.062 53.125 -0.06 1 69.44 50 CYS B N 1
ATOM 5581 C CA . CYS B 1 50 ? 24.688 53.375 -0.469 1 69.44 50 CYS B CA 1
ATOM 5582 C C . CYS B 1 50 ? 23.812 53.688 0.738 1 69.44 50 CYS B C 1
ATOM 5584 O O . CYS B 1 50 ? 24.172 53.375 1.871 1 69.44 50 CYS B O 1
ATOM 5586 N N . LYS B 1 51 ? 22.781 54.562 0.654 1 72.38 51 LYS B N 1
ATOM 5587 C CA . LYS B 1 51 ? 21.938 55.031 1.752 1 72.38 51 LYS B CA 1
ATOM 5588 C C . LYS B 1 51 ? 21.5 53.844 2.641 1 72.38 51 LYS B C 1
ATOM 5590 O O . LYS B 1 51 ? 21.375 54 3.857 1 72.38 51 LYS B O 1
ATOM 5595 N N . ASN B 1 52 ? 21.297 52.75 2.014 1 70.19 52 ASN B N 1
ATOM 5596 C CA . ASN B 1 52 ? 20.859 51.594 2.754 1 70.19 52 ASN B CA 1
ATOM 5597 C C . ASN B 1 52 ? 21.953 51.031 3.65 1 70.19 52 ASN B C 1
ATOM 5599 O O . ASN B 1 52 ? 21.719 50.688 4.812 1 70.19 52 ASN B O 1
ATOM 5603 N N . CYS B 1 53 ? 23.047 50.906 3.096 1 68.88 53 CYS B N 1
ATOM 5604 C CA . CYS B 1 53 ? 24.188 50.469 3.879 1 68.88 53 CYS B CA 1
ATOM 5605 C C . CYS B 1 53 ? 24.531 51.469 4.965 1 68.88 53 CYS B C 1
ATOM 5607 O O . CYS B 1 53 ? 24.875 51.094 6.086 1 68.88 53 CYS B O 1
ATOM 5609 N N . ARG B 1 54 ? 24.422 52.812 4.758 1 71.5 54 ARG B N 1
ATOM 5610 C CA . ARG B 1 54 ? 24.688 53.875 5.715 1 71.5 54 ARG B CA 1
ATOM 5611 C C . ARG B 1 54 ? 23.719 53.812 6.891 1 71.5 54 ARG B C 1
ATOM 5613 O O . ARG B 1 54 ? 24.125 53.938 8.047 1 71.5 54 ARG B O 1
ATOM 5620 N N . THR B 1 55 ? 22.422 53.656 6.598 1 68.62 55 THR B N 1
ATOM 5621 C CA . THR B 1 55 ? 21.438 53.688 7.672 1 68.62 55 THR B CA 1
ATOM 5622 C C . THR B 1 55 ? 21.594 52.438 8.57 1 68.62 55 THR B C 1
ATOM 5624 O O . THR B 1 55 ? 21.297 52.5 9.766 1 68.62 55 THR B O 1
ATOM 5627 N N . ARG B 1 56 ? 22.062 51.375 7.973 1 60.38 56 ARG B N 1
ATOM 5628 C CA . ARG B 1 56 ? 22.109 50.125 8.719 1 60.38 56 ARG B CA 1
ATOM 5629 C C . ARG B 1 56 ? 23.516 49.844 9.258 1 60.38 56 ARG B C 1
ATOM 5631 O O . ARG B 1 56 ? 23.734 48.906 10.023 1 60.38 56 ARG B O 1
ATOM 5638 N N . GLY B 1 57 ? 24.422 50.562 9.086 1 64.81 57 GLY B N 1
ATOM 5639 C CA . GLY B 1 57 ? 25.797 50.562 9.57 1 64.81 57 GLY B CA 1
ATOM 5640 C C . GLY B 1 57 ? 26.625 49.438 8.969 1 64.81 57 GLY B C 1
ATOM 5641 O O . GLY B 1 57 ? 27.547 48.906 9.609 1 64.81 57 GLY B O 1
ATOM 5642 N N . VAL B 1 58 ? 26.188 48.844 7.879 1 62.34 58 VAL B N 1
ATOM 5643 C CA . VAL B 1 58 ? 26.984 47.781 7.281 1 62.34 58 VAL B CA 1
ATOM 5644 C C . VAL B 1 58 ? 27.906 48.344 6.219 1 62.34 58 VAL B C 1
ATOM 5646 O O . VAL B 1 58 ? 27.656 49.438 5.684 1 62.34 58 VAL B O 1
ATOM 5649 N N . ARG B 1 59 ? 29.078 47.656 6.156 1 62.09 59 ARG B N 1
ATOM 5650 C CA . ARG B 1 59 ? 30.078 48.062 5.18 1 62.09 59 ARG B CA 1
ATOM 5651 C C . ARG B 1 59 ? 29.578 47.844 3.756 1 62.09 59 ARG B C 1
ATOM 5653 O O . ARG B 1 59 ? 29.266 46.719 3.369 1 62.09 59 ARG B O 1
ATOM 5660 N N . CYS B 1 60 ? 29.453 48.781 2.914 1 63.62 60 CYS B N 1
ATOM 5661 C CA . CYS B 1 60 ? 29.047 48.812 1.515 1 63.62 60 CYS B CA 1
ATOM 5662 C C . CYS B 1 60 ? 30.203 48.438 0.598 1 63.62 60 CYS B C 1
ATOM 5664 O O . CYS B 1 60 ? 31.172 49.188 0.481 1 63.62 60 CYS B O 1
ATOM 5666 N N . ARG B 1 61 ? 30.531 47 0.478 1 57.72 61 ARG B N 1
ATOM 5667 C CA . ARG B 1 61 ? 31.625 46.594 -0.414 1 57.72 61 ARG B CA 1
ATOM 5668 C C . ARG B 1 61 ? 31.109 46.312 -1.819 1 57.72 61 ARG B C 1
ATOM 5670 O O . ARG B 1 61 ? 30.094 45.625 -1.986 1 57.72 61 ARG B O 1
ATOM 5677 N N . LYS B 1 62 ? 31.516 46.875 -2.729 1 52.31 62 LYS B N 1
ATOM 5678 C CA . LYS B 1 62 ? 31.547 46.438 -4.129 1 52.31 62 LYS B CA 1
ATOM 5679 C C . LYS B 1 62 ? 32.75 45.531 -4.402 1 52.31 62 LYS B C 1
ATOM 5681 O O . LYS B 1 62 ? 33.75 45.594 -3.695 1 52.31 62 LYS B O 1
ATOM 5686 N N . GLY B 1 63 ? 33.031 44.406 -5.191 1 38.22 63 GLY B N 1
ATOM 5687 C CA . GLY B 1 63 ? 33.906 43.312 -5.477 1 38.22 63 GLY B CA 1
ATOM 5688 C C . GLY B 1 63 ? 35.375 43.688 -5.453 1 38.22 63 GLY B C 1
ATOM 5689 O O . GLY B 1 63 ? 36.219 42.969 -6.004 1 38.22 63 GLY B O 1
ATOM 5690 N N . SER B 1 64 ? 35.906 44.438 -4.574 1 26.84 64 SER B N 1
ATOM 5691 C CA . SER B 1 64 ? 37.344 44.531 -4.855 1 26.84 64 SER B CA 1
ATOM 5692 C C . SER B 1 64 ? 38.094 43.281 -4.363 1 26.84 64 SER B C 1
ATOM 5694 O O . SER B 1 64 ? 37.594 42.562 -3.494 1 26.84 64 SER B O 1
ATOM 5696 N N . LYS B 1 65 ? 39.344 42.75 -5.031 1 27.48 65 LYS B N 1
ATOM 5697 C CA . LYS B 1 65 ? 40.438 41.781 -4.98 1 27.48 65 LYS B CA 1
ATOM 5698 C C . LYS B 1 65 ? 41.156 41.844 -3.641 1 27.48 65 LYS B C 1
ATOM 5700 O O . LYS B 1 65 ? 42.188 41.188 -3.459 1 27.48 65 LYS B O 1
ATOM 5705 N N . SER B 1 66 ? 40.781 42.5 -2.406 1 19.59 66 SER B N 1
ATOM 5706 C CA . SER B 1 66 ? 41.812 43.031 -1.53 1 19.59 66 SER B CA 1
ATOM 5707 C C . SER B 1 66 ? 42.594 41.906 -0.865 1 19.59 66 SER B C 1
ATOM 5709 O O . SER B 1 66 ? 42.062 40.844 -0.583 1 19.59 66 SER B O 1
ATOM 5711 N N . GLY B 1 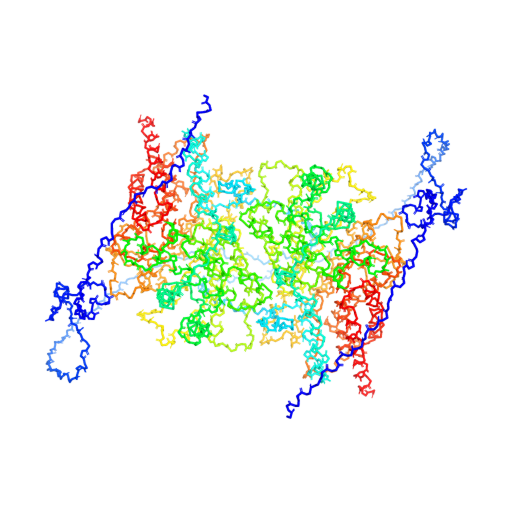67 ? 44.156 41.906 -0.715 1 19.23 67 GLY B N 1
ATOM 5712 C CA . GLY B 1 67 ? 45.5 41.438 -0.339 1 19.23 67 GLY B CA 1
ATOM 5713 C C . GLY B 1 67 ? 45.594 41.062 1.127 1 19.23 67 GLY B C 1
ATOM 5714 O O . GLY B 1 67 ? 44.875 40.188 1.601 1 19.23 67 GLY B O 1
ATOM 5715 N N . GLU B 1 68 ? 46.594 41.719 1.975 1 18.16 68 GLU B N 1
ATOM 5716 C CA . GLU B 1 68 ? 47.781 41.5 2.795 1 18.16 68 GLU B CA 1
ATOM 5717 C C . GLU B 1 68 ? 47.406 41.344 4.27 1 18.16 68 GLU B C 1
ATOM 5719 O O . GLU B 1 68 ? 48.031 40.562 5 1 18.16 68 GLU B O 1
ATOM 5724 N N . HIS B 1 69 ? 46.562 42.062 4.957 1 16.89 69 HIS B N 1
ATOM 5725 C CA . HIS B 1 69 ? 47.156 42.688 6.145 1 16.89 69 HIS B CA 1
ATOM 5726 C C . HIS B 1 69 ? 47.344 41.688 7.27 1 16.89 69 HIS B C 1
ATOM 5728 O O . HIS B 1 69 ? 46.625 40.656 7.328 1 16.89 69 HIS B O 1
ATOM 5734 N N . ASN B 1 70 ? 48.25 42.031 8.375 1 16.64 70 ASN B N 1
ATOM 5735 C CA . ASN B 1 70 ? 49.312 41.844 9.375 1 16.64 70 ASN B CA 1
ATOM 5736 C C . ASN B 1 70 ? 48.719 41.562 10.75 1 16.64 70 ASN B C 1
ATOM 5738 O O . ASN B 1 70 ? 49.469 41.312 11.703 1 16.64 70 ASN B O 1
ATOM 5742 N N . ARG B 1 71 ? 47.562 41.594 11.078 1 17.3 71 ARG B N 1
ATOM 5743 C CA . ARG B 1 71 ? 47.594 42.125 12.438 1 17.3 71 ARG B CA 1
ATOM 5744 C C . ARG B 1 71 ? 48.25 41.125 13.398 1 17.3 71 ARG B C 1
ATOM 5746 O O . ARG B 1 71 ? 48.156 39.938 13.211 1 17.3 71 ARG B O 1
ATOM 5753 N N . PRO B 1 72 ? 48.688 41.75 14.781 1 16.42 72 PRO B N 1
ATOM 5754 C CA . PRO B 1 72 ? 49.656 41.812 15.883 1 16.42 72 PRO B CA 1
ATOM 5755 C C . PRO B 1 72 ? 49.438 40.688 16.891 1 16.42 72 PRO B C 1
ATOM 5757 O O . PRO B 1 72 ? 48.469 39.938 16.812 1 16.42 72 PRO B O 1
ATOM 5760 N N . SER B 1 73 ? 49.312 41.219 18.297 1 15.54 73 SER B N 1
ATOM 5761 C CA . SER B 1 73 ? 50.125 41.156 19.5 1 15.54 73 SER B CA 1
ATOM 5762 C C . SER B 1 73 ? 49.781 39.969 20.375 1 15.54 73 SER B C 1
ATOM 5764 O O . SER B 1 73 ? 50.656 39.188 20.734 1 15.54 73 SER B O 1
ATOM 5766 N N . SER B 1 74 ? 49.219 40.312 21.656 1 15.45 74 SER B N 1
ATOM 5767 C CA . SER B 1 74 ? 49.781 40.188 22.984 1 15.45 74 SER B CA 1
ATOM 5768 C C . SER B 1 74 ? 49.5 38.844 23.594 1 15.45 74 SER B C 1
ATOM 5770 O O . SER B 1 74 ? 48.562 38.156 23.203 1 15.45 74 SER B O 1
ATOM 5772 N N . SER B 1 75 ? 50.469 38.375 24.609 1 15.12 75 SER B N 1
ATOM 5773 C CA . SER B 1 75 ? 51.188 37.312 25.328 1 15.12 75 SER B CA 1
ATOM 5774 C C . SER B 1 75 ? 50.344 36.75 26.469 1 15.12 75 SER B C 1
ATOM 5776 O O . SER B 1 75 ? 50.406 35.562 26.766 1 15.12 75 SER B O 1
ATOM 5778 N N . ALA B 1 76 ? 49.719 37.594 27.344 1 14.92 76 ALA B N 1
ATOM 5779 C CA . ALA B 1 76 ? 50.125 37.469 28.734 1 14.92 76 ALA B CA 1
ATOM 5780 C C . ALA B 1 76 ? 49.688 36.094 29.297 1 14.92 76 ALA B C 1
ATOM 5782 O O . ALA B 1 76 ? 50.5 35.375 29.859 1 14.92 76 ALA B O 1
ATOM 5783 N N . ALA B 1 77 ? 48.656 36.125 30.234 1 14.67 77 ALA B N 1
ATOM 5784 C CA . ALA B 1 77 ? 48.719 35.875 31.672 1 14.67 77 ALA B CA 1
ATOM 5785 C C . ALA B 1 77 ? 48.531 34.375 31.969 1 14.67 77 ALA B C 1
ATOM 5787 O O . ALA B 1 77 ? 47.531 33.781 31.578 1 14.67 77 ALA B O 1
ATOM 5788 N N . ALA B 1 78 ? 49.656 33.656 32.375 1 15.34 78 ALA B N 1
ATOM 5789 C CA . ALA B 1 78 ? 50.094 32.375 32.875 1 15.34 78 ALA B CA 1
ATOM 5790 C C . ALA B 1 78 ? 49.375 31.984 34.156 1 15.34 78 ALA B C 1
ATOM 5792 O O . ALA B 1 78 ? 49.562 30.891 34.688 1 15.34 78 ALA B O 1
ATOM 5793 N N . SER B 1 79 ? 48.781 33.031 35 1 13.7 79 SER B N 1
ATOM 5794 C CA . SER B 1 79 ? 49.062 32.875 36.406 1 13.7 79 SER B CA 1
ATOM 5795 C C . SER B 1 79 ? 48.656 31.516 36.938 1 13.7 79 SER B C 1
ATOM 5797 O O . SER B 1 79 ? 47.875 30.797 36.281 1 13.7 79 SER B O 1
ATOM 5799 N N . GLU B 1 80 ? 48.562 31.453 38.406 1 14.93 80 GLU B N 1
ATOM 5800 C CA . GLU B 1 80 ? 49.094 30.922 39.656 1 14.93 80 GLU B CA 1
ATOM 5801 C C . GLU B 1 80 ? 48.344 29.656 40.062 1 14.93 80 GLU B C 1
ATOM 5803 O O . GLU B 1 80 ? 47.219 29.406 39.625 1 14.93 80 GLU B O 1
ATOM 5808 N N . ARG B 1 81 ? 48.719 29.094 41.469 1 15.31 81 ARG B N 1
ATOM 5809 C CA . ARG B 1 81 ? 49.312 28.047 42.312 1 15.31 81 ARG B CA 1
ATOM 5810 C C . ARG B 1 81 ? 48.219 27.156 42.906 1 15.31 81 ARG B C 1
ATOM 5812 O O . ARG B 1 81 ? 47.031 27.453 42.781 1 15.31 81 ARG B O 1
ATOM 5819 N N . ALA B 1 82 ? 48.469 26.797 44.25 1 14.45 82 ALA B N 1
ATOM 5820 C CA . ALA B 1 82 ? 48.781 25.719 45.156 1 14.45 82 ALA B CA 1
ATOM 5821 C C . ALA B 1 82 ? 47.562 25.266 45.938 1 14.45 82 ALA B C 1
ATOM 5823 O O . ALA B 1 82 ? 47.438 24.109 46.375 1 14.45 82 ALA B O 1
ATOM 5824 N N . ARG B 1 83 ? 46.719 26.203 46.469 1 14.58 83 ARG B N 1
ATOM 5825 C CA . ARG B 1 83 ? 46.562 26.078 47.906 1 14.58 83 ARG B CA 1
ATOM 5826 C C . ARG B 1 83 ? 45.875 24.75 48.281 1 14.58 83 ARG B C 1
ATOM 5828 O O . ARG B 1 83 ? 45.125 24.203 47.469 1 14.58 83 ARG B O 1
ATOM 5835 N N . SER B 1 84 ? 45.969 24.406 49.656 1 14.16 84 SER B N 1
ATOM 5836 C CA . SER B 1 84 ? 46.156 23.531 50.812 1 14.16 84 SER B CA 1
ATOM 5837 C C . SER B 1 84 ? 44.875 22.766 51.156 1 14.16 84 SER B C 1
ATOM 5839 O O . SER B 1 84 ? 44.938 21.578 51.469 1 14.16 84 SER B O 1
ATOM 5841 N N . GLN B 1 85 ? 43.844 23.531 51.531 1 14.65 85 GLN B N 1
ATOM 5842 C CA . GLN B 1 85 ? 43.375 23.281 52.875 1 14.65 85 GLN B CA 1
ATOM 5843 C C . GLN B 1 85 ? 42.75 21.891 53 1 14.65 85 GLN B C 1
ATOM 5845 O O . GLN B 1 85 ? 42.312 21.328 52 1 14.65 85 GLN B O 1
ATOM 5850 N N . GLY B 1 86 ? 42.375 21.531 54.312 1 14.27 86 GLY B N 1
ATOM 5851 C CA . GLY B 1 86 ? 42.406 20.703 55.5 1 14.27 86 GLY B CA 1
ATOM 5852 C C . GLY B 1 86 ? 41.312 19.656 55.5 1 14.27 86 GLY B C 1
ATOM 5853 O O . GLY B 1 86 ? 41.594 18.469 55.688 1 14.27 86 GLY B O 1
ATOM 5854 N N . ALA B 1 87 ? 40.094 20.047 56.062 1 15.13 87 ALA B N 1
ATOM 5855 C CA . ALA B 1 87 ? 39.656 19.453 57.344 1 15.13 87 ALA B CA 1
ATOM 5856 C C . ALA B 1 87 ? 39.062 18.078 57.125 1 15.13 87 ALA B C 1
ATOM 5858 O O . ALA B 1 87 ? 38.562 17.781 56.031 1 15.13 87 ALA B O 1
ATOM 5859 N N . GLN B 1 88 ? 39.094 17.234 58.188 1 14.62 88 GLN B N 1
ATOM 5860 C CA . GLN B 1 88 ? 39.156 15.977 58.906 1 14.62 88 GLN B CA 1
ATOM 5861 C C . GLN B 1 88 ? 37.812 15.258 58.906 1 14.62 88 GLN B C 1
ATOM 5863 O O . GLN B 1 88 ? 37.781 14.039 58.75 1 14.62 88 GLN B O 1
ATOM 5868 N N . MET B 1 89 ? 36.75 15.969 59.406 1 14.52 89 MET B N 1
ATOM 5869 C CA . MET B 1 89 ? 36.219 15.312 60.625 1 14.52 89 MET B CA 1
ATOM 5870 C C . MET B 1 89 ? 35.625 13.969 60.281 1 14.52 89 MET B C 1
ATOM 5872 O O . MET B 1 89 ? 35.281 13.711 59.125 1 14.52 89 MET B O 1
ATOM 5876 N N . GLU B 1 90 ? 34.688 13.539 61.188 1 15.06 90 GLU B N 1
ATOM 5877 C CA . GLU B 1 90 ? 34.469 12.516 62.219 1 15.06 90 GLU B CA 1
ATOM 5878 C C . GLU B 1 90 ? 33.656 11.352 61.656 1 15.06 90 GLU B C 1
ATOM 5880 O O . GLU B 1 90 ? 33 11.484 60.594 1 15.06 90 GLU B O 1
ATOM 5885 N N . PRO B 1 91 ? 33.062 10.727 62.656 1 15.48 91 PRO B N 1
ATOM 5886 C CA . PRO B 1 91 ? 33.031 9.383 63.219 1 15.48 91 PRO B CA 1
ATOM 5887 C C . PRO B 1 91 ? 31.969 8.484 62.594 1 15.48 91 PRO B C 1
ATOM 5889 O O . PRO B 1 91 ? 32.25 7.332 62.25 1 15.48 91 PRO B O 1
ATOM 5892 N N . ASN B 1 92 ? 30.656 8.898 62.812 1 15.19 92 ASN B N 1
ATOM 5893 C CA . ASN B 1 92 ? 29.875 8.102 63.75 1 15.19 92 ASN B CA 1
ATOM 5894 C C . ASN B 1 92 ? 29.406 6.789 63.094 1 15.19 92 ASN B C 1
ATOM 5896 O O . ASN B 1 92 ? 29.328 6.684 61.875 1 15.19 92 ASN B O 1
ATOM 5900 N N . GLN B 1 93 ? 28.859 5.922 64 1 15.2 93 GLN B N 1
ATOM 5901 C CA . GLN B 1 93 ? 28.625 4.617 64.625 1 15.2 93 GLN B CA 1
ATOM 5902 C C . GLN B 1 93 ? 27.531 3.852 63.875 1 15.2 93 GLN B C 1
ATOM 5904 O O . GLN B 1 93 ? 27.578 2.623 63.781 1 15.2 93 GLN B O 1
ATOM 5909 N N . GLY B 1 94 ? 26.406 4.508 63.656 1 15.04 94 GLY B N 1
ATOM 5910 C CA . GLY B 1 94 ? 25.328 3.781 64.312 1 15.04 94 GLY B CA 1
ATOM 5911 C C . GLY B 1 94 ? 25.078 2.416 63.688 1 15.04 94 GLY B C 1
ATOM 5912 O O . GLY B 1 94 ? 25.641 2.094 62.625 1 15.04 94 GLY B O 1
ATOM 5913 N N . ASN B 1 95 ? 23.891 1.874 63.969 1 15.43 95 ASN B N 1
ATOM 5914 C CA . ASN B 1 95 ? 23.234 0.723 64.625 1 15.43 95 ASN B CA 1
ATOM 5915 C C . ASN B 1 95 ? 23.047 -0.419 63.594 1 15.43 95 ASN B C 1
ATOM 5917 O O . ASN B 1 95 ? 22.844 -0.183 62.406 1 15.43 95 ASN B O 1
ATOM 5921 N N . ALA B 1 96 ? 23.453 -1.621 64.125 1 16.12 96 ALA B N 1
ATOM 5922 C CA . ALA B 1 96 ? 23.547 -3.078 64.062 1 16.12 96 ALA B CA 1
ATOM 5923 C C . ALA B 1 96 ? 22.234 -3.686 63.531 1 16.12 96 ALA B C 1
ATOM 5925 O O . ALA B 1 96 ? 22.125 -4.906 63.406 1 16.12 96 ALA B O 1
ATOM 5926 N N . ARG B 1 97 ? 21.156 -3.094 63.844 1 15.46 97 ARG B N 1
ATOM 5927 C CA . ARG B 1 97 ? 20 -3.871 64.25 1 15.46 97 ARG B CA 1
ATOM 5928 C C . ARG B 1 97 ? 19.734 -5.012 63.281 1 15.46 97 ARG B C 1
ATOM 5930 O O . ARG B 1 97 ? 20.062 -4.914 62.094 1 15.46 97 ARG B O 1
ATOM 5937 N N . ALA B 1 98 ? 18.719 -5.789 63.625 1 16.72 98 ALA B N 1
ATOM 5938 C CA . ALA B 1 98 ? 18.234 -7.043 64.188 1 16.72 98 ALA B CA 1
ATOM 5939 C C . ALA B 1 98 ? 17.984 -8.078 63.125 1 16.72 98 ALA B C 1
ATOM 5941 O O . ALA B 1 98 ? 17.656 -7.73 61.969 1 16.72 98 ALA B O 1
ATOM 5942 N N . GLU B 1 99 ? 18.125 -9.398 63.469 1 16.72 99 GLU B N 1
ATOM 5943 C CA . GLU B 1 99 ? 18.406 -10.82 63.312 1 16.72 99 GLU B CA 1
ATOM 5944 C C . GLU B 1 99 ? 17.328 -11.5 62.469 1 16.72 99 GLU B C 1
ATOM 5946 O O . GLU B 1 99 ? 17.656 -12.18 61.469 1 16.72 99 GLU B O 1
ATOM 5951 N N . GLU B 1 100 ? 16.438 -12.164 63.219 1 16.86 100 GLU B N 1
ATOM 5952 C CA . GLU B 1 100 ? 15.945 -13.523 63.406 1 16.86 100 GLU B CA 1
ATOM 5953 C C . GLU B 1 100 ? 14.742 -13.797 62.5 1 16.86 100 GLU B C 1
ATOM 5955 O O . GLU B 1 100 ? 14.305 -14.945 62.375 1 16.86 100 GLU B O 1
ATOM 5960 N N . ARG B 1 101 ? 14 -12.781 62.375 1 15.91 101 ARG B N 1
ATOM 5961 C CA . ARG B 1 101 ? 12.656 -13.32 62.188 1 15.91 101 ARG B CA 1
ATOM 5962 C C . ARG B 1 101 ? 12.633 -14.367 61.094 1 15.91 101 ARG B C 1
ATOM 5964 O O . ARG B 1 101 ? 13.242 -14.172 60.031 1 15.91 101 ARG B O 1
ATOM 5971 N N . GLU B 1 102 ? 11.945 -15.445 61.375 1 17.33 102 GLU B N 1
ATOM 5972 C CA . GLU B 1 102 ? 11.609 -16.859 61.531 1 17.33 102 GLU B CA 1
ATOM 5973 C C . GLU B 1 102 ? 11.195 -17.5 60.219 1 17.33 102 GLU B C 1
ATOM 5975 O O . GLU B 1 102 ? 10.57 -16.859 59.375 1 17.33 102 GLU B O 1
ATOM 5980 N N . LYS B 1 103 ? 11.609 -18.766 60.094 1 19.73 103 LYS B N 1
ATOM 5981 C CA . LYS B 1 103 ? 11.75 -20.016 59.375 1 19.73 103 LYS B CA 1
ATOM 5982 C C . LYS B 1 103 ? 10.398 -20.531 58.875 1 19.73 103 LYS B C 1
ATOM 5984 O O . LYS B 1 103 ? 10.305 -21.641 58.344 1 19.73 103 LYS B O 1
ATOM 5989 N N . ALA B 1 104 ? 9.32 -19.969 59.438 1 17.19 104 ALA B N 1
ATOM 5990 C CA . ALA B 1 104 ? 8.156 -20.844 59.406 1 17.19 104 ALA B CA 1
ATOM 5991 C C . ALA B 1 104 ? 7.953 -21.406 58 1 17.19 104 ALA B C 1
ATOM 5993 O O . ALA B 1 104 ? 8.336 -20.781 57 1 17.19 104 ALA B O 1
ATOM 5994 N N . ALA B 1 105 ? 6.82 -22.062 57.688 1 18.39 105 ALA B N 1
ATOM 5995 C CA . ALA B 1 105 ? 6.262 -23.422 57.625 1 18.39 105 ALA B CA 1
ATOM 5996 C C . ALA B 1 105 ? 6.234 -23.938 56.188 1 18.39 105 ALA B C 1
ATOM 5998 O O . ALA B 1 105 ? 6.156 -23.156 55.219 1 18.39 105 ALA B O 1
ATOM 5999 N N . THR B 1 106 ? 6.211 -25.281 55.875 1 19.78 106 THR B N 1
ATOM 6000 C CA . THR B 1 106 ? 6.746 -26.516 55.344 1 19.78 106 THR B CA 1
ATOM 6001 C C . THR B 1 106 ? 6.105 -26.859 54 1 19.78 106 THR B C 1
ATOM 6003 O O . THR B 1 106 ? 6.805 -27.125 53 1 19.78 106 THR B O 1
ATOM 6006 N N . THR B 1 107 ? 4.949 -27.797 53.938 1 19.11 107 THR B N 1
ATOM 6007 C CA . THR B 1 107 ? 4.879 -29.156 53.406 1 19.11 107 THR B CA 1
ATOM 6008 C C . THR B 1 107 ? 4.359 -29.172 51.969 1 19.11 107 THR B C 1
ATOM 6010 O O . THR B 1 107 ? 4.945 -29.797 51.094 1 19.11 107 THR B O 1
ATOM 6013 N N . SER B 1 108 ? 3.02 -29.266 51.719 1 18.56 108 SER B N 1
ATOM 6014 C CA . SER B 1 108 ? 2.248 -30.281 51.031 1 18.56 108 SER B CA 1
ATOM 6015 C C . SER B 1 108 ? 2.16 -30 49.531 1 18.56 108 SER B C 1
ATOM 6017 O O . SER B 1 108 ? 1.576 -28.984 49.125 1 18.56 108 SER B O 1
ATOM 6019 N N . ARG B 1 109 ? 3.031 -30.656 48.625 1 19.86 109 ARG B N 1
ATOM 6020 C CA . ARG B 1 109 ? 3.604 -30.516 47.281 1 19.86 109 ARG B CA 1
ATOM 6021 C C . ARG B 1 109 ? 2.648 -31.047 46.219 1 19.86 109 ARG B C 1
ATOM 6023 O O . ARG B 1 109 ? 3.045 -31.266 45.062 1 19.86 109 ARG B O 1
ATOM 6030 N N . ARG B 1 110 ? 1.439 -31.625 46.438 1 19.61 110 ARG B N 1
ATOM 6031 C CA . ARG B 1 110 ? 0.926 -32.594 45.469 1 19.61 110 ARG B CA 1
ATOM 6032 C C . ARG B 1 110 ? 0.784 -31.953 44.062 1 19.61 110 ARG B C 1
ATOM 6034 O O . ARG B 1 110 ? 0.209 -30.875 43.938 1 19.61 110 ARG B O 1
ATOM 6041 N N . ASN B 1 111 ? 1.462 -32.531 42.969 1 19.55 111 ASN B N 1
ATOM 6042 C CA . ASN B 1 111 ? 1.879 -32.219 41.625 1 19.55 111 ASN B CA 1
ATOM 6043 C C . ASN B 1 111 ? 0.723 -32.375 40.625 1 19.55 111 ASN B C 1
ATOM 6045 O O . ASN B 1 111 ? 0.939 -32.438 39.406 1 19.55 111 ASN B O 1
ATOM 6049 N N . SER B 1 112 ? -0.539 -32.312 41 1 19.78 112 SER B N 1
ATOM 6050 C CA . SER B 1 112 ? -1.568 -32.875 40.125 1 19.78 112 SER B CA 1
ATOM 6051 C C . SER B 1 112 ? -1.559 -32.188 38.75 1 19.78 112 SER B C 1
ATOM 6053 O O . SER B 1 112 ? -1.684 -30.953 38.656 1 19.78 112 SER B O 1
ATOM 6055 N N . ARG B 1 113 ? -0.989 -32.812 37.656 1 22.11 113 ARG B N 1
ATOM 6056 C CA . ARG B 1 113 ? -0.729 -32.469 36.25 1 22.11 113 ARG B CA 1
ATOM 6057 C C . ARG B 1 113 ? -2.031 -32.25 35.5 1 22.11 113 ARG B C 1
ATOM 6059 O O . ARG B 1 113 ? -2.748 -33.219 35.188 1 22.11 113 ARG B O 1
ATOM 6066 N N . THR B 1 114 ? -2.99 -31.547 36.031 1 23.39 114 THR B N 1
ATOM 6067 C CA . THR B 1 114 ? -4.281 -31.531 35.344 1 23.39 114 THR B CA 1
ATOM 6068 C C . THR B 1 114 ? -4.117 -31.125 33.875 1 23.39 114 THR B C 1
ATOM 6070 O O . THR B 1 114 ? -3.379 -30.188 33.562 1 23.39 114 THR B O 1
ATOM 6073 N N . PRO B 1 115 ? -4.547 -32.062 32.906 1 26.44 115 PRO B N 1
ATOM 6074 C CA . PRO B 1 115 ? -4.484 -31.984 31.438 1 26.44 115 PRO B CA 1
ATOM 6075 C C . PRO B 1 115 ? -5.074 -30.688 30.891 1 26.44 115 PRO B C 1
ATOM 6077 O O . PRO B 1 115 ? -6.25 -30.391 31.109 1 26.44 115 PRO B O 1
ATOM 6080 N N . SER B 1 116 ? -4.449 -29.578 31.016 1 23.44 116 SER B N 1
ATOM 6081 C CA . SER B 1 116 ? -5.059 -28.281 30.797 1 23.44 116 SER B CA 1
ATOM 6082 C C . SER B 1 116 ? -5.52 -28.109 29.359 1 23.44 116 SER B C 1
ATOM 6084 O O . SER B 1 116 ? -4.719 -28.219 28.422 1 23.44 116 SER B O 1
ATOM 6086 N N . SER B 1 117 ? -6.73 -28.578 29.047 1 25.41 117 SER B N 1
ATOM 6087 C CA . SER B 1 117 ? -7.566 -28.344 27.875 1 25.41 117 SER B CA 1
ATOM 6088 C C . SER B 1 117 ? -7.539 -26.891 27.453 1 25.41 117 SER B C 1
ATOM 6090 O O . SER B 1 117 ? -8.203 -26.047 28.062 1 25.41 117 SER B O 1
ATOM 6092 N N . SER B 1 118 ? -6.457 -26.359 27.312 1 26.27 118 SER B N 1
ATOM 6093 C CA . SER B 1 118 ? -6.574 -24.922 27.094 1 26.27 118 SER B CA 1
ATOM 6094 C C . SER B 1 118 ? -7.414 -24.609 25.859 1 26.27 118 SER B C 1
ATOM 6096 O O . SER B 1 118 ? -7.031 -24.953 24.734 1 26.27 118 SER B O 1
ATOM 6098 N N . PRO B 1 119 ? -8.773 -24.75 26.031 1 27.16 119 PRO B N 1
ATOM 6099 C CA . PRO B 1 119 ? -9.641 -24.297 24.938 1 27.16 119 PRO B CA 1
ATOM 6100 C C . PRO B 1 119 ? -9.18 -22.969 24.328 1 27.16 119 PRO B C 1
ATOM 6102 O O . PRO B 1 119 ? -8.953 -22 25.047 1 27.16 119 PRO B O 1
ATOM 6105 N N . SER B 1 120 ? -8.336 -23.047 23.422 1 29.47 120 SER B N 1
ATOM 6106 C CA . SER B 1 120 ? -7.977 -21.828 22.703 1 29.47 120 SER B CA 1
ATOM 6107 C C . SER B 1 120 ? -9.219 -21.016 22.359 1 29.47 120 SER B C 1
ATOM 6109 O O . SER B 1 120 ? -10 -21.391 21.484 1 29.47 120 SER B O 1
ATOM 6111 N N . SER B 1 121 ? -9.93 -20.562 23.422 1 30.12 121 SER B N 1
ATOM 6112 C CA . SER B 1 121 ? -11.047 -19.625 23.312 1 30.12 121 SER B CA 1
ATOM 6113 C C . SER B 1 121 ? -10.812 -18.609 22.203 1 30.12 121 SER B C 1
ATOM 6115 O O . SER B 1 121 ? -9.672 -18.234 21.938 1 30.12 121 SER B O 1
ATOM 6117 N N . PRO B 1 122 ? -11.766 -18.438 21.375 1 33.75 122 PRO B N 1
ATOM 6118 C CA . PRO B 1 122 ? -11.719 -17.344 20.406 1 33.75 122 PRO B CA 1
ATOM 6119 C C . PRO B 1 122 ? -11.164 -16.062 21 1 33.75 122 PRO B C 1
ATOM 6121 O O . PRO B 1 122 ? -11.586 -15.641 22.078 1 33.75 122 PRO B O 1
ATOM 6124 N N . SER B 1 123 ? -10.031 -15.789 21.172 1 38.47 123 SER B N 1
ATOM 6125 C CA . SER B 1 123 ? -9.664 -14.539 21.812 1 38.47 123 SER B CA 1
ATOM 6126 C C . SER B 1 123 ? -10.719 -13.461 21.578 1 38.47 123 SER B C 1
ATOM 6128 O O . SER B 1 123 ? -11.172 -13.266 20.453 1 38.47 123 SER B O 1
ATOM 6130 N N . PRO B 1 124 ? -11.594 -13.055 22.469 1 41.62 124 PRO B N 1
ATOM 6131 C CA . PRO B 1 124 ? -12.609 -12 22.359 1 41.62 124 PRO B CA 1
ATOM 6132 C C . PRO B 1 124 ? -12.195 -10.867 21.438 1 41.62 124 PRO B C 1
ATOM 6134 O O . PRO B 1 124 ? -11.016 -10.531 21.359 1 41.62 124 PRO B O 1
ATOM 6137 N N . SER B 1 125 ? -12.93 -10.617 20.391 1 53.03 125 SER B N 1
ATOM 6138 C CA . SER B 1 125 ? -12.812 -9.523 19.422 1 53.03 125 SER B CA 1
ATOM 6139 C C . SER B 1 125 ? -12.359 -8.234 20.094 1 53.03 125 SER B C 1
ATOM 6141 O O . SER B 1 125 ? -13.078 -7.691 20.938 1 53.03 125 SER B O 1
ATOM 6143 N N . GLN B 1 126 ? -11.086 -8.031 20.438 1 62.91 126 GLN B N 1
ATOM 6144 C CA . GLN B 1 126 ? -10.5 -6.879 21.109 1 62.91 126 GLN B CA 1
ATOM 6145 C C . GLN B 1 126 ? -11.07 -5.574 20.562 1 62.91 126 GLN B C 1
ATOM 6147 O O . GLN B 1 126 ? -11.141 -5.383 19.344 1 62.91 126 GLN B O 1
ATOM 6152 N N . TRP B 1 127 ? -11.828 -4.852 21.391 1 74.31 127 TRP B N 1
ATOM 6153 C CA . TRP B 1 127 ? -12.328 -3.521 21.047 1 74.31 127 TRP B CA 1
ATOM 6154 C C . TRP B 1 127 ? -11.203 -2.648 20.484 1 74.31 127 TRP B C 1
ATOM 6156 O O . TRP B 1 127 ? -10.078 -2.68 20.984 1 74.31 127 TRP B O 1
ATOM 6166 N N . ARG B 1 128 ? -11.547 -2.107 19.344 1 78.62 128 ARG B N 1
ATOM 6167 C CA . ARG B 1 128 ? -10.625 -1.13 18.781 1 78.62 128 ARG B CA 1
ATOM 6168 C C . ARG B 1 128 ? -11.281 0.242 18.672 1 78.62 128 ARG B C 1
ATOM 6170 O O . ARG B 1 128 ? -12.453 0.345 18.312 1 78.62 128 ARG B O 1
ATOM 6177 N N . TRP B 1 129 ? -10.578 1.253 19.109 1 86.94 129 TRP B N 1
ATOM 6178 C CA . TRP B 1 129 ? -11.094 2.617 19.047 1 86.94 129 TRP B CA 1
ATOM 6179 C C . TRP B 1 129 ? -11.617 2.939 17.656 1 86.94 129 TRP B C 1
ATOM 6181 O O . TRP B 1 129 ? -10.836 3.088 16.703 1 86.94 129 TRP B O 1
ATOM 6191 N N . PRO B 1 130 ? -12.875 3.059 17.609 1 84.69 130 PRO B N 1
ATOM 6192 C CA . PRO B 1 130 ? -13.438 3.26 16.281 1 84.69 130 PRO B CA 1
ATOM 6193 C C . PRO B 1 130 ? -13.266 4.688 15.766 1 84.69 130 PRO B C 1
ATOM 6195 O O . PRO B 1 130 ? -13.344 5.641 16.547 1 84.69 130 PRO B O 1
ATOM 6198 N N . GLY B 1 131 ? -13.078 4.867 14.484 1 89.75 131 GLY B N 1
ATOM 6199 C CA . GLY B 1 131 ? -13.109 6.164 13.828 1 89.75 131 GLY B CA 1
ATOM 6200 C C . GLY B 1 131 ? -14.492 6.559 13.352 1 89.75 131 GLY B C 1
ATOM 6201 O O . GLY B 1 131 ? -15.492 6.234 13.992 1 89.75 131 GLY B O 1
ATOM 6202 N N . ALA B 1 132 ? -14.531 7.398 12.344 1 90.38 132 ALA B N 1
ATOM 6203 C CA . ALA B 1 132 ? -15.805 7.859 11.789 1 90.38 132 ALA B CA 1
ATOM 6204 C C . ALA B 1 132 ? -15.789 7.809 10.266 1 90.38 132 ALA B C 1
ATOM 6206 O O . ALA B 1 132 ? -14.742 8.031 9.641 1 90.38 132 ALA B O 1
ATOM 6207 N N . TRP B 1 133 ? -16.922 7.418 9.734 1 91.81 133 TRP B N 1
ATOM 6208 C CA . TRP B 1 133 ? -17.141 7.562 8.297 1 91.81 133 TRP B CA 1
ATOM 6209 C C . TRP B 1 133 ? -17.719 8.938 7.965 1 91.81 133 TRP B C 1
ATOM 6211 O O . TRP B 1 133 ? -18.812 9.273 8.406 1 91.81 133 TRP B O 1
ATOM 6221 N N . ILE B 1 134 ? -16.984 9.68 7.23 1 91.81 134 ILE B N 1
ATOM 6222 C CA . ILE B 1 134 ? -17.375 11.062 6.961 1 91.81 134 ILE B CA 1
ATOM 6223 C C . ILE B 1 134 ? -17.641 11.234 5.469 1 91.81 134 ILE B C 1
ATOM 6225 O O . ILE B 1 134 ? -16.828 10.836 4.629 1 91.81 134 ILE B O 1
ATOM 6229 N N . VAL B 1 135 ? -18.734 11.828 5.199 1 87.12 135 VAL B N 1
ATOM 6230 C CA . VAL B 1 135 ? -19.156 12.062 3.82 1 87.12 135 VAL B CA 1
ATOM 6231 C C . VAL B 1 135 ? -18.297 13.156 3.201 1 87.12 135 VAL B C 1
ATOM 6233 O O . VAL B 1 135 ? -18 14.164 3.846 1 87.12 135 VAL B O 1
ATOM 6236 N N . ASP B 1 136 ? -17.906 12.828 2.025 1 80.69 136 ASP B N 1
ATOM 6237 C CA . ASP B 1 136 ? -17.109 13.812 1.288 1 80.69 136 ASP B CA 1
ATOM 6238 C C . ASP B 1 136 ? -18 14.922 0.726 1 80.69 136 ASP B C 1
ATOM 6240 O O . ASP B 1 136 ? -18.891 14.656 -0.091 1 80.69 136 ASP B O 1
ATOM 6244 N N . SER B 1 137 ? -17.828 16.062 1.143 1 76.5 137 SER B N 1
ATOM 6245 C CA . SER B 1 137 ? -18.656 17.188 0.708 1 76.5 137 SER B CA 1
ATOM 6246 C C . SER B 1 137 ? -18.234 17.672 -0.67 1 76.5 137 SER B C 1
ATOM 6248 O O . SER B 1 137 ? -18.984 18.391 -1.337 1 76.5 137 SER B O 1
ATOM 6250 N N . VAL B 1 138 ? -17.094 17.281 -1.094 1 74.81 138 VAL B N 1
ATOM 6251 C CA . VAL B 1 138 ? -16.547 17.766 -2.357 1 74.81 138 VAL B CA 1
ATOM 6252 C C . VAL B 1 138 ? -16.984 16.844 -3.494 1 74.81 138 VAL B C 1
ATOM 6254 O O . VAL B 1 138 ? -17.453 17.297 -4.531 1 74.81 138 VAL B O 1
ATOM 6257 N N . HIS B 1 139 ? -16.828 15.57 -3.207 1 76.62 139 HIS B N 1
ATOM 6258 C CA . HIS B 1 139 ? -17.203 14.578 -4.203 1 76.62 139 HIS B CA 1
ATOM 6259 C C . HIS B 1 139 ? -18.531 13.914 -3.842 1 76.62 139 HIS B C 1
ATOM 6261 O O . HIS B 1 139 ? -18.547 12.922 -3.105 1 76.62 139 HIS B O 1
ATOM 6267 N N . THR B 1 140 ? -19.562 14.336 -4.41 1 76.44 140 THR B N 1
ATOM 6268 C CA . THR B 1 140 ? -20.906 13.945 -4.016 1 76.44 140 THR B CA 1
ATOM 6269 C C . THR B 1 140 ? -21.156 12.477 -4.324 1 76.44 140 THR B C 1
ATOM 6271 O O . THR B 1 140 ? -21.969 11.828 -3.66 1 76.44 140 THR B O 1
ATOM 6274 N N . ASN B 1 141 ? -20.453 11.961 -5.25 1 79.25 141 ASN B N 1
ATOM 6275 C CA . ASN B 1 141 ? -20.688 10.578 -5.633 1 79.25 141 ASN B CA 1
ATOM 6276 C C . ASN B 1 141 ? -19.75 9.617 -4.898 1 79.25 141 ASN B C 1
ATOM 6278 O O . ASN B 1 141 ? -19.781 8.414 -5.137 1 79.25 141 ASN B O 1
ATOM 6282 N N . SER B 1 142 ? -19.109 10.203 -3.936 1 86.19 142 SER B N 1
ATOM 6283 C CA . SER B 1 142 ? -18.156 9.375 -3.199 1 86.19 142 SER B CA 1
ATOM 6284 C C . SER B 1 142 ? -18.797 8.766 -1.958 1 86.19 142 SER B C 1
ATOM 6286 O O . SER B 1 142 ? -19.609 9.406 -1.294 1 86.19 142 SER B O 1
ATOM 6288 N N . GLU B 1 143 ? -18.516 7.512 -1.735 1 89.12 143 GLU B N 1
ATOM 6289 C CA . GLU B 1 143 ? -18.875 6.914 -0.455 1 89.12 143 GLU B CA 1
ATOM 6290 C C . GLU B 1 143 ? -18.109 7.562 0.696 1 89.12 143 GLU B C 1
ATOM 6292 O O . GLU B 1 143 ? -17.047 8.133 0.492 1 89.12 143 GLU B O 1
ATOM 6297 N N . PRO B 1 144 ? -18.734 7.539 1.886 1 90.56 144 PRO B N 1
ATOM 6298 C CA . PRO B 1 144 ? -18.031 8.117 3.031 1 90.56 144 PRO B CA 1
ATOM 6299 C C . PRO B 1 144 ? -16.672 7.48 3.264 1 90.56 144 PRO B C 1
ATOM 6301 O O . PRO B 1 144 ? -16.5 6.273 3.082 1 90.56 144 PRO B O 1
ATOM 6304 N N . ARG B 1 145 ? -15.781 8.297 3.65 1 92.44 145 ARG B N 1
ATOM 6305 C CA . ARG B 1 145 ? -14.414 7.863 3.926 1 92.44 145 ARG B CA 1
ATOM 6306 C C . ARG B 1 145 ? -14.195 7.664 5.422 1 92.44 145 ARG B C 1
ATOM 6308 O O . ARG B 1 145 ? -14.727 8.422 6.238 1 92.44 145 ARG B O 1
ATOM 6315 N N . TYR B 1 146 ? -13.406 6.656 5.742 1 92.88 146 TYR B N 1
ATOM 6316 C CA . TYR B 1 146 ? -13.102 6.363 7.141 1 92.88 146 TYR B CA 1
ATOM 6317 C C . TYR B 1 146 ? -11.938 7.215 7.637 1 92.88 146 TYR B C 1
ATOM 6319 O O . TYR B 1 146 ? -10.906 7.305 6.977 1 92.88 146 TYR B O 1
ATOM 6327 N N . TYR B 1 147 ? -12.102 7.863 8.773 1 94.5 147 TYR B N 1
ATOM 6328 C CA . TYR B 1 147 ? -11.055 8.609 9.469 1 94.5 147 TYR B CA 1
ATOM 6329 C C . TYR B 1 147 ? -10.906 8.125 10.906 1 94.5 147 TYR B C 1
ATOM 6331 O O . TYR B 1 147 ? -11.883 8.109 11.664 1 94.5 147 TYR B O 1
ATOM 6339 N N . GLY B 1 148 ? -9.695 7.801 11.305 1 93.38 148 GLY B N 1
ATOM 6340 C CA . GLY B 1 148 ? -9.422 7.297 12.641 1 93.38 148 GLY B CA 1
ATOM 6341 C C . GLY B 1 148 ? -9.422 8.383 13.703 1 93.38 148 GLY B C 1
ATOM 6342 O O . GLY B 1 148 ? -9.562 9.57 13.383 1 93.38 148 GLY B O 1
ATOM 6343 N N . PRO B 1 149 ? -9.203 8.023 14.883 1 92.19 149 PRO B N 1
ATOM 6344 C CA . PRO B 1 149 ? -9.344 8.953 16 1 92.19 149 PRO B CA 1
ATOM 6345 C C . PRO B 1 149 ? -8.258 10.023 16.016 1 92.19 149 PRO B C 1
ATOM 6347 O O . PRO B 1 149 ? -8.469 11.125 16.531 1 92.19 149 PRO B O 1
ATOM 6350 N N . SER B 1 150 ? -7.176 9.719 15.531 1 93.31 150 SER B N 1
ATOM 6351 C CA . SER B 1 150 ? -6.094 10.695 15.547 1 93.31 150 SER B CA 1
ATOM 6352 C C . SER B 1 150 ? -6.324 11.789 14.508 1 93.31 150 SER B C 1
ATOM 6354 O O . SER B 1 150 ? -5.672 12.836 14.547 1 93.31 150 SER B O 1
ATOM 6356 N N . SER B 1 151 ? -7.273 11.625 13.617 1 93.88 151 SER B N 1
ATOM 6357 C CA . SER B 1 151 ? -7.453 12.539 12.492 1 93.88 151 SER B CA 1
ATOM 6358 C C . SER B 1 151 ? -8.133 13.828 12.938 1 93.88 151 SER B C 1
ATOM 6360 O O . SER B 1 151 ? -8.953 13.82 13.852 1 93.88 151 SER B O 1
ATOM 6362 N N . PHE B 1 152 ? -7.773 14.883 12.258 1 90.69 152 PHE B N 1
ATOM 6363 C CA . PHE B 1 152 ? -8.422 16.141 12.586 1 90.69 152 PHE B CA 1
ATOM 6364 C C . PHE B 1 152 ? -9.859 16.172 12.078 1 90.69 152 PHE B C 1
ATOM 6366 O O . PHE B 1 152 ? -10.719 16.828 12.656 1 90.69 152 PHE B O 1
ATOM 6373 N N . LEU B 1 153 ? -10.148 15.32 11.055 1 93.5 153 LEU B N 1
ATOM 6374 C CA . LEU B 1 153 ? -11.516 15.25 10.562 1 93.5 153 LEU B CA 1
ATOM 6375 C C . LEU B 1 153 ? -12.414 14.523 11.555 1 93.5 153 LEU B C 1
ATOM 6377 O O . LEU B 1 153 ? -13.594 14.852 11.695 1 93.5 153 LEU B O 1
ATOM 6381 N N . HIS B 1 154 ? -11.859 13.5 12.141 1 93.69 154 HIS B N 1
ATOM 6382 C CA . HIS B 1 154 ? -12.609 12.836 13.203 1 93.69 154 HIS B CA 1
ATOM 6383 C C . HIS B 1 154 ? -12.961 13.805 14.328 1 93.69 154 HIS B C 1
ATOM 6385 O O . HIS B 1 154 ? -14.086 13.805 14.82 1 93.69 154 HIS B O 1
ATOM 6391 N N . PHE B 1 155 ? -12.078 14.609 14.672 1 94.38 155 PHE B N 1
ATOM 6392 C CA . PHE B 1 155 ? -12.297 15.609 15.711 1 94.38 155 PHE B CA 1
ATOM 6393 C C . PHE B 1 155 ? -13.336 16.625 15.266 1 94.38 155 PHE B C 1
ATOM 6395 O O . PHE B 1 155 ? -14.234 16.984 16.031 1 94.38 155 PHE B O 1
ATOM 6402 N N . THR B 1 156 ? -13.188 17.094 14.094 1 94.12 156 THR B N 1
ATOM 6403 C CA . THR B 1 156 ? -14.141 18.062 13.547 1 94.12 156 THR B CA 1
ATOM 6404 C C . THR B 1 156 ? -15.547 17.469 13.531 1 94.12 156 THR B C 1
ATOM 6406 O O . THR B 1 156 ? -16.516 18.172 13.805 1 94.12 156 THR B O 1
ATOM 6409 N N . ASN B 1 157 ? -15.641 16.25 13.172 1 93.69 157 ASN B N 1
ATOM 6410 C CA . ASN B 1 157 ? -16.938 15.586 13.156 1 93.69 157 ASN B CA 1
ATOM 6411 C C . ASN B 1 157 ? -17.547 15.523 14.547 1 93.69 157 ASN B C 1
ATOM 6413 O O . ASN B 1 157 ? -18.766 15.664 14.703 1 93.69 157 ASN B O 1
ATOM 6417 N N . ARG B 1 158 ? -16.766 15.258 15.5 1 91.81 158 ARG B N 1
ATOM 6418 C CA . ARG B 1 158 ? -17.266 15.258 16.875 1 91.81 158 ARG B CA 1
ATOM 6419 C C . ARG B 1 158 ? -17.766 16.641 17.281 1 91.81 158 ARG B C 1
ATOM 6421 O O . ARG B 1 158 ? -18.781 16.766 17.969 1 91.81 158 ARG B O 1
ATOM 6428 N N . LEU B 1 159 ? -17.031 17.656 16.875 1 92.38 159 LEU B N 1
ATOM 6429 C CA . LEU B 1 159 ? -17.469 19.016 17.141 1 92.38 159 LEU B CA 1
ATOM 6430 C C . LEU B 1 159 ? -18.781 19.328 16.438 1 92.38 159 LEU B C 1
ATOM 6432 O O . LEU B 1 159 ? -19.656 19.984 17 1 92.38 159 LEU B O 1
ATOM 6436 N N . ARG B 1 160 ? -18.875 18.859 15.219 1 92.81 160 ARG B N 1
ATOM 6437 C CA . ARG B 1 160 ? -20.109 19.047 14.445 1 92.81 160 ARG B CA 1
ATOM 6438 C C . ARG B 1 160 ? -21.297 18.438 15.172 1 92.81 160 ARG B C 1
ATOM 6440 O O . ARG B 1 160 ? -22.359 19.078 15.273 1 92.81 160 ARG B O 1
ATOM 6447 N N . ILE B 1 161 ? -21.125 17.25 15.664 1 90.56 161 ILE B N 1
ATOM 6448 C CA . ILE B 1 161 ? -22.188 16.547 16.375 1 90.56 161 ILE B CA 1
ATOM 6449 C C . ILE B 1 161 ? -22.562 17.312 17.641 1 90.56 161 ILE B C 1
ATOM 6451 O O . ILE B 1 161 ? -23.734 17.484 17.953 1 90.56 161 ILE B O 1
ATOM 6455 N N . TYR B 1 162 ? -21.609 17.812 18.312 1 88.69 162 TYR B N 1
ATOM 6456 C CA . TYR B 1 162 ? -21.844 18.609 19.516 1 88.69 162 TYR B CA 1
ATOM 6457 C C . TYR B 1 162 ? -22.625 19.875 19.203 1 88.69 162 TYR B C 1
ATOM 6459 O O . TYR B 1 162 ? -23.562 20.234 19.922 1 88.69 162 TYR B O 1
ATOM 6467 N N . LEU B 1 163 ? -22.234 20.562 18.188 1 90.06 163 LEU B N 1
ATOM 6468 C CA . LEU B 1 163 ? -22.906 21.797 17.781 1 90.06 163 LEU B CA 1
ATOM 6469 C C . LEU B 1 163 ? -24.344 21.516 17.391 1 90.06 163 LEU B C 1
ATOM 6471 O O . LEU B 1 163 ? -25.234 22.328 17.672 1 90.06 163 LEU B O 1
ATOM 6475 N N . ASP B 1 164 ? -24.547 20.406 16.812 1 89.81 164 ASP B N 1
ATOM 6476 C CA . ASP B 1 164 ? -25.875 20.0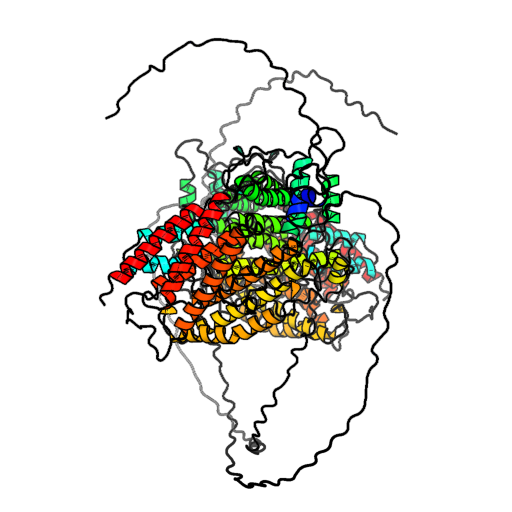31 16.359 1 89.81 164 ASP B CA 1
ATOM 6477 C C . ASP B 1 164 ? -26.75 19.594 17.531 1 89.81 164 ASP B C 1
ATOM 6479 O O . ASP B 1 164 ? -27.812 20.172 17.766 1 89.81 164 ASP B O 1
ATOM 6483 N N . GLU B 1 165 ? -26.234 18.734 18.344 1 86.56 165 GLU B N 1
ATOM 6484 C CA . GLU B 1 165 ? -27.047 18.062 19.359 1 86.56 165 GLU B CA 1
ATOM 6485 C C . GLU B 1 165 ? -27.078 18.875 20.656 1 86.56 165 GLU B C 1
ATOM 6487 O O . GLU B 1 165 ? -28.109 18.938 21.312 1 86.56 165 GLU B O 1
ATOM 6492 N N . SER B 1 166 ? -26.016 19.484 21.016 1 80.44 166 SER B N 1
ATOM 6493 C CA . SER B 1 166 ? -25.938 20.141 22.312 1 80.44 166 SER B CA 1
ATOM 6494 C C . SER B 1 166 ? -26.25 21.625 22.203 1 80.44 166 SER B C 1
ATOM 6496 O O . SER B 1 166 ? -26.844 22.219 23.125 1 80.44 166 SER B O 1
ATOM 6498 N N . LEU B 1 167 ? -25.875 22.25 21.109 1 84.69 167 LEU B N 1
ATOM 6499 C CA . LEU B 1 167 ? -26.031 23.703 21.016 1 84.69 167 LEU B CA 1
ATOM 6500 C C . LEU B 1 167 ? -27.109 24.062 20 1 84.69 167 LEU B C 1
ATOM 6502 O O . LEU B 1 167 ? -27.5 25.219 19.875 1 84.69 167 LEU B O 1
ATOM 6506 N N . GLY B 1 168 ? -27.625 23.078 19.266 1 86.56 168 GLY B N 1
ATOM 6507 C CA . GLY B 1 168 ? -28.688 23.297 18.281 1 86.56 168 GLY B CA 1
ATOM 6508 C C . GLY B 1 168 ? -28.25 24.172 17.125 1 86.56 168 GLY B C 1
ATOM 6509 O O . GLY B 1 168 ? -29.016 25 16.641 1 86.56 168 GLY B O 1
ATOM 6510 N N . GLN B 1 169 ? -26.984 24.062 16.781 1 90.62 169 GLN B N 1
ATOM 6511 C CA . GLN B 1 169 ? -26.453 24.828 15.672 1 90.62 169 GLN B CA 1
ATOM 6512 C C . GLN B 1 169 ? -25.938 23.922 14.562 1 90.62 169 GLN B C 1
ATOM 6514 O O . GLN B 1 169 ? -24.75 23.922 14.242 1 90.62 169 GLN B O 1
ATOM 6519 N N . PRO B 1 170 ? -26.781 23.266 13.844 1 91.75 170 PRO B N 1
ATOM 6520 C CA . PRO B 1 170 ? -26.344 22.297 12.828 1 91.75 170 PRO B CA 1
ATOM 6521 C C . PRO B 1 170 ? -25.672 22.969 11.633 1 91.75 170 PRO B C 1
ATOM 6523 O O . PRO B 1 170 ? -24.75 22.391 11.047 1 91.75 170 PRO B O 1
ATOM 6526 N N . GLN B 1 171 ? -26.109 24.156 11.281 1 92.06 171 GLN B N 1
ATOM 6527 C CA . GLN B 1 171 ? -25.547 24.828 10.117 1 92.06 171 GLN B CA 1
ATOM 6528 C C . GLN B 1 171 ? -24.078 25.172 10.344 1 92.06 171 GLN B C 1
ATOM 6530 O O . GLN B 1 171 ? -23.25 25.016 9.445 1 92.06 171 GLN B O 1
ATOM 6535 N N . LEU B 1 172 ? -23.875 25.609 11.531 1 91.5 172 LEU B N 1
ATOM 6536 C CA . LEU B 1 172 ? -22.5 25.953 11.883 1 91.5 172 LEU B CA 1
ATOM 6537 C C . LEU B 1 172 ? -21.609 24.719 11.906 1 91.5 172 LEU B C 1
ATOM 6539 O O . LEU B 1 172 ? -20.469 24.75 11.445 1 91.5 172 LEU B O 1
ATOM 6543 N N . GLY B 1 173 ? -22.156 23.672 12.445 1 91.62 173 GLY B N 1
ATOM 6544 C CA . GLY B 1 173 ? -21.422 22.422 12.461 1 91.62 173 GLY B CA 1
ATOM 6545 C C . GLY B 1 173 ? -21.125 21.891 11.07 1 91.62 173 GLY B C 1
ATOM 6546 O O . GLY B 1 173 ? -20.016 21.422 10.797 1 91.62 173 GLY B O 1
ATOM 6547 N N . ASN B 1 174 ? -22 21.969 10.227 1 91.69 174 ASN B N 1
ATOM 6548 C CA . ASN B 1 174 ? -21.844 21.5 8.859 1 91.69 174 ASN B CA 1
ATOM 6549 C C . ASN B 1 174 ? -20.844 22.359 8.086 1 91.69 174 ASN B C 1
ATOM 6551 O O . ASN B 1 174 ? -20.062 21.844 7.281 1 91.69 174 ASN B O 1
ATOM 6555 N N . ALA B 1 175 ? -20.922 23.625 8.367 1 90.44 175 ALA B N 1
ATOM 6556 C CA . ALA B 1 175 ? -19.969 24.547 7.715 1 90.44 175 ALA B CA 1
ATOM 6557 C C . ALA B 1 175 ? -18.547 24.234 8.141 1 90.44 175 ALA B C 1
ATOM 6559 O O . ALA B 1 175 ? -17.625 24.266 7.32 1 90.44 175 ALA B O 1
ATOM 6560 N N . LEU B 1 176 ? -18.422 23.984 9.383 1 92.62 176 LEU B N 1
ATOM 6561 C CA . LEU B 1 176 ? -17.109 23.641 9.938 1 92.62 176 LEU B CA 1
ATOM 6562 C C . LEU B 1 176 ? -16.562 22.375 9.305 1 92.62 176 LEU B C 1
ATOM 6564 O O . LEU B 1 176 ? -15.414 22.328 8.859 1 92.62 176 LEU B O 1
ATOM 6568 N N . LEU B 1 177 ? -17.375 21.391 9.25 1 92.44 177 LEU B N 1
ATOM 6569 C CA . LEU B 1 177 ? -16.953 20.094 8.695 1 92.44 177 LEU B CA 1
ATOM 6570 C C . LEU B 1 177 ? -16.688 20.219 7.203 1 92.44 177 LEU B C 1
ATOM 6572 O O . LEU B 1 177 ? -15.695 19.672 6.707 1 92.44 177 LEU B O 1
ATOM 6576 N N . SER B 1 178 ? -17.531 20.906 6.512 1 89.56 178 SER B N 1
ATOM 6577 C CA . SER B 1 178 ? -17.375 21.062 5.07 1 89.56 178 SER B CA 1
ATOM 6578 C C . SER B 1 178 ? -16.078 21.781 4.73 1 89.56 178 SER B C 1
ATOM 6580 O O . SER B 1 178 ? -15.359 21.375 3.812 1 89.56 178 SER B O 1
ATOM 6582 N N . PHE B 1 179 ? -15.789 22.797 5.477 1 89.31 179 PHE B N 1
ATOM 6583 C CA . PHE B 1 179 ? -14.555 23.531 5.234 1 89.31 179 PHE B CA 1
ATOM 6584 C C . PHE B 1 179 ? -13.336 22.672 5.512 1 89.31 179 PHE B C 1
ATOM 6586 O O . PHE B 1 179 ? -12.391 22.641 4.719 1 89.31 179 PHE B O 1
ATOM 6593 N N . THR B 1 180 ? -13.359 22.016 6.602 1 88.56 180 THR B N 1
ATOM 6594 C CA . THR B 1 180 ? -12.234 21.172 6.965 1 88.56 180 THR B CA 1
ATOM 6595 C C . THR B 1 180 ? -12.039 20.047 5.941 1 88.56 180 THR B C 1
ATOM 6597 O O . THR B 1 180 ? -10.914 19.703 5.605 1 88.56 180 THR B O 1
ATOM 6600 N N . CYS B 1 181 ? -13.125 19.531 5.449 1 85.62 181 CYS B N 1
ATOM 6601 C CA . CYS B 1 181 ? -13.07 18.484 4.434 1 85.62 181 CYS B CA 1
ATOM 6602 C C . CYS B 1 181 ? -12.438 19 3.148 1 85.62 181 CYS B C 1
ATOM 6604 O O . CYS B 1 181 ? -11.703 18.281 2.479 1 85.62 181 CYS B O 1
ATOM 6606 N N . SER B 1 182 ? -12.727 20.172 2.84 1 83.12 182 SER B N 1
ATOM 6607 C CA . SER B 1 182 ? -12.195 20.75 1.615 1 83.12 182 SER B CA 1
ATOM 6608 C C . SER B 1 182 ? -10.68 20.922 1.697 1 83.12 182 SER B C 1
ATOM 6610 O O . SER B 1 182 ? -10.008 21.031 0.67 1 83.12 182 SER B O 1
ATOM 6612 N N . ARG B 1 183 ? -10.188 20.875 2.861 1 79 183 ARG B N 1
ATOM 6613 C CA . ARG B 1 183 ? -8.75 21.016 3.059 1 79 183 ARG B CA 1
ATOM 6614 C C . ARG B 1 183 ? -8.047 19.672 2.926 1 79 183 ARG B C 1
ATOM 6616 O O . ARG B 1 183 ? -6.828 19.609 2.771 1 79 183 ARG B O 1
ATOM 6623 N N . VAL B 1 184 ? -8.859 18.594 2.891 1 77.06 184 VAL B N 1
ATOM 6624 C CA . VAL B 1 184 ? -8.297 17.25 2.852 1 77.06 184 VAL B CA 1
ATOM 6625 C C . VAL B 1 184 ? -8.609 16.594 1.504 1 77.06 184 VAL B C 1
ATOM 6627 O O . VAL B 1 184 ? -7.836 15.766 1.021 1 77.06 184 VAL B O 1
ATOM 6630 N N . SER B 1 185 ? -9.703 16.969 0.915 1 72.44 185 SER B N 1
ATOM 6631 C CA . SER B 1 185 ? -10.195 16.203 -0.233 1 72.44 185 SER B CA 1
ATOM 6632 C C . SER B 1 185 ? -10.453 17.125 -1.428 1 72.44 185 SER B C 1
ATOM 6634 O O . SER B 1 185 ? -11.398 16.906 -2.186 1 72.44 185 SER B O 1
ATOM 6636 N N . SER B 1 186 ? -9.586 18.078 -1.513 1 68.31 186 SER B N 1
ATOM 6637 C CA . SER B 1 186 ? -9.75 18.891 -2.719 1 68.31 186 SER B CA 1
ATOM 6638 C C . SER B 1 186 ? -9.492 18.062 -3.975 1 68.31 186 SER B C 1
ATOM 6640 O O . SER B 1 186 ? -8.75 17.078 -3.936 1 68.31 186 SER B O 1
ATOM 6642 N N . PRO B 1 187 ? -10.273 18.312 -4.953 1 62.25 187 PRO B N 1
ATOM 6643 C CA . PRO B 1 187 ? -10.055 17.531 -6.168 1 62.25 187 PRO B CA 1
ATOM 6644 C C . PRO B 1 187 ? -8.617 17.609 -6.672 1 62.25 187 PRO B C 1
ATOM 6646 O O . PRO B 1 187 ? -8.023 18.688 -6.699 1 62.25 187 PRO B O 1
ATOM 6649 N N . SER B 1 188 ? -8.164 16.406 -6.906 1 63.19 188 SER B N 1
ATOM 6650 C CA . SER B 1 188 ? -6.816 16.359 -7.457 1 63.19 188 SER B CA 1
ATOM 6651 C C . SER B 1 188 ? -6.781 16.922 -8.875 1 63.19 188 SER B C 1
ATOM 6653 O O . SER B 1 188 ? -7.766 16.812 -9.609 1 63.19 188 SER B O 1
ATOM 6655 N N . PRO B 1 189 ? -5.707 17.562 -9.164 1 57.31 189 PRO B N 1
ATOM 6656 C CA . PRO B 1 189 ? -5.605 18.141 -10.508 1 57.31 189 PRO B CA 1
ATOM 6657 C C . PRO B 1 189 ? -5.816 17.109 -11.617 1 57.31 189 PRO B C 1
ATOM 6659 O O . PRO B 1 189 ? -6.109 17.469 -12.758 1 57.31 189 PRO B O 1
ATOM 6662 N N . ASN B 1 190 ? -5.57 15.789 -11.422 1 56.09 190 ASN B N 1
ATOM 6663 C CA . ASN B 1 190 ? -5.762 14.797 -12.469 1 56.09 190 ASN B CA 1
ATOM 6664 C C . ASN B 1 190 ? -7.227 14.68 -12.875 1 56.09 190 ASN B C 1
ATOM 6666 O O . ASN B 1 190 ? -7.543 14.117 -13.922 1 56.09 190 ASN B O 1
ATOM 6670 N N . ALA B 1 191 ? -8.086 14.953 -12.047 1 50.19 191 ALA B N 1
ATOM 6671 C CA . ALA B 1 191 ? -9.523 14.82 -12.273 1 50.19 191 ALA B CA 1
ATOM 6672 C C . ALA B 1 191 ? -10 15.781 -13.359 1 50.19 191 ALA B C 1
ATOM 6674 O O . ALA B 1 191 ? -11.109 15.633 -13.883 1 50.19 191 ALA B O 1
ATOM 6675 N N . MET B 1 192 ? -9.078 16.703 -13.75 1 50 192 MET B N 1
ATOM 6676 C CA . MET B 1 192 ? -9.594 17.688 -14.695 1 50 192 MET B CA 1
ATOM 6677 C C . MET B 1 192 ? -9.406 17.219 -16.141 1 50 192 MET B C 1
ATOM 6679 O O . MET B 1 192 ? -8.445 16.5 -16.438 1 50 192 MET B O 1
ATOM 6683 N N . ASP B 1 193 ? -10.391 17.188 -16.922 1 50.88 193 ASP B N 1
ATOM 6684 C CA . ASP B 1 193 ? -10.594 16.797 -18.312 1 50.88 193 ASP B CA 1
ATOM 6685 C C . ASP B 1 193 ? -9.414 17.234 -19.188 1 50.88 193 ASP B C 1
ATOM 6687 O O . ASP B 1 193 ? -8.945 18.359 -19.078 1 50.88 193 ASP B O 1
ATOM 6691 N N . ASP B 1 194 ? -8.578 16.281 -19.734 1 49.44 194 ASP B N 1
ATOM 6692 C CA . ASP B 1 194 ? -7.508 16.438 -20.719 1 49.44 194 ASP B CA 1
ATOM 6693 C C . ASP B 1 194 ? -7.75 17.641 -21.609 1 49.44 194 ASP B C 1
ATOM 6695 O O . ASP B 1 194 ? -6.805 18.234 -22.141 1 49.44 194 ASP B O 1
ATOM 6699 N N . ALA B 1 195 ? -8.922 17.812 -22.031 1 46.78 195 ALA B N 1
ATOM 6700 C CA . ALA B 1 195 ? -9.234 18.734 -23.109 1 46.78 195 ALA B CA 1
ATOM 6701 C C . ALA B 1 195 ? -8.836 20.156 -22.734 1 46.78 195 ALA B C 1
ATOM 6703 O O . ALA B 1 195 ? -8.586 21 -23.609 1 46.78 195 ALA B O 1
ATOM 6704 N N . ASP B 1 196 ? -8.914 20.438 -21.531 1 47.28 196 ASP B N 1
ATOM 6705 C CA . ASP B 1 196 ? -8.742 21.844 -21.203 1 47.28 196 ASP B CA 1
ATOM 6706 C C . ASP B 1 196 ? -7.289 22.156 -20.844 1 47.28 196 ASP B C 1
ATOM 6708 O O . ASP B 1 196 ? -6.977 23.25 -20.391 1 47.28 196 ASP B O 1
ATOM 6712 N N . LEU B 1 197 ? -6.508 21.156 -20.875 1 52.34 197 LEU B N 1
ATOM 6713 C CA . LEU B 1 197 ? -5.176 21.422 -20.344 1 52.34 197 LEU B CA 1
ATOM 6714 C C . LEU B 1 197 ? -4.309 22.125 -21.391 1 52.34 197 LEU B C 1
ATOM 6716 O O . LEU B 1 197 ? -3.889 21.516 -22.375 1 52.34 197 LEU B O 1
ATOM 6720 N N . THR B 1 198 ? -4.504 23.297 -21.5 1 54.69 198 THR B N 1
ATOM 6721 C CA . THR B 1 198 ? -3.514 24.094 -22.203 1 54.69 198 THR B CA 1
ATOM 6722 C C . THR B 1 198 ? -2.133 23.922 -21.578 1 54.69 198 THR B C 1
ATOM 6724 O O . THR B 1 198 ? -1.936 24.25 -20.406 1 54.69 198 THR B O 1
ATOM 6727 N N . GLU B 1 199 ? -1.396 23 -22.094 1 64.19 199 GLU B N 1
ATOM 6728 C CA . GLU B 1 199 ? -0.017 22.828 -21.641 1 64.19 199 GLU B CA 1
ATOM 6729 C C . GLU B 1 199 ? 0.773 24.125 -21.781 1 64.19 199 GLU B C 1
ATOM 6731 O O . GLU B 1 199 ? 0.78 24.75 -22.844 1 64.19 199 GLU B O 1
ATOM 6736 N N . GLY B 1 200 ? 1.091 24.766 -20.672 1 68.06 200 GLY B N 1
ATOM 6737 C CA . GLY B 1 200 ? 1.947 25.953 -20.719 1 68.06 200 GLY B CA 1
ATOM 6738 C C . GLY B 1 200 ? 3.381 25.625 -21.094 1 68.06 200 GLY B C 1
ATOM 6739 O O . GLY B 1 200 ? 3.732 24.453 -21.281 1 68.06 200 GLY B O 1
ATOM 6740 N N . THR B 1 201 ? 4.078 26.609 -21.656 1 77.69 201 THR B N 1
ATOM 6741 C CA . THR B 1 201 ? 5.504 26.469 -21.938 1 77.69 201 THR B CA 1
ATOM 6742 C C . THR B 1 201 ? 6.316 27.438 -21.078 1 77.69 201 THR B C 1
ATOM 6744 O O . THR B 1 201 ? 5.926 28.594 -20.891 1 77.69 201 THR B O 1
ATOM 6747 N N . LEU B 1 202 ? 7.27 26.891 -20.391 1 85.88 202 LEU B N 1
ATOM 6748 C CA . LEU B 1 202 ? 8.211 27.719 -19.625 1 85.88 202 LEU B CA 1
ATOM 6749 C C . LEU B 1 202 ? 9.508 27.891 -20.406 1 85.88 202 LEU B C 1
ATOM 6751 O O . LEU B 1 202 ? 9.984 26.969 -21.062 1 85.88 202 LEU B O 1
ATOM 6755 N N . THR B 1 203 ? 9.938 29.172 -20.391 1 86.62 203 THR B N 1
ATOM 6756 C CA . THR B 1 203 ? 11.258 29.406 -20.969 1 86.62 203 THR B CA 1
ATOM 6757 C C . THR B 1 203 ? 12.352 28.812 -20.078 1 86.62 203 THR B C 1
ATOM 6759 O O . THR B 1 203 ? 12.117 28.516 -18.906 1 86.62 203 THR B O 1
ATOM 6762 N N . ARG B 1 204 ? 13.516 28.672 -20.656 1 89.94 204 ARG B N 1
ATOM 6763 C CA . ARG B 1 204 ? 14.648 28.125 -19.906 1 89.94 204 ARG B CA 1
ATOM 6764 C C . ARG B 1 204 ? 14.969 28.984 -18.703 1 89.94 204 ARG B C 1
ATOM 6766 O O . ARG B 1 204 ? 15.281 28.469 -17.625 1 89.94 204 ARG B O 1
ATOM 6773 N N . GLN B 1 205 ? 14.898 30.281 -18.844 1 88.5 205 GLN B N 1
ATOM 6774 C CA . GLN B 1 205 ? 15.188 31.203 -17.75 1 88.5 205 GLN B CA 1
ATOM 6775 C C . GLN B 1 205 ? 14.18 31.047 -16.625 1 88.5 205 GLN B C 1
ATOM 6777 O O . GLN B 1 205 ? 14.555 31.078 -15.445 1 88.5 205 GLN B O 1
ATOM 6782 N N . GLN B 1 206 ? 13.023 30.875 -16.984 1 89.5 206 GLN B N 1
ATOM 6783 C CA . GLN B 1 206 ? 11.984 30.688 -15.984 1 89.5 206 GLN B CA 1
ATOM 6784 C C . GLN B 1 206 ? 12.18 29.375 -15.227 1 89.5 206 GLN B C 1
ATOM 6786 O O . GLN B 1 206 ? 12.031 29.344 -14 1 89.5 206 GLN B O 1
ATOM 6791 N N . GLU B 1 207 ? 12.484 28.328 -15.938 1 93.81 207 GLU B N 1
ATOM 6792 C CA . GLU B 1 207 ? 12.703 27.047 -15.297 1 93.81 207 GLU B CA 1
ATOM 6793 C C . GLU B 1 207 ? 13.898 27.094 -14.352 1 93.81 207 GLU B C 1
ATOM 6795 O O . GLU B 1 207 ? 13.852 26.531 -13.25 1 93.81 207 GLU B O 1
ATOM 6800 N N . GLU B 1 208 ? 14.898 27.734 -14.812 1 93.31 208 GLU B N 1
ATOM 6801 C CA . GLU B 1 208 ? 16.094 27.828 -13.992 1 93.31 208 GLU B CA 1
ATOM 6802 C C . GLU B 1 208 ? 15.844 28.641 -12.727 1 93.31 208 GLU B C 1
ATOM 6804 O O . GLU B 1 208 ? 16.406 28.359 -11.672 1 93.31 208 GLU B O 1
ATOM 6809 N N . TYR B 1 209 ? 15.047 29.656 -12.859 1 91.69 209 TYR B N 1
ATOM 6810 C CA . TYR B 1 209 ? 14.648 30.391 -11.672 1 91.69 209 TYR B CA 1
ATOM 6811 C C . TYR B 1 209 ? 13.898 29.5 -10.695 1 91.69 209 TYR B C 1
ATOM 6813 O O . TYR B 1 209 ? 14.195 29.5 -9.492 1 91.69 209 TYR B O 1
ATOM 6821 N N . LEU B 1 210 ? 12.961 28.75 -11.203 1 93.81 210 LEU B N 1
ATOM 6822 C CA . LEU B 1 210 ? 12.188 27.859 -10.359 1 93.81 210 LEU B CA 1
ATOM 6823 C C . LEU B 1 210 ? 13.086 26.797 -9.719 1 93.81 210 LEU B C 1
ATOM 6825 O O . LEU B 1 210 ? 12.914 26.453 -8.547 1 93.81 210 LEU B O 1
ATOM 6829 N N . LEU B 1 211 ? 14 26.297 -10.477 1 95.69 211 LEU B N 1
ATOM 6830 C CA . LEU B 1 211 ? 14.922 25.312 -9.938 1 95.69 211 LEU B CA 1
ATOM 6831 C C . LEU B 1 211 ? 15.789 25.906 -8.836 1 95.69 211 LEU B C 1
ATOM 6833 O O . LEU B 1 211 ? 16.141 25.219 -7.871 1 95.69 211 LEU B O 1
ATOM 6837 N N . SER B 1 212 ? 16.125 27.141 -8.969 1 92.94 212 SER B N 1
ATOM 6838 C CA . SER B 1 212 ? 16.891 27.797 -7.914 1 92.94 212 SER B CA 1
ATOM 6839 C C . SER B 1 212 ? 16.094 27.859 -6.617 1 92.94 212 SER B C 1
ATOM 6841 O O . SER B 1 212 ? 16.656 27.719 -5.527 1 92.94 212 SER B O 1
ATOM 6843 N N . LEU B 1 213 ? 14.812 28.062 -6.746 1 91.25 213 LEU B N 1
ATOM 6844 C CA . LEU B 1 213 ? 13.945 28.047 -5.574 1 91.25 213 LEU B CA 1
ATOM 6845 C C . LEU B 1 213 ? 13.906 26.656 -4.953 1 91.25 213 LEU B C 1
ATOM 6847 O O . LEU B 1 213 ? 13.875 26.516 -3.729 1 91.25 213 LEU B O 1
ATOM 6851 N N . TYR B 1 214 ? 13.953 25.672 -5.777 1 95 214 TYR B N 1
ATOM 6852 C CA . TYR B 1 214 ? 13.922 24.297 -5.297 1 95 214 TYR B CA 1
ATOM 6853 C C . TYR B 1 214 ? 15.102 24.016 -4.375 1 95 214 TYR B C 1
ATOM 6855 O O . TYR B 1 214 ? 14.93 23.484 -3.277 1 95 214 TYR B O 1
ATOM 6863 N N . TRP B 1 215 ? 16.25 24.391 -4.852 1 92.69 215 TRP B N 1
ATOM 6864 C CA . TRP B 1 215 ? 17.484 24.078 -4.137 1 92.69 215 TRP B CA 1
ATOM 6865 C C . TRP B 1 215 ? 17.547 24.828 -2.809 1 92.69 215 TRP B C 1
ATOM 6867 O O . TRP B 1 215 ? 18.125 24.344 -1.84 1 92.69 215 TRP B O 1
ATOM 6877 N N . GLN B 1 216 ? 16.781 25.922 -2.678 1 87.69 216 GLN B N 1
ATOM 6878 C CA . GLN B 1 216 ? 16.828 26.75 -1.475 1 87.69 216 GLN B CA 1
ATOM 6879 C C . GLN B 1 216 ? 15.703 26.391 -0.508 1 87.69 216 GLN B C 1
ATOM 6881 O O . GLN B 1 216 ? 15.758 26.75 0.671 1 87.69 216 GLN B O 1
ATOM 6886 N N . SER B 1 217 ? 14.789 25.672 -1.008 1 91.44 217 SER B N 1
ATOM 6887 C CA . SER B 1 217 ? 13.617 25.438 -0.171 1 91.44 217 SER B CA 1
ATOM 6888 C C . SER B 1 217 ? 13.359 23.953 0.008 1 91.44 217 SER B C 1
ATOM 6890 O O . SER B 1 217 ? 13.906 23.312 0.915 1 91.44 217 SER B O 1
ATOM 6892 N N . TYR B 1 218 ? 12.789 23.281 -1.01 1 93.38 218 TYR B N 1
ATOM 6893 C CA . TYR B 1 218 ? 12.281 21.938 -0.833 1 93.38 218 TYR B CA 1
ATOM 6894 C C . TYR B 1 218 ? 13.43 20.922 -0.751 1 93.38 218 TYR B C 1
ATOM 6896 O O . TYR B 1 218 ? 13.32 19.906 -0.057 1 93.38 218 TYR B O 1
ATOM 6904 N N . HIS B 1 219 ? 14.461 21.188 -1.429 1 93.5 219 HIS B N 1
ATOM 6905 C CA . HIS B 1 219 ? 15.586 20.266 -1.4 1 93.5 219 HIS B CA 1
ATOM 6906 C C . HIS B 1 219 ? 16.156 20.125 0.01 1 93.5 219 HIS B C 1
ATOM 6908 O O . HIS B 1 219 ? 16.609 19.047 0.394 1 93.5 219 HIS B O 1
ATOM 6914 N N . THR B 1 220 ? 16.078 21.156 0.79 1 90.75 220 THR B N 1
ATOM 6915 C CA . THR B 1 220 ? 16.641 21.156 2.131 1 90.75 220 THR B CA 1
ATOM 6916 C C . THR B 1 220 ? 15.695 20.484 3.121 1 90.75 220 THR B C 1
ATOM 6918 O O . THR B 1 220 ? 16.109 20.109 4.223 1 90.75 220 THR B O 1
ATOM 6921 N N . ILE B 1 221 ? 14.508 20.312 2.754 1 92.81 221 ILE B N 1
ATOM 6922 C CA . ILE B 1 221 ? 13.508 19.719 3.637 1 92.81 221 ILE B CA 1
ATOM 6923 C C . ILE B 1 221 ? 13.281 18.266 3.258 1 92.81 221 ILE B C 1
ATOM 6925 O O . ILE B 1 221 ? 13.141 17.406 4.133 1 92.81 221 ILE B O 1
ATOM 6929 N N . ILE B 1 222 ? 13.211 18.016 1.952 1 94.12 222 ILE B N 1
ATOM 6930 C CA . ILE B 1 222 ? 13.039 16.688 1.397 1 94.12 222 ILE B CA 1
ATOM 6931 C C . ILE B 1 222 ? 14.242 16.328 0.527 1 94.12 222 ILE B C 1
ATOM 6933 O O . ILE B 1 222 ? 14.18 16.422 -0.701 1 94.12 222 ILE B O 1
ATOM 6937 N N . PRO B 1 223 ? 15.273 15.844 1.201 1 92.62 223 PRO B N 1
ATOM 6938 C CA . PRO B 1 223 ? 16.547 15.633 0.494 1 92.62 223 PRO B CA 1
ATOM 6939 C C . PRO B 1 223 ? 16.594 14.297 -0.239 1 92.62 223 PRO B C 1
ATOM 6941 O O . PRO B 1 223 ? 17.422 13.438 0.083 1 92.62 223 PRO B O 1
ATOM 6944 N N . ILE B 1 224 ? 15.891 14.164 -1.349 1 95.44 224 ILE B N 1
ATOM 6945 C CA . ILE B 1 224 ? 15.789 12.852 -1.984 1 95.44 224 ILE B CA 1
ATOM 6946 C C . ILE B 1 224 ? 16.344 12.922 -3.404 1 95.44 224 ILE B C 1
ATOM 6948 O O . ILE B 1 224 ? 16.188 11.984 -4.188 1 95.44 224 ILE B O 1
ATOM 6952 N N . VAL B 1 225 ? 16.906 14.031 -3.734 1 94.38 225 VAL B N 1
ATOM 6953 C CA . VAL B 1 225 ? 17.484 14.203 -5.066 1 94.38 225 VAL B CA 1
ATOM 6954 C C . VAL B 1 225 ? 18.969 14.547 -4.957 1 94.38 225 VAL B C 1
ATOM 6956 O O . VAL B 1 225 ? 19.359 15.367 -4.117 1 94.38 225 VAL B O 1
ATOM 6959 N N . ASP B 1 226 ? 19.719 13.852 -5.73 1 90.56 226 ASP B N 1
ATOM 6960 C CA . ASP B 1 226 ? 21.125 14.258 -5.895 1 90.56 226 ASP B CA 1
ATOM 6961 C C . ASP B 1 226 ? 21.234 15.445 -6.852 1 90.56 226 ASP B C 1
ATOM 6963 O O . ASP B 1 226 ? 20.875 15.336 -8.023 1 90.56 226 ASP B O 1
ATOM 6967 N N . ALA B 1 227 ? 21.828 16.531 -6.402 1 91.38 227 ALA B N 1
ATOM 6968 C CA . ALA B 1 227 ? 21.828 17.781 -7.156 1 91.38 227 ALA B CA 1
ATOM 6969 C C . ALA B 1 227 ? 22.625 17.641 -8.453 1 91.38 227 ALA B C 1
ATOM 6971 O O . ALA B 1 227 ? 22.203 18.125 -9.5 1 91.38 227 ALA B O 1
ATOM 6972 N N . ASP B 1 228 ? 23.703 16.953 -8.383 1 89.62 228 ASP B N 1
ATOM 6973 C CA . ASP B 1 228 ? 24.547 16.828 -9.562 1 89.62 228 ASP B CA 1
ATOM 6974 C C . ASP B 1 228 ? 23.875 15.969 -10.633 1 89.62 228 ASP B C 1
ATOM 6976 O O . ASP B 1 228 ? 23.859 16.344 -11.812 1 89.62 228 ASP B O 1
ATOM 6980 N N . ASP B 1 229 ? 23.328 14.898 -10.172 1 90.56 229 ASP B N 1
ATOM 6981 C CA . ASP B 1 229 ? 22.641 14 -11.102 1 90.56 229 ASP B CA 1
ATOM 6982 C C . ASP B 1 229 ? 21.422 14.68 -11.727 1 90.56 229 ASP B C 1
ATOM 6984 O O . ASP B 1 229 ? 21.156 14.516 -12.914 1 90.56 229 ASP B O 1
ATOM 6988 N N . PHE B 1 230 ? 20.703 15.398 -10.969 1 95.06 230 PHE B N 1
ATOM 6989 C CA . PHE B 1 230 ? 19.516 16.094 -11.438 1 95.06 230 PHE B CA 1
ATOM 6990 C C . PHE B 1 230 ? 19.875 17.172 -12.453 1 95.06 230 PHE B C 1
ATOM 6992 O O . PHE B 1 230 ? 19.234 17.281 -13.5 1 95.06 230 PHE B O 1
ATOM 6999 N N . CYS B 1 231 ? 20.891 17.922 -12.133 1 95 231 CYS B N 1
ATOM 7000 C CA . CYS B 1 231 ? 21.297 19 -13.031 1 95 231 CYS B CA 1
ATOM 7001 C C . CYS B 1 231 ? 21.812 18.453 -14.352 1 95 231 CYS B C 1
ATOM 7003 O O . CYS B 1 231 ? 21.562 19.031 -15.414 1 95 231 CYS B O 1
ATOM 7005 N N . ALA B 1 232 ? 22.562 17.359 -14.258 1 94.38 232 ALA B N 1
ATOM 7006 C CA . ALA B 1 232 ? 23.031 16.719 -15.484 1 94.38 232 ALA B CA 1
ATOM 7007 C C . ALA B 1 232 ? 21.859 16.234 -16.328 1 94.38 232 ALA B C 1
ATOM 7009 O O . ALA B 1 232 ? 21.859 16.406 -17.547 1 94.38 232 ALA B O 1
ATOM 7010 N N . HIS B 1 233 ? 20.938 15.664 -15.695 1 95.19 233 HIS B N 1
ATOM 7011 C CA . HIS B 1 233 ? 19.75 15.195 -16.391 1 95.19 233 HIS B CA 1
ATOM 7012 C C . HIS B 1 233 ? 18.984 16.359 -17.016 1 95.19 233 HIS B C 1
ATOM 7014 O O . HIS B 1 233 ? 18.594 16.297 -18.188 1 95.19 233 HIS B O 1
ATOM 7020 N N . TYR B 1 234 ? 18.828 17.438 -16.281 1 96.25 234 TYR B N 1
ATOM 7021 C CA . TYR B 1 234 ? 18.109 18.609 -16.766 1 96.25 234 TYR B CA 1
ATOM 7022 C C . TYR B 1 234 ? 18.797 19.203 -17.984 1 96.25 234 TYR B C 1
ATOM 7024 O O . TYR B 1 234 ? 18.141 19.562 -18.969 1 96.25 234 TYR B O 1
ATOM 7032 N N . ARG B 1 235 ? 20.094 19.266 -17.953 1 94 235 ARG B N 1
ATOM 7033 C CA . ARG B 1 235 ? 20.844 19.797 -19.078 1 94 235 ARG B CA 1
ATOM 7034 C C . ARG B 1 235 ? 20.703 18.922 -20.312 1 94 235 ARG B C 1
ATOM 7036 O O . ARG B 1 235 ? 20.625 19.422 -21.438 1 94 235 ARG B O 1
ATOM 7043 N N . SER B 1 236 ? 20.562 17.641 -20.062 1 94.38 236 SER B N 1
ATOM 7044 C CA . SER B 1 236 ? 20.484 16.688 -21.172 1 94.38 236 SER B CA 1
ATOM 7045 C C . SER B 1 236 ? 19.156 16.797 -21.891 1 94.38 236 SER B C 1
ATOM 7047 O O . SER B 1 236 ? 19.016 16.359 -23.031 1 94.38 236 SER B O 1
ATOM 7049 N N . LEU B 1 237 ? 18.172 17.328 -21.234 1 94.25 237 LEU B N 1
ATOM 7050 C CA . LEU B 1 237 ? 16.828 17.391 -21.797 1 94.25 237 LEU B CA 1
ATOM 7051 C C . LEU B 1 237 ? 16.734 18.531 -22.797 1 94.25 237 LEU B C 1
ATOM 7053 O O . LEU B 1 237 ? 15.781 18.594 -23.594 1 94.25 237 LEU B O 1
ATOM 7057 N N . TRP B 1 238 ? 17.625 19.438 -22.703 1 91.62 238 TRP B N 1
ATOM 7058 C CA . TRP B 1 238 ? 17.562 20.594 -23.578 1 91.62 238 TRP B CA 1
ATOM 7059 C C . TRP B 1 238 ? 18.344 20.344 -24.875 1 91.62 238 TRP B C 1
ATOM 7061 O O . TRP B 1 238 ? 19.469 19.828 -24.828 1 91.62 238 TRP B O 1
ATOM 7071 N N . GLU B 1 239 ? 17.562 20.484 -25.969 1 82.44 239 GLU B N 1
ATOM 7072 C CA . GLU B 1 239 ? 18.219 20.391 -27.266 1 82.44 239 GLU B CA 1
ATOM 7073 C C . GLU B 1 239 ? 19.094 21.609 -27.547 1 82.44 239 GLU B C 1
ATOM 7075 O O . GLU B 1 239 ? 18.812 22.703 -27.047 1 82.44 239 GLU B O 1
ATOM 7080 N N . PRO B 1 240 ? 20.156 21.234 -28.281 1 76.31 240 PRO B N 1
ATOM 7081 C CA . PRO B 1 240 ? 21 22.375 -28.641 1 76.31 240 PRO B CA 1
ATOM 7082 C C . PRO B 1 240 ? 20.297 23.344 -29.609 1 76.31 240 PRO B C 1
ATOM 7084 O O . PRO B 1 240 ? 19.516 22.906 -30.453 1 76.31 240 PRO B O 1
ATOM 7087 N N . GLY B 1 241 ? 20.359 24.688 -29.484 1 66.62 241 GLY B N 1
ATOM 7088 C CA . GLY B 1 241 ? 19.906 25.703 -30.438 1 66.62 241 GLY B CA 1
ATOM 7089 C C . GLY B 1 241 ? 18.938 26.688 -29.812 1 66.62 241 GLY B C 1
ATOM 7090 O O . GLY B 1 241 ? 18.469 26.5 -28.703 1 66.62 241 GLY B O 1
ATOM 7091 N N . GLN B 1 242 ? 18.703 27.781 -30.594 1 63.25 242 GLN B N 1
ATOM 7092 C CA . GLN B 1 242 ? 17.797 28.859 -30.234 1 63.25 242 GLN B CA 1
ATOM 7093 C C . GLN B 1 242 ? 16.344 28.438 -30.375 1 63.25 242 GLN B C 1
ATOM 7095 O O . GLN B 1 242 ? 15.945 27.906 -31.406 1 63.25 242 GLN B O 1
ATOM 7100 N N . GLY B 1 243 ? 15.422 28.469 -29.312 1 62.97 243 GLY B N 1
ATOM 7101 C CA . GLY B 1 243 ? 14.016 28.078 -29.281 1 62.97 243 GLY B CA 1
ATOM 7102 C C . GLY B 1 243 ? 13.805 26.641 -28.859 1 62.97 243 GLY B C 1
ATOM 7103 O O . GLY B 1 243 ? 12.75 26.047 -29.125 1 62.97 243 GLY B O 1
ATOM 7104 N N . ALA B 1 244 ? 14.805 26.188 -28.281 1 70.44 244 ALA B N 1
ATOM 7105 C CA . ALA B 1 244 ? 14.789 24.766 -27.938 1 70.44 244 ALA B CA 1
ATOM 7106 C C . ALA B 1 244 ? 13.758 24.484 -26.844 1 70.44 244 ALA B C 1
ATOM 7108 O O . ALA B 1 244 ? 13.531 25.312 -25.953 1 70.44 244 ALA B O 1
ATOM 7109 N N . THR B 1 245 ? 13.016 23.5 -27.156 1 80.94 245 THR B N 1
ATOM 7110 C CA . THR B 1 245 ? 12.062 23.016 -26.156 1 80.94 245 THR B CA 1
ATOM 7111 C C . THR B 1 245 ? 12.648 21.844 -25.375 1 80.94 245 THR B C 1
ATOM 7113 O O . THR B 1 245 ? 13.492 21.109 -25.891 1 80.94 245 THR B O 1
ATOM 7116 N N . ARG B 1 246 ? 12.352 21.828 -24.141 1 90.38 246 ARG B N 1
ATOM 7117 C CA . ARG B 1 246 ? 12.844 20.75 -23.266 1 90.38 246 ARG B CA 1
ATOM 7118 C C . ARG B 1 246 ? 12.047 19.469 -23.469 1 90.38 246 ARG B C 1
ATOM 7120 O O . ARG B 1 246 ? 10.812 19.516 -23.562 1 90.38 246 ARG B O 1
ATOM 7127 N N . ARG B 1 247 ? 12.734 18.406 -23.594 1 91.06 247 ARG B N 1
ATOM 7128 C CA . ARG B 1 247 ? 12.047 17.125 -23.594 1 91.06 247 ARG B CA 1
ATOM 7129 C C . ARG B 1 247 ? 11.312 16.875 -22.281 1 91.06 247 ARG B C 1
ATOM 7131 O O . ARG B 1 247 ? 11.797 17.266 -21.219 1 91.06 247 ARG B O 1
ATOM 7138 N N . PRO B 1 248 ? 10.211 16.203 -22.391 1 90.06 248 PRO B N 1
ATOM 7139 C CA . PRO B 1 248 ? 9.438 15.969 -21.172 1 90.06 248 PRO B CA 1
ATOM 7140 C C . PRO B 1 248 ? 10.141 15.008 -20.203 1 90.06 248 PRO B C 1
ATOM 7142 O O . PRO B 1 248 ? 10.789 14.055 -20.641 1 90.06 248 PRO B O 1
ATOM 7145 N N . SER B 1 249 ? 10.078 15.375 -18.938 1 95.62 249 SER B N 1
ATOM 7146 C CA . SER B 1 249 ? 10.586 14.555 -17.844 1 95.62 249 SER B CA 1
ATOM 7147 C C . SER B 1 249 ? 9.68 14.648 -16.625 1 95.62 249 SER B C 1
ATOM 7149 O O . SER B 1 249 ? 9.43 15.742 -16.109 1 95.62 249 SER B O 1
ATOM 7151 N N . ALA B 1 250 ? 9.25 13.516 -16.219 1 96.25 250 ALA B N 1
ATOM 7152 C CA . ALA B 1 250 ? 8.32 13.5 -15.102 1 96.25 250 ALA B CA 1
ATOM 7153 C C . ALA B 1 250 ? 8.953 14.125 -13.859 1 96.25 250 ALA B C 1
ATOM 7155 O O . ALA B 1 250 ? 8.312 14.922 -13.172 1 96.25 250 ALA B O 1
ATOM 7156 N N . LEU B 1 251 ? 10.18 13.82 -13.578 1 97.38 251 LEU B N 1
ATOM 7157 C CA . LEU B 1 251 ? 10.852 14.297 -12.383 1 97.38 251 LEU B CA 1
ATOM 7158 C C . LEU B 1 251 ? 11.039 15.812 -12.43 1 97.38 251 LEU B C 1
ATOM 7160 O O . LEU B 1 251 ? 10.75 16.516 -11.453 1 97.38 251 LEU B O 1
ATOM 7164 N N . VAL B 1 252 ? 11.492 16.312 -13.555 1 97.69 252 VAL B N 1
ATOM 7165 C CA . VAL B 1 252 ? 11.703 17.75 -13.68 1 97.69 252 VAL B CA 1
ATOM 7166 C C . VAL B 1 252 ? 10.367 18.484 -13.617 1 97.69 252 VAL B C 1
ATOM 7168 O O . VAL B 1 252 ? 10.25 19.531 -12.961 1 97.69 252 VAL B O 1
ATOM 7171 N N . ASP B 1 253 ? 9.375 17.938 -14.25 1 96.38 253 ASP B N 1
ATOM 7172 C CA . ASP B 1 253 ? 8.055 18.578 -14.281 1 96.38 253 ASP B CA 1
ATOM 7173 C C . ASP B 1 253 ? 7.48 18.719 -12.875 1 96.38 253 ASP B C 1
ATOM 7175 O O . ASP B 1 253 ? 6.922 19.766 -12.531 1 96.38 253 ASP B O 1
ATOM 7179 N N . ILE B 1 254 ? 7.586 17.703 -12.062 1 97.25 254 ILE B N 1
ATOM 7180 C CA . ILE B 1 254 ? 6.973 17.75 -10.742 1 97.25 254 ILE B CA 1
ATOM 7181 C C . ILE B 1 254 ? 7.742 18.719 -9.852 1 97.25 254 ILE B C 1
ATOM 7183 O O . ILE B 1 254 ? 7.152 19.391 -9 1 97.25 254 ILE B O 1
ATOM 7187 N N . VAL B 1 255 ? 9.062 18.75 -10.023 1 97.75 255 VAL B N 1
ATOM 7188 C CA . VAL B 1 255 ? 9.867 19.688 -9.25 1 97.75 255 VAL B CA 1
ATOM 7189 C C . VAL B 1 255 ? 9.492 21.125 -9.625 1 97.75 255 VAL B C 1
ATOM 7191 O O . VAL B 1 255 ? 9.336 21.984 -8.75 1 97.75 255 VAL B O 1
ATOM 7194 N N . LEU B 1 256 ? 9.312 21.328 -10.891 1 96.31 256 LEU B N 1
ATOM 7195 C CA . LEU B 1 256 ? 8.891 22.641 -11.359 1 96.31 256 LEU B CA 1
ATOM 7196 C C . LEU B 1 256 ? 7.5 22.984 -10.844 1 96.31 256 LEU B C 1
ATOM 7198 O O . LEU B 1 256 ? 7.234 24.125 -10.453 1 96.31 256 LEU B O 1
ATOM 7202 N N . ALA B 1 257 ? 6.594 22.016 -10.828 1 94.5 257 ALA B N 1
ATOM 7203 C CA . ALA B 1 257 ? 5.246 22.234 -10.312 1 94.5 257 ALA B CA 1
ATOM 7204 C C . ALA B 1 257 ? 5.281 22.641 -8.844 1 94.5 257 ALA B C 1
ATOM 7206 O O . ALA B 1 257 ? 4.57 23.578 -8.438 1 94.5 257 ALA B O 1
ATOM 7207 N N . LEU B 1 258 ? 6.09 22.031 -8.078 1 94.56 258 LEU B N 1
ATOM 7208 C CA . LEU B 1 258 ? 6.242 22.328 -6.66 1 94.56 258 LEU B CA 1
ATOM 7209 C C . LEU B 1 258 ? 6.742 23.75 -6.449 1 94.56 258 LEU B C 1
ATOM 7211 O O . LEU B 1 258 ? 6.25 24.469 -5.574 1 94.56 258 LEU B O 1
ATOM 7215 N N . CYS B 1 259 ? 7.684 24.078 -7.277 1 93.81 259 CYS B N 1
ATOM 7216 C CA . CYS B 1 259 ? 8.281 25.406 -7.129 1 93.81 259 CYS B CA 1
ATOM 7217 C C . CYS B 1 259 ? 7.348 26.484 -7.637 1 93.81 259 CYS B C 1
ATOM 7219 O O . CYS B 1 259 ? 7.375 27.625 -7.148 1 93.81 259 CYS B O 1
ATOM 7221 N N . MET B 1 260 ? 6.598 26.141 -8.594 1 91.44 260 MET B N 1
ATOM 7222 C CA . MET B 1 260 ? 5.578 27.094 -9.031 1 91.44 260 MET B CA 1
ATOM 7223 C C . MET B 1 260 ? 4.562 27.344 -7.926 1 91.44 260 MET B C 1
ATOM 7225 O O . MET B 1 260 ? 4.125 28.484 -7.734 1 91.44 260 MET B O 1
ATOM 7229 N N . GLN B 1 261 ? 4.207 26.312 -7.254 1 89.25 261 GLN B N 1
ATOM 7230 C CA . GLN B 1 261 ? 3.322 26.453 -6.102 1 89.25 261 GLN B CA 1
ATOM 7231 C C . GLN B 1 261 ? 3.951 27.344 -5.027 1 89.25 261 GLN B C 1
ATOM 7233 O O . GLN B 1 261 ? 3.281 28.188 -4.445 1 89.25 261 GLN B O 1
ATOM 7238 N N . TYR B 1 262 ? 5.172 27.172 -4.82 1 88.5 262 TYR B N 1
ATOM 7239 C CA . TYR B 1 262 ? 5.93 27.953 -3.84 1 88.5 262 TYR B CA 1
ATOM 7240 C C . TYR B 1 262 ? 6.035 29.406 -4.258 1 88.5 262 TYR B C 1
ATOM 7242 O O . TYR B 1 262 ? 5.871 30.312 -3.432 1 88.5 262 TYR B O 1
ATOM 7250 N N . SER B 1 263 ? 6.211 29.641 -5.484 1 86.5 263 SER B N 1
ATOM 7251 C CA . SER B 1 263 ? 6.434 30.984 -6.016 1 86.5 263 SER B CA 1
ATOM 7252 C C . SER B 1 263 ? 5.125 31.766 -6.117 1 86.5 263 SER B C 1
ATOM 7254 O O . SER B 1 263 ? 5.125 33 -6.055 1 86.5 263 SER B O 1
ATOM 7256 N N . ALA B 1 264 ? 4.07 31.062 -6.359 1 82.5 264 ALA B N 1
ATOM 7257 C CA . ALA B 1 264 ? 2.771 31.719 -6.516 1 82.5 264 ALA B CA 1
ATOM 7258 C C . ALA B 1 264 ? 2.404 32.531 -5.27 1 82.5 264 ALA B C 1
ATOM 7260 O O . ALA B 1 264 ? 1.823 33.594 -5.371 1 82.5 264 ALA B O 1
ATOM 7261 N N . ALA B 1 265 ? 2.74 32 -4.219 1 75.94 265 ALA B N 1
ATOM 7262 C CA . ALA B 1 265 ? 2.477 32.719 -2.977 1 75.94 265 ALA B CA 1
ATOM 7263 C C . ALA B 1 265 ? 3.293 34 -2.902 1 75.94 265 ALA B C 1
ATOM 7265 O O . ALA B 1 265 ? 2.803 35.031 -2.428 1 75.94 265 ALA B O 1
ATOM 7266 N N . LEU B 1 266 ? 4.43 33.969 -3.473 1 74 266 LEU B N 1
ATOM 7267 C CA . LEU B 1 266 ? 5.312 35.125 -3.469 1 74 266 LEU B CA 1
ATOM 7268 C C . LEU B 1 266 ? 4.844 36.156 -4.48 1 74 266 LEU B C 1
ATOM 7270 O O . LEU B 1 266 ? 4.965 37.375 -4.242 1 74 266 LEU B O 1
ATOM 7274 N N . MET B 1 267 ? 4.234 35.688 -5.5 1 72.31 267 MET B N 1
ATOM 7275 C CA . MET B 1 267 ? 3.744 36.562 -6.551 1 72.31 267 MET B CA 1
ATOM 7276 C C . MET B 1 267 ? 2.459 37.25 -6.117 1 72.31 267 MET B C 1
ATOM 7278 O O . MET B 1 267 ? 2.268 38.438 -6.398 1 72.31 267 MET B O 1
ATOM 7282 N N . ALA B 1 268 ? 1.643 36.531 -5.59 1 66.31 268 ALA B N 1
ATOM 7283 C CA . ALA B 1 268 ? 0.358 37.062 -5.148 1 66.31 268 ALA B CA 1
ATOM 7284 C C . ALA B 1 268 ? 0.554 38.25 -4.211 1 66.31 268 ALA B C 1
ATOM 7286 O O . ALA B 1 268 ? -0.248 39.188 -4.211 1 66.31 268 ALA B O 1
ATOM 7287 N N . SER B 1 269 ? 1.615 38.188 -3.561 1 62.34 269 SER B N 1
ATOM 7288 C CA . SER B 1 269 ? 1.91 39.281 -2.645 1 62.34 269 SER B CA 1
ATOM 7289 C C . SER B 1 269 ? 2.541 40.469 -3.379 1 62.34 269 SER B C 1
ATOM 7291 O O . SER B 1 269 ? 2.641 41.562 -2.83 1 62.34 269 SER B O 1
ATOM 7293 N N . GLY B 1 270 ? 2.721 40.188 -4.676 1 58.97 270 GLY B N 1
ATOM 7294 C CA . GLY B 1 270 ? 3.369 41.219 -5.465 1 58.97 270 GLY B CA 1
ATOM 7295 C C . GLY B 1 270 ? 4.883 41.219 -5.332 1 58.97 270 GLY B C 1
ATOM 7296 O O . GLY B 1 270 ? 5.562 42.094 -5.867 1 58.97 270 GLY B O 1
ATOM 7297 N N . ASP B 1 271 ? 5.363 40.25 -4.809 1 50.5 271 ASP B N 1
ATOM 7298 C CA . ASP B 1 271 ? 6.801 40.188 -4.559 1 50.5 271 ASP B CA 1
ATOM 7299 C C . ASP B 1 271 ? 7.57 39.812 -5.824 1 50.5 271 ASP B C 1
ATOM 7301 O O . ASP B 1 271 ? 8.719 40.25 -6.008 1 50.5 271 ASP B O 1
ATOM 7305 N N . ILE B 1 272 ? 6.902 38.906 -6.641 1 56.56 272 ILE B N 1
ATOM 7306 C CA . ILE B 1 272 ? 7.562 38.469 -7.867 1 56.56 272 ILE B CA 1
ATOM 7307 C C . ILE B 1 272 ? 6.598 38.562 -9.039 1 56.56 272 ILE B C 1
ATOM 7309 O O . ILE B 1 272 ? 5.418 38.219 -8.922 1 56.56 272 ILE B O 1
ATOM 7313 N N . GLU B 1 273 ? 6.82 39.344 -10.125 1 54.19 273 GLU B N 1
ATOM 7314 C CA . GLU B 1 273 ? 5.996 39.531 -11.32 1 54.19 273 GLU B CA 1
ATOM 7315 C C . GLU B 1 273 ? 6.277 38.406 -12.344 1 54.19 273 GLU B C 1
ATOM 7317 O O . GLU B 1 273 ? 6.902 38.656 -13.375 1 54.19 273 GLU B O 1
ATOM 7322 N N . LEU B 1 274 ? 6.539 37.344 -11.938 1 53.91 274 LEU B N 1
ATOM 7323 C CA . LEU B 1 274 ? 7.188 36.531 -12.969 1 53.91 274 LEU B CA 1
ATOM 7324 C C . LEU B 1 274 ? 6.152 35.844 -13.836 1 53.91 274 LEU B C 1
ATOM 7326 O O . LEU B 1 274 ? 6.348 35.688 -15.047 1 53.91 274 LEU B O 1
ATOM 7330 N N . MET B 1 275 ? 5.289 35 -13.328 1 56.31 275 MET B N 1
ATOM 7331 C CA . MET B 1 275 ? 4.59 34.031 -14.195 1 56.31 275 MET B CA 1
ATOM 7332 C C . MET B 1 275 ? 3.082 34.25 -14.125 1 56.31 275 MET B C 1
ATOM 7334 O O . MET B 1 275 ? 2.566 34.75 -13.117 1 56.31 275 MET B O 1
ATOM 7338 N N . ASP B 1 276 ? 2.506 34.344 -15.305 1 50.25 276 ASP B N 1
ATOM 7339 C CA . ASP B 1 276 ? 1.048 34.375 -15.359 1 50.25 276 ASP B CA 1
ATOM 7340 C C . ASP B 1 276 ? 0.44 33.219 -14.578 1 50.25 276 ASP B C 1
ATOM 7342 O O . ASP B 1 276 ? 0.703 32.062 -14.891 1 50.25 276 ASP B O 1
ATOM 7346 N N . LEU B 1 277 ? 0.173 33.562 -13.391 1 54.19 277 LEU B N 1
ATOM 7347 C CA . LEU B 1 277 ? -0.471 32.531 -12.586 1 54.19 277 LEU B CA 1
ATOM 7348 C C . LEU B 1 277 ? -1.811 32.125 -13.188 1 54.19 277 LEU B C 1
ATOM 7350 O O . LEU B 1 277 ? -2.66 32.969 -13.453 1 54.19 277 LEU B O 1
ATOM 7354 N N . GLU B 1 278 ? -1.91 31.062 -13.859 1 50.19 278 GLU B N 1
ATOM 7355 C CA . GLU B 1 278 ? -3.152 30.578 -14.445 1 50.19 278 GLU B CA 1
ATOM 7356 C C . GLU B 1 278 ? -4.273 30.531 -13.414 1 50.19 278 GLU B C 1
ATOM 7358 O O . GLU B 1 278 ? -5.445 30.703 -13.75 1 50.19 278 GLU B O 1
ATOM 7363 N N . SER B 1 279 ? -3.938 30.047 -12.203 1 53.66 279 SER B N 1
ATOM 7364 C CA . SER B 1 279 ? -5.012 29.875 -11.234 1 53.66 279 SER B CA 1
ATOM 7365 C C . SER B 1 279 ? -4.902 30.875 -10.094 1 53.66 279 SER B C 1
ATOM 7367 O O . SER B 1 279 ? -3.797 31.219 -9.664 1 53.66 279 SER B O 1
ATOM 7369 N N . ASN B 1 280 ? -5.996 31.5 -9.883 1 56.06 280 ASN B N 1
ATOM 7370 C CA . ASN B 1 280 ? -6.102 32.406 -8.758 1 56.06 280 ASN B CA 1
ATOM 7371 C C . ASN B 1 280 ? -5.812 31.719 -7.434 1 56.06 280 ASN B C 1
ATOM 7373 O O . ASN B 1 280 ? -5.641 32.375 -6.406 1 56.06 280 ASN B O 1
ATOM 7377 N N . ASP B 1 281 ? -5.777 30.422 -7.457 1 66.12 281 ASP B N 1
ATOM 7378 C CA . ASP B 1 281 ? -5.461 29.703 -6.23 1 66.12 281 ASP B CA 1
ATOM 7379 C C . ASP B 1 281 ? -3.998 29.25 -6.219 1 66.12 281 ASP B C 1
ATOM 7381 O O . ASP B 1 281 ? -3.588 28.422 -7.035 1 66.12 281 ASP B O 1
ATOM 7385 N N . THR B 1 282 ? -3.248 29.875 -5.352 1 76.44 282 THR B N 1
ATOM 7386 C CA . THR B 1 282 ? -1.818 29.609 -5.227 1 76.44 282 THR B CA 1
ATOM 7387 C C . THR B 1 282 ? -1.559 28.125 -4.988 1 76.44 282 THR B C 1
ATOM 7389 O O . THR B 1 282 ? -0.533 27.594 -5.414 1 76.44 282 THR B O 1
ATOM 7392 N N . ASN B 1 283 ? -2.57 27.469 -4.457 1 76.12 283 ASN B N 1
ATOM 7393 C CA . ASN B 1 283 ? -2.373 26.062 -4.133 1 76.12 283 ASN B CA 1
ATOM 7394 C C . ASN B 1 283 ? -2.42 25.188 -5.383 1 76.12 283 ASN B C 1
ATOM 7396 O O . ASN B 1 283 ? -1.844 24.094 -5.406 1 76.12 283 ASN B O 1
ATOM 7400 N N . ALA B 1 284 ? -3.045 25.672 -6.383 1 76.19 284 ALA B N 1
ATOM 7401 C CA . ALA B 1 284 ? -3.205 24.875 -7.594 1 76.19 284 ALA B CA 1
ATOM 7402 C C . ALA B 1 284 ? -2.221 25.312 -8.672 1 76.19 284 ALA B C 1
ATOM 7404 O O . ALA B 1 284 ? -2.283 24.828 -9.812 1 76.19 284 ALA B O 1
ATOM 7405 N N . SER B 1 285 ? -1.311 26.172 -8.273 1 84.69 285 SER B N 1
ATOM 7406 C CA . SER B 1 285 ? -0.304 26.609 -9.242 1 84.69 285 SER B CA 1
ATOM 7407 C C . SER B 1 285 ? 0.583 25.438 -9.664 1 84.69 285 SER B C 1
ATOM 7409 O O . SER B 1 285 ? 0.951 24.594 -8.844 1 84.69 285 SER B O 1
ATOM 7411 N N . GLY B 1 286 ? 0.896 25.375 -10.93 1 88.62 286 GLY B N 1
ATOM 7412 C CA . GLY B 1 286 ? 1.718 24.312 -11.477 1 88.62 286 GLY B CA 1
ATOM 7413 C C . GLY B 1 286 ? 0.923 23.062 -11.828 1 88.62 286 GLY B C 1
ATOM 7414 O O . GLY B 1 286 ? 1.499 22 -12.062 1 88.62 286 GLY B O 1
ATOM 7415 N N . HIS B 1 287 ? -0.306 23.219 -11.891 1 86.81 287 HIS B N 1
ATOM 7416 C CA . HIS B 1 287 ? -1.205 22.094 -12.133 1 86.81 287 HIS B CA 1
ATOM 7417 C C . HIS B 1 287 ? -0.925 21.438 -13.484 1 86.81 287 HIS B C 1
ATOM 7419 O O . HIS B 1 287 ? -0.959 20.219 -13.602 1 86.81 287 HIS B O 1
ATOM 7425 N N . TRP B 1 288 ? -0.699 22.234 -14.469 1 86.56 288 TRP B N 1
ATOM 7426 C CA . TRP B 1 288 ? -0.473 21.656 -15.789 1 86.56 288 TRP B CA 1
ATOM 7427 C C . TRP B 1 288 ? 0.821 20.859 -15.82 1 86.56 288 TRP B C 1
ATOM 7429 O O . TRP B 1 288 ? 0.912 19.844 -16.516 1 86.56 288 TRP B O 1
ATOM 7439 N N . LEU B 1 289 ? 1.854 21.281 -15.109 1 91.62 289 LEU B N 1
ATOM 7440 C CA . LEU B 1 289 ? 3.092 20.531 -14.992 1 91.62 289 LEU B CA 1
ATOM 7441 C C . LEU B 1 289 ? 2.852 19.219 -14.25 1 91.62 289 LEU B C 1
ATOM 7443 O O . LEU B 1 289 ? 3.406 18.172 -14.617 1 91.62 289 LEU B O 1
ATOM 7447 N N . TYR B 1 290 ? 1.984 19.359 -13.25 1 92.69 290 TYR B N 1
ATOM 7448 C CA . TYR B 1 290 ? 1.631 18.156 -12.5 1 92.69 290 TYR B CA 1
ATOM 7449 C C . TYR B 1 290 ? 0.91 17.156 -13.398 1 92.69 290 TYR B C 1
ATOM 7451 O O . TYR B 1 290 ? 1.207 15.953 -13.359 1 92.69 290 TYR B O 1
ATOM 7459 N N . GLN B 1 291 ? 0.066 17.562 -14.188 1 88.06 291 GLN B N 1
ATOM 7460 C CA . GLN B 1 291 ? -0.686 16.703 -15.086 1 88.06 291 GLN B CA 1
ATOM 7461 C C . GLN B 1 291 ? 0.232 16.047 -16.109 1 88.06 291 GLN B C 1
ATOM 7463 O O . GLN B 1 291 ? 0.092 14.852 -16.422 1 88.06 291 GLN B O 1
ATOM 7468 N N . ARG B 1 292 ? 1.059 16.812 -16.656 1 89.75 292 ARG B N 1
ATOM 7469 C CA . ARG B 1 292 ? 2.018 16.266 -17.609 1 89.75 292 ARG B CA 1
ATOM 7470 C C . ARG B 1 292 ? 2.889 15.203 -16.938 1 89.75 292 ARG B C 1
ATOM 7472 O O . ARG B 1 292 ? 3.166 14.156 -17.547 1 89.75 292 ARG B O 1
ATOM 7479 N N . CYS B 1 293 ? 3.33 15.523 -15.742 1 93.5 293 CYS B N 1
ATOM 7480 C CA . CYS B 1 293 ? 4.109 14.57 -14.961 1 93.5 293 CYS B CA 1
ATOM 7481 C C . CYS B 1 293 ? 3.35 13.266 -14.773 1 93.5 293 CYS B C 1
ATOM 7483 O O . CYS B 1 293 ? 3.908 12.188 -14.977 1 93.5 293 CYS B O 1
ATOM 7485 N N . GLN B 1 294 ? 2.078 13.336 -14.469 1 89.31 294 GLN B N 1
ATOM 7486 C CA . GLN B 1 294 ? 1.267 12.148 -14.227 1 89.31 294 GLN B CA 1
ATOM 7487 C C . GLN B 1 294 ? 1.082 11.336 -15.5 1 89.31 294 GLN B C 1
ATOM 7489 O O . GLN B 1 294 ? 1.071 10.102 -15.461 1 89.31 294 GLN B O 1
ATOM 7494 N N . ARG B 1 295 ? 0.955 11.945 -16.547 1 85.5 295 ARG B N 1
ATOM 7495 C CA . ARG B 1 295 ? 0.831 11.25 -17.828 1 85.5 295 ARG B CA 1
ATOM 7496 C C . ARG B 1 295 ? 2.107 10.484 -18.156 1 85.5 295 ARG B C 1
ATOM 7498 O O . ARG B 1 295 ? 2.051 9.352 -18.656 1 85.5 295 ARG B O 1
ATOM 7505 N N . LEU B 1 296 ? 3.188 11.094 -17.953 1 89.31 296 LEU B N 1
ATOM 7506 C CA . LEU B 1 296 ? 4.465 10.438 -18.203 1 89.31 296 LEU B CA 1
ATOM 7507 C C . LEU B 1 296 ? 4.648 9.234 -17.281 1 89.31 296 LEU B C 1
ATOM 7509 O O . LEU B 1 296 ? 5.168 8.195 -17.703 1 89.31 296 LEU B O 1
ATOM 7513 N N . LEU B 1 297 ? 4.203 9.406 -16.047 1 88.69 297 LEU B N 1
ATOM 7514 C CA . LEU B 1 297 ? 4.297 8.305 -15.094 1 88.69 297 LEU B CA 1
ATOM 7515 C C . LEU B 1 297 ? 3.432 7.129 -15.531 1 88.69 297 LEU B C 1
ATOM 7517 O O . LEU B 1 297 ? 3.814 5.973 -15.352 1 88.69 297 LEU B O 1
ATOM 7521 N N . LEU B 1 298 ? 2.336 7.414 -16.031 1 81 298 LEU B N 1
ATOM 7522 C CA . LEU B 1 298 ? 1.433 6.367 -16.5 1 81 298 LEU B CA 1
ATOM 7523 C C . LEU B 1 298 ? 2.049 5.594 -17.656 1 81 298 LEU B C 1
ATOM 7525 O O . LEU B 1 298 ? 1.903 4.375 -17.75 1 81 298 LEU B O 1
ATOM 7529 N N . LYS B 1 299 ? 2.744 6.262 -18.422 1 78.69 299 LYS B N 1
ATOM 7530 C CA . LYS B 1 299 ? 3.395 5.633 -19.562 1 78.69 299 LYS B CA 1
ATOM 7531 C C . LYS B 1 299 ? 4.531 4.719 -19.125 1 78.69 299 LYS B C 1
ATOM 7533 O O . LYS B 1 299 ? 4.773 3.674 -19.734 1 78.69 299 LYS B O 1
ATOM 7538 N N . ASP B 1 300 ? 5.176 5.102 -18.047 1 80.5 300 ASP B N 1
ATOM 7539 C CA . ASP B 1 300 ? 6.336 4.359 -17.562 1 80.5 300 ASP B CA 1
ATOM 7540 C C . ASP B 1 300 ? 5.977 3.498 -16.344 1 80.5 300 ASP B C 1
ATOM 7542 O O . ASP B 1 300 ? 6.832 3.199 -15.516 1 80.5 300 ASP B O 1
ATOM 7546 N N . GLN B 1 301 ? 4.801 3.137 -16.234 1 78.25 301 GLN B N 1
ATOM 7547 C CA . GLN B 1 301 ? 4.332 2.523 -14.992 1 78.25 301 GLN B CA 1
ATOM 7548 C C . GLN B 1 301 ? 4.988 1.164 -14.773 1 78.25 301 GLN B C 1
ATOM 7550 O O . GLN B 1 301 ? 5.145 0.723 -13.633 1 78.25 301 GLN B O 1
ATOM 7555 N N . ASP B 1 302 ? 5.461 0.512 -15.797 1 78.62 302 ASP B N 1
ATOM 7556 C CA . ASP B 1 302 ? 6.035 -0.821 -15.656 1 78.62 302 ASP B CA 1
ATOM 7557 C C . ASP B 1 302 ? 7.547 -0.749 -15.461 1 78.62 302 ASP B C 1
ATOM 7559 O O . ASP B 1 302 ? 8.188 -1.75 -15.133 1 78.62 302 ASP B O 1
ATOM 7563 N N . THR B 1 303 ? 8.023 0.464 -15.641 1 83.12 303 THR B N 1
ATOM 7564 C CA . THR B 1 303 ? 9.461 0.636 -15.461 1 83.12 303 THR B CA 1
ATOM 7565 C C . THR B 1 303 ? 9.773 1.106 -14.039 1 83.12 303 THR B C 1
ATOM 7567 O O . THR B 1 303 ? 9.125 2.025 -13.531 1 83.12 303 THR B O 1
ATOM 7570 N N . LEU B 1 304 ? 10.672 0.389 -13.492 1 88.44 304 LEU B N 1
ATOM 7571 C CA . LEU B 1 304 ? 11.094 0.71 -12.133 1 88.44 304 LEU B CA 1
ATOM 7572 C C . LEU B 1 304 ? 12.375 1.538 -12.148 1 88.44 304 LEU B C 1
ATOM 7574 O O . LEU B 1 304 ? 13.359 1.159 -12.789 1 88.44 304 LEU B O 1
ATOM 7578 N N . SER B 1 305 ? 12.344 2.717 -11.562 1 92.19 305 SER B N 1
ATOM 7579 C CA . SER B 1 305 ? 13.539 3.541 -11.445 1 92.19 305 SER B CA 1
ATOM 7580 C C . SER B 1 305 ? 13.484 4.422 -10.203 1 92.19 305 SER B C 1
ATOM 7582 O O . SER B 1 305 ? 12.398 4.703 -9.68 1 92.19 305 SER B O 1
ATOM 7584 N N . LEU B 1 306 ? 14.641 4.805 -9.773 1 93.25 306 LEU B N 1
ATOM 7585 C CA . LEU B 1 306 ? 14.711 5.723 -8.648 1 93.25 306 LEU B CA 1
ATOM 7586 C C . LEU B 1 306 ? 14.062 7.059 -8.984 1 93.25 306 LEU B C 1
ATOM 7588 O O . LEU B 1 306 ? 13.438 7.684 -8.125 1 93.25 306 LEU B O 1
ATOM 7592 N N . ALA B 1 307 ? 14.18 7.5 -10.203 1 94.5 307 ALA B N 1
ATOM 7593 C CA . ALA B 1 307 ? 13.594 8.758 -10.664 1 94.5 307 ALA B CA 1
ATOM 7594 C C . ALA B 1 307 ? 12.07 8.727 -10.555 1 94.5 307 ALA B C 1
ATOM 7596 O O . ALA B 1 307 ? 11.453 9.711 -10.156 1 94.5 307 ALA B O 1
ATOM 7597 N N . THR B 1 308 ? 11.531 7.605 -10.953 1 95.06 308 THR B N 1
ATOM 7598 C CA . THR B 1 308 ? 10.078 7.445 -10.844 1 95.06 308 THR B CA 1
ATOM 7599 C C . THR B 1 308 ? 9.641 7.52 -9.383 1 95.06 308 THR B C 1
ATOM 7601 O O . THR B 1 308 ? 8.617 8.141 -9.07 1 95.06 308 THR B O 1
ATOM 7604 N N . LEU B 1 309 ? 10.398 6.891 -8.547 1 96.81 309 LEU B N 1
ATOM 7605 C CA . LEU B 1 309 ? 10.102 6.934 -7.117 1 96.81 309 LEU B CA 1
ATOM 7606 C C . LEU B 1 309 ? 10.172 8.359 -6.59 1 96.81 309 LEU B C 1
ATOM 7608 O O . LEU B 1 309 ? 9.281 8.812 -5.871 1 96.81 309 LEU B O 1
ATOM 7612 N N . GLN B 1 310 ? 11.203 9.031 -6.914 1 97.56 310 GLN B N 1
ATOM 7613 C CA . GLN B 1 310 ? 11.367 10.422 -6.508 1 97.56 310 GLN B CA 1
ATOM 7614 C C . GLN B 1 310 ? 10.211 11.281 -7.012 1 97.56 310 GLN B C 1
ATOM 7616 O O . GLN B 1 310 ? 9.742 12.172 -6.305 1 97.56 310 GLN B O 1
ATOM 7621 N N . THR B 1 311 ? 9.789 11.008 -8.188 1 97.81 311 THR B N 1
ATOM 7622 C CA . THR B 1 311 ? 8.664 11.734 -8.781 1 97.81 311 THR B CA 1
ATOM 7623 C C . THR B 1 311 ? 7.391 11.516 -7.973 1 97.81 311 THR B C 1
ATOM 7625 O O . THR B 1 311 ? 6.648 12.461 -7.711 1 97.81 311 THR B O 1
ATOM 7628 N N . TYR B 1 312 ? 7.129 10.336 -7.547 1 97 312 TYR B N 1
ATOM 7629 C CA . TYR B 1 312 ? 5.957 10.047 -6.727 1 97 312 TYR B CA 1
ATOM 7630 C C . TYR B 1 312 ? 6.027 10.789 -5.398 1 97 312 TYR B C 1
ATOM 7632 O O . TYR B 1 312 ? 5.027 11.336 -4.934 1 97 312 TYR B O 1
ATOM 7640 N N . ILE B 1 313 ? 7.121 10.805 -4.805 1 98.31 313 ILE B N 1
ATOM 7641 C CA . ILE B 1 313 ? 7.277 11.453 -3.506 1 98.31 313 ILE B CA 1
ATOM 7642 C C . ILE B 1 313 ? 6.992 12.953 -3.641 1 98.31 313 ILE B C 1
ATOM 7644 O O . ILE B 1 313 ? 6.234 13.516 -2.854 1 98.31 313 ILE B O 1
ATOM 7648 N N . HIS B 1 314 ? 7.605 13.531 -4.672 1 98.25 314 HIS B N 1
ATOM 7649 C CA . HIS B 1 314 ? 7.371 14.953 -4.887 1 98.25 314 HIS B CA 1
ATOM 7650 C C . HIS B 1 314 ? 5.918 15.227 -5.262 1 98.25 314 HIS B C 1
ATOM 7652 O O . HIS B 1 314 ? 5.367 16.266 -4.906 1 98.25 314 HIS B O 1
ATOM 7658 N N . SER B 1 315 ? 5.328 14.281 -5.965 1 96.75 315 SER B N 1
ATOM 7659 C CA . SER B 1 315 ? 3.906 14.414 -6.277 1 96.75 315 SER B CA 1
ATOM 7660 C C . SER B 1 315 ? 3.059 14.398 -5.008 1 96.75 315 SER B C 1
ATOM 7662 O O . SER B 1 315 ? 2.09 15.148 -4.895 1 96.75 315 SER B O 1
ATOM 7664 N N . ALA B 1 316 ? 3.404 13.57 -4.117 1 96.81 316 ALA B N 1
ATOM 7665 C CA . ALA B 1 316 ? 2.688 13.516 -2.848 1 96.81 316 ALA B CA 1
ATOM 7666 C C . ALA B 1 316 ? 2.797 14.836 -2.096 1 96.81 316 ALA B C 1
ATOM 7668 O O . ALA B 1 316 ? 1.811 15.32 -1.531 1 96.81 316 ALA B O 1
ATOM 7669 N N . VAL B 1 317 ? 3.967 15.406 -2.129 1 96.5 317 VAL B N 1
ATOM 7670 C CA . VAL B 1 317 ? 4.184 16.672 -1.44 1 96.5 317 VAL B CA 1
ATOM 7671 C C . VAL B 1 317 ? 3.389 17.781 -2.131 1 96.5 317 VAL B C 1
ATOM 7673 O O . VAL B 1 317 ? 2.77 18.625 -1.467 1 96.5 317 VAL B O 1
ATOM 7676 N N . TYR B 1 318 ? 3.432 17.781 -3.436 1 95.19 318 TYR B N 1
ATOM 7677 C CA . TYR B 1 318 ? 2.67 18.766 -4.203 1 95.19 318 TYR B CA 1
ATOM 7678 C C . TYR B 1 318 ? 1.189 18.703 -3.846 1 95.19 318 TYR B C 1
ATOM 7680 O O . TYR B 1 318 ? 0.555 19.734 -3.619 1 95.19 318 TYR B O 1
ATOM 7688 N N . LEU B 1 319 ? 0.686 17.5 -3.805 1 93.88 319 LEU B N 1
ATOM 7689 C CA . LEU B 1 319 ? -0.728 17.312 -3.504 1 93.88 319 LEU B CA 1
ATOM 7690 C C . LEU B 1 319 ? -1.039 17.703 -2.066 1 93.88 319 LEU B C 1
ATOM 7692 O O . LEU B 1 319 ? -2.082 18.312 -1.797 1 93.88 319 LEU B O 1
ATOM 7696 N N . MET B 1 320 ? -0.214 17.328 -1.177 1 93.38 320 MET B N 1
ATOM 7697 C CA . MET B 1 320 ? -0.39 17.719 0.219 1 93.38 320 MET B CA 1
ATOM 7698 C C . MET B 1 320 ? -0.49 19.234 0.353 1 93.38 320 MET B C 1
ATOM 7700 O O . MET B 1 320 ? -1.34 19.734 1.088 1 93.38 320 MET B O 1
ATOM 7704 N N . ASN B 1 321 ? 0.356 19.891 -0.416 1 91.38 321 ASN B N 1
ATOM 7705 C CA . ASN B 1 321 ? 0.357 21.344 -0.39 1 91.38 321 ASN B CA 1
ATOM 7706 C C . ASN B 1 321 ? -0.9 21.922 -1.036 1 91.38 321 ASN B C 1
ATOM 7708 O O . ASN B 1 321 ? -1.314 23.031 -0.717 1 91.38 321 ASN B O 1
ATOM 7712 N N . ALA B 1 322 ? -1.502 21.203 -1.913 1 88.06 322 ALA B N 1
ATOM 7713 C CA . ALA B 1 322 ? -2.701 21.641 -2.621 1 88.06 322 ALA B CA 1
ATOM 7714 C C . ALA B 1 322 ? -3.963 21.266 -1.845 1 88.06 322 ALA B C 1
ATOM 7716 O O . ALA B 1 322 ? -5.066 21.281 -2.398 1 88.06 322 ALA B O 1
ATOM 7717 N N . SER B 1 323 ? -3.857 20.875 -0.622 1 87.19 323 SER B N 1
ATOM 7718 C CA . SER B 1 323 ? -4.973 20.484 0.238 1 87.19 323 SER B CA 1
ATOM 7719 C C . SER B 1 323 ? -5.652 19.219 -0.277 1 87.19 323 SER B C 1
ATOM 7721 O O . SER B 1 323 ? -6.875 19.094 -0.182 1 87.19 323 SER B O 1
ATOM 7723 N N . CYS B 1 324 ? -4.906 18.422 -0.926 1 90.31 324 CYS B N 1
ATOM 7724 C CA . CYS B 1 324 ? -5.371 17.125 -1.385 1 90.31 324 CYS B CA 1
ATOM 7725 C C . CYS B 1 324 ? -4.707 16 -0.595 1 90.31 324 CYS B C 1
ATOM 7727 O O . CYS B 1 324 ? -4.062 15.125 -1.174 1 90.31 324 CYS B O 1
ATOM 7729 N N . LEU B 1 325 ? -5 16.016 0.65 1 92.75 325 LEU B N 1
ATOM 7730 C CA . LEU B 1 325 ? -4.281 15.102 1.538 1 92.75 325 LEU B CA 1
ATOM 7731 C C . LEU B 1 325 ? -4.637 13.648 1.236 1 92.75 325 LEU B C 1
ATOM 7733 O O . LEU B 1 325 ? -3.773 12.773 1.291 1 92.75 325 LEU B O 1
ATOM 7737 N N . ASN B 1 326 ? -5.859 13.344 0.949 1 92 326 ASN B N 1
ATOM 7738 C CA . ASN B 1 326 ? -6.25 11.977 0.618 1 92 326 ASN B CA 1
ATOM 7739 C C . ASN B 1 326 ? -5.547 11.484 -0.642 1 92 326 ASN B C 1
ATOM 7741 O O . ASN B 1 326 ? -5.039 10.359 -0.675 1 92 326 ASN B O 1
ATOM 7745 N N . ALA B 1 327 ? -5.555 12.328 -1.658 1 92.25 327 ALA B N 1
ATOM 7746 C CA . ALA B 1 327 ? -4.844 11.969 -2.885 1 92.25 327 ALA B CA 1
ATOM 7747 C C . ALA B 1 327 ? -3.35 11.812 -2.625 1 92.25 327 ALA B C 1
ATOM 7749 O O . ALA B 1 327 ? -2.701 10.938 -3.205 1 92.25 327 ALA B O 1
ATOM 7750 N N . SER B 1 328 ? -2.848 12.758 -1.834 1 95.25 328 SER B N 1
ATOM 7751 C CA . SER B 1 328 ? -1.44 12.68 -1.456 1 95.25 328 SER B CA 1
ATOM 7752 C C . SER B 1 328 ? -1.118 11.336 -0.803 1 95.25 328 SER B C 1
ATOM 7754 O O . SER B 1 328 ? -0.098 10.719 -1.113 1 95.25 328 SER B O 1
ATOM 7756 N N . HIS B 1 329 ? -1.945 10.898 0.076 1 95.69 329 HIS B N 1
ATOM 7757 C CA . HIS B 1 329 ? -1.757 9.633 0.781 1 95.69 329 HIS B CA 1
ATOM 7758 C C . HIS B 1 329 ? -1.803 8.453 -0.183 1 95.69 329 HIS B C 1
ATOM 7760 O O . HIS B 1 329 ? -1.058 7.484 -0.019 1 95.69 329 HIS B O 1
ATOM 7766 N N . ARG B 1 330 ? -2.631 8.484 -1.134 1 93.25 330 ARG B N 1
ATOM 7767 C CA . ARG B 1 330 ? -2.705 7.445 -2.158 1 93.25 330 ARG B CA 1
ATOM 7768 C C . ARG B 1 330 ? -1.402 7.363 -2.947 1 93.25 330 ARG B C 1
ATOM 7770 O O . ARG B 1 330 ? -0.871 6.27 -3.164 1 93.25 330 ARG B O 1
ATOM 7777 N N . VAL B 1 331 ? -0.935 8.5 -3.371 1 95.12 331 VAL B N 1
ATOM 7778 C CA . VAL B 1 331 ? 0.306 8.547 -4.137 1 95.12 331 VAL B CA 1
ATOM 7779 C C . VAL B 1 331 ? 1.465 8.047 -3.273 1 95.12 331 VAL B C 1
ATOM 7781 O O . VAL B 1 331 ? 2.377 7.383 -3.77 1 95.12 331 VAL B O 1
ATOM 7784 N N . LEU B 1 332 ? 1.382 8.43 -2.033 1 97.5 332 LEU B N 1
ATOM 7785 C CA . LEU B 1 332 ? 2.412 7.957 -1.113 1 97.5 332 LEU B CA 1
ATOM 7786 C C . LEU B 1 332 ? 2.41 6.434 -1.03 1 97.5 332 LEU B C 1
ATOM 7788 O O . LEU B 1 332 ? 3.471 5.809 -0.944 1 97.5 332 LEU B O 1
ATOM 7792 N N . SER B 1 333 ? 1.262 5.855 -1.02 1 96.31 333 SER B N 1
ATOM 7793 C CA . SER B 1 333 ? 1.157 4.398 -0.996 1 96.31 333 SER B CA 1
ATOM 7794 C C . SER B 1 333 ? 1.821 3.775 -2.219 1 96.31 333 SER B C 1
ATOM 7796 O O . SER B 1 333 ? 2.51 2.758 -2.107 1 96.31 333 SER B O 1
ATOM 7798 N N . ILE B 1 334 ? 1.627 4.348 -3.322 1 94.5 334 ILE B N 1
ATOM 7799 C CA . ILE B 1 334 ? 2.252 3.877 -4.555 1 94.5 334 ILE B CA 1
ATOM 7800 C C . ILE B 1 334 ? 3.77 4.027 -4.453 1 94.5 334 ILE B C 1
ATOM 7802 O O . ILE B 1 334 ? 4.516 3.139 -4.871 1 94.5 334 ILE B O 1
ATOM 7806 N N . ALA B 1 335 ? 4.168 5.148 -3.936 1 97.44 335 ALA B N 1
ATOM 7807 C CA . ALA B 1 335 ? 5.598 5.395 -3.762 1 97.44 335 ALA B CA 1
ATOM 7808 C C . ALA B 1 335 ? 6.234 4.328 -2.873 1 97.44 335 ALA B C 1
ATOM 7810 O O . ALA B 1 335 ? 7.32 3.824 -3.176 1 97.44 335 ALA B O 1
ATOM 7811 N N . ILE B 1 336 ? 5.613 4 -1.821 1 96.88 336 ILE B N 1
ATOM 7812 C CA . ILE B 1 336 ? 6.141 3.018 -0.882 1 96.88 336 ILE B CA 1
ATOM 7813 C C . ILE B 1 336 ? 6.215 1.65 -1.556 1 96.88 336 ILE B C 1
ATOM 7815 O O . ILE B 1 336 ? 7.195 0.921 -1.385 1 96.88 336 ILE B O 1
ATOM 7819 N N . HIS B 1 337 ? 5.195 1.296 -2.285 1 95.94 337 HIS B N 1
ATOM 7820 C CA . HIS B 1 337 ? 5.234 0.045 -3.035 1 95.94 337 HIS B CA 1
ATOM 7821 C C . HIS B 1 337 ? 6.41 0.021 -4.008 1 95.94 337 HIS B C 1
ATOM 7823 O O . HIS B 1 337 ? 7.098 -0.995 -4.133 1 95.94 337 HIS B O 1
ATOM 7829 N N . THR B 1 338 ? 6.598 1.109 -4.691 1 95.31 338 THR B N 1
ATOM 7830 C CA . THR B 1 338 ? 7.703 1.229 -5.637 1 95.31 338 THR B CA 1
ATOM 7831 C C . THR B 1 338 ? 9.047 1.08 -4.926 1 95.31 338 THR B C 1
ATOM 7833 O O . THR B 1 338 ? 9.945 0.399 -5.422 1 95.31 338 THR B O 1
ATOM 7836 N N . ALA B 1 339 ? 9.156 1.725 -3.807 1 96.25 339 ALA B N 1
ATOM 7837 C CA . ALA B 1 339 ? 10.391 1.653 -3.027 1 96.25 339 ALA B CA 1
ATOM 7838 C C . ALA B 1 339 ? 10.68 0.221 -2.59 1 96.25 339 ALA B C 1
ATOM 7840 O O . ALA B 1 339 ? 11.828 -0.224 -2.623 1 96.25 339 ALA B O 1
ATOM 7841 N N . THR B 1 340 ? 9.688 -0.481 -2.197 1 93.81 340 THR B N 1
ATOM 7842 C CA . THR B 1 340 ? 9.852 -1.864 -1.763 1 93.81 340 THR B CA 1
ATOM 7843 C C . THR B 1 340 ? 10.25 -2.758 -2.934 1 93.81 340 THR B C 1
ATOM 7845 O O . THR B 1 340 ? 11.062 -3.67 -2.777 1 93.81 340 THR B O 1
ATOM 7848 N N . SER B 1 341 ? 9.656 -2.475 -4.039 1 93.19 341 SER B N 1
ATOM 7849 C CA . SER B 1 341 ? 9.992 -3.236 -5.238 1 93.19 341 SER B CA 1
ATOM 7850 C C . SER B 1 341 ? 11.445 -3.006 -5.648 1 93.19 341 SER B C 1
ATOM 7852 O O . SER B 1 341 ? 12.094 -3.9 -6.199 1 93.19 341 SER B O 1
ATOM 7854 N N . LEU B 1 342 ? 11.953 -1.802 -5.344 1 93 342 LEU B N 1
ATOM 7855 C CA . LEU B 1 342 ? 13.344 -1.466 -5.625 1 93 342 LEU B CA 1
ATOM 7856 C C . LEU B 1 342 ? 14.273 -2.066 -4.578 1 93 342 LEU B C 1
ATOM 7858 O O . LEU B 1 342 ? 15.492 -2.084 -4.758 1 93 342 LEU B O 1
ATOM 7862 N N . GLY B 1 343 ? 13.758 -2.564 -3.488 1 91.88 343 GLY B N 1
ATOM 7863 C CA . GLY B 1 343 ? 14.531 -3.199 -2.436 1 91.88 343 GLY B CA 1
ATOM 7864 C C . GLY B 1 343 ? 15.234 -2.205 -1.527 1 91.88 343 GLY B C 1
ATOM 7865 O O . GLY B 1 343 ? 16.297 -2.5 -0.98 1 91.88 343 GLY B O 1
ATOM 7866 N N . LEU B 1 344 ? 14.633 -0.995 -1.35 1 90.38 344 LEU B N 1
ATOM 7867 C CA . LEU B 1 344 ? 15.297 0.054 -0.579 1 90.38 344 LEU B CA 1
ATOM 7868 C C . LEU B 1 344 ? 15.406 -0.34 0.89 1 90.38 344 LEU B C 1
ATOM 7870 O O . LEU B 1 344 ? 16.344 0.064 1.575 1 90.38 344 LEU B O 1
ATOM 7874 N N . PRO B 1 345 ? 14.492 -1.098 1.453 1 84.62 345 PRO B N 1
ATOM 7875 C CA . PRO B 1 345 ? 14.641 -1.487 2.857 1 84.62 345 PRO B CA 1
ATOM 7876 C C . PRO B 1 345 ? 15.844 -2.4 3.09 1 84.62 345 PRO B C 1
ATOM 7878 O O . PRO B 1 345 ? 16.281 -2.578 4.23 1 84.62 345 PRO B O 1
ATOM 7881 N N . HIS B 1 346 ? 16.25 -2.939 1.975 1 81.88 346 HIS B N 1
ATOM 7882 C CA . HIS B 1 346 ? 17.328 -3.918 2.09 1 81.88 346 HIS B CA 1
ATOM 7883 C C . HIS B 1 346 ? 18.656 -3.316 1.688 1 81.88 346 HIS B C 1
ATOM 7885 O O . HIS B 1 346 ? 18.719 -2.361 0.909 1 81.88 346 HIS B O 1
ATOM 7891 N N . SER B 1 347 ? 19.734 -3.721 2.391 1 67.25 347 SER B N 1
ATOM 7892 C CA . SER B 1 347 ? 21.078 -3.305 1.99 1 67.25 347 SER B CA 1
ATOM 7893 C C . SER B 1 347 ? 21.688 -4.289 0.999 1 67.25 347 SER B C 1
ATOM 7895 O O . SER B 1 347 ? 21.844 -5.469 1.309 1 67.25 347 SER B O 1
ATOM 7897 N N . PRO B 1 348 ? 21.812 -3.756 -0.293 1 58.06 348 PRO B N 1
ATOM 7898 C CA . PRO B 1 348 ? 22.422 -4.699 -1.234 1 58.06 348 PRO B CA 1
ATOM 7899 C C . PRO B 1 348 ? 23.844 -5.082 -0.85 1 58.06 348 PRO B C 1
ATOM 7901 O O . PRO B 1 348 ? 24.578 -4.27 -0.279 1 58.06 348 PRO B O 1
ATOM 7904 N N . GLU B 1 349 ? 24.203 -6.273 -0.571 1 53.56 349 GLU B N 1
ATOM 7905 C CA . GLU B 1 349 ? 25.562 -6.699 -0.25 1 53.56 349 GLU B CA 1
ATOM 7906 C C . GLU B 1 349 ? 26.578 -5.992 -1.132 1 53.56 349 GLU B C 1
ATOM 7908 O O . GLU B 1 349 ? 27.672 -5.648 -0.672 1 53.56 349 GLU B O 1
ATOM 7913 N N . GLY B 1 350 ? 26.219 -5.664 -2.412 1 49.16 350 GLY B N 1
ATOM 7914 C CA . GLY B 1 350 ? 27.234 -5.207 -3.35 1 49.16 350 GLY B CA 1
ATOM 7915 C C . GLY B 1 350 ? 27.172 -3.717 -3.621 1 49.16 350 GLY B C 1
ATOM 7916 O O . GLY B 1 350 ? 27.953 -3.191 -4.41 1 49.16 350 GLY B O 1
ATOM 7917 N N . HIS B 1 351 ? 26.234 -3.238 -3.281 1 48.62 351 HIS B N 1
ATOM 7918 C CA . HIS B 1 351 ? 26.25 -1.83 -3.658 1 48.62 351 HIS B CA 1
ATOM 7919 C C . HIS B 1 351 ? 27.219 -1.033 -2.783 1 48.62 351 HIS B C 1
ATOM 7921 O O . HIS B 1 351 ? 27.141 -1.099 -1.554 1 48.62 351 HIS B O 1
ATOM 7927 N N . PRO B 1 352 ? 28.344 -0.753 -3.396 1 52.16 352 PRO B N 1
ATOM 7928 C CA . PRO B 1 352 ? 29.234 0.116 -2.627 1 52.16 352 PRO B CA 1
ATOM 7929 C C . PRO B 1 352 ? 28.484 1.183 -1.835 1 52.16 352 PRO B C 1
ATOM 7931 O O . PRO B 1 352 ? 27.516 1.759 -2.336 1 52.16 352 PRO B O 1
ATOM 7934 N N . ARG B 1 353 ? 28.75 1.189 -0.604 1 56.88 353 ARG B N 1
ATOM 7935 C CA . ARG B 1 353 ? 28.344 2.176 0.392 1 56.88 353 ARG B CA 1
ATOM 7936 C C . ARG B 1 353 ? 28.656 3.592 -0.085 1 56.88 353 ARG B C 1
ATOM 7938 O O . ARG B 1 353 ? 29.531 4.258 0.454 1 56.88 353 ARG B O 1
ATOM 7945 N N . GLY B 1 354 ? 28.453 3.82 -1.463 1 63.28 354 GLY B N 1
ATOM 7946 C CA . GLY B 1 354 ? 28.719 5.141 -2.012 1 63.28 354 GLY B CA 1
ATOM 7947 C C . GLY B 1 354 ? 27.531 6.078 -1.926 1 63.28 354 GLY B C 1
ATOM 7948 O O . GLY B 1 354 ? 26.609 5.855 -1.14 1 63.28 354 GLY B O 1
ATOM 7949 N N . PRO B 1 355 ? 27.641 7.219 -2.486 1 70.38 355 PRO B N 1
ATOM 7950 C CA . PRO B 1 355 ? 26.625 8.273 -2.465 1 70.38 355 PRO B CA 1
ATOM 7951 C C . PRO B 1 355 ? 25.25 7.773 -2.912 1 70.38 355 PRO B C 1
ATOM 7953 O O . PRO B 1 355 ? 24.219 8.242 -2.414 1 70.38 355 PRO B O 1
ATOM 7956 N N . GLN B 1 356 ? 25.281 6.781 -3.674 1 77.69 356 GLN B N 1
ATOM 7957 C CA . GLN B 1 356 ? 24.016 6.254 -4.156 1 77.69 356 GLN B CA 1
ATOM 7958 C C . GLN B 1 356 ? 23.297 5.461 -3.07 1 77.69 356 GLN B C 1
ATOM 7960 O O . GLN B 1 356 ? 22.062 5.469 -2.994 1 77.69 356 GLN B O 1
ATOM 7965 N N . HIS B 1 357 ? 24.078 4.875 -2.309 1 81.25 357 HIS B N 1
ATOM 7966 C CA . HIS B 1 357 ? 23.5 4.129 -1.197 1 81.25 357 HIS B CA 1
ATOM 7967 C C . HIS B 1 357 ? 22.875 5.07 -0.17 1 81.25 357 HIS B C 1
ATOM 7969 O O . HIS B 1 357 ? 21.781 4.809 0.334 1 81.25 357 HIS B O 1
ATOM 7975 N N . ALA B 1 358 ? 23.547 6.152 0.12 1 81.81 358 ALA B N 1
ATOM 7976 C CA . ALA B 1 358 ? 23.031 7.137 1.066 1 81.81 358 ALA B CA 1
ATOM 7977 C C . ALA B 1 358 ? 21.734 7.758 0.562 1 81.81 358 ALA B C 1
ATOM 7979 O O . ALA B 1 358 ? 20.812 8.008 1.344 1 81.81 358 ALA B O 1
ATOM 7980 N N . LEU B 1 359 ? 21.734 8.016 -0.678 1 88.12 359 LEU B N 1
ATOM 7981 C CA . LEU B 1 359 ? 20.531 8.586 -1.276 1 88.12 359 LEU B CA 1
ATOM 7982 C C . LEU B 1 359 ? 19.359 7.633 -1.149 1 88.12 359 LEU B C 1
ATOM 7984 O O . LEU B 1 359 ? 18.234 8.047 -0.816 1 88.12 359 LEU B O 1
ATOM 7988 N N . ARG B 1 360 ? 19.578 6.367 -1.402 1 88.88 360 ARG B N 1
ATOM 7989 C CA . ARG B 1 360 ? 18.531 5.352 -1.302 1 88.88 360 ARG B CA 1
ATOM 7990 C C . ARG B 1 360 ? 18 5.254 0.122 1 88.88 360 ARG B C 1
ATOM 7992 O O . ARG B 1 360 ? 16.797 5.137 0.328 1 88.88 360 ARG B O 1
ATOM 7999 N N . GLN B 1 361 ? 18.844 5.328 1.02 1 87 361 GLN B N 1
ATOM 8000 C CA . GLN B 1 361 ? 18.438 5.293 2.418 1 87 361 GLN B CA 1
ATOM 8001 C C . GLN B 1 361 ? 17.609 6.531 2.779 1 87 361 GLN B C 1
ATOM 8003 O O . GLN B 1 361 ? 16.609 6.434 3.486 1 87 361 GLN B O 1
ATOM 8008 N N . ARG B 1 362 ? 18.047 7.633 2.359 1 89.69 362 ARG B N 1
ATOM 8009 C CA . ARG B 1 362 ? 17.328 8.875 2.629 1 89.69 362 ARG B CA 1
ATOM 8010 C C . ARG B 1 362 ? 15.922 8.844 2.039 1 89.69 362 ARG B C 1
ATOM 8012 O O . ARG B 1 362 ? 14.969 9.328 2.654 1 89.69 362 ARG B O 1
ATOM 8019 N N . ILE B 1 363 ? 15.891 8.312 0.863 1 94.19 363 ILE B N 1
ATOM 8020 C CA . ILE B 1 363 ? 14.586 8.203 0.217 1 94.19 363 ILE B CA 1
ATOM 8021 C C . ILE B 1 363 ? 13.672 7.309 1.049 1 94.19 363 ILE B C 1
ATOM 8023 O O . ILE B 1 363 ? 12.523 7.664 1.318 1 94.19 363 ILE B O 1
ATOM 8027 N N . TRP B 1 364 ? 14.195 6.176 1.502 1 93.19 364 TRP B N 1
ATOM 8028 C CA . TRP B 1 364 ? 13.414 5.238 2.297 1 93.19 364 TRP B CA 1
ATOM 8029 C C . TRP B 1 364 ? 12.914 5.895 3.58 1 93.19 364 TRP B C 1
ATOM 8031 O O . TRP B 1 364 ? 11.734 5.789 3.922 1 93.19 364 TRP B O 1
ATOM 8041 N N . TRP B 1 365 ? 13.734 6.641 4.207 1 92.5 365 TRP B N 1
ATOM 8042 C CA . TRP B 1 365 ? 13.391 7.258 5.484 1 92.5 365 TRP B CA 1
ATOM 8043 C C . TRP B 1 365 ? 12.469 8.453 5.277 1 92.5 365 TRP B C 1
ATOM 8045 O O . TRP B 1 365 ? 11.641 8.766 6.137 1 92.5 365 TRP B O 1
ATOM 8055 N N . THR B 1 366 ? 12.641 9.133 4.176 1 95.75 366 THR B N 1
ATOM 8056 C CA . THR B 1 366 ? 11.695 10.195 3.85 1 95.75 366 THR B CA 1
ATOM 8057 C C . THR B 1 366 ? 10.281 9.633 3.697 1 95.75 366 THR B C 1
ATOM 8059 O O . THR B 1 366 ? 9.312 10.258 4.137 1 95.75 366 THR B O 1
ATOM 8062 N N . LEU B 1 367 ? 10.219 8.438 3.109 1 97.06 367 LEU B N 1
ATOM 8063 C CA . LEU B 1 367 ? 8.922 7.781 2.99 1 97.06 367 LEU B CA 1
ATOM 8064 C C . LEU B 1 367 ? 8.352 7.457 4.367 1 97.06 367 LEU B C 1
ATOM 8066 O O . LEU B 1 367 ? 7.16 7.652 4.609 1 97.06 367 LEU B O 1
ATOM 8070 N N . PHE B 1 368 ? 9.203 7.008 5.281 1 95.19 368 PHE B N 1
ATOM 8071 C CA . PHE B 1 368 ? 8.773 6.711 6.641 1 95.19 368 PHE B CA 1
ATOM 8072 C C . PHE B 1 368 ? 8.25 7.969 7.328 1 95.19 368 PHE B C 1
ATOM 8074 O O . PHE B 1 368 ? 7.207 7.934 7.988 1 95.19 368 PHE B O 1
ATOM 8081 N N . PHE B 1 369 ? 8.977 9.094 7.062 1 95.81 369 PHE B N 1
ATOM 8082 C CA . PHE B 1 369 ? 8.586 10.367 7.656 1 95.81 369 PHE B CA 1
ATOM 8083 C C . PHE B 1 369 ? 7.227 10.82 7.141 1 95.81 369 PHE B C 1
ATOM 8085 O O . PHE B 1 369 ? 6.34 11.148 7.926 1 95.81 369 PHE B O 1
ATOM 8092 N N . LEU B 1 370 ? 7.039 10.812 5.863 1 97.69 370 LEU B N 1
ATOM 8093 C CA . LEU B 1 370 ? 5.801 11.273 5.246 1 97.69 370 LEU B CA 1
ATOM 8094 C C . LEU B 1 370 ? 4.633 10.367 5.625 1 97.69 370 LEU B C 1
ATOM 8096 O O . LEU B 1 370 ? 3.527 10.852 5.887 1 97.69 370 LEU B O 1
ATOM 8100 N N . ASP B 1 371 ? 4.867 9.055 5.633 1 97 371 ASP B N 1
ATOM 8101 C CA . ASP B 1 371 ? 3.83 8.109 6.039 1 97 371 ASP B CA 1
ATOM 8102 C C . ASP B 1 371 ? 3.385 8.367 7.477 1 97 371 ASP B C 1
ATOM 8104 O O . ASP B 1 371 ? 2.188 8.43 7.762 1 97 371 ASP B O 1
ATOM 8108 N N . SER B 1 372 ? 4.348 8.5 8.336 1 96.38 372 SER B N 1
ATOM 8109 C CA . SER B 1 372 ? 4.043 8.727 9.742 1 96.38 372 SER B CA 1
ATOM 8110 C C . SER B 1 372 ? 3.213 9.992 9.93 1 96.38 372 SER B C 1
ATOM 8112 O O . SER B 1 372 ? 2.246 10 10.703 1 96.38 372 SER B O 1
ATOM 8114 N N . LYS B 1 373 ? 3.605 10.953 9.242 1 96.06 373 LYS B N 1
ATOM 8115 C CA . LYS B 1 373 ? 2.924 12.242 9.375 1 96.06 373 LYS B CA 1
ATOM 8116 C C . LYS B 1 373 ? 1.521 12.18 8.781 1 96.06 373 LYS B C 1
ATOM 8118 O O . LYS B 1 373 ? 0.541 12.508 9.453 1 96.06 373 LYS B O 1
ATOM 8123 N N . MET B 1 374 ? 1.378 11.734 7.57 1 96.12 374 MET B N 1
ATOM 8124 C CA . MET B 1 374 ? 0.107 11.773 6.855 1 96.12 374 MET B CA 1
ATOM 8125 C C . MET B 1 374 ? -0.882 10.773 7.445 1 96.12 374 MET B C 1
ATOM 8127 O O . MET B 1 374 ? -2.062 11.086 7.613 1 96.12 374 MET B O 1
ATOM 8131 N N . SER B 1 375 ? -0.377 9.562 7.703 1 96.75 375 SER B N 1
ATOM 8132 C CA . SER B 1 375 ? -1.254 8.555 8.281 1 96.75 375 SER B CA 1
ATOM 8133 C C . SER B 1 375 ? -1.769 8.977 9.648 1 96.75 375 SER B C 1
ATOM 8135 O O . SER B 1 375 ? -2.924 8.727 9.992 1 96.75 375 SER B O 1
ATOM 8137 N N . PHE B 1 376 ? -0.939 9.633 10.43 1 96.19 376 PHE B N 1
ATOM 8138 C CA . PHE B 1 376 ? -1.331 10.164 11.727 1 96.19 376 PHE B CA 1
ATOM 8139 C C . PHE B 1 376 ? -2.414 11.227 11.578 1 96.19 376 PHE B C 1
ATOM 8141 O O . PHE B 1 376 ? -3.42 11.195 12.289 1 96.19 376 PHE B O 1
ATOM 8148 N N . GLU B 1 377 ? -2.234 12.109 10.633 1 95.06 377 GLU B N 1
ATOM 8149 C CA . GLU B 1 377 ? -3.158 13.219 10.414 1 95.06 377 GLU B CA 1
ATOM 8150 C C . GLU B 1 377 ? -4.496 12.719 9.875 1 95.06 377 GLU B C 1
ATOM 8152 O O . GLU B 1 377 ? -5.543 13.305 10.164 1 95.06 377 GLU B O 1
ATOM 8157 N N . LEU B 1 378 ? -4.484 11.672 9.141 1 95.06 378 LEU B N 1
ATOM 8158 C CA . LEU B 1 378 ? -5.695 11.141 8.523 1 95.06 378 LEU B CA 1
ATOM 8159 C C . LEU B 1 378 ? -6.332 10.07 9.406 1 95.06 378 LEU B C 1
ATOM 8161 O O . LEU B 1 378 ? -7.48 9.68 9.188 1 95.06 378 LEU B O 1
ATOM 8165 N N . GLY B 1 379 ? -5.559 9.648 10.391 1 94.88 379 GLY B N 1
ATOM 8166 C CA . GLY B 1 379 ? -6.039 8.547 11.219 1 94.88 379 GLY B CA 1
ATOM 8167 C C . GLY B 1 379 ? -6.113 7.23 10.477 1 94.88 379 GLY B C 1
ATOM 8168 O O . GLY B 1 379 ? -7.012 6.422 10.719 1 94.88 379 GLY B O 1
ATOM 8169 N N . GLN B 1 380 ? -5.348 7.102 9.484 1 94.25 380 GLN B N 1
ATOM 8170 C CA . GLN B 1 380 ? -5.262 5.859 8.719 1 94.25 380 GLN B CA 1
ATOM 8171 C C . GLN B 1 380 ? -4.16 4.957 9.258 1 94.25 380 GLN B C 1
ATOM 8173 O O . GLN B 1 380 ? -3.24 5.426 9.938 1 94.25 380 GLN B O 1
ATOM 8178 N N . PRO B 1 381 ? -4.285 3.609 8.977 1 90.19 381 PRO B N 1
ATOM 8179 C CA . PRO B 1 381 ? -3.154 2.75 9.328 1 90.19 381 PRO B CA 1
ATOM 8180 C C . PRO B 1 381 ? -1.863 3.148 8.617 1 90.19 381 PRO B C 1
ATOM 8182 O O . PRO B 1 381 ? -1.895 3.537 7.449 1 90.19 381 PRO B O 1
ATOM 8185 N N . TYR B 1 382 ? -0.847 3.078 9.383 1 94.06 382 TYR B N 1
ATOM 8186 C CA . TYR B 1 382 ? 0.441 3.395 8.773 1 94.06 382 TYR B CA 1
ATOM 8187 C C . TYR B 1 382 ? 0.754 2.438 7.629 1 94.06 382 TYR B C 1
ATOM 8189 O O . TYR B 1 382 ? 0.476 1.239 7.719 1 94.06 382 TYR B O 1
ATOM 8197 N N . LEU B 1 383 ? 1.312 2.916 6.57 1 94.25 383 LEU B N 1
ATOM 8198 C CA . LEU B 1 383 ? 1.608 2.137 5.375 1 94.25 383 LEU B CA 1
ATOM 8199 C C . LEU B 1 383 ? 2.9 1.346 5.547 1 94.25 383 LEU B C 1
ATOM 8201 O O . LEU B 1 383 ? 3.088 0.307 4.91 1 94.25 383 LEU B O 1
ATOM 8205 N N . MET B 1 384 ? 3.768 1.853 6.352 1 92.94 384 MET B N 1
ATOM 8206 C CA . MET B 1 384 ? 5.047 1.202 6.613 1 92.94 384 MET B CA 1
ATOM 8207 C C . MET B 1 384 ? 5.102 0.659 8.039 1 92.94 384 MET B C 1
ATOM 8209 O O . MET B 1 384 ? 4.469 1.21 8.938 1 92.94 384 MET B O 1
ATOM 8213 N N . PRO B 1 385 ? 5.84 -0.427 8.188 1 85.06 385 PRO B N 1
ATOM 8214 C CA . PRO B 1 385 ? 5.98 -0.951 9.547 1 85.06 385 PRO B CA 1
ATOM 8215 C C . PRO B 1 385 ? 6.766 -0.012 10.461 1 85.06 385 PRO B C 1
ATOM 8217 O O . PRO B 1 385 ? 7.504 0.852 9.977 1 85.06 385 PRO B O 1
ATOM 8220 N N . GLU B 1 386 ? 6.492 -0.291 11.742 1 82.5 386 GLU B N 1
ATOM 8221 C CA . GLU B 1 386 ? 7.207 0.518 12.727 1 82.5 386 GLU B CA 1
ATOM 8222 C C . GLU B 1 386 ? 8.695 0.185 12.734 1 82.5 386 GLU B C 1
ATOM 8224 O O . GLU B 1 386 ? 9.086 -0.958 12.484 1 82.5 386 GLU B O 1
ATOM 8229 N N . TYR B 1 387 ? 9.406 1.137 12.852 1 69.56 387 TYR B N 1
ATOM 8230 C CA . TYR B 1 387 ? 10.852 0.985 12.945 1 69.56 387 TYR B CA 1
ATOM 8231 C C . TYR B 1 387 ? 11.32 1.057 14.398 1 69.56 387 TYR B C 1
ATOM 8233 O O . TYR B 1 387 ? 11 2.01 15.109 1 69.56 387 TYR B O 1
ATOM 8241 N N . HIS B 1 388 ? 11.789 0.019 14.898 1 57.62 388 HIS B N 1
ATOM 8242 C CA . HIS B 1 388 ? 12.188 -0.008 16.297 1 57.62 388 HIS B CA 1
ATOM 8243 C C . HIS B 1 388 ? 13.672 0.282 16.453 1 57.62 388 HIS B C 1
ATOM 8245 O O . HIS B 1 388 ? 14.148 0.52 17.562 1 57.62 388 HIS B O 1
ATOM 8251 N N . GLY B 1 389 ? 14.336 0.445 15.422 1 55.31 389 GLY B N 1
ATOM 8252 C CA . GLY B 1 389 ? 15.758 0.711 15.594 1 55.31 389 GLY B CA 1
ATOM 8253 C C . GLY B 1 389 ? 16.094 2.189 15.547 1 55.31 389 GLY B C 1
ATOM 8254 O O . GLY B 1 389 ? 15.203 3.033 15.438 1 55.31 389 GLY B O 1
ATOM 8255 N N . THR B 1 390 ? 17.266 2.555 16.188 1 49.53 390 THR B N 1
ATOM 8256 C CA . THR B 1 390 ? 17.781 3.914 16.062 1 49.53 390 THR B CA 1
ATOM 8257 C C . THR B 1 390 ? 18.109 4.234 14.602 1 49.53 390 THR B C 1
ATOM 8259 O O . THR B 1 390 ? 18.797 3.471 13.93 1 49.53 390 THR B O 1
ATOM 8262 N N . VAL B 1 391 ? 17.141 4.957 14.094 1 51.53 391 VAL B N 1
ATOM 8263 C CA . VAL B 1 391 ? 17.484 5.422 12.75 1 51.53 391 VAL B CA 1
ATOM 8264 C C . VAL B 1 391 ? 18.844 6.117 12.781 1 51.53 391 VAL B C 1
ATOM 8266 O O . VAL B 1 391 ? 19.016 7.141 13.445 1 51.53 391 VAL B O 1
ATOM 8269 N N . ASP B 1 392 ? 19.922 5.48 12.953 1 49.16 392 ASP B N 1
ATOM 8270 C CA . ASP B 1 392 ? 21.188 6.191 12.914 1 49.16 392 ASP B CA 1
ATOM 8271 C C . ASP B 1 392 ? 21.531 6.605 11.484 1 49.16 392 ASP B C 1
ATOM 8273 O O . ASP B 1 392 ? 22.188 5.855 10.758 1 49.16 392 ASP B O 1
ATOM 8277 N N . LEU B 1 393 ? 20.766 7.457 11 1 52.22 393 LEU B N 1
ATOM 8278 C CA . LEU B 1 393 ? 21.094 7.949 9.664 1 52.22 393 LEU B CA 1
ATOM 8279 C C . LEU B 1 393 ? 22.484 8.578 9.656 1 52.22 393 LEU B C 1
ATOM 8281 O O . LEU B 1 393 ? 23.109 8.711 8.594 1 52.22 393 LEU B O 1
ATOM 8285 N N . SER B 1 394 ? 22.797 9.273 10.789 1 47.81 394 SER B N 1
ATOM 8286 C CA . SER B 1 394 ? 24.062 10 10.914 1 47.81 394 SER B CA 1
ATOM 8287 C C . SER B 1 394 ? 25.25 9.055 10.82 1 47.81 394 SER B C 1
ATOM 8289 O O . SER B 1 394 ? 26.312 9.422 10.305 1 47.81 394 SER B O 1
ATOM 8291 N N . GLY B 1 395 ? 25.094 7.977 11.656 1 42.22 395 GLY B N 1
ATOM 8292 C CA . GLY B 1 395 ? 26.266 7.105 11.664 1 42.22 395 GLY B CA 1
ATOM 8293 C C . GLY B 1 395 ? 26.516 6.43 10.336 1 42.22 395 GLY B C 1
ATOM 8294 O O . GLY B 1 395 ? 27.469 5.668 10.188 1 42.22 395 GLY B O 1
ATOM 8295 N N . SER B 1 396 ? 25.406 6.262 9.766 1 41.59 396 SER B N 1
ATOM 8296 C CA . SER B 1 396 ? 25.828 5.695 8.492 1 41.59 396 SER B CA 1
ATOM 8297 C C . SER B 1 396 ? 26.906 6.559 7.828 1 41.59 396 SER B C 1
ATOM 8299 O O . SER B 1 396 ? 26.719 7.77 7.672 1 41.59 396 SER B O 1
ATOM 8301 N N . LEU B 1 397 ? 28 6.234 8.062 1 40.03 397 LEU B N 1
ATOM 8302 C CA . LEU B 1 397 ? 29.234 6.738 7.461 1 40.03 397 LEU B CA 1
ATOM 8303 C C . LEU B 1 397 ? 28.938 7.555 6.207 1 40.03 397 LEU B C 1
ATOM 8305 O O . LEU B 1 397 ? 29.609 8.547 5.93 1 40.03 397 LEU B O 1
ATOM 8309 N N . GLU B 1 398 ? 27.922 7.238 5.562 1 41.38 398 GLU B N 1
ATOM 8310 C CA . GLU B 1 398 ? 27.688 7.715 4.203 1 41.38 398 GLU B CA 1
ATOM 8311 C C . GLU B 1 398 ? 27.078 9.109 4.203 1 41.38 398 GLU B C 1
ATOM 8313 O O . GLU B 1 398 ? 27.375 9.922 3.318 1 41.38 398 GLU B O 1
ATOM 8318 N N . LEU B 1 399 ? 26.25 9.438 5.148 1 44.78 399 LEU B N 1
ATOM 8319 C CA . LEU B 1 399 ? 25.781 10.82 5.164 1 44.78 399 LEU B CA 1
ATOM 8320 C C . LEU B 1 399 ? 26.922 11.781 5.473 1 44.78 399 LEU B C 1
ATOM 8322 O O . LEU B 1 399 ? 26.922 12.914 4.992 1 44.78 399 LEU B O 1
ATOM 8326 N N . ARG B 1 400 ? 27.812 11.32 6.223 1 41.78 400 ARG B N 1
ATOM 8327 C CA . ARG B 1 400 ? 29 12.148 6.449 1 41.78 400 ARG B CA 1
ATOM 8328 C C . ARG B 1 400 ? 29.703 12.469 5.137 1 41.78 400 ARG B C 1
ATOM 8330 O O . ARG B 1 400 ? 30.312 13.531 4.996 1 41.78 400 ARG B O 1
ATOM 8337 N N . ILE B 1 401 ? 29.672 11.492 4.316 1 41.31 401 ILE B N 1
ATOM 8338 C CA . ILE B 1 401 ? 30.359 11.742 3.055 1 41.31 401 ILE B CA 1
ATOM 8339 C C . ILE B 1 401 ? 29.625 12.828 2.273 1 41.31 401 ILE B C 1
ATOM 8341 O O . ILE B 1 401 ? 30.25 13.688 1.649 1 41.31 401 ILE B O 1
ATOM 8345 N N . ILE B 1 402 ? 28.312 12.727 2.27 1 43.28 402 ILE B N 1
ATOM 8346 C CA . ILE B 1 402 ? 27.578 13.734 1.514 1 43.28 402 ILE B CA 1
ATOM 8347 C C . ILE B 1 402 ? 27.75 15.102 2.184 1 43.28 402 ILE B C 1
ATOM 8349 O O . ILE B 1 402 ? 27.828 16.125 1.505 1 43.28 402 ILE B O 1
ATOM 8353 N N . GLU B 1 403 ? 27.75 15.156 3.506 1 44.16 403 GLU B N 1
ATOM 8354 C CA . GLU B 1 403 ? 28.016 16.391 4.227 1 44.16 403 GLU B CA 1
ATOM 8355 C C . GLU B 1 403 ? 29.375 16.984 3.832 1 44.16 403 GLU B C 1
ATOM 8357 O O . GLU B 1 403 ? 29.562 18.203 3.867 1 44.16 403 GLU B O 1
ATOM 8362 N N . ASN B 1 404 ? 30.219 16.172 3.545 1 40.16 404 ASN B N 1
ATOM 8363 C CA . ASN B 1 404 ? 31.531 16.703 3.207 1 40.16 404 ASN B CA 1
ATOM 8364 C C . ASN B 1 404 ? 31.594 17.172 1.752 1 40.16 404 ASN B C 1
ATOM 8366 O O . ASN B 1 404 ? 32.656 17.516 1.251 1 40.16 404 ASN B O 1
ATOM 8370 N N . CYS B 1 405 ? 30.547 16.797 1.054 1 39 405 CYS B N 1
ATOM 8371 C CA . CYS B 1 405 ? 30.578 17.391 -0.276 1 39 405 CYS B CA 1
ATOM 8372 C C . CYS B 1 405 ? 30.438 18.906 -0.196 1 39 405 CYS B C 1
ATOM 8374 O O . CYS B 1 405 ? 29.672 19.422 0.629 1 39 405 CYS B O 1
ATOM 8376 N N . ARG B 1 406 ? 31.281 19.656 -0.834 1 42.97 406 ARG B N 1
ATOM 8377 C CA . ARG B 1 406 ? 31.547 21.094 -0.934 1 42.97 406 ARG B CA 1
ATOM 8378 C C . ARG B 1 406 ? 30.266 21.891 -0.985 1 42.97 406 ARG B C 1
ATOM 8380 O O . ARG B 1 406 ? 30.266 23.094 -0.717 1 42.97 406 ARG B O 1
ATOM 8387 N N . SER B 1 407 ? 29.188 21.297 -1.475 1 46.84 407 SER B N 1
ATOM 8388 C CA . SER B 1 407 ? 28.016 22.125 -1.729 1 46.84 407 SER B CA 1
ATOM 8389 C C . SER B 1 407 ? 27.125 22.203 -0.503 1 46.84 407 SER B C 1
ATOM 8391 O O . SER B 1 407 ? 26.016 22.75 -0.571 1 46.84 407 SER B O 1
ATOM 8393 N N . VAL B 1 408 ? 27.484 21.422 0.543 1 54.22 408 VAL B N 1
ATOM 8394 C CA . VAL B 1 408 ? 26.547 21.391 1.662 1 54.22 408 VAL B CA 1
ATOM 8395 C C . VAL B 1 408 ? 26.891 22.5 2.654 1 54.22 408 VAL B C 1
ATOM 8397 O O . VAL B 1 408 ? 28 22.531 3.189 1 54.22 408 VAL B O 1
ATOM 8400 N N . SER B 1 409 ? 26.188 23.625 2.688 1 62.34 409 SER B N 1
ATOM 8401 C CA . SER B 1 409 ? 26.344 24.766 3.588 1 62.34 409 SER B CA 1
ATOM 8402 C C . SER B 1 409 ? 26.297 24.328 5.047 1 62.34 409 SER B C 1
ATOM 8404 O O . SER B 1 409 ? 25.438 23.531 5.434 1 62.34 409 SER B O 1
ATOM 8406 N N . THR B 1 410 ? 27.422 24.234 5.742 1 66.31 410 THR B N 1
ATOM 8407 C CA . THR B 1 410 ? 27.516 23.938 7.168 1 66.31 410 THR B CA 1
ATOM 8408 C C . THR B 1 410 ? 27.312 25.188 8.008 1 66.31 410 THR B C 1
ATOM 8410 O O . THR B 1 410 ? 27.594 26.297 7.543 1 66.31 410 THR B O 1
ATOM 8413 N N . PHE B 1 411 ? 26.453 25.109 8.945 1 71.25 411 PHE B N 1
ATOM 8414 C CA . PHE B 1 411 ? 26.297 26.172 9.93 1 71.25 411 PHE B CA 1
ATOM 8415 C C . PHE B 1 411 ? 26.484 25.641 11.344 1 71.25 411 PHE B C 1
ATOM 8417 O O . PHE B 1 411 ? 25.688 24.812 11.812 1 71.25 411 PHE B O 1
ATOM 8424 N N . GLY B 1 412 ? 27.516 26.109 11.945 1 68.56 412 GLY B N 1
ATOM 8425 C CA . GLY B 1 412 ? 27.781 25.641 13.289 1 68.56 412 GLY B CA 1
ATOM 8426 C C . GLY B 1 412 ? 28.109 24.156 13.344 1 68.56 412 GLY B C 1
ATOM 8427 O O . GLY B 1 412 ? 29.016 23.688 12.648 1 68.56 412 GLY B O 1
ATOM 8428 N N . ASP B 1 413 ? 27.172 23.484 14.055 1 69.94 413 ASP B N 1
ATOM 8429 C CA . ASP B 1 413 ? 27.391 22.062 14.352 1 69.94 413 ASP B CA 1
ATOM 8430 C C . ASP B 1 413 ? 26.531 21.172 13.453 1 69.94 413 ASP B C 1
ATOM 8432 O O . ASP B 1 413 ? 26.422 19.969 13.688 1 69.94 413 ASP B O 1
ATOM 8436 N N . ILE B 1 414 ? 25.938 21.938 12.43 1 81.88 414 ILE B N 1
ATOM 8437 C CA . ILE B 1 414 ? 25.016 21.047 11.734 1 81.88 414 ILE B CA 1
ATOM 8438 C C . ILE B 1 414 ? 25.062 21.312 10.234 1 81.88 414 ILE B C 1
ATOM 8440 O O . ILE B 1 414 ? 25.531 22.359 9.805 1 81.88 414 ILE B O 1
ATOM 8444 N N . THR B 1 415 ? 24.734 20.281 9.523 1 83.31 415 THR B N 1
ATOM 8445 C CA . THR B 1 415 ? 24.422 20.438 8.109 1 83.31 415 THR B CA 1
ATOM 8446 C C . THR B 1 415 ? 22.906 20.547 7.895 1 83.31 415 THR B C 1
ATOM 8448 O O . THR B 1 415 ? 22.125 20.281 8.812 1 83.31 415 THR B O 1
ATOM 8451 N N . TRP B 1 416 ? 22.578 21.016 6.742 1 86.44 416 TRP B N 1
ATOM 8452 C CA . TRP B 1 416 ? 21.156 21.188 6.461 1 86.44 416 TRP B CA 1
ATOM 8453 C C . TRP B 1 416 ? 20.422 19.844 6.48 1 86.44 416 TRP B C 1
ATOM 8455 O O . TRP B 1 416 ? 19.203 19.797 6.582 1 86.44 416 TRP B O 1
ATOM 8465 N N . LEU B 1 417 ? 21.094 18.719 6.492 1 87.44 417 LEU B N 1
ATOM 8466 C CA . LEU B 1 417 ? 20.5 17.391 6.508 1 87.44 417 LEU B CA 1
ATOM 8467 C C . LEU B 1 417 ? 20.031 17.016 7.906 1 87.44 417 LEU B C 1
ATOM 8469 O O . LEU B 1 417 ? 19.25 16.078 8.078 1 87.44 417 LEU B O 1
ATOM 8473 N N . ARG B 1 418 ? 20.516 17.703 8.867 1 89 418 ARG B N 1
ATOM 8474 C CA . ARG B 1 418 ? 20.203 17.375 10.25 1 89 418 ARG B CA 1
ATOM 8475 C C . ARG B 1 418 ? 18.719 17.578 10.531 1 89 418 ARG B C 1
ATOM 8477 O O . ARG B 1 418 ? 18.125 16.844 11.32 1 89 418 ARG B O 1
ATOM 8484 N N . TYR B 1 419 ? 18.188 18.531 9.844 1 93.31 419 TYR B N 1
ATOM 8485 C CA . TYR B 1 419 ? 16.75 18.766 9.977 1 93.31 419 TYR B CA 1
ATOM 8486 C C . TYR B 1 419 ? 15.961 17.5 9.68 1 93.31 419 TYR B C 1
ATOM 8488 O O . TYR B 1 419 ? 15.055 17.125 10.43 1 93.31 419 TYR B O 1
ATOM 8496 N N . HIS B 1 420 ? 16.328 16.859 8.648 1 91.75 420 HIS B N 1
ATOM 8497 C CA . HIS B 1 420 ? 15.641 15.641 8.219 1 91.75 420 HIS B CA 1
ATOM 8498 C C . HIS B 1 420 ? 15.773 14.531 9.266 1 91.75 420 HIS B C 1
ATOM 8500 O O . HIS B 1 420 ? 14.805 13.836 9.562 1 91.75 420 HIS B O 1
ATOM 8506 N N . ASP B 1 421 ? 16.844 14.438 9.82 1 89.5 421 ASP B N 1
ATOM 8507 C CA . ASP B 1 421 ? 17.094 13.422 10.836 1 89.5 421 ASP B CA 1
ATOM 8508 C C . ASP B 1 421 ? 16.203 13.648 12.062 1 89.5 421 ASP B C 1
ATOM 8510 O O . ASP B 1 421 ? 15.641 12.695 12.609 1 89.5 421 ASP B O 1
ATOM 8514 N N . GLU B 1 422 ? 16.156 14.812 12.43 1 93.81 422 GLU B N 1
ATOM 8515 C CA . GLU B 1 422 ? 15.375 15.133 13.617 1 93.81 422 GLU B CA 1
ATOM 8516 C C . GLU B 1 422 ? 13.883 14.938 13.375 1 93.81 422 GLU B C 1
ATOM 8518 O O . GLU B 1 422 ? 13.141 14.539 14.281 1 93.81 422 GLU B O 1
ATOM 8523 N N . CYS B 1 423 ? 13.477 15.273 12.148 1 95 423 CYS B N 1
ATOM 8524 C CA . CYS B 1 423 ? 12.078 15.008 11.805 1 95 423 CYS B CA 1
ATOM 8525 C C . CYS B 1 423 ? 11.758 13.523 11.922 1 95 423 CYS B C 1
ATOM 8527 O O . CYS B 1 423 ? 10.695 13.148 12.422 1 95 423 CYS B O 1
ATOM 8529 N N . LEU B 1 424 ? 12.672 12.758 11.516 1 92.62 424 LEU B N 1
ATOM 8530 C CA . LEU B 1 424 ? 12.492 11.312 11.555 1 92.62 424 LEU B CA 1
ATOM 8531 C C . LEU B 1 424 ? 12.422 10.812 12.992 1 92.62 424 LEU B C 1
ATOM 8533 O O . LEU B 1 424 ? 11.539 10.016 13.328 1 92.62 424 LEU B O 1
ATOM 8537 N N . LYS B 1 425 ? 13.289 11.219 13.742 1 91.88 425 LYS B N 1
ATOM 8538 C CA . LYS B 1 425 ? 13.312 10.797 15.141 1 91.88 425 LYS B CA 1
ATOM 8539 C C . LYS B 1 425 ? 12.031 11.211 15.859 1 91.88 425 LYS B C 1
ATOM 8541 O O . LYS B 1 425 ? 11.445 10.422 16.609 1 91.88 425 LYS B O 1
ATOM 8546 N N . LEU B 1 426 ? 11.68 12.391 15.641 1 95.94 426 LEU B N 1
ATOM 8547 C CA . LEU B 1 426 ? 10.484 12.93 16.281 1 95.94 426 LEU B CA 1
ATOM 8548 C C . LEU B 1 426 ? 9.242 12.141 15.875 1 95.94 426 LEU B C 1
ATOM 8550 O O . LEU B 1 426 ? 8.469 11.711 16.734 1 95.94 426 LEU B O 1
ATOM 8554 N N . THR B 1 427 ? 9.094 11.977 14.609 1 95.31 427 THR B N 1
ATOM 8555 C CA . THR B 1 427 ? 7.891 11.32 14.109 1 95.31 427 THR B CA 1
ATOM 8556 C C . THR B 1 427 ? 7.867 9.844 14.516 1 95.31 427 THR B C 1
ATOM 8558 O O . THR B 1 427 ? 6.801 9.281 14.766 1 95.31 427 THR B O 1
ATOM 8561 N N . SER B 1 428 ? 9 9.211 14.531 1 93.12 428 SER B N 1
ATOM 8562 C CA . SER B 1 428 ? 9.078 7.824 14.992 1 93.12 428 SER B CA 1
ATOM 8563 C C . SER B 1 428 ? 8.594 7.691 16.438 1 93.12 428 SER B C 1
ATOM 8565 O O . SER B 1 428 ? 7.84 6.773 16.75 1 93.12 428 SER B O 1
ATOM 8567 N N . LYS B 1 429 ? 8.977 8.609 17.25 1 93.5 429 LYS B N 1
ATOM 8568 C CA . LYS B 1 429 ? 8.57 8.594 18.656 1 93.5 429 LYS B CA 1
ATOM 8569 C C . LYS B 1 429 ? 7.07 8.836 18.797 1 93.5 429 LYS B C 1
ATOM 8571 O O . LYS B 1 429 ? 6.398 8.164 19.578 1 93.5 429 LYS B O 1
ATOM 8576 N N . VAL B 1 430 ? 6.637 9.797 18.094 1 96.38 430 VAL B N 1
ATOM 8577 C CA . VAL B 1 430 ? 5.219 10.141 18.156 1 96.38 430 VAL B CA 1
ATOM 8578 C C . VAL B 1 430 ? 4.379 8.961 17.688 1 96.38 430 VAL B C 1
ATOM 8580 O O . VAL B 1 430 ? 3.348 8.641 18.281 1 96.38 430 VAL B O 1
ATOM 8583 N N . ARG B 1 431 ? 4.797 8.383 16.594 1 95.56 431 ARG B N 1
ATOM 8584 C CA . ARG B 1 431 ? 4.102 7.211 16.078 1 95.56 431 ARG B CA 1
ATOM 8585 C C . ARG B 1 431 ? 4.016 6.109 17.125 1 95.56 431 ARG B C 1
ATOM 8587 O O . ARG B 1 431 ? 2.951 5.527 17.344 1 95.56 431 ARG B O 1
ATOM 8594 N N . HIS B 1 432 ? 5.055 5.84 17.766 1 93.38 432 HIS B N 1
ATOM 8595 C CA . HIS B 1 432 ? 5.09 4.812 18.797 1 93.38 432 HIS B CA 1
ATOM 8596 C C . HIS B 1 432 ? 4.164 5.16 19.953 1 93.38 432 HIS B C 1
ATOM 8598 O O . HIS B 1 432 ? 3.389 4.316 20.422 1 93.38 432 HIS B O 1
ATOM 8604 N N . ILE B 1 433 ? 4.266 6.336 20.406 1 95.62 433 ILE B N 1
ATOM 8605 C CA . ILE B 1 433 ? 3.455 6.797 21.516 1 95.62 433 ILE B CA 1
ATOM 8606 C C . ILE B 1 433 ? 1.973 6.688 21.172 1 95.62 433 ILE B C 1
ATOM 8608 O O . ILE B 1 433 ? 1.171 6.203 21.969 1 95.62 433 ILE B O 1
ATOM 8612 N N . SER B 1 434 ? 1.662 7.152 20.031 1 95 434 SER B N 1
ATOM 8613 C CA . SER B 1 434 ? 0.272 7.117 19.594 1 95 434 SER B CA 1
ATOM 8614 C C . SER B 1 434 ? -0.254 5.684 19.547 1 95 434 SER B C 1
ATOM 8616 O O . SER B 1 434 ? -1.345 5.402 20.047 1 95 434 SER B O 1
ATOM 8618 N N . ASN B 1 435 ? 0.507 4.805 18.969 1 92.38 435 ASN B N 1
ATOM 8619 C CA . ASN B 1 435 ? 0.094 3.41 18.859 1 92.38 435 ASN B CA 1
ATOM 8620 C C . ASN B 1 435 ? -0.127 2.781 20.234 1 92.38 435 ASN B C 1
ATOM 8622 O O . ASN B 1 435 ? -1.141 2.119 20.469 1 92.38 435 ASN B O 1
ATOM 8626 N N . VAL B 1 436 ? 0.743 2.977 21.094 1 93.94 436 VAL B N 1
ATOM 8627 C CA . VAL B 1 436 ? 0.668 2.365 22.422 1 93.94 436 VAL B CA 1
ATOM 8628 C C . VAL B 1 436 ? -0.489 2.977 23.203 1 93.94 436 VAL B C 1
ATOM 8630 O O . VAL B 1 436 ? -1.206 2.27 23.922 1 93.94 436 VAL B O 1
ATOM 8633 N N . ALA B 1 437 ? -0.648 4.254 23.109 1 94.44 437 ALA B N 1
ATOM 8634 C CA . ALA B 1 437 ? -1.746 4.918 23.797 1 94.44 437 ALA B CA 1
ATOM 8635 C C . ALA B 1 437 ? -3.096 4.371 23.344 1 94.44 437 ALA B C 1
ATOM 8637 O O . ALA B 1 437 ? -3.975 4.105 24.172 1 94.44 437 ALA B O 1
ATOM 8638 N N . PHE B 1 438 ? -3.277 4.215 22.125 1 92.06 438 PHE B N 1
ATOM 8639 C CA . PHE B 1 438 ? -4.523 3.688 21.594 1 92.06 438 PHE B CA 1
ATOM 8640 C C . PHE B 1 438 ? -4.73 2.238 22.016 1 92.06 438 PHE B C 1
ATOM 8642 O O . PHE B 1 438 ? -5.855 1.821 22.297 1 92.06 438 PHE B O 1
ATOM 8649 N N . GLU B 1 439 ? -3.688 1.507 22.016 1 89.88 439 GLU B N 1
ATOM 8650 C CA . GLU B 1 439 ? -3.768 0.121 22.469 1 89.88 439 GLU B CA 1
ATOM 8651 C C . GLU B 1 439 ? -4.207 0.039 23.922 1 89.88 439 GLU B C 1
ATOM 8653 O O . GLU B 1 439 ? -5.047 -0.791 24.281 1 89.88 439 GLU B O 1
ATOM 8658 N N . LYS B 1 440 ? -3.676 0.87 24.703 1 90.94 440 LYS B N 1
ATOM 8659 C CA . LYS B 1 440 ? -4.023 0.893 26.125 1 90.94 440 LYS B CA 1
ATOM 8660 C C . LYS B 1 440 ? -5.488 1.28 26.328 1 90.94 440 LYS B C 1
ATOM 8662 O O . LYS B 1 440 ? -6.18 0.699 27.156 1 90.94 440 LYS B O 1
ATOM 8667 N N . SER B 1 441 ? -5.883 2.223 25.609 1 90.62 441 SER B N 1
ATOM 8668 C CA . SER B 1 441 ? -7.281 2.633 25.688 1 90.62 441 SER B CA 1
ATOM 8669 C C . SER B 1 441 ? -8.211 1.522 25.203 1 90.62 441 SER B C 1
ATOM 8671 O O . SER B 1 441 ? -9.258 1.286 25.797 1 90.62 441 SER B O 1
ATOM 8673 N N . SER B 1 442 ? -7.828 0.886 24.156 1 87.56 442 SER B N 1
ATOM 8674 C CA . SER B 1 442 ? -8.641 -0.194 23.609 1 87.56 442 SER B CA 1
ATOM 8675 C C . SER B 1 442 ? -8.703 -1.379 24.562 1 87.56 442 SER B C 1
ATOM 8677 O O . SER B 1 442 ? -9.758 -2.004 24.719 1 87.56 442 SER B O 1
ATOM 8679 N N . GLU B 1 443 ? -7.676 -1.684 25.188 1 87.31 443 GLU B N 1
ATOM 8680 C CA . GLU B 1 443 ? -7.641 -2.76 26.172 1 87.31 443 GLU B CA 1
ATOM 8681 C C . GLU B 1 443 ? -8.547 -2.449 27.359 1 87.31 443 GLU B C 1
ATOM 8683 O O . GLU B 1 443 ? -9.25 -3.332 27.859 1 87.31 443 GLU B O 1
ATOM 8688 N N . ALA B 1 444 ? -8.43 -1.225 27.766 1 87.88 444 ALA B N 1
ATOM 8689 C CA . ALA B 1 444 ? -9.258 -0.8 28.891 1 87.88 444 ALA B CA 1
ATOM 8690 C C . ALA B 1 444 ? -10.742 -0.866 28.547 1 87.88 444 ALA B C 1
ATOM 8692 O O . ALA B 1 444 ? -11.57 -1.214 29.391 1 87.88 444 ALA B O 1
ATOM 8693 N N . MET B 1 445 ? -11.008 -0.584 27.359 1 88.31 445 MET B N 1
ATOM 8694 C CA . MET B 1 445 ? -12.398 -0.581 26.906 1 88.31 445 MET B CA 1
ATOM 8695 C C . MET B 1 445 ? -12.922 -2.004 26.75 1 88.31 445 MET B C 1
ATOM 8697 O O . MET B 1 445 ? -14.117 -2.252 26.922 1 88.31 445 MET B O 1
ATOM 8701 N N . SER B 1 446 ? -12.078 -2.85 26.281 1 82.94 446 SER B N 1
ATOM 8702 C CA . SER B 1 446 ? -12.477 -4.238 26.109 1 82.94 446 SER B CA 1
ATOM 8703 C C . SER B 1 446 ? -12.969 -4.848 27.406 1 82.94 446 SER B C 1
ATOM 8705 O O . SER B 1 446 ? -13.766 -5.789 27.406 1 82.94 446 SER B O 1
ATOM 8707 N N . ARG B 1 447 ? -12.617 -4.297 28.453 1 77.56 447 ARG B N 1
ATOM 8708 C CA . ARG B 1 447 ? -13.008 -4.785 29.781 1 77.56 447 ARG B CA 1
ATOM 8709 C C . ARG B 1 447 ? -14.359 -4.211 30.188 1 77.56 447 ARG B C 1
ATOM 8711 O O . ARG B 1 447 ? -14.969 -4.672 31.156 1 77.56 447 ARG B O 1
ATOM 8718 N N . HIS B 1 448 ? -14.672 -3.293 29.328 1 77.44 448 HIS B N 1
ATOM 8719 C CA . HIS B 1 448 ? -15.938 -2.631 29.641 1 77.44 448 HIS B CA 1
ATOM 8720 C C . HIS B 1 448 ? -16.953 -2.836 28.516 1 77.44 448 HIS B C 1
ATOM 8722 O O . HIS B 1 448 ? -16.578 -3.123 27.375 1 77.44 448 HIS B O 1
ATOM 8728 N N . SER B 1 449 ? -18.188 -2.861 28.766 1 66.94 449 SER B N 1
ATOM 8729 C CA . SER B 1 449 ? -19.234 -3.135 27.781 1 66.94 449 SER B CA 1
ATOM 8730 C C . SER B 1 449 ? -19.641 -1.863 27.047 1 66.94 449 SER B C 1
ATOM 8732 O O . SER B 1 449 ? -20.516 -1.9 26.188 1 66.94 449 SER B O 1
ATOM 8734 N N . GLY B 1 450 ? -18.812 -0.915 27.031 1 67.19 450 GLY B N 1
ATOM 8735 C CA . GLY B 1 450 ? -19.297 0.298 26.391 1 67.19 450 GLY B CA 1
ATOM 8736 C C . GLY B 1 450 ? -18.922 0.397 24.922 1 67.19 450 GLY B C 1
ATOM 8737 O O . GLY B 1 450 ? -18.016 -0.302 24.469 1 67.19 450 GLY B O 1
ATOM 8738 N N . THR B 1 451 ? -19.797 1.195 24.172 1 70.5 451 THR B N 1
ATOM 8739 C CA . THR B 1 451 ? -19.594 1.333 22.734 1 70.5 451 THR B CA 1
ATOM 8740 C C . THR B 1 451 ? -18.703 2.531 22.422 1 70.5 451 THR B C 1
ATOM 8742 O O . THR B 1 451 ? -18.031 2.559 21.391 1 70.5 451 THR B O 1
ATOM 8745 N N . SER B 1 452 ? -18.766 3.484 23.359 1 81.06 452 SER B N 1
ATOM 8746 C CA . SER B 1 452 ? -18 4.695 23.094 1 81.06 452 SER B CA 1
ATOM 8747 C C . SER B 1 452 ? -16.969 4.938 24.203 1 81.06 452 SER B C 1
ATOM 8749 O O . SER B 1 452 ? -17.281 4.832 25.391 1 81.06 452 SER B O 1
ATOM 8751 N N . ILE B 1 453 ? -15.844 5.227 23.844 1 86.44 453 ILE B N 1
ATOM 8752 C CA . ILE B 1 453 ? -14.758 5.449 24.797 1 86.44 453 ILE B CA 1
ATOM 8753 C C . ILE B 1 453 ? -15.023 6.723 25.594 1 86.44 453 ILE B C 1
ATOM 8755 O O . ILE B 1 453 ? -14.57 6.852 26.734 1 86.44 453 ILE B O 1
ATOM 8759 N N . TYR B 1 454 ? -15.75 7.586 25.031 1 84.62 454 TYR B N 1
ATOM 8760 C CA . TYR B 1 454 ? -15.992 8.875 25.656 1 84.62 454 TYR B CA 1
ATOM 8761 C C . TYR B 1 454 ? -17.031 8.75 26.781 1 84.62 454 TYR B C 1
ATOM 8763 O O . TYR B 1 454 ? -17.172 9.656 27.609 1 84.62 454 TYR B O 1
ATOM 8771 N N . GLU B 1 455 ? -17.656 7.605 26.797 1 82.06 455 GLU B N 1
ATOM 8772 C CA . GLU B 1 455 ? -18.578 7.312 27.891 1 82.06 455 GLU B CA 1
ATOM 8773 C C . GLU B 1 455 ? -17.891 6.566 29.016 1 82.06 455 GLU B C 1
ATOM 8775 O O . GLU B 1 455 ? -18.469 6.355 30.078 1 82.06 455 GLU B O 1
ATOM 8780 N N . ASN B 1 456 ? -16.734 6.273 28.797 1 84.44 456 ASN B N 1
ATOM 8781 C CA . ASN B 1 456 ? -15.945 5.551 29.797 1 84.44 456 ASN B CA 1
ATOM 8782 C C . ASN B 1 456 ? -14.703 6.336 30.203 1 84.44 456 ASN B C 1
ATOM 8784 O O . ASN B 1 456 ? -13.602 6.055 29.734 1 84.44 456 ASN B O 1
ATOM 8788 N N . PRO B 1 457 ? -14.844 7.172 31.156 1 81.88 457 PRO B N 1
ATOM 8789 C CA . PRO B 1 457 ? -13.734 8.039 31.562 1 81.88 457 PRO B CA 1
ATOM 8790 C C . PRO B 1 457 ? -12.516 7.25 32.031 1 81.88 457 PRO B C 1
ATOM 8792 O O . PRO B 1 457 ? -11.375 7.703 31.859 1 81.88 457 PRO B O 1
ATOM 8795 N N . SER B 1 458 ? -12.727 6.105 32.562 1 83.25 458 SER B N 1
ATOM 8796 C CA . SER B 1 458 ? -11.609 5.305 33.062 1 83.25 458 SER B CA 1
ATOM 8797 C C . SER B 1 458 ? -10.727 4.824 31.922 1 83.25 458 SER B C 1
ATOM 8799 O O . SER B 1 458 ? -9.5 4.797 32.031 1 83.25 458 SER B O 1
ATOM 8801 N N . ALA B 1 459 ? -11.375 4.477 30.859 1 87.06 459 ALA B N 1
ATOM 8802 C CA . ALA B 1 459 ? -10.625 4.031 29.703 1 87.06 459 ALA B CA 1
ATOM 8803 C C . ALA B 1 459 ? -9.844 5.188 29.078 1 87.06 459 ALA B C 1
ATOM 8805 O O . ALA B 1 459 ? -8.703 5.008 28.625 1 87.06 459 ALA B O 1
ATOM 8806 N N . LEU B 1 460 ? -10.438 6.301 29.016 1 88.31 460 LEU B N 1
ATOM 8807 C CA . LEU B 1 460 ? -9.766 7.488 28.5 1 88.31 460 LEU B CA 1
ATOM 8808 C C . LEU B 1 460 ? -8.578 7.871 29.375 1 88.31 460 LEU B C 1
ATOM 8810 O O . LEU B 1 460 ? -7.535 8.281 28.859 1 88.31 460 LEU B O 1
ATOM 8814 N N . GLU B 1 461 ? -8.773 7.676 30.656 1 88.38 461 GLU B N 1
ATOM 8815 C CA . GLU B 1 461 ? -7.746 8.055 31.609 1 88.38 461 GLU B CA 1
ATOM 8816 C C . GLU B 1 461 ? -6.508 7.176 31.469 1 88.38 461 GLU B C 1
ATOM 8818 O O . GLU B 1 461 ? -5.383 7.641 31.688 1 88.38 461 GLU B O 1
ATOM 8823 N N . LYS B 1 462 ? -6.723 5.996 31.125 1 89.88 462 LYS B N 1
ATOM 8824 C CA . LYS B 1 462 ? -5.578 5.113 30.922 1 89.88 462 LYS B CA 1
ATOM 8825 C C . LYS B 1 462 ? -4.707 5.594 29.766 1 89.88 462 LYS B C 1
ATOM 8827 O O . LYS B 1 462 ? -3.477 5.559 29.859 1 89.88 462 LYS B O 1
ATOM 8832 N N . GLY B 1 463 ? -5.363 6.012 28.734 1 91.81 463 GLY B N 1
ATOM 8833 C CA . GLY B 1 463 ? -4.629 6.562 27.594 1 91.81 463 GLY B CA 1
ATOM 8834 C C . GLY B 1 463 ? -3.918 7.863 27.938 1 91.81 463 GLY B C 1
ATOM 8835 O O . GLY B 1 463 ? -2.752 8.047 27.578 1 91.81 463 GLY B O 1
ATOM 8836 N N . VAL B 1 464 ? -4.508 8.703 28.641 1 91.94 464 VAL B N 1
ATOM 8837 C CA . VAL B 1 464 ? -3.961 10.008 29 1 91.94 464 VAL B CA 1
ATOM 8838 C C . VAL B 1 464 ? -2.781 9.828 29.953 1 91.94 464 VAL B C 1
ATOM 8840 O O . VAL B 1 464 ? -1.77 10.523 29.844 1 91.94 464 VAL B O 1
ATOM 8843 N N . SER B 1 465 ? -2.957 8.93 30.875 1 91.5 465 SER B N 1
ATOM 8844 C CA . SER B 1 465 ? -1.877 8.664 31.812 1 91.5 465 SER B CA 1
ATOM 8845 C C . SER B 1 465 ? -0.623 8.172 31.094 1 91.5 465 SER B C 1
ATOM 8847 O O . SER B 1 465 ? 0.492 8.562 31.453 1 91.5 465 SER B O 1
ATOM 8849 N N . TYR B 1 466 ? -0.862 7.383 30.172 1 93.94 466 TYR B N 1
ATOM 8850 C CA . TYR B 1 466 ? 0.275 6.918 29.391 1 93.94 466 TYR B CA 1
ATOM 8851 C C . TYR B 1 466 ? 0.889 8.062 28.594 1 93.94 466 TYR B C 1
ATOM 8853 O O . TYR B 1 466 ? 2.113 8.164 28.469 1 93.94 466 TYR B O 1
ATOM 8861 N N . LEU B 1 467 ? 0.074 8.883 28 1 93.81 467 LEU B N 1
ATOM 8862 C CA . LEU B 1 467 ? 0.568 10.016 27.219 1 93.81 467 LEU B CA 1
ATOM 8863 C C . LEU B 1 467 ? 1.443 10.922 28.062 1 93.81 467 LEU B C 1
ATOM 8865 O O . LEU B 1 467 ? 2.521 11.336 27.641 1 93.81 467 LEU B O 1
ATOM 8869 N N . HIS B 1 468 ? 1.032 11.133 29.234 1 90.88 468 HIS B N 1
ATOM 8870 C CA . HIS B 1 468 ? 1.783 12.008 30.125 1 90.88 468 HIS B CA 1
ATOM 8871 C C . HIS B 1 468 ? 3.146 11.414 30.453 1 90.88 468 HIS B C 1
ATOM 8873 O O . HIS B 1 468 ? 4.152 12.125 30.484 1 90.88 468 HIS B O 1
ATOM 8879 N N . LYS B 1 469 ? 3.109 10.172 30.641 1 92.06 469 LYS B N 1
ATOM 8880 C CA . LYS B 1 469 ? 4.371 9.492 30.922 1 92.06 469 LYS B CA 1
ATOM 8881 C C . LYS B 1 469 ? 5.293 9.508 29.719 1 92.06 469 LYS B C 1
ATOM 8883 O O . LYS B 1 469 ? 6.508 9.664 29.859 1 92.06 469 LYS B O 1
ATOM 8888 N N . SER B 1 470 ? 4.695 9.383 28.625 1 94.31 470 SER B N 1
ATOM 8889 C CA . SER B 1 470 ? 5.461 9.266 27.391 1 94.31 470 SER B CA 1
ATOM 8890 C C . SER B 1 470 ? 6.02 10.617 26.953 1 94.31 470 SER B C 1
ATOM 8892 O O . SER B 1 470 ? 6.906 10.68 26.094 1 94.31 470 SER B O 1
ATOM 8894 N N . MET B 1 471 ? 5.555 11.727 27.531 1 92.19 471 MET B N 1
ATOM 8895 C CA . MET B 1 471 ? 6.039 13.062 27.172 1 92.19 471 MET B CA 1
ATOM 8896 C C . MET B 1 471 ? 7.504 13.234 27.562 1 92.19 471 MET B C 1
ATOM 8898 O O . MET B 1 471 ? 8.211 14.047 26.969 1 92.19 471 MET B O 1
ATOM 8902 N N . GLU B 1 472 ? 7.902 12.43 28.453 1 92.81 472 GLU B N 1
ATOM 8903 C CA . GLU B 1 472 ? 9.305 12.469 28.844 1 92.81 472 GLU B CA 1
ATOM 8904 C C . GLU B 1 472 ? 10.219 12.094 27.672 1 92.81 472 GLU B C 1
ATOM 8906 O O . GLU B 1 472 ? 11.305 12.664 27.516 1 92.81 472 GLU B O 1
ATOM 8911 N N . ALA B 1 473 ? 9.734 11.148 26.953 1 93.38 473 ALA B N 1
ATOM 8912 C CA . ALA B 1 473 ? 10.516 10.734 25.797 1 93.38 473 ALA B CA 1
ATOM 8913 C C . ALA B 1 473 ? 10.617 11.859 24.766 1 93.38 473 ALA B C 1
ATOM 8915 O O . ALA B 1 473 ? 11.664 12.031 24.125 1 93.38 473 ALA B O 1
ATOM 8916 N N . LEU B 1 474 ? 9.609 12.633 24.594 1 95.5 474 LEU B N 1
ATOM 8917 C CA . LEU B 1 474 ? 9.617 13.75 23.641 1 95.5 474 LEU B CA 1
ATOM 8918 C C . LEU B 1 474 ? 10.445 14.914 24.172 1 95.5 474 LEU B C 1
ATOM 8920 O O . LEU B 1 474 ? 11.109 15.609 23.406 1 95.5 474 LEU B O 1
ATOM 8924 N N . GLN B 1 475 ? 10.422 15.055 25.453 1 93.44 475 GLN B N 1
ATOM 8925 C CA . GLN B 1 475 ? 11.273 16.078 26.062 1 93.44 475 GLN B CA 1
ATOM 8926 C C . GLN B 1 475 ? 12.75 15.711 25.938 1 93.44 475 GLN B C 1
ATOM 8928 O O . GLN B 1 475 ? 13.594 16.578 25.734 1 93.44 475 GLN B O 1
ATOM 8933 N N . ALA B 1 476 ? 12.961 14.445 26.094 1 93.56 476 ALA B N 1
ATOM 8934 C CA . ALA B 1 476 ? 14.336 13.984 25.891 1 93.56 476 ALA B CA 1
ATOM 8935 C C . ALA B 1 476 ? 14.805 14.273 24.469 1 93.56 476 ALA B C 1
ATOM 8937 O O . ALA B 1 476 ? 15.945 14.695 24.266 1 93.56 476 ALA B O 1
ATOM 8938 N N . TRP B 1 477 ? 13.992 14.055 23.531 1 94.44 477 TRP B N 1
ATOM 8939 C CA . TRP B 1 477 ? 14.312 14.383 22.141 1 94.44 477 TRP B CA 1
ATOM 8940 C C . TRP B 1 477 ? 14.586 15.875 21.984 1 94.44 477 TRP B C 1
ATOM 8942 O O . TRP B 1 477 ? 15.539 16.266 21.312 1 94.44 477 TRP B O 1
ATOM 8952 N N . SER B 1 478 ? 13.734 16.703 22.594 1 95.06 478 SER B N 1
ATOM 8953 C CA . SER B 1 478 ? 13.891 18.141 22.469 1 95.06 478 SER B CA 1
ATOM 8954 C C . SER B 1 478 ? 15.234 18.609 23.031 1 95.06 478 SER B C 1
ATOM 8956 O O . SER B 1 478 ? 15.828 19.562 22.531 1 95.06 478 SER B O 1
ATOM 8958 N N . ARG B 1 479 ? 15.688 17.875 23.984 1 92.75 479 ARG B N 1
ATOM 8959 C CA . ARG B 1 479 ? 16.969 18.219 24.594 1 92.75 479 ARG B CA 1
ATOM 8960 C C . ARG B 1 479 ? 18.141 17.766 23.719 1 92.75 479 ARG B C 1
ATOM 8962 O O . ARG B 1 479 ? 19.203 18.391 23.719 1 92.75 479 ARG B O 1
ATOM 8969 N N . GLU B 1 480 ? 17.875 16.734 22.969 1 91.62 480 GLU B N 1
ATOM 8970 C CA . GLU B 1 480 ? 18.938 16.156 22.141 1 91.62 480 GLU B CA 1
ATOM 8971 C C . GLU B 1 480 ? 19.047 16.875 20.812 1 91.62 480 GLU B C 1
ATOM 8973 O O . GLU B 1 480 ? 20.047 16.75 20.109 1 91.62 480 GLU B O 1
ATOM 8978 N N . VAL B 1 481 ? 18.047 17.641 20.453 1 94.56 481 VAL B N 1
ATOM 8979 C CA . VAL B 1 481 ? 18.109 18.406 19.219 1 94.56 481 VAL B CA 1
ATOM 8980 C C . VAL B 1 481 ? 19.297 19.375 19.281 1 94.56 481 VAL B C 1
ATOM 8982 O O . VAL B 1 481 ? 19.5 20.062 20.281 1 94.56 481 VAL B O 1
ATOM 8985 N N . PRO B 1 482 ? 20.031 19.406 18.25 1 92.56 482 PRO B N 1
ATOM 8986 C CA . PRO B 1 482 ? 21.156 20.344 18.234 1 92.56 482 PRO B CA 1
ATOM 8987 C C . PRO B 1 482 ? 20.719 21.781 18.484 1 92.56 482 PRO B C 1
ATOM 8989 O O . PRO B 1 482 ? 19.688 22.219 17.969 1 92.56 482 PRO B O 1
ATOM 8992 N N . THR B 1 483 ? 21.562 22.531 19.109 1 90.62 483 THR B N 1
ATOM 8993 C CA . THR B 1 483 ? 21.25 23.906 19.5 1 90.62 483 THR B CA 1
ATOM 8994 C C . THR B 1 483 ? 21.031 24.766 18.266 1 90.62 483 THR B C 1
ATOM 8996 O O . THR B 1 483 ? 20.188 25.672 18.281 1 90.62 483 THR B O 1
ATOM 8999 N N . SER B 1 484 ? 21.781 24.484 17.266 1 90.19 484 SER B N 1
ATOM 9000 C CA . SER B 1 484 ? 21.672 25.281 16.047 1 90.19 484 SER B CA 1
ATOM 9001 C C . SER B 1 484 ? 20.297 25.125 15.398 1 90.19 484 SER B C 1
ATOM 9003 O O . SER B 1 484 ? 19.875 25.984 14.625 1 90.19 484 SER B O 1
ATOM 9005 N N . LEU B 1 485 ? 19.578 24.078 15.742 1 93.5 485 LEU B N 1
ATOM 9006 C CA . LEU B 1 485 ? 18.297 23.797 15.109 1 93.5 485 LEU B CA 1
ATOM 9007 C C . LEU B 1 485 ? 17.141 24.219 16.031 1 93.5 485 LEU B C 1
ATOM 9009 O O . LEU B 1 485 ? 15.977 24.047 15.672 1 93.5 485 LEU B O 1
ATOM 9013 N N . LYS B 1 486 ? 17.531 24.844 17.125 1 93.06 486 LYS B N 1
ATOM 9014 C CA . LYS B 1 486 ? 16.5 25.281 18.078 1 93.06 486 LYS B CA 1
ATOM 9015 C C . LYS B 1 486 ? 16.141 26.75 17.859 1 93.06 486 LYS B C 1
ATOM 9017 O O . LYS B 1 486 ? 17 27.547 17.469 1 93.06 486 LYS B O 1
ATOM 9022 N N . LEU B 1 487 ? 14.891 27 18.062 1 91.25 487 LEU B N 1
ATOM 9023 C CA . LEU B 1 487 ? 14.414 28.375 17.984 1 91.25 487 LEU B CA 1
ATOM 9024 C C . LEU B 1 487 ? 14.609 29.094 19.328 1 91.25 487 LEU B C 1
ATOM 9026 O O . LEU B 1 487 ? 14.062 28.656 20.344 1 91.25 487 LEU B O 1
ATOM 9030 N N . ALA B 1 488 ? 15.312 30.109 19.281 1 88.38 488 ALA B N 1
ATOM 9031 C CA . ALA B 1 488 ? 15.562 30.875 20.5 1 88.38 488 ALA B CA 1
ATOM 9032 C C . ALA B 1 488 ? 14.383 31.781 20.844 1 88.38 488 ALA B C 1
ATOM 9034 O O . ALA B 1 488 ? 13.703 32.281 19.953 1 88.38 488 ALA B O 1
ATOM 9035 N N . ARG B 1 489 ? 14.133 31.906 22.094 1 90.44 489 ARG B N 1
ATOM 9036 C CA . ARG B 1 489 ? 13.07 32.75 22.609 1 90.44 489 ARG B CA 1
ATOM 9037 C C . ARG B 1 489 ? 13.617 33.812 23.578 1 90.44 489 ARG B C 1
ATOM 9039 O O . ARG B 1 489 ? 14.648 33.594 24.203 1 90.44 489 ARG B O 1
ATOM 9046 N N . LYS B 1 490 ? 12.812 34.812 23.641 1 86.56 490 LYS B N 1
ATOM 9047 C CA . LYS B 1 490 ? 13.172 35.844 24.609 1 86.56 490 LYS B CA 1
ATOM 9048 C C . LYS B 1 490 ? 12.914 35.344 26.047 1 86.56 490 LYS B C 1
ATOM 9050 O O . LYS B 1 490 ? 11.906 34.688 26.312 1 86.56 490 LYS B O 1
ATOM 9055 N N . GLY B 1 491 ? 13.828 35.625 27.031 1 81.56 491 GLY B N 1
ATOM 9056 C CA . GLY B 1 491 ? 13.648 35.312 28.438 1 81.56 491 GLY B CA 1
ATOM 9057 C C . GLY B 1 491 ? 14.164 33.938 28.812 1 81.56 491 GLY B C 1
ATOM 9058 O O . GLY B 1 491 ? 13.797 33.375 29.844 1 81.56 491 GLY B O 1
ATOM 9059 N N . ASN B 1 492 ? 14.891 33.375 28.141 1 79.62 492 ASN B N 1
ATOM 9060 C CA . ASN B 1 492 ? 15.547 32.125 28.406 1 79.62 492 ASN B CA 1
ATOM 9061 C C . ASN B 1 492 ? 14.531 30.984 28.547 1 79.62 492 ASN B C 1
ATOM 9063 O O . ASN B 1 492 ? 14.602 30.188 29.484 1 79.62 492 ASN B O 1
ATOM 9067 N N . VAL B 1 493 ? 13.586 30.969 27.719 1 86.31 493 VAL B N 1
ATOM 9068 C CA . VAL B 1 493 ? 12.594 29.906 27.688 1 86.31 493 VAL B CA 1
ATOM 9069 C C . VAL B 1 493 ? 13.055 28.781 26.766 1 86.31 493 VAL B C 1
ATOM 9071 O O . VAL B 1 493 ? 13.648 29.047 25.719 1 86.31 493 VAL B O 1
ATOM 9074 N N . SER B 1 494 ? 12.766 27.656 27.219 1 88.5 494 SER B N 1
ATOM 9075 C CA . SER B 1 494 ? 13.234 26.484 26.5 1 88.5 494 SER B CA 1
ATOM 9076 C C . SER B 1 494 ? 12.531 26.344 25.141 1 88.5 494 SER B C 1
ATOM 9078 O O . SER B 1 494 ? 11.328 26.594 25.047 1 88.5 494 SER B O 1
ATOM 9080 N N . PRO B 1 495 ? 13.312 26.047 24.156 1 91.19 495 PRO B N 1
ATOM 9081 C CA . PRO B 1 495 ? 12.68 25.734 22.875 1 91.19 495 PRO B CA 1
ATOM 9082 C C . PRO B 1 495 ? 11.688 24.578 22.969 1 91.19 495 PRO B C 1
ATOM 9084 O O . PRO B 1 495 ? 11.797 23.734 23.875 1 91.19 495 PRO B O 1
ATOM 9087 N N . PHE B 1 496 ? 10.727 24.531 22.094 1 94.19 496 PHE B N 1
ATOM 9088 C CA . PHE B 1 496 ? 9.719 23.484 22.016 1 94.19 496 PHE B CA 1
ATOM 9089 C C . PHE B 1 496 ? 8.789 23.531 23.234 1 94.19 496 PHE B C 1
ATOM 9091 O O . PHE B 1 496 ? 8.016 22.609 23.469 1 94.19 496 PHE B O 1
ATOM 9098 N N . SER B 1 497 ? 8.875 24.562 23.984 1 91.62 497 SER B N 1
ATOM 9099 C CA . SER B 1 497 ? 7.953 24.75 25.094 1 91.62 497 SER B CA 1
ATOM 9100 C C . SER B 1 497 ? 6.672 25.453 24.641 1 91.62 497 SER B C 1
ATOM 9102 O O . SER B 1 497 ? 6.586 25.922 23.5 1 91.62 497 SER B O 1
ATOM 9104 N N . THR B 1 498 ? 5.707 25.5 25.453 1 91.81 498 THR B N 1
ATOM 9105 C CA . THR B 1 498 ? 4.434 26.109 25.109 1 91.81 498 THR B CA 1
ATOM 9106 C C . THR B 1 498 ? 4.363 27.547 25.625 1 91.81 498 THR B C 1
ATOM 9108 O O . THR B 1 498 ? 3.285 28.141 25.672 1 91.81 498 THR B O 1
ATOM 9111 N N . ALA B 1 499 ? 5.508 27.984 25.953 1 86.56 499 ALA B N 1
ATOM 9112 C CA . ALA B 1 499 ? 5.566 29.375 26.438 1 86.56 499 ALA B CA 1
ATOM 9113 C C . ALA B 1 499 ? 5.242 30.344 25.312 1 86.56 499 ALA B C 1
ATOM 9115 O O . ALA B 1 499 ? 5.566 30.094 24.141 1 86.56 499 ALA B O 1
ATOM 9116 N N . ARG B 1 500 ? 4.699 31.484 25.641 1 82.75 500 ARG B N 1
ATOM 9117 C CA . ARG B 1 500 ? 4.223 32.438 24.625 1 82.75 500 ARG B CA 1
ATOM 9118 C C . ARG B 1 500 ? 5.195 33.594 24.469 1 82.75 500 ARG B C 1
ATOM 9120 O O . ARG B 1 500 ? 4.848 34.625 23.891 1 82.75 500 ARG B O 1
ATOM 9127 N N . CYS B 1 501 ? 6.352 33.25 24.844 1 87.88 501 CYS B N 1
ATOM 9128 C CA . CYS B 1 501 ? 7.371 34.281 24.672 1 87.88 501 CYS B CA 1
ATOM 9129 C C . CYS B 1 501 ? 7.73 34.469 23.203 1 87.88 501 CYS B C 1
ATOM 9131 O O . CYS B 1 501 ? 7.762 33.5 22.438 1 87.88 501 CYS B O 1
ATOM 9133 N N . PRO B 1 502 ? 7.992 35.719 22.828 1 90.5 502 PRO B N 1
ATOM 9134 C CA . PRO B 1 502 ? 8.336 35.969 21.422 1 90.5 502 PRO B CA 1
ATOM 9135 C C . PRO B 1 502 ? 9.625 35.281 21 1 90.5 502 PRO B C 1
ATOM 9137 O O . PRO B 1 502 ? 10.562 35.156 21.797 1 90.5 502 PRO B O 1
ATOM 9140 N N . LEU B 1 503 ? 9.641 34.906 19.797 1 91.25 503 LEU B N 1
ATOM 9141 C CA . LEU B 1 503 ? 10.812 34.281 19.203 1 91.25 503 LEU B CA 1
ATOM 9142 C C . LEU B 1 503 ? 11.906 35.312 18.922 1 91.25 503 LEU B C 1
ATOM 9144 O O . LEU B 1 503 ? 11.602 36.5 18.641 1 91.25 503 LEU B O 1
ATOM 9148 N N . GLU B 1 504 ? 13.109 34.844 19.078 1 88.44 504 GLU B N 1
ATOM 9149 C CA . GLU B 1 504 ? 14.234 35.688 18.672 1 88.44 504 GLU B CA 1
ATOM 9150 C C . GLU B 1 504 ? 14.625 35.406 17.219 1 88.44 504 GLU B C 1
ATOM 9152 O O . GLU B 1 504 ? 14.875 34.281 16.828 1 88.44 504 GLU B O 1
ATOM 9157 N N . ASN B 1 505 ? 14.57 36.406 16.469 1 79.81 505 ASN B N 1
ATOM 9158 C CA . ASN B 1 505 ? 14.938 36.219 15.062 1 79.81 505 ASN B CA 1
ATOM 9159 C C . ASN B 1 505 ? 16.453 36.25 14.875 1 79.81 505 ASN B C 1
ATOM 9161 O O . ASN B 1 505 ? 17.125 37.188 15.32 1 79.81 505 ASN B O 1
ATOM 9165 N N . ASP B 1 506 ? 17 35.125 14.445 1 80.62 506 ASP B N 1
ATOM 9166 C CA . ASP B 1 506 ? 18.422 35.094 14.102 1 80.62 506 ASP B CA 1
ATOM 9167 C C . ASP B 1 506 ? 18.641 35.469 12.648 1 80.62 506 ASP B C 1
ATOM 9169 O O . ASP B 1 506 ? 18.812 34.594 11.781 1 80.62 506 ASP B O 1
ATOM 9173 N N . VAL B 1 507 ? 18.828 36.719 12.406 1 79.62 507 VAL B N 1
ATOM 9174 C CA . VAL B 1 507 ? 18.891 37.281 11.055 1 79.62 507 VAL B CA 1
ATOM 9175 C C . VAL B 1 507 ? 20.219 36.875 10.406 1 79.62 507 VAL B C 1
ATOM 9177 O O . VAL B 1 507 ? 20.344 36.875 9.18 1 79.62 507 VAL B O 1
ATOM 9180 N N . TYR B 1 508 ? 21.109 36.375 11.219 1 81.75 508 TYR B N 1
ATOM 9181 C CA . TYR B 1 508 ? 22.422 36.062 10.68 1 81.75 508 TYR B CA 1
ATOM 9182 C C . TYR B 1 508 ? 22.516 34.625 10.234 1 81.75 508 TYR B C 1
ATOM 9184 O O . TYR B 1 508 ? 23.438 34.25 9.516 1 81.75 508 TYR B O 1
ATOM 9192 N N . ALA B 1 509 ? 21.578 33.906 10.617 1 87.44 509 ALA B N 1
ATOM 9193 C CA . ALA B 1 509 ? 21.562 32.5 10.164 1 87.44 509 ALA B CA 1
ATOM 9194 C C . ALA B 1 509 ? 21.094 32.406 8.719 1 87.44 509 ALA B C 1
ATOM 9196 O O . ALA B 1 509 ? 20.266 33.219 8.266 1 87.44 509 ALA B O 1
ATOM 9197 N N . PRO B 1 510 ? 21.734 31.453 7.996 1 87.88 510 PRO B N 1
ATOM 9198 C CA . PRO B 1 510 ? 21.25 31.266 6.629 1 87.88 510 PRO B CA 1
ATOM 9199 C C . PRO B 1 510 ? 19.75 30.969 6.57 1 87.88 510 PRO B C 1
ATOM 9201 O O . PRO B 1 510 ? 19.203 30.406 7.516 1 87.88 510 PRO B O 1
ATOM 9204 N N . LEU B 1 511 ? 19.156 31.297 5.461 1 87.12 511 LEU B N 1
ATOM 9205 C CA . LEU B 1 511 ? 17.703 31.219 5.312 1 87.12 511 LEU B CA 1
ATOM 9206 C C . LEU B 1 511 ? 17.219 29.781 5.504 1 87.12 511 LEU B C 1
ATOM 9208 O O . LEU B 1 511 ? 16.156 29.547 6.078 1 87.12 511 LEU B O 1
ATOM 9212 N N . TRP B 1 512 ? 17.969 28.859 4.934 1 88.44 512 TRP B N 1
ATOM 9213 C CA . TRP B 1 512 ? 17.547 27.469 5.07 1 88.44 512 TRP B CA 1
ATOM 9214 C C . TRP B 1 512 ? 17.469 27.062 6.539 1 88.44 512 TRP B C 1
ATOM 9216 O O . TRP B 1 512 ? 16.578 26.328 6.938 1 88.44 512 TRP B O 1
ATOM 9226 N N . LEU B 1 513 ? 18.344 27.531 7.355 1 92.19 513 LEU B N 1
ATOM 9227 C CA . LEU B 1 513 ? 18.375 27.188 8.773 1 92.19 513 LEU B CA 1
ATOM 9228 C C . LEU B 1 513 ? 17.234 27.859 9.523 1 92.19 513 LEU B C 1
ATOM 9230 O O . LEU B 1 513 ? 16.609 27.234 10.391 1 92.19 513 LEU B O 1
ATOM 9234 N N . GLN B 1 514 ? 17 29.125 9.219 1 93 514 GLN B N 1
ATOM 9235 C CA . GLN B 1 514 ? 15.883 29.828 9.844 1 93 514 GLN B CA 1
ATOM 9236 C C . GLN B 1 514 ? 14.562 29.109 9.578 1 93 514 GLN B C 1
ATOM 9238 O O . GLN B 1 514 ? 13.758 28.922 10.492 1 93 514 GLN B O 1
ATOM 9243 N N . ARG B 1 515 ? 14.422 28.734 8.414 1 93.12 515 ARG B N 1
ATOM 9244 C CA . ARG B 1 515 ? 13.203 28.031 8.023 1 93.12 515 ARG B CA 1
ATOM 9245 C C . ARG B 1 515 ? 13.109 26.688 8.727 1 93.12 515 ARG B C 1
ATOM 9247 O O . ARG B 1 515 ? 12.047 26.312 9.242 1 93.12 515 ARG B O 1
ATOM 9254 N N . GLN B 1 516 ? 14.203 25.938 8.703 1 94.56 516 GLN B N 1
ATOM 9255 C CA . GLN B 1 516 ? 14.219 24.625 9.328 1 94.56 516 GLN B CA 1
ATOM 9256 C C . GLN B 1 516 ? 13.914 24.719 10.82 1 94.56 516 GLN B C 1
ATOM 9258 O O . GLN B 1 516 ? 13.211 23.875 11.375 1 94.56 516 GLN B O 1
ATOM 9263 N N . ARG B 1 517 ? 14.383 25.766 11.477 1 95.12 517 ARG B N 1
ATOM 9264 C CA . ARG B 1 517 ? 14.117 25.984 12.898 1 95.12 517 ARG B CA 1
ATOM 9265 C C . ARG B 1 517 ? 12.617 26.141 13.148 1 95.12 517 ARG B C 1
ATOM 9267 O O . ARG B 1 517 ? 12.055 25.5 14.039 1 95.12 517 ARG B O 1
ATOM 9274 N N . VAL B 1 518 ? 12.047 26.938 12.375 1 95.81 518 VAL B N 1
ATOM 9275 C CA . VAL B 1 518 ? 10.625 27.25 12.531 1 95.81 518 VAL B CA 1
ATOM 9276 C C . VAL B 1 518 ? 9.789 26.016 12.203 1 95.81 518 VAL B C 1
ATOM 9278 O O . VAL B 1 518 ? 8.883 25.656 12.961 1 95.81 518 VAL B O 1
ATOM 9281 N N . LEU B 1 519 ? 10.125 25.375 11.117 1 96.38 519 LEU B N 1
ATOM 9282 C CA . LEU B 1 519 ? 9.344 24.234 10.664 1 96.38 519 LEU B CA 1
ATOM 9283 C C . LEU B 1 519 ? 9.453 23.078 11.648 1 96.38 519 LEU B C 1
ATOM 9285 O O . LEU B 1 519 ? 8.484 22.344 11.883 1 96.38 519 LEU B O 1
ATOM 9289 N N . LEU B 1 520 ? 10.57 22.844 12.219 1 97.06 520 LEU B N 1
ATOM 9290 C CA . LEU B 1 520 ? 10.758 21.766 13.172 1 97.06 520 LEU B CA 1
ATOM 9291 C C . LEU B 1 520 ? 9.922 21.984 14.43 1 97.06 520 LEU B C 1
ATOM 9293 O O . LEU B 1 520 ? 9.289 21.047 14.93 1 97.06 520 LEU B O 1
ATOM 9297 N N . GLU B 1 521 ? 9.961 23.156 14.938 1 97 521 GLU B N 1
ATOM 9298 C CA . GLU B 1 521 ? 9.188 23.453 16.141 1 97 521 GLU B CA 1
ATOM 9299 C C . GLU B 1 521 ? 7.688 23.375 15.859 1 97 521 GLU B C 1
ATOM 9301 O O . GLU B 1 521 ? 6.922 22.859 16.688 1 97 521 GLU B O 1
ATOM 9306 N N . LEU B 1 522 ? 7.305 23.875 14.711 1 97.31 522 LEU B N 1
ATOM 9307 C CA . LEU B 1 522 ? 5.898 23.766 14.336 1 97.31 522 LEU B CA 1
ATOM 9308 C C . LEU B 1 522 ? 5.477 22.312 14.219 1 97.31 522 LEU B C 1
ATOM 9310 O O . LEU B 1 522 ? 4.379 21.938 14.648 1 97.31 522 LEU B O 1
ATOM 9314 N N . LEU B 1 523 ? 6.316 21.531 13.625 1 97.69 523 LEU B N 1
ATOM 9315 C CA . LEU B 1 523 ? 6.031 20.109 13.523 1 97.69 523 LEU B CA 1
ATOM 9316 C C . LEU B 1 523 ? 5.867 19.484 14.906 1 97.69 523 LEU B C 1
ATOM 9318 O O . LEU B 1 523 ? 4.941 18.703 15.125 1 97.69 523 LEU B O 1
ATOM 9322 N N . TYR B 1 524 ? 6.738 19.828 15.805 1 97.69 524 TYR B N 1
ATOM 9323 C CA . TYR B 1 524 ? 6.68 19.312 17.172 1 97.69 524 TYR B CA 1
ATOM 9324 C C . TYR B 1 524 ? 5.336 19.625 17.812 1 97.69 524 TYR B C 1
ATOM 9326 O O . TYR B 1 524 ? 4.656 18.734 18.312 1 97.69 524 TYR B O 1
ATOM 9334 N N . HIS B 1 525 ? 4.965 20.828 17.812 1 97.5 525 HIS B N 1
ATOM 9335 C CA . HIS B 1 525 ? 3.725 21.25 18.453 1 97.5 525 HIS B CA 1
ATOM 9336 C C . HIS B 1 525 ? 2.51 20.609 17.781 1 97.5 525 HIS B C 1
ATOM 9338 O O . HIS B 1 525 ? 1.551 20.234 18.453 1 97.5 525 HIS B O 1
ATOM 9344 N N . ASN B 1 526 ? 2.549 20.547 16.484 1 97.25 526 ASN B N 1
ATOM 9345 C CA . ASN B 1 526 ? 1.431 19.953 15.766 1 97.25 526 ASN B CA 1
ATOM 9346 C C . ASN B 1 526 ? 1.249 18.484 16.125 1 97.25 526 ASN B C 1
ATOM 9348 O O . ASN B 1 526 ? 0.124 18.031 16.328 1 97.25 526 ASN B O 1
ATOM 9352 N N . LEU B 1 527 ? 2.344 17.797 16.188 1 97.56 527 LEU B N 1
ATOM 9353 C CA . LEU B 1 527 ? 2.289 16.375 16.5 1 97.56 527 LEU B CA 1
ATOM 9354 C C . LEU B 1 527 ? 1.821 16.141 17.938 1 97.56 527 LEU B C 1
ATOM 9356 O O . LEU B 1 527 ? 0.988 15.273 18.188 1 97.56 527 LEU B O 1
ATOM 9360 N N . VAL B 1 528 ? 2.33 16.922 18.797 1 97.12 528 VAL B N 1
ATOM 9361 C CA . VAL B 1 528 ? 1.951 16.766 20.203 1 97.12 528 VAL B CA 1
ATOM 9362 C C . VAL B 1 528 ? 0.481 17.141 20.391 1 97.12 528 VAL B C 1
ATOM 9364 O O . VAL B 1 528 ? -0.248 16.453 21.125 1 97.12 528 VAL B O 1
ATOM 9367 N N . MET B 1 529 ? 0.099 18.172 19.766 1 96.25 529 MET B N 1
ATOM 9368 C CA . MET B 1 529 ? -1.314 18.547 19.766 1 96.25 529 MET B CA 1
ATOM 9369 C C . MET B 1 529 ? -2.174 17.391 19.25 1 96.25 529 MET B C 1
ATOM 9371 O O . MET B 1 529 ? -3.201 17.062 19.859 1 96.25 529 MET B O 1
ATOM 9375 N N . GLY B 1 530 ? -1.718 16.719 18.234 1 95.38 530 GLY B N 1
ATOM 9376 C CA . GLY B 1 530 ? -2.436 15.602 17.641 1 95.38 530 GLY B CA 1
ATOM 9377 C C . GLY B 1 530 ? -2.512 14.398 18.562 1 95.38 530 GLY B C 1
ATOM 9378 O O . GLY B 1 530 ? -3.473 13.633 18.5 1 95.38 530 GLY B O 1
ATOM 9379 N N . LEU B 1 531 ? -1.567 14.258 19.406 1 96.31 531 LEU B N 1
ATOM 9380 C CA . LEU B 1 531 ? -1.553 13.148 20.359 1 96.31 531 LEU B CA 1
ATOM 9381 C C . LEU B 1 531 ? -2.639 13.328 21.422 1 96.31 531 LEU B C 1
ATOM 9383 O O . LEU B 1 531 ? -3.27 12.352 21.844 1 96.31 531 LEU B O 1
ATOM 9387 N N . TYR B 1 532 ? -2.906 14.523 21.812 1 94.75 532 TYR B N 1
ATOM 9388 C CA . TYR B 1 532 ? -3.809 14.789 22.938 1 94.75 532 TYR B CA 1
ATOM 9389 C C . TYR B 1 532 ? -5.238 14.984 22.438 1 94.75 532 TYR B C 1
ATOM 9391 O O . TYR B 1 532 ? -6.195 14.758 23.188 1 94.75 532 TYR B O 1
ATOM 9399 N N . ARG B 1 533 ? -5.418 15.359 21.297 1 92.94 533 ARG B N 1
ATOM 9400 C CA . ARG B 1 533 ? -6.703 15.789 20.766 1 92.94 533 ARG B CA 1
ATOM 9401 C C . ARG B 1 533 ? -7.746 14.68 20.875 1 92.94 533 ARG B C 1
ATOM 9403 O O . ARG B 1 533 ? -8.891 14.938 21.25 1 92.94 533 ARG B O 1
ATOM 9410 N N . PRO B 1 534 ? -7.438 13.414 20.594 1 92.62 534 PRO B N 1
ATOM 9411 C CA . PRO B 1 534 ? -8.445 12.359 20.688 1 92.62 534 PRO B CA 1
ATOM 9412 C C . PRO B 1 534 ? -9.023 12.211 22.094 1 92.62 534 PRO B C 1
ATOM 9414 O O . PRO B 1 534 ? -10.125 11.695 22.266 1 92.62 534 PRO B O 1
ATOM 9417 N N . TYR B 1 535 ? -8.375 12.711 23.031 1 91.5 535 TYR B N 1
ATOM 9418 C CA . TYR B 1 535 ? -8.766 12.477 24.422 1 91.5 535 TYR B CA 1
ATOM 9419 C C . TYR B 1 535 ? -9.539 13.664 24.984 1 91.5 535 TYR B C 1
ATOM 9421 O O . TYR B 1 535 ? -9.891 13.68 26.156 1 91.5 535 TYR B O 1
ATOM 9429 N N . ILE B 1 536 ? -9.742 14.617 24.141 1 88 536 ILE B N 1
ATOM 9430 C CA . ILE B 1 536 ? -10.625 15.719 24.531 1 88 536 ILE B CA 1
ATOM 9431 C C . ILE B 1 536 ? -12.07 15.227 24.578 1 88 536 ILE B C 1
ATOM 9433 O O . ILE B 1 536 ? -12.602 14.75 23.562 1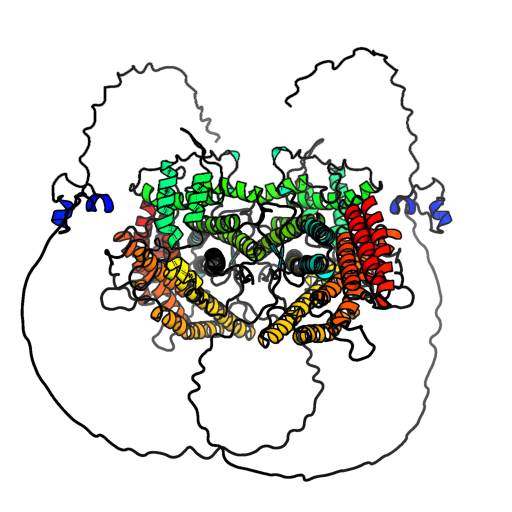 88 536 ILE B O 1
ATOM 9437 N N . ARG B 1 537 ? -12.688 15.312 25.672 1 84.62 537 ARG B N 1
ATOM 9438 C CA . ARG B 1 537 ? -14.062 14.852 25.828 1 84.62 537 ARG B CA 1
ATOM 9439 C C . ARG B 1 537 ? -15.055 15.922 25.391 1 84.62 537 ARG B C 1
ATOM 9441 O O . ARG B 1 537 ? -15.102 17 25.984 1 84.62 537 ARG B O 1
ATOM 9448 N N . VAL B 1 538 ? -15.703 15.719 24.359 1 76.88 538 VAL B N 1
ATOM 9449 C CA . VAL B 1 538 ? -16.75 16.609 23.875 1 76.88 538 VAL B CA 1
ATOM 9450 C C . VAL B 1 538 ? -18.109 16.125 24.375 1 76.88 538 VAL B C 1
ATOM 9452 O O . VAL B 1 538 ? -18.453 14.945 24.219 1 76.88 538 VAL B O 1
ATOM 9455 N N . ALA B 1 539 ? -18.641 16.531 25.641 1 55.34 539 ALA B N 1
ATOM 9456 C CA . ALA B 1 539 ? -19.797 16.109 26.422 1 55.34 539 ALA B CA 1
ATOM 9457 C C . ALA B 1 539 ? -20.984 15.75 25.516 1 55.34 539 ALA B C 1
ATOM 9459 O O . ALA B 1 539 ? -21.312 16.5 24.609 1 55.34 539 ALA B O 1
ATOM 9460 N N . ASP B 1 540 ? -21.297 14.555 25.328 1 47.41 540 ASP B N 1
ATOM 9461 C CA . ASP B 1 540 ? -22.672 14.242 24.922 1 47.41 540 ASP B CA 1
ATOM 9462 C C . ASP B 1 540 ? -23.688 14.828 25.906 1 47.41 540 ASP B C 1
ATOM 9464 O O . ASP B 1 540 ? -23.391 14.977 27.094 1 47.41 540 ASP B O 1
ATOM 9468 N N . GLN B 1 541 ? -24.594 15.617 25.562 1 41.28 541 GLN B N 1
ATOM 9469 C CA . GLN B 1 541 ? -25.625 16.188 26.422 1 41.28 541 GLN B CA 1
ATOM 9470 C C . GLN B 1 541 ? -25.938 15.273 27.594 1 41.28 541 GLN B C 1
ATOM 9472 O O . GLN B 1 541 ? -26.406 15.727 28.641 1 41.28 541 GLN B O 1
ATOM 9477 N N . SER B 1 542 ? -26.219 14.008 27.375 1 37.03 542 SER B N 1
ATOM 9478 C CA . SER B 1 542 ? -26.859 13.422 28.547 1 37.03 542 SER B CA 1
ATOM 9479 C C . SER B 1 542 ? -25.969 13.539 29.781 1 37.03 542 SER B C 1
ATOM 9481 O O . SER B 1 542 ? -26.406 13.242 30.906 1 37.03 542 SER B O 1
ATOM 9483 N N . ALA B 1 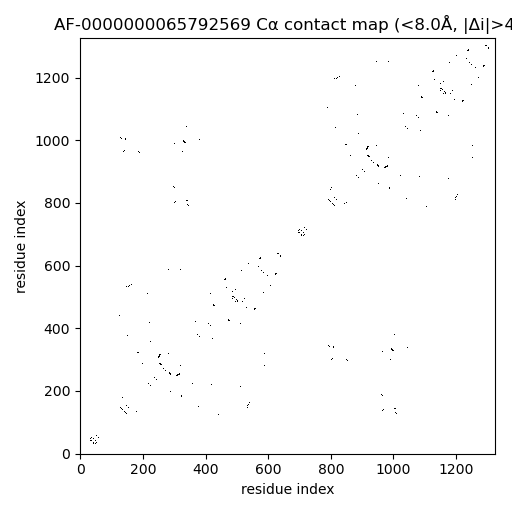543 ? -24.719 13.531 29.641 1 36.28 543 ALA B N 1
ATOM 9484 C CA . ALA B 1 543 ? -23.906 13.617 30.844 1 36.28 543 ALA B CA 1
ATOM 9485 C C . ALA B 1 543 ? -23.484 15.062 31.109 1 36.28 543 ALA B C 1
ATOM 9487 O O . ALA B 1 543 ? -22.297 15.383 31.047 1 36.28 543 ALA B O 1
ATOM 9488 N N . VAL B 1 544 ? -24.109 15.977 30.719 1 35.28 544 VAL B N 1
ATOM 9489 C CA . VAL B 1 544 ? -23.891 17.359 31.141 1 35.28 544 VAL B CA 1
ATOM 9490 C C . VAL B 1 544 ? -23.672 17.406 32.656 1 35.28 544 VAL B C 1
ATOM 9492 O O . VAL B 1 544 ? -24.609 17.656 33.406 1 35.28 544 VAL B O 1
ATOM 9495 N N . THR B 1 545 ? -23.5 16.484 33.406 1 32.06 545 THR B N 1
ATOM 9496 C CA . THR B 1 545 ? -23.125 17 34.719 1 32.06 545 THR B CA 1
ATOM 9497 C C . THR B 1 545 ? -21.969 18 34.625 1 32.06 545 THR B C 1
ATOM 9499 O O . THR B 1 545 ? -20.984 17.734 33.906 1 32.06 545 THR B O 1
ATOM 9502 N N . SER B 1 546 ? -22.25 19.312 34.75 1 33.31 546 SER B N 1
ATOM 9503 C CA . SER B 1 546 ? -21.453 20.516 34.969 1 33.31 546 SER B CA 1
ATOM 9504 C C . SER B 1 546 ? -20.094 20.172 35.594 1 33.31 546 SER B C 1
ATOM 9506 O O . SER B 1 546 ? -19.953 20.172 36.812 1 33.31 546 SER B O 1
ATOM 9508 N N . HIS B 1 547 ? -19.422 19.281 35.25 1 33.5 547 HIS B N 1
ATOM 9509 C CA . HIS B 1 547 ? -18.203 19.203 36.062 1 33.5 547 HIS B CA 1
ATOM 9510 C C . HIS B 1 547 ? -17.297 20.406 35.812 1 33.5 547 HIS B C 1
ATOM 9512 O O . HIS B 1 547 ? -16.781 20.562 34.688 1 33.5 547 HIS B O 1
ATOM 9518 N N . ALA B 1 548 ? -17.594 21.547 36.406 1 33.62 548 ALA B N 1
ATOM 9519 C CA . ALA B 1 548 ? -16.609 22.594 36.594 1 33.62 548 ALA B CA 1
ATOM 9520 C C . ALA B 1 548 ? -15.195 22.031 36.688 1 33.62 548 ALA B C 1
ATOM 9522 O O . ALA B 1 548 ? -14.992 20.969 37.312 1 33.62 548 ALA B O 1
ATOM 9523 N N . ILE B 1 549 ? -14.359 22.281 35.844 1 38.16 549 ILE B N 1
ATOM 9524 C CA . ILE B 1 549 ? -12.953 22.047 36.188 1 38.16 549 ILE B CA 1
ATOM 9525 C C . ILE B 1 549 ? -12.68 22.453 37.625 1 38.16 549 ILE B C 1
ATOM 9527 O O . ILE B 1 549 ? -12.555 23.641 37.938 1 38.16 549 ILE B O 1
ATOM 9531 N N . GLY B 1 550 ? -13.57 22.172 38.75 1 32.75 550 GLY B N 1
ATOM 9532 C CA . GLY B 1 550 ? -13.273 22.516 40.125 1 32.75 550 GLY B CA 1
ATOM 9533 C C . GLY B 1 550 ? -11.852 22.188 40.531 1 32.75 550 GLY B C 1
ATOM 9534 O O . GLY B 1 550 ? -11.148 21.469 39.812 1 32.75 550 GLY B O 1
ATOM 9535 N N . PRO B 1 551 ? -11.305 23.031 41.625 1 33.16 551 PRO B N 1
ATOM 9536 C CA . PRO B 1 551 ? -9.977 22.781 42.188 1 33.16 551 PRO B CA 1
ATOM 9537 C C . PRO B 1 551 ? -9.68 21.297 42.344 1 33.16 551 PRO B C 1
ATOM 9539 O O . PRO B 1 551 ? -8.586 20.922 42.781 1 33.16 551 PRO B O 1
ATOM 9542 N N . THR B 1 552 ? -10.586 20.578 42.906 1 33 552 THR B N 1
ATOM 9543 C CA . THR B 1 552 ? -10.172 19.266 43.375 1 33 552 THR B CA 1
ATOM 9544 C C . THR B 1 552 ? -9.602 18.406 42.25 1 33 552 THR B C 1
ATOM 9546 O O . THR B 1 552 ? -8.414 18.062 42.281 1 33 552 THR B O 1
ATOM 9549 N N . ALA B 1 553 ? -10.164 16.984 42.25 1 35.75 553 ALA B N 1
ATOM 9550 C CA . ALA B 1 553 ? -9.57 15.906 41.5 1 35.75 553 ALA B CA 1
ATOM 9551 C C . ALA B 1 553 ? -9.625 16.188 40 1 35.75 553 ALA B C 1
ATOM 9553 O O . ALA B 1 553 ? -10.688 16.094 39.375 1 35.75 553 ALA B O 1
ATOM 9554 N N . SER B 1 554 ? -9.07 17.141 39.25 1 42.53 554 SER B N 1
ATOM 9555 C CA . SER B 1 554 ? -8.695 17.609 37.938 1 42.53 554 SER B CA 1
ATOM 9556 C C . SER B 1 554 ? -8.594 16.453 36.938 1 42.53 554 SER B C 1
ATOM 9558 O O . SER B 1 554 ? -7.715 15.594 37.062 1 42.53 554 SER B O 1
ATOM 9560 N N . HIS B 1 555 ? -9.633 15.969 36.5 1 52.62 555 HIS B N 1
ATOM 9561 C CA . HIS B 1 555 ? -9.758 14.805 35.625 1 52.62 555 HIS B CA 1
ATOM 9562 C C . HIS B 1 555 ? -8.734 14.844 34.5 1 52.62 555 HIS B C 1
ATOM 9564 O O . HIS B 1 555 ? -8.453 15.906 33.969 1 52.62 555 HIS B O 1
ATOM 9570 N N . THR B 1 556 ? -7.906 13.883 34.531 1 56.84 556 THR B N 1
ATOM 9571 C CA . THR B 1 556 ? -6.832 13.586 33.594 1 56.84 556 THR B CA 1
ATOM 9572 C C . THR B 1 556 ? -7.242 13.953 32.156 1 56.84 556 THR B C 1
ATOM 9574 O O . THR B 1 556 ? -6.414 14.406 31.375 1 56.84 556 THR B O 1
ATOM 9577 N N . SER B 1 557 ? -8.562 13.906 31.984 1 59.72 557 SER B N 1
ATOM 9578 C CA . SER B 1 557 ? -9.008 14.289 30.641 1 59.72 557 SER B CA 1
ATOM 9579 C C . SER B 1 557 ? -8.953 15.805 30.453 1 59.72 557 SER B C 1
ATOM 9581 O O . SER B 1 557 ? -8.664 16.281 29.359 1 59.72 557 SER B O 1
ATOM 9583 N N . ASP B 1 558 ? -9.062 16.516 31.562 1 72.62 558 ASP B N 1
ATOM 9584 C CA . ASP B 1 558 ? -8.945 17.984 31.5 1 72.62 558 ASP B CA 1
ATOM 9585 C C . ASP B 1 558 ? -7.496 18.406 31.25 1 72.62 558 ASP B C 1
ATOM 9587 O O . ASP B 1 558 ? -7.242 19.375 30.547 1 72.62 558 ASP B O 1
ATOM 9591 N N . SER B 1 559 ? -6.715 17.547 31.75 1 81.12 559 SER B N 1
ATOM 9592 C CA . SER B 1 559 ? -5.297 17.812 31.531 1 81.12 559 SER B CA 1
ATOM 9593 C C . SER B 1 559 ? -4.914 17.656 30.062 1 81.12 559 SER B C 1
ATOM 9595 O O . SER B 1 559 ? -4.125 18.438 29.531 1 81.12 559 SER B O 1
ATOM 9597 N N . SER B 1 560 ? -5.586 16.75 29.406 1 85 560 SER B N 1
ATOM 9598 C CA . SER B 1 560 ? -5.301 16.531 28 1 85 560 SER B CA 1
ATOM 9599 C C . SER B 1 560 ? -5.781 17.719 27.156 1 85 560 SER B C 1
ATOM 9601 O O . SER B 1 560 ? -5.105 18.125 26.203 1 85 560 SER B O 1
ATOM 9603 N N . SER B 1 561 ? -6.902 18.172 27.547 1 88.69 561 SER B N 1
ATOM 9604 C CA . SER B 1 561 ? -7.449 19.328 26.828 1 88.69 561 SER B CA 1
ATOM 9605 C C . SER B 1 561 ? -6.547 20.547 26.969 1 88.69 561 SER B C 1
ATOM 9607 O O . SER B 1 561 ? -6.328 21.281 26 1 88.69 561 SER B O 1
ATOM 9609 N N . LEU B 1 562 ? -6.07 20.703 28.125 1 91.62 562 LEU B N 1
ATOM 9610 C CA . LEU B 1 562 ? -5.199 21.844 28.375 1 91.62 562 LEU B CA 1
ATOM 9611 C C . LEU B 1 562 ? -3.877 21.688 27.641 1 91.62 562 LEU B C 1
ATOM 9613 O O . LEU B 1 562 ? -3.344 22.672 27.109 1 91.62 562 LEU B O 1
ATOM 9617 N N . CYS B 1 563 ? -3.389 20.516 27.641 1 92.81 563 CYS B N 1
ATOM 9618 C CA . CYS B 1 563 ? -2.145 20.281 26.922 1 92.81 563 CYS B CA 1
ATOM 9619 C C . CYS B 1 563 ? -2.318 20.531 25.422 1 92.81 563 CYS B C 1
ATOM 9621 O O . CYS B 1 563 ? -1.482 21.188 24.797 1 92.81 563 CYS B O 1
ATOM 9623 N N . ALA B 1 564 ? -3.381 20.031 24.891 1 94.88 564 ALA B N 1
ATOM 9624 C CA . ALA B 1 564 ? -3.672 20.266 23.469 1 94.88 564 ALA B CA 1
ATOM 9625 C C . ALA B 1 564 ? -3.828 21.75 23.188 1 94.88 564 ALA B C 1
ATOM 9627 O O . ALA B 1 564 ? -3.316 22.25 22.188 1 94.88 564 ALA B O 1
ATOM 9628 N N . LEU B 1 565 ? -4.48 22.469 24.078 1 95.31 565 LEU B N 1
ATOM 9629 C CA . LEU B 1 565 ? -4.703 23.906 23.922 1 95.31 565 LEU B CA 1
ATOM 9630 C C . LEU B 1 565 ? -3.377 24.656 23.922 1 95.31 565 LEU B C 1
ATOM 9632 O O . LEU B 1 565 ? -3.164 25.547 23.094 1 95.31 565 LEU B O 1
ATOM 9636 N N . ASN B 1 566 ? -2.553 24.281 24.844 1 95.88 566 ASN B N 1
ATOM 9637 C CA . ASN B 1 566 ? -1.277 24.984 24.969 1 95.88 566 ASN B CA 1
ATOM 9638 C C . ASN B 1 566 ? -0.439 24.844 23.703 1 95.88 566 ASN B C 1
ATOM 9640 O O . ASN B 1 566 ? 0.164 25.812 23.234 1 95.88 566 ASN B O 1
ATOM 9644 N N . HIS B 1 567 ? -0.395 23.703 23.172 1 96.94 567 HIS B N 1
ATOM 9645 C CA . HIS B 1 567 ? 0.359 23.484 21.938 1 96.94 567 HIS B CA 1
ATOM 9646 C C . HIS B 1 567 ? -0.315 24.172 20.766 1 96.94 567 HIS B C 1
ATOM 9648 O O . HIS B 1 567 ? 0.362 24.656 19.844 1 96.94 567 HIS B O 1
ATOM 9654 N N . ALA B 1 568 ? -1.614 24.219 20.75 1 97.56 568 ALA B N 1
ATOM 9655 C CA . ALA B 1 568 ? -2.344 24.938 19.703 1 97.56 568 ALA B CA 1
ATOM 9656 C C . ALA B 1 568 ? -2.029 26.422 19.75 1 97.56 568 ALA B C 1
ATOM 9658 O O . ALA B 1 568 ? -1.738 27.031 18.719 1 97.56 568 ALA B O 1
ATOM 9659 N N . MET B 1 569 ? -2.057 26.969 20.938 1 97.31 569 MET B N 1
ATOM 9660 C CA . MET B 1 569 ? -1.772 28.406 21.094 1 97.31 569 MET B CA 1
ATOM 9661 C C . MET B 1 569 ? -0.326 28.703 20.719 1 97.31 569 MET B C 1
ATOM 9663 O O . MET B 1 569 ? -0.044 29.75 20.125 1 97.31 569 MET B O 1
ATOM 9667 N N . ALA B 1 570 ? 0.552 27.781 21.109 1 96.62 570 ALA B N 1
ATOM 9668 C CA . ALA B 1 570 ? 1.949 27.953 20.734 1 96.62 570 ALA B CA 1
ATOM 9669 C C . ALA B 1 570 ? 2.1 28 19.203 1 96.62 570 ALA B C 1
ATOM 9671 O O . ALA B 1 570 ? 2.828 28.828 18.672 1 96.62 570 ALA B O 1
ATOM 9672 N N . THR B 1 571 ? 1.444 27.125 18.5 1 97.62 571 THR B N 1
ATOM 9673 C CA . THR B 1 571 ? 1.482 27.078 17.047 1 97.62 571 THR B CA 1
ATOM 9674 C C . THR B 1 571 ? 0.978 28.391 16.453 1 97.62 571 THR B C 1
ATOM 9676 O O . THR B 1 571 ? 1.619 28.969 15.562 1 97.62 571 THR B O 1
ATOM 9679 N N . ILE B 1 572 ? -0.14 28.875 16.938 1 97.94 572 ILE B N 1
ATOM 9680 C CA . ILE B 1 572 ? -0.764 30.078 16.422 1 97.94 572 ILE B CA 1
ATOM 9681 C C . ILE B 1 572 ? 0.165 31.266 16.641 1 97.94 572 ILE B C 1
ATOM 9683 O O . ILE B 1 572 ? 0.374 32.094 15.727 1 97.94 572 ILE B O 1
ATOM 9687 N N . ASN B 1 573 ? 0.745 31.328 17.781 1 96.56 573 ASN B N 1
ATOM 9688 C CA . ASN B 1 573 ? 1.621 32.438 18.109 1 96.56 573 ASN B CA 1
ATOM 9689 C C . ASN B 1 573 ? 2.893 32.438 17.266 1 96.56 573 ASN B C 1
ATOM 9691 O O . ASN B 1 573 ? 3.352 33.469 16.797 1 96.56 573 ASN B O 1
ATOM 9695 N N . ILE B 1 574 ? 3.486 31.281 17.094 1 96.19 574 ILE B N 1
ATOM 9696 C CA . ILE B 1 574 ? 4.707 31.172 16.297 1 96.19 574 ILE B CA 1
ATOM 9697 C C . ILE B 1 574 ? 4.426 31.562 14.852 1 96.19 574 ILE B C 1
ATOM 9699 O O . ILE B 1 574 ? 5.164 32.344 14.266 1 96.19 574 ILE B O 1
ATOM 9703 N N . VAL B 1 575 ? 3.373 31.047 14.297 1 97.25 575 VAL B N 1
ATOM 9704 C CA . VAL B 1 575 ? 3.049 31.312 12.898 1 97.25 575 VAL B CA 1
ATOM 9705 C C . VAL B 1 575 ? 2.785 32.812 12.711 1 97.25 575 VAL B C 1
ATOM 9707 O O . VAL B 1 575 ? 3.283 33.438 11.766 1 97.25 575 VAL B O 1
ATOM 9710 N N . TYR B 1 576 ? 2.047 33.375 13.617 1 96.88 576 TYR B N 1
ATOM 9711 C CA . TYR B 1 576 ? 1.711 34.781 13.516 1 96.88 576 TYR B CA 1
ATOM 9712 C C . TYR B 1 576 ? 2.967 35.656 13.555 1 96.88 576 TYR B C 1
ATOM 9714 O O . TYR B 1 576 ? 3.141 36.531 12.727 1 96.88 576 TYR B O 1
ATOM 9722 N N . GLN B 1 577 ? 3.795 35.375 14.492 1 95.81 577 GLN B N 1
ATOM 9723 C CA . GLN B 1 577 ? 5.012 36.188 14.625 1 95.81 577 GLN B CA 1
ATOM 9724 C C . GLN B 1 577 ? 5.891 36.062 13.383 1 95.81 577 GLN B C 1
ATOM 9726 O O . GLN B 1 577 ? 6.398 37.062 12.867 1 95.81 577 GLN B O 1
ATOM 9731 N N . VAL B 1 578 ? 6.078 34.844 12.93 1 95.19 578 VAL B N 1
ATOM 9732 C CA . VAL B 1 578 ? 6.965 34.625 11.797 1 95.19 578 VAL B CA 1
ATOM 9733 C C . VAL B 1 578 ? 6.371 35.25 10.539 1 95.19 578 VAL B C 1
ATOM 9735 O O . VAL B 1 578 ? 7.098 35.812 9.719 1 95.19 578 VAL B O 1
ATOM 9738 N N . LEU B 1 579 ? 5.082 35.188 10.375 1 94.19 579 LEU B N 1
ATOM 9739 C CA . LEU B 1 579 ? 4.426 35.781 9.211 1 94.19 579 LEU B CA 1
ATOM 9740 C C . LEU B 1 579 ? 4.551 37.281 9.219 1 94.19 579 LEU B C 1
ATOM 9742 O O . LEU B 1 579 ? 4.633 37.906 8.164 1 94.19 579 LEU B O 1
ATOM 9746 N N . THR B 1 580 ? 4.559 37.844 10.359 1 93.62 580 THR B N 1
ATOM 9747 C CA . THR B 1 580 ? 4.562 39.281 10.492 1 93.62 580 THR B CA 1
ATOM 9748 C C . THR B 1 580 ? 5.984 39.844 10.43 1 93.62 580 THR B C 1
ATOM 9750 O O . THR B 1 580 ? 6.207 40.938 9.906 1 93.62 580 THR B O 1
ATOM 9753 N N . GLU B 1 581 ? 6.895 39 10.867 1 92.31 581 GLU B N 1
ATOM 9754 C CA . GLU B 1 581 ? 8.242 39.531 11.031 1 92.31 581 GLU B CA 1
ATOM 9755 C C . GLU B 1 581 ? 9.164 39.062 9.914 1 92.31 581 GLU B C 1
ATOM 9757 O O . GLU B 1 581 ? 10.234 39.625 9.695 1 92.31 581 GLU B O 1
ATOM 9762 N N . THR B 1 582 ? 8.75 37.969 9.305 1 90 582 THR B N 1
ATOM 9763 C CA . THR B 1 582 ? 9.617 37.406 8.281 1 90 582 THR B CA 1
ATOM 9764 C C . THR B 1 582 ? 8.805 36.938 7.09 1 90 582 THR B C 1
ATOM 9766 O O . THR B 1 582 ? 7.574 36.969 7.117 1 90 582 THR B O 1
ATOM 9769 N N . ASP B 1 583 ? 9.523 36.469 6.047 1 84.44 583 ASP B N 1
ATOM 9770 C CA . ASP B 1 583 ? 8.875 35.906 4.867 1 84.44 583 ASP B CA 1
ATOM 9771 C C . ASP B 1 583 ? 9.117 34.406 4.777 1 84.44 583 ASP B C 1
ATOM 9773 O O . ASP B 1 583 ? 8.883 33.781 3.732 1 84.44 583 ASP B O 1
ATOM 9777 N N . ILE B 1 584 ? 9.492 33.875 5.785 1 88.38 584 ILE B N 1
ATOM 9778 C CA . ILE B 1 584 ? 9.938 32.469 5.82 1 88.38 584 ILE B CA 1
ATOM 9779 C C . ILE B 1 584 ? 8.75 31.547 5.57 1 88.38 584 ILE B C 1
ATOM 9781 O O . ILE B 1 584 ? 8.883 30.531 4.898 1 88.38 584 ILE B O 1
ATOM 9785 N N . LEU B 1 585 ? 7.59 31.891 6.062 1 90.88 585 LEU B N 1
ATOM 9786 C CA . LEU B 1 585 ? 6.449 30.984 6.039 1 90.88 585 LEU B CA 1
ATOM 9787 C C . LEU B 1 585 ? 5.438 31.406 4.98 1 90.88 585 LEU B C 1
ATOM 9789 O O . LEU B 1 585 ? 4.438 30.719 4.754 1 90.88 585 LEU B O 1
ATOM 9793 N N . ASN B 1 586 ? 5.711 32.438 4.27 1 83.25 586 ASN B N 1
ATOM 9794 C CA . ASN B 1 586 ? 4.715 33 3.373 1 83.25 586 ASN B CA 1
ATOM 9795 C C . ASN B 1 586 ? 4.332 32.031 2.26 1 83.25 586 ASN B C 1
ATOM 9797 O O . ASN B 1 586 ? 3.184 32.031 1.814 1 83.25 586 ASN B O 1
ATOM 9801 N N . SER B 1 587 ? 5.27 31.219 1.951 1 83.81 587 SER B N 1
ATOM 9802 C CA . SER B 1 587 ? 5.027 30.312 0.829 1 83.81 587 SER B CA 1
ATOM 9803 C C . SER B 1 587 ? 4.879 28.875 1.3 1 83.81 587 SER B C 1
ATOM 9805 O O . SER B 1 587 ? 4.887 27.938 0.488 1 83.81 587 SER B O 1
ATOM 9807 N N . TRP B 1 588 ? 4.711 28.703 2.576 1 88.56 588 TRP B N 1
ATOM 9808 C CA . TRP B 1 588 ? 4.652 27.344 3.105 1 88.56 588 TRP B CA 1
ATOM 9809 C C . TRP B 1 588 ? 3.217 26.938 3.424 1 88.56 588 TRP B C 1
ATOM 9811 O O . TRP B 1 588 ? 2.713 27.234 4.512 1 88.56 588 TRP B O 1
ATOM 9821 N N . ASN B 1 589 ? 2.637 26.172 2.621 1 86.56 589 ASN B N 1
ATOM 9822 C CA . ASN B 1 589 ? 1.235 25.781 2.723 1 86.56 589 ASN B CA 1
ATOM 9823 C C . ASN B 1 589 ? 0.959 25.016 4.02 1 86.56 589 ASN B C 1
ATOM 9825 O O . ASN B 1 589 ? -0.135 25.125 4.578 1 86.56 589 ASN B O 1
ATOM 9829 N N . ARG B 1 590 ? 1.874 24.391 4.504 1 89.12 590 ARG B N 1
ATOM 9830 C CA . ARG B 1 590 ? 1.691 23.609 5.715 1 89.12 590 ARG B CA 1
ATOM 9831 C C . ARG B 1 590 ? 1.479 24.5 6.93 1 89.12 590 ARG B C 1
ATOM 9833 O O . ARG B 1 590 ? 0.826 24.109 7.898 1 89.12 590 ARG B O 1
ATOM 9840 N N . ALA B 1 591 ? 2.029 25.688 6.844 1 93.12 591 ALA B N 1
ATOM 9841 C CA . ALA B 1 591 ? 1.821 26.641 7.938 1 93.12 591 ALA B CA 1
ATOM 9842 C C . ALA B 1 591 ? 0.347 27 8.07 1 93.12 591 ALA B C 1
ATOM 9844 O O . ALA B 1 591 ? -0.169 27.141 9.18 1 93.12 591 ALA B O 1
ATOM 9845 N N . PHE B 1 592 ? -0.261 27.188 6.992 1 92.69 592 PHE B N 1
ATOM 9846 C CA . PHE B 1 592 ? -1.694 27.453 7.008 1 92.69 592 PHE B CA 1
ATOM 9847 C C . PHE B 1 592 ? -2.457 26.297 7.633 1 92.69 592 PHE B C 1
ATOM 9849 O O . PHE B 1 592 ? -3.344 26.5 8.469 1 92.69 592 PHE B O 1
ATOM 9856 N N . GLN B 1 593 ? -2.111 25.094 7.227 1 92.44 593 GLN B N 1
ATOM 9857 C CA . GLN B 1 593 ? -2.799 23.922 7.742 1 92.44 593 GLN B CA 1
ATOM 9858 C C . GLN B 1 593 ? -2.582 23.766 9.242 1 92.44 593 GLN B C 1
ATOM 9860 O O . GLN B 1 593 ? -3.504 23.391 9.977 1 92.44 593 GLN B O 1
ATOM 9865 N N . TYR B 1 594 ? -1.378 24 9.672 1 95.44 594 TYR B N 1
ATOM 9866 C CA . TYR B 1 594 ? -1.094 23.922 11.102 1 95.44 594 TYR B CA 1
ATOM 9867 C C . TYR B 1 594 ? -1.913 24.953 11.867 1 95.44 594 TYR B C 1
ATOM 9869 O O . TYR B 1 594 ? -2.395 24.672 12.969 1 95.44 594 TYR B O 1
ATOM 9877 N N . THR B 1 595 ? -2.051 26.078 11.273 1 96.81 595 THR B N 1
ATOM 9878 C CA . THR B 1 595 ? -2.818 27.141 11.922 1 96.81 595 THR B CA 1
ATOM 9879 C C . THR B 1 595 ? -4.293 26.75 12.023 1 96.81 595 THR B C 1
ATOM 9881 O O . THR B 1 595 ? -4.926 26.969 13.055 1 96.81 595 THR B O 1
ATOM 9884 N N . TRP B 1 596 ? -4.77 26.219 10.984 1 95.75 596 TRP B N 1
ATOM 9885 C CA . TRP B 1 596 ? -6.164 25.812 11 1 95.75 596 TRP B CA 1
ATOM 9886 C C . TRP B 1 596 ? -6.383 24.688 12.023 1 95.75 596 TRP B C 1
ATOM 9888 O O . TRP B 1 596 ? -7.348 24.719 12.789 1 95.75 596 TRP B O 1
ATOM 9898 N N . ASP B 1 597 ? -5.535 23.703 12.031 1 95.12 597 ASP B N 1
ATOM 9899 C CA . ASP B 1 597 ? -5.621 22.594 12.984 1 95.12 597 ASP B CA 1
ATOM 9900 C C . ASP B 1 597 ? -5.582 23.109 14.422 1 95.12 597 ASP B C 1
ATOM 9902 O O . ASP B 1 597 ? -6.332 22.641 15.281 1 95.12 597 ASP B O 1
ATOM 9906 N N . ALA B 1 598 ? -4.715 24.031 14.609 1 97.56 598 ALA B N 1
ATOM 9907 C CA . ALA B 1 598 ? -4.594 24.641 15.93 1 97.56 598 ALA B CA 1
ATOM 9908 C C . ALA B 1 598 ? -5.855 25.422 16.297 1 97.56 598 ALA B C 1
ATOM 9910 O O . ALA B 1 598 ? -6.344 25.344 17.422 1 97.56 598 ALA B O 1
ATOM 9911 N N . THR B 1 599 ? -6.355 26.156 15.367 1 97.31 599 THR B N 1
ATOM 9912 C CA . THR B 1 599 ? -7.566 26.938 15.586 1 97.31 599 THR B CA 1
ATOM 9913 C C . THR B 1 599 ? -8.734 26.031 15.945 1 97.31 599 THR B C 1
ATOM 9915 O O . THR B 1 599 ? -9.5 26.328 16.859 1 97.31 599 THR B O 1
ATOM 9918 N N . LEU B 1 600 ? -8.82 24.953 15.266 1 94.62 600 LEU B N 1
ATOM 9919 C CA . LEU B 1 600 ? -9.875 23.984 15.547 1 94.62 600 LEU B CA 1
ATOM 9920 C C . LEU B 1 600 ? -9.758 23.453 16.969 1 94.62 600 LEU B C 1
ATOM 9922 O O . LEU B 1 600 ? -10.766 23.266 17.656 1 94.62 600 LEU B O 1
ATOM 9926 N N . THR B 1 601 ? -8.594 23.172 17.344 1 95.5 601 THR B N 1
ATOM 9927 C CA . THR B 1 601 ? -8.344 22.656 18.688 1 95.5 601 THR B CA 1
ATOM 9928 C C . THR B 1 601 ? -8.719 23.688 19.75 1 95.5 601 THR B C 1
ATOM 9930 O O . THR B 1 601 ? -9.305 23.344 20.781 1 95.5 601 THR B O 1
ATOM 9933 N N . VAL B 1 602 ? -8.414 24.953 19.484 1 96 602 VAL B N 1
ATOM 9934 C CA . VAL B 1 602 ? -8.75 26.031 20.406 1 96 602 VAL B CA 1
ATOM 9935 C C . VAL B 1 602 ? -10.273 26.172 20.5 1 96 602 VAL B C 1
ATOM 9937 O O . VAL B 1 602 ? -10.82 26.312 21.594 1 96 602 VAL B O 1
ATOM 9940 N N . LEU B 1 603 ? -10.898 26.141 19.391 1 92.5 603 LEU B N 1
ATOM 9941 C CA . LEU B 1 603 ? -12.352 26.234 19.359 1 92.5 603 LEU B CA 1
ATOM 9942 C C . LEU B 1 603 ? -13 25.062 20.094 1 92.5 603 LEU B C 1
ATOM 9944 O O . LEU B 1 603 ? -13.969 25.25 20.828 1 92.5 603 LEU B O 1
ATOM 9948 N N . GLY B 1 604 ? -12.469 23.906 19.812 1 91 604 GLY B N 1
ATOM 9949 C CA . GLY B 1 604 ? -12.969 22.734 20.531 1 91 604 GLY B CA 1
ATOM 9950 C C . GLY B 1 604 ? -12.836 22.859 22.031 1 91 604 GLY B C 1
ATOM 9951 O O . GLY B 1 604 ? -13.75 22.484 22.781 1 91 604 GLY B O 1
ATOM 9952 N N . PHE B 1 605 ? -11.766 23.375 22.469 1 90.75 605 PHE B N 1
ATOM 9953 C CA . PHE B 1 605 ? -11.547 23.578 23.891 1 90.75 605 PHE B CA 1
ATOM 9954 C C . PHE B 1 605 ? -12.57 24.562 24.469 1 90.75 605 PHE B C 1
ATOM 9956 O O . PHE B 1 605 ? -13.156 24.312 25.516 1 90.75 605 PHE B O 1
ATOM 9963 N N . ARG B 1 606 ? -12.797 25.641 23.766 1 90.19 606 ARG B N 1
ATOM 9964 C CA . ARG B 1 606 ? -13.734 26.672 24.219 1 90.19 606 ARG B CA 1
ATOM 9965 C C . ARG B 1 606 ? -15.156 26.125 24.281 1 90.19 606 ARG B C 1
ATOM 9967 O O . ARG B 1 606 ? -15.938 26.516 25.141 1 90.19 606 ARG B O 1
ATOM 9974 N N . LEU B 1 607 ? -15.43 25.297 23.391 1 85.94 607 LEU B N 1
ATOM 9975 C CA . LEU B 1 607 ? -16.766 24.703 23.359 1 85.94 607 LEU B CA 1
ATOM 9976 C C . LEU B 1 607 ? -16.969 23.75 24.531 1 85.94 607 LEU B C 1
ATOM 9978 O O . LEU B 1 607 ? -18.062 23.734 25.125 1 85.94 607 LEU B O 1
ATOM 9982 N N . VAL B 1 608 ? -15.961 23.016 24.828 1 81.62 608 VAL B N 1
ATOM 9983 C CA . VAL B 1 608 ? -16.078 21.984 25.859 1 81.62 608 VAL B CA 1
ATOM 9984 C C . VAL B 1 608 ? -15.93 22.609 27.25 1 81.62 608 VAL B C 1
ATOM 9986 O O . VAL B 1 608 ? -16.547 22.141 28.203 1 81.62 608 VAL B O 1
ATOM 9989 N N . HIS B 1 609 ? -15.078 23.703 27.297 1 83.06 609 HIS B N 1
ATOM 9990 C CA . HIS B 1 609 ? -14.789 24.344 28.578 1 83.06 609 HIS B CA 1
ATOM 9991 C C . HIS B 1 609 ? -15.117 25.828 28.547 1 83.06 609 HIS B C 1
ATOM 9993 O O . HIS B 1 609 ? -14.234 26.672 28.734 1 83.06 609 HIS B O 1
ATOM 9999 N N . PRO B 1 610 ? -16.328 26.109 28.453 1 78 610 PRO B N 1
ATOM 10000 C CA . PRO B 1 610 ? -16.672 27.531 28.328 1 78 610 PRO B CA 1
ATOM 10001 C C . PRO B 1 610 ? -16.344 28.328 29.594 1 78 610 PRO B C 1
ATOM 10003 O O . PRO B 1 610 ? -16.047 29.516 29.516 1 78 610 PRO B O 1
ATOM 10006 N N . GLY B 1 611 ? -16.375 27.734 30.75 1 75.88 611 GLY B N 1
ATOM 10007 C CA . GLY B 1 611 ? -16.141 28.453 31.984 1 75.88 611 GLY B CA 1
ATOM 10008 C C . GLY B 1 611 ? -14.711 28.359 32.469 1 75.88 611 GLY B C 1
ATOM 10009 O O . GLY B 1 611 ? -14.375 28.859 33.562 1 75.88 611 GLY B O 1
ATOM 10010 N N . CYS B 1 612 ? -13.883 27.766 31.703 1 81.56 612 CYS B N 1
ATOM 10011 C CA . CYS B 1 612 ? -12.484 27.594 32.094 1 81.56 612 CYS B CA 1
ATOM 10012 C C . CYS B 1 612 ? -11.734 28.922 32 1 81.56 612 CYS B C 1
ATOM 10014 O O . CYS B 1 612 ? -11.961 29.703 31.078 1 81.56 612 CYS B O 1
ATOM 10016 N N . PRO B 1 613 ? -10.875 29.172 32.969 1 82.75 613 PRO B N 1
ATOM 10017 C CA . PRO B 1 613 ? -10.094 30.422 32.938 1 82.75 613 PRO B CA 1
ATOM 10018 C C . PRO B 1 613 ? -9.234 30.562 31.703 1 82.75 613 PRO B C 1
ATOM 10020 O O . PRO B 1 613 ? -8.922 31.672 31.281 1 82.75 613 PRO B O 1
ATOM 10023 N N . HIS B 1 614 ? -8.875 29.5 31.188 1 87.19 614 HIS B N 1
ATOM 10024 C CA . HIS B 1 614 ? -8.016 29.531 30 1 87.19 614 HIS B CA 1
ATOM 10025 C C . HIS B 1 614 ? -8.82 29.844 28.75 1 87.19 614 HIS B C 1
ATOM 10027 O O . HIS B 1 614 ? -8.25 30.031 27.672 1 87.19 614 HIS B O 1
ATOM 10033 N N . SER B 1 615 ? -10.047 29.953 28.906 1 84.81 615 SER B N 1
ATOM 10034 C CA . SER B 1 615 ? -10.906 30.234 27.766 1 84.81 615 SER B CA 1
ATOM 10035 C C . SER B 1 615 ? -10.672 31.656 27.234 1 84.81 615 SER B C 1
ATOM 10037 O O . SER B 1 615 ? -10.844 31.906 26.031 1 84.81 615 SER B O 1
ATOM 10039 N N . PHE B 1 616 ? -10.258 32.5 28.172 1 85.75 616 PHE B N 1
ATOM 10040 C CA . PHE B 1 616 ? -9.969 33.875 27.734 1 85.75 616 PHE B CA 1
ATOM 10041 C C . PHE B 1 616 ? -8.734 33.875 26.828 1 85.75 616 PHE B C 1
ATOM 10043 O O . PHE B 1 616 ? -8.742 34.531 25.781 1 85.75 616 PHE B O 1
ATOM 10050 N N . SER B 1 617 ? -7.738 33.188 27.312 1 90.75 617 SER B N 1
ATOM 10051 C CA . SER B 1 617 ? -6.531 33.094 26.5 1 90.75 617 SER B CA 1
ATOM 10052 C C . SER B 1 617 ? -6.812 32.375 25.188 1 90.75 617 SER B C 1
ATOM 10054 O O . SER B 1 617 ? -6.223 32.719 24.156 1 90.75 617 SER B O 1
ATOM 10056 N N . ALA B 1 618 ? -7.699 31.453 25.25 1 93.69 618 ALA B N 1
ATOM 10057 C CA . ALA B 1 618 ? -8.094 30.734 24.031 1 93.69 618 ALA B CA 1
ATOM 10058 C C . ALA B 1 618 ? -8.805 31.672 23.047 1 93.69 618 ALA B C 1
ATOM 10060 O O . ALA B 1 618 ? -8.578 31.594 21.844 1 93.69 618 ALA B O 1
ATOM 10061 N N . ARG B 1 619 ? -9.617 32.5 23.547 1 93.38 619 ARG B N 1
ATOM 10062 C CA . ARG B 1 619 ? -10.336 33.469 22.703 1 93.38 619 ARG B CA 1
ATOM 10063 C C . ARG B 1 619 ? -9.367 34.438 22.031 1 93.38 619 ARG B C 1
ATOM 10065 O O . ARG B 1 619 ? -9.523 34.75 20.844 1 93.38 619 ARG B O 1
ATOM 10072 N N . ARG B 1 620 ? -8.414 34.812 22.781 1 94.56 620 ARG B N 1
ATOM 10073 C CA . ARG B 1 620 ? -7.387 35.688 22.203 1 94.56 620 ARG B CA 1
ATOM 10074 C C . ARG B 1 620 ? -6.609 34.969 21.109 1 94.56 620 ARG B C 1
ATOM 10076 O O . ARG B 1 620 ? -6.242 35.594 20.109 1 94.56 620 ARG B O 1
ATOM 10083 N N . ALA B 1 621 ? -6.355 33.75 21.359 1 96.19 621 ALA B N 1
ATOM 10084 C CA . ALA B 1 621 ? -5.625 32.969 20.375 1 96.19 621 ALA B CA 1
ATOM 10085 C C . ALA B 1 621 ? -6.395 32.875 19.062 1 96.19 621 ALA B C 1
ATOM 10087 O O . ALA B 1 621 ? -5.801 32.906 17.984 1 96.19 621 ALA B O 1
ATOM 10088 N N . THR B 1 622 ? -7.719 32.719 19.125 1 96.75 622 THR B N 1
ATOM 10089 C CA . THR B 1 622 ? -8.508 32.688 17.906 1 96.75 622 THR B CA 1
ATOM 10090 C C . THR B 1 622 ? -8.445 34 17.156 1 96.75 622 THR B C 1
ATOM 10092 O O . THR B 1 622 ? -8.469 34.062 15.93 1 96.75 622 THR B O 1
ATOM 10095 N N . ALA B 1 623 ? -8.344 35.062 17.891 1 96.62 623 ALA B N 1
ATOM 10096 C CA . ALA B 1 623 ? -8.195 36.375 17.266 1 96.62 623 ALA B CA 1
ATOM 10097 C C . ALA B 1 623 ? -6.867 36.5 16.531 1 96.62 623 ALA B C 1
ATOM 10099 O O . ALA B 1 623 ? -6.805 37.031 15.414 1 96.62 623 ALA B O 1
ATOM 10100 N N . ILE B 1 624 ? -5.859 36 17.172 1 97.19 624 ILE B N 1
ATOM 10101 C CA . ILE B 1 624 ? -4.539 36.031 16.547 1 97.19 624 ILE B CA 1
ATOM 10102 C C . ILE B 1 624 ? -4.539 35.125 15.312 1 97.19 624 ILE B C 1
ATOM 10104 O O . ILE B 1 624 ? -3.928 35.469 14.297 1 97.19 624 ILE B O 1
ATOM 10108 N N . ALA B 1 625 ? -5.176 34 15.406 1 98.06 625 ALA B N 1
ATOM 10109 C CA . ALA B 1 625 ? -5.293 33.125 14.25 1 98.06 625 ALA B CA 1
ATOM 10110 C C . ALA B 1 625 ? -5.965 33.812 13.078 1 98.06 625 ALA B C 1
ATOM 10112 O O . ALA B 1 625 ? -5.535 33.656 11.93 1 98.06 625 ALA B O 1
ATOM 10113 N N . ASN B 1 626 ? -6.973 34.562 13.359 1 97.5 626 ASN B N 1
ATOM 10114 C CA . ASN B 1 626 ? -7.676 35.281 12.312 1 97.5 626 ASN B CA 1
ATOM 10115 C C . ASN B 1 626 ? -6.762 36.312 11.641 1 97.5 626 ASN B C 1
ATOM 10117 O O . ASN B 1 626 ? -6.863 36.531 10.43 1 97.5 626 ASN B O 1
ATOM 10121 N N . GLU B 1 627 ? -5.93 36.875 12.406 1 97.25 627 GLU B N 1
ATOM 10122 C CA . GLU B 1 627 ? -4.953 37.812 11.82 1 97.25 627 GLU B CA 1
ATOM 10123 C C . GLU B 1 627 ? -3.994 37.062 10.891 1 97.25 627 GLU B C 1
ATOM 10125 O O . GLU B 1 627 ? -3.611 37.594 9.844 1 97.25 627 GLU B O 1
ATOM 10130 N N . SER B 1 628 ? -3.57 35.938 11.305 1 96.81 628 SER B N 1
ATOM 10131 C CA . SER B 1 628 ? -2.719 35.094 10.453 1 96.81 628 SER B CA 1
ATOM 10132 C C . SER B 1 628 ? -3.434 34.719 9.156 1 96.81 628 SER B C 1
ATOM 10134 O O . SER B 1 628 ? -2.836 34.75 8.078 1 96.81 628 SER B O 1
ATOM 10136 N N . PHE B 1 629 ? -4.73 34.344 9.258 1 96.06 629 PHE B N 1
ATOM 10137 C CA . PHE B 1 629 ? -5.504 34 8.07 1 96.06 629 PHE B CA 1
ATOM 10138 C C . PHE B 1 629 ? -5.613 35.188 7.125 1 96.06 629 PHE B C 1
ATOM 10140 O O . PHE B 1 629 ? -5.609 35.031 5.902 1 96.06 629 PHE B O 1
ATOM 10147 N N . LYS B 1 630 ? -5.719 36.344 7.676 1 94.75 630 LYS B N 1
ATOM 10148 C CA . LYS B 1 630 ? -5.746 37.531 6.855 1 94.75 630 LYS B CA 1
ATOM 10149 C C . LYS B 1 630 ? -4.457 37.688 6.047 1 94.75 630 LYS B C 1
ATOM 10151 O O . LYS B 1 630 ? -4.5 38 4.859 1 94.75 630 LYS B O 1
ATOM 10156 N N . ILE B 1 631 ? -3.352 37.406 6.715 1 93 631 ILE B N 1
ATOM 10157 C CA . ILE B 1 631 ? -2.066 37.469 6.027 1 93 631 ILE B CA 1
ATOM 10158 C C . ILE B 1 631 ? -2.004 36.406 4.938 1 93 631 ILE B C 1
ATOM 10160 O O . ILE B 1 631 ? -1.593 36.688 3.809 1 93 631 ILE B O 1
ATOM 10164 N N . PHE B 1 632 ? -2.422 35.219 5.25 1 91.81 632 PHE B N 1
ATOM 10165 C CA . PHE B 1 632 ? -2.443 34.125 4.262 1 91.81 632 PHE B CA 1
ATOM 10166 C C . PHE B 1 632 ? -3.322 34.5 3.074 1 91.81 632 PHE B C 1
ATOM 10168 O O . PHE B 1 632 ? -3.014 34.156 1.934 1 91.81 632 PHE B O 1
ATOM 10175 N N . SER B 1 633 ? -4.441 35.156 3.369 1 89.56 633 SER B N 1
ATOM 10176 C CA . SER B 1 633 ? -5.34 35.562 2.297 1 89.56 633 SER B CA 1
ATOM 10177 C C . SER B 1 633 ? -4.652 36.531 1.344 1 89.56 633 SER B C 1
ATOM 10179 O O . SER B 1 633 ? -4.883 36.5 0.133 1 89.56 633 SER B O 1
ATOM 10181 N N . GLN B 1 634 ? -3.775 37.281 1.825 1 86.38 634 GLN B N 1
ATOM 10182 C CA . GLN B 1 634 ? -3.021 38.25 1.018 1 86.38 634 GLN B CA 1
ATOM 10183 C C . GLN B 1 634 ? -2.031 37.531 0.103 1 86.38 634 GLN B C 1
ATOM 10185 O O . GLN B 1 634 ? -1.697 38.031 -0.972 1 86.38 634 GLN B O 1
ATOM 10190 N N . TYR B 1 635 ? -1.661 36.375 0.578 1 84.88 635 TYR B N 1
ATOM 10191 C CA . TYR B 1 635 ? -0.712 35.625 -0.216 1 84.88 635 TYR B CA 1
ATOM 10192 C C . TYR B 1 635 ? -1.438 34.625 -1.124 1 84.88 635 TYR B C 1
ATOM 10194 O O . TYR B 1 635 ? -0.817 33.719 -1.696 1 84.88 635 TYR B O 1
ATOM 10202 N N . GLY B 1 636 ? -2.736 34.719 -1.159 1 79.81 636 GLY B N 1
ATOM 10203 C CA . GLY B 1 636 ? -3.504 34.031 -2.176 1 79.81 636 GLY B CA 1
ATOM 10204 C C . GLY B 1 636 ? -3.971 32.656 -1.73 1 79.81 636 GLY B C 1
ATOM 10205 O O . GLY B 1 636 ? -4.348 31.828 -2.559 1 79.81 636 GLY B O 1
ATOM 10206 N N . TYR B 1 637 ? -3.977 32.406 -0.49 1 84.69 637 TYR B N 1
ATOM 10207 C CA . TYR B 1 637 ? -4.488 31.125 -0.021 1 84.69 637 TYR B CA 1
ATOM 10208 C C . TYR B 1 637 ? -6.012 31.078 -0.093 1 84.69 637 TYR B C 1
ATOM 10210 O O . TYR B 1 637 ? -6.691 31.812 0.626 1 84.69 637 TYR B O 1
ATOM 10218 N N . SER B 1 638 ? -6.637 30.328 -0.951 1 78 638 SER B N 1
ATOM 10219 C CA . SER B 1 638 ? -8.07 30.297 -1.223 1 78 638 SER B CA 1
ATOM 10220 C C . SER B 1 638 ? -8.859 29.938 0.028 1 78 638 SER B C 1
ATOM 10222 O O . SER B 1 638 ? -9.984 30.422 0.221 1 78 638 SER B O 1
ATOM 10224 N N . GLY B 1 639 ? -8.43 29.203 0.932 1 85.69 639 GLY B N 1
ATOM 10225 C CA . GLY B 1 639 ? -9.188 28.766 2.098 1 85.69 639 GLY B CA 1
ATOM 10226 C C . GLY B 1 639 ? -9.07 29.719 3.271 1 85.69 639 GLY B C 1
ATOM 10227 O O . GLY B 1 639 ? -9.781 29.578 4.266 1 85.69 639 GLY B O 1
ATOM 10228 N N . ALA B 1 640 ? -8.305 30.797 3.133 1 90.56 640 ALA B N 1
ATOM 10229 C CA . ALA B 1 640 ? -8 31.656 4.27 1 90.56 640 ALA B CA 1
ATOM 10230 C C . ALA B 1 640 ? -9.219 32.5 4.645 1 90.56 640 ALA B C 1
ATOM 10232 O O . ALA B 1 640 ? -9.531 32.656 5.828 1 90.56 640 ALA B O 1
ATOM 10233 N N . ALA B 1 641 ? -9.883 33.031 3.656 1 91 641 ALA B N 1
ATOM 10234 C CA . ALA B 1 641 ? -11.055 33.875 3.922 1 91 641 ALA B CA 1
ATOM 10235 C C . ALA B 1 641 ? -12.164 33.062 4.582 1 91 641 ALA B C 1
ATOM 10237 O O . ALA B 1 641 ? -12.828 33.531 5.504 1 91 641 ALA B O 1
ATOM 10238 N N . GLN B 1 642 ? -12.367 31.922 4.109 1 91.25 642 GLN B N 1
ATOM 10239 C CA . GLN B 1 642 ? -13.391 31.047 4.684 1 91.25 642 GLN B CA 1
ATOM 10240 C C . GLN B 1 642 ? -13.023 30.609 6.098 1 91.25 642 GLN B C 1
ATOM 10242 O O . GLN B 1 642 ? -13.891 30.469 6.957 1 91.25 642 GLN B O 1
ATOM 10247 N N . ALA B 1 643 ? -11.773 30.375 6.312 1 94.12 643 ALA B N 1
ATOM 10248 C CA . ALA B 1 643 ? -11.312 30.031 7.656 1 94.12 643 ALA B CA 1
ATOM 10249 C C . ALA B 1 643 ? -11.633 31.141 8.648 1 94.12 643 ALA B C 1
ATOM 10251 O O . ALA B 1 643 ? -12.078 30.875 9.766 1 94.12 643 ALA B O 1
ATOM 10252 N N . MET B 1 644 ? -11.461 32.375 8.219 1 95.31 644 MET B N 1
ATOM 10253 C CA . MET B 1 644 ? -11.758 33.5 9.062 1 95.31 644 MET B CA 1
ATOM 10254 C C . MET B 1 644 ? -13.25 33.594 9.383 1 95.31 644 MET B C 1
ATOM 10256 O O . MET B 1 644 ? -13.625 33.781 10.539 1 95.31 644 MET B O 1
ATOM 10260 N N . THR B 1 645 ? -14.031 33.344 8.383 1 93.5 645 THR B N 1
ATOM 10261 C CA . THR B 1 645 ? -15.477 33.406 8.547 1 93.5 645 THR B CA 1
ATOM 10262 C C . THR B 1 645 ? -15.984 32.344 9.5 1 93.5 645 THR B C 1
ATOM 10264 O O . THR B 1 645 ? -16.75 32.625 10.422 1 93.5 645 THR B O 1
ATOM 10267 N N . VAL B 1 646 ? -15.508 31.141 9.297 1 92.69 646 VAL B N 1
ATOM 10268 C CA . VAL B 1 646 ? -15.938 30.031 10.133 1 92.69 646 VAL B CA 1
ATOM 10269 C C . VAL B 1 646 ? -15.484 30.25 11.578 1 92.69 646 VAL B C 1
ATOM 10271 O O . VAL B 1 646 ? -16.234 30.016 12.516 1 92.69 646 VAL B O 1
ATOM 10274 N N . THR B 1 647 ? -14.281 30.781 11.75 1 95.38 647 THR B N 1
ATOM 10275 C CA . THR B 1 647 ? -13.742 31.031 13.078 1 95.38 647 THR B CA 1
ATOM 10276 C C . THR B 1 647 ? -14.547 32.125 13.797 1 95.38 647 THR B C 1
ATOM 10278 O O . THR B 1 647 ? -14.891 31.969 14.969 1 95.38 647 THR B O 1
ATOM 10281 N N . ARG B 1 648 ? -14.898 33.125 13.109 1 94.81 648 ARG B N 1
ATOM 10282 C CA . ARG B 1 648 ? -15.648 34.219 13.695 1 94.81 648 ARG B CA 1
ATOM 10283 C C . ARG B 1 648 ? -17.047 33.781 14.094 1 94.81 648 ARG B C 1
ATOM 10285 O O . ARG B 1 648 ? -17.547 34.156 15.156 1 94.81 648 ARG B O 1
ATOM 10292 N N . GLU B 1 649 ? -17.641 33.062 13.25 1 93.19 649 GLU B N 1
ATOM 10293 C CA . GLU B 1 649 ? -18.984 32.562 13.531 1 93.19 649 GLU B CA 1
ATOM 10294 C C . GLU B 1 649 ? -19.016 31.641 14.734 1 93.19 649 GLU B C 1
ATOM 10296 O O . GLU B 1 649 ? -19.922 31.703 15.555 1 93.19 649 GLU B O 1
ATOM 10301 N N . LEU B 1 650 ? -18.047 30.859 14.797 1 92.5 650 LEU B N 1
ATOM 10302 C CA . LEU B 1 650 ? -17.969 29.938 15.922 1 92.5 650 LEU B CA 1
ATOM 10303 C C . LEU B 1 650 ? -17.672 30.688 17.219 1 92.5 650 LEU B C 1
ATOM 10305 O O . LEU B 1 650 ? -18.234 30.375 18.266 1 92.5 650 LEU B O 1
ATOM 10309 N N . ASP B 1 651 ? -16.797 31.656 17.109 1 91.5 651 ASP B N 1
ATOM 10310 C CA . ASP B 1 651 ? -16.484 32.469 18.281 1 91.5 651 ASP B CA 1
ATOM 10311 C C . ASP B 1 651 ? -17.734 33.156 18.797 1 91.5 651 ASP B C 1
ATOM 10313 O O . ASP B 1 651 ? -17.969 33.219 20.016 1 91.5 651 ASP B O 1
ATOM 10317 N N . ARG B 1 652 ? -18.438 33.625 17.906 1 89.94 652 ARG B N 1
ATOM 10318 C CA . ARG B 1 652 ? -19.672 34.312 18.281 1 89.94 652 ARG B CA 1
ATOM 10319 C C . ARG B 1 652 ? -20.656 33.344 18.938 1 89.94 652 ARG B C 1
ATOM 10321 O O . ARG B 1 652 ? -21.281 33.688 19.938 1 89.94 652 ARG B O 1
ATOM 10328 N N . SER B 1 653 ? -20.781 32.219 18.391 1 88 653 SER B N 1
ATOM 10329 C CA . SER B 1 653 ? -21.703 31.234 18.922 1 88 653 SER B CA 1
ATOM 10330 C C . SER B 1 653 ? -21.281 30.781 20.312 1 88 653 SER B C 1
ATOM 10332 O O . SER B 1 653 ? -22.125 30.516 21.172 1 88 653 SER B O 1
ATOM 10334 N N . ILE B 1 654 ? -20.016 30.578 20.5 1 86.5 654 ILE B N 1
ATOM 10335 C CA . ILE B 1 654 ? -19.5 30.141 21.797 1 86.5 654 ILE B CA 1
ATOM 10336 C C . ILE B 1 654 ? -19.719 31.25 22.828 1 86.5 654 ILE B C 1
ATOM 10338 O O . ILE B 1 654 ? -20.125 30.969 23.953 1 86.5 654 ILE B O 1
ATOM 10342 N N . ASP B 1 655 ? -19.516 32.438 22.438 1 87.19 655 ASP B N 1
ATOM 10343 C CA . ASP B 1 655 ? -19.719 33.562 23.344 1 87.19 655 ASP B CA 1
ATOM 10344 C C . ASP B 1 655 ? -21.188 33.688 23.766 1 87.19 655 ASP B C 1
ATOM 10346 O O . ASP B 1 655 ? -21.484 34 24.906 1 87.19 655 ASP B O 1
ATOM 10350 N N . LEU B 1 656 ? -22 33.438 22.812 1 84.31 656 LEU B N 1
ATOM 10351 C CA . LEU B 1 656 ? -23.422 33.5 23.109 1 84.31 656 LEU B CA 1
ATOM 10352 C C . LEU B 1 656 ? -23.828 32.375 24.062 1 84.31 656 LEU B C 1
ATOM 10354 O O . LEU B 1 656 ? -24.672 32.562 24.938 1 84.31 656 LEU B O 1
ATOM 10358 N N . ALA B 1 657 ? -23.281 31.266 23.891 1 77.62 657 ALA B N 1
ATOM 10359 C CA . ALA B 1 657 ? -23.578 30.141 24.766 1 77.62 657 ALA B CA 1
ATOM 10360 C C . ALA B 1 657 ? -23.078 30.375 26.188 1 77.62 657 ALA B C 1
ATOM 10362 O O . ALA B 1 657 ? -23.734 29.984 27.156 1 77.62 657 ALA B O 1
ATOM 10363 N N . VAL B 1 658 ? -21.969 31 26.328 1 77.56 658 VAL B N 1
ATOM 10364 C CA . VAL B 1 658 ? -21.391 31.297 27.641 1 77.56 658 VAL B CA 1
ATOM 10365 C C . VAL B 1 658 ? -22.203 32.375 28.328 1 77.56 658 VAL B C 1
ATOM 10367 O O . VAL B 1 658 ? -22.391 32.312 29.547 1 77.56 658 VAL B O 1
ATOM 10370 N N . SER B 1 659 ? -22.688 33.281 27.594 1 76.5 659 SER B N 1
ATOM 10371 C CA . SER B 1 659 ? -23.484 34.375 28.172 1 76.5 659 SER B CA 1
ATOM 10372 C C . SER B 1 659 ? -24.844 33.844 28.641 1 76.5 659 SER B C 1
ATOM 10374 O O . SER B 1 659 ? -25.438 34.406 29.562 1 76.5 659 SER B O 1
ATOM 10376 N N . ARG B 1 660 ? -25.406 32.906 27.984 1 62.75 660 ARG B N 1
ATOM 10377 C CA . ARG B 1 660 ? -26.688 32.344 28.359 1 62.75 660 ARG B CA 1
ATOM 10378 C C . ARG B 1 660 ? -26.562 31.484 29.609 1 62.75 660 ARG B C 1
ATOM 10380 O O . ARG B 1 660 ? -27.562 31.141 30.25 1 62.75 660 ARG B O 1
ATOM 10387 N N . GLU B 1 661 ? -25.5 30.875 29.859 1 56.25 661 GLU B N 1
ATOM 10388 C CA . GLU B 1 661 ? -25.359 30.141 31.125 1 56.25 661 GLU B CA 1
ATOM 10389 C C . GLU B 1 661 ? -25.5 31.078 32.312 1 56.25 661 GLU B C 1
ATOM 10391 O O . GLU B 1 661 ? -24.812 32.094 32.406 1 56.25 661 GLU B O 1
ATOM 10396 N N . PRO B 1 662 ? -26.75 31.125 32.969 1 46.75 662 PRO B N 1
ATOM 10397 C CA . PRO B 1 662 ? -27.016 31.969 34.125 1 46.75 662 PRO B CA 1
ATOM 10398 C C . PRO B 1 662 ? -25.859 31.969 35.156 1 46.75 662 PRO B C 1
ATOM 10400 O O . PRO B 1 662 ? -25.281 30.906 35.406 1 46.75 662 PRO B O 1
ATOM 10403 N N . GLY B 1 663 ? -25.219 33.094 35.406 1 34.09 663 GLY B N 1
ATOM 10404 C CA . GLY B 1 663 ? -24.562 33.219 36.688 1 34.09 663 GLY B CA 1
ATOM 10405 C C . GLY B 1 663 ? -25.422 32.781 37.844 1 34.09 663 GLY B C 1
ATOM 10406 O O . GLY B 1 663 ? -26.656 32.812 37.75 1 34.09 663 GLY B O 1
#

InterPro domains:
  IPR001138 Zn(2)Cys(6) fungal-type DNA-binding domain [PF00172] (32-65)
  IPR001138 Zn(2)Cys(6) fungal-type DNA-binding domain [PS00463] (33-60)
  IPR001138 Zn(2)Cys(6) fungal-type DNA-binding domain [PS50048] (33-62)
  IPR001138 Zn(2)Cys(6) fungal-type DNA-binding domain [SM00066] (28-71)
  IPR001138 Zn(2)Cys(6) fungal-type DNA-binding domain [cd00067] (30-61)
  IPR007219 Xylanolytic transcriptional activator, regulatory domain [PF04082] (211-388)
  IPR007219 Xylanolytic transcriptional activator, regulatory domain [SM00906] (328-400)
  IPR036864 Zn(2)-C6 fungal-type DNA-binding domain superfamily [G3DSA:4.10.240.10] (26-90)
  IPR036864 Zn(2)-C6 fungal-type DNA-binding domain superfamily [SSF57701] (23-62)
  IPR051127 Fungal secondary metabolite regulators [PTHR47424] (12-629)

Organism: Aspergillus terreus (strain NIH 2624 / FGSC A1156) (NCBI:txid341663)

Foldseek 3Di:
DPPCPPPDPDDDDDDDDDPDPPDPDDPDDPDDAFPVCVVVVHDFDNDLQTPVCVVVVHHRDDDDPDDDDDDDDDDDDDDDYDDDDDDDDDDDDDDDPPDDPPDDDDDDPPPPPPPPPPVPPPPPPQFFQAADFADQPADNPDGTDTFALLALLRLLQLVLVCCCFVVVNNVLSVLSNNLLSCLAAPDALLPDDPVVLPQDADDPVRLVVLVVQLVLAVCLQQVQDDPVVVVVVQVVQWDDDDPTGGHDDLLSLLSSQQSQLLCLLCVLLVNDPDDDQPDLFSLCGSSSSNNSSVVVCVVCVVPADSSSLNSLLSSLVSCNLSSHLVVSLVSLLVSLVSLVVVVLVHDDPPDPLELVNLSSVSSNLSSVLVQLVSCSNRVHDRSDDQDPDQPPSVPSPHVVVVCPPPVFDDDDPDTSCLLVNLSSVLSSLLSVLLVVLSSQLSNVCSVPPDDHSLVPLVSLLRSLVSLVVSVVVVVVSLVVRDPLLEWAFPPPDRGLDLDLTDTDDPPPDDLSSSLSSLVSSLSSLLSSLSSLSSLQRSDDVVPPPVPDCDPPPNRSSNVSLVSSLSSLLSLLSSLLNCLVPHCSCSSPSVSLVSNLSSLSSLLSSCNRHVPDPCNVVSLVSLVSSLVSLVSNVSSSNPSSVSSNVSSVVSSVSSVVVSVPPDD/DPDDDDDDPDDDDDDDDDPDPPDPDDPDDDDDAFPVCVVVVHDFDNDLQTPVCVVVVHHRDHDDPDDDDDDDDDDDDPDDDDDDDDDDDDDDDDDDDDDDPDDDDDDDDPPPPPPCPVPPPPPPPQFFQAADFADQPADNPDGTDTFALLALLSLLQLVLVCCCQPVVNNVLSVLSNNLLSCLAAPDALLPDDPVPLPQDADDPVRLVVLVVQLVLAVCLQQVQDDPVVVVVVQVVQWDDDDPTGGHDDLLSLLSSQQSQLLCLLCVLLVNDPDDDQPDLFSLCGSSSSNNSSVVVCVVCVVPADSSSLNSLLSSLVSCNLSSHLVVSLVSLLVSLVSLVVVVLVDDDPPDPLELVNLSSVSSNLSSVLVQLVSCSNRVHDRSDDQDPDQPPSVPSPHVVVVCPPPVFDDDDPDTSCLLVNLSSVLSSLLSVLLVVLSSQLSNVCSVPPDDHSLVPLVSLLRSLVSLVVSVVVVVVSLVVRDPLLEWAFPPPDRGLDLDLTDTDDPPPDDLSSSLSSLVSSLVSLLSSLSSLSSLQRSDDVVPPPVPQCDPPPNRSSNVSLVSSLSSLLSLLSSLLNCLVPHCSCSSPSVSLVSNLSSLSSLLSSCNRHVPDPCNVVSLVSLVSSLVSLVSNVSSSNPSSVSSNVSSVVSSVSSVVVSVPPDD

Sequence (1326 aa):
MFATFNSSMDNRSSANSPVAPSSRPKRTTVARACDWCRLNRVKCDDGQPCKNCRTRGVRCRKGSKSGEHNRPSSSAAASERARSQGAQMEPNQGNARAEEREKAATTSRRNSRTPSSSPSSPSPSQWRWPGAWIVDSVHTNSEPRYYGPSSFLHFTNRLRIYLDESLGQPQLGNALLSFTCSRVSSPSPNAMDDADLTEGTLTRQQEEYLLSLYWQSYHTIIPIVDADDFCAHYRSLWEPGQGATRRPSALVDIVLALCMQYSAALMASGDIELMDLESNDTNASGHWLYQRCQRLLLKDQDTLSLATLQTYIHSAVYLMNASCLNASHRVLSIAIHTATSLGLPHSPEGHPRGPQHALRQRIWWTLFFLDSKMSFELGQPYLMPEYHGTVDLSGSLELRIIENCRSVSTFGDITWLRYHDECLKLTSKVRHISNVAFEKSSEAMSRHSGTSIYENPSALEKGVSYLHKSMEALQAWSREVPTSLKLARKGNVSPFSTARCPLENDVYAPLWLQRQRVLLELLYHNLVMGLYRPYIRVADQSAVTSHAIGPTASHTSDSSSLCALNHAMATINIVYQVLTETDILNSWNRAFQYTWDATLTVLGFRLVHPGCPHSFSARRATAIANESFKIFSQYGYSGAAQAMTVTRELDRSIDLAVSREPGMFATFNSSMDNRSSANSPVAPSSRPKRTTVARACDWCRLNRVKCDDGQPCKNCRTRGVRCRKGSKSGEHNRPSSSAAASERARSQGAQMEPNQGNARAEEREKAATTSRRNSRTPSSSPSSPSPSQWRWPGAWIVDSVHTNSEPRYYGPSSFLHFTNRLRIYLDESLGQPQLGNALLSFTCSRVSSPSPNAMDDADLTEGTLTRQQEEYLLSLYWQSYHTIIPIVDADDFCAHYRSLWEPGQGATRRPSALVDIVLALCMQYSAALMASGDIELMDLESNDTNASGHWLYQRCQRLLLKDQDTLSLATLQTYIHSAVYLMNASCLNASHRVLSIAIHTATSLGLPHSPEGHPRGPQHALRQRIWWTLFFLDSKMSFELGQPYLMPEYHGTVDLSGSLELRIIENCRSVSTFGDITWLRYHDECLKLTSKVRHISNVAFEKSSEAMSRHSGTSIYENPSALEKGVSYLHKSMEALQAWSREVPTSLKLARKGNVSPFSTARCPLENDVYAPLWLQRQRVLLELLYHNLVMGLYRPYIRVADQSAVTSHAIGPTASHTSDSSSLCALNHAMATINIVYQVLTETDILNSWNRAFQYTWDATLTVLGFRLVHPGCPHSFSARRATAIANESFKIFSQYGYSGAAQAMTVTRELDRSIDLAVSREPG